Protein 3WPU (pdb70)

Foldseek 3Di:
DFDDFFAFFDFDLFDDPLQDFDAAELAQSLQCSQVRQFALPAFFQFFRHDQFQAAPFFDQDADFLANLQWQWFFKEAAAAQQQFGEDELFKTKMKTWTAGSPDDPVVSPLRTFIWMWIDGADDFQVPEPQQSHIYTQGGDDDPPQLCVPDPDNQFPGWYKAAAYWYADQAQKIKHWTWTKGAAADPVGHGPAAIWIFTKIFMWGWDFAPVGIDIGGRRHIFTEDGADLQAFAHCQLPSPWDWTYWDKHDDPVHPPWIKIKFKGFGRHRQVPQFDDPVNNNGDPPGPNGDDSVVLRPFQLQNFKMFMWMWIAPDPVSRYIDTHHTQYINGSFFNDFHNWDWHDDPQKTKIKTFDPQVRGHPPGGHAGTIFIWIHNGPRTNTQTADSSNRRRYGHRWNRSDDQADQLAGDQRIHQRRQQFHSWDAHPQQKIKTWGQKGDHRVDMDGTSFITFIFGKAACPPVRRRYIGTDLVPDPRGGHRNVDDHGQWYWYHDDHRIAIDGSVLVVVLCVVLPPLSSCVSNVHDDDPVSVVVSSVSRVVD/DFDDFFAFFDFDLDDDPLQDFDAAELAQSLQCSQVRQFALPAFFQFFRHDQFQAADFFDQPADFLANLQWQWFQKEAAAAQQQFGEDELFKTKMKTWTAGSPDDPVPSPLRTAIWMWMDGADDALVPAPQQRPIDTQGGPDDPPQLLPPDPDNQFPTWYKAAEYWYADQAQKIKHWTWTKTFAADPVGHGPFAIWIFTKIFMWGWDAAPVGTDIGGRRHIFTEDTADLQQFAHCQLPSPWDWTYWDKHDWPVHPPWMKIKFKGFGRHRQVPQFDDPVNNNGDPPTPNGDDSVVLRPQSLQNFKIFMWMWIADDPVSRYIGTHHTQYINGSFFNIFHNWDWHDDPQKTKIKTWDPQVRGHPPGGHAGTIFIWIHNGPRGNTQTADSSNRRRYGHRWNRSDDQADQVAADQRIHQRSQQFHSWDAHPQQKIKTWGAWGDHGVDIDGTSFITFIFGKAAQPPNRNRYIGTDLVEDPRGGHRGPDDHGQWYWYHDPHRIAIDGSVLVVVLCVVLPPVSSCSSNNHDDDPVSVVVSSVSRVVD

CATH classification: 2.115.10.20

Organism: NCBI:txid1213358

Sequence (1076 aa):
GLQDGPEPTIHTQQAYAPEDDFTAKWTRADARQLQRMSDPTAPSRENSMPASVTMPTVPQDDFPDMSNEQVWVWDTWPLTDEDANQYSVNGWEIIFSLVADRNLGFDDRHVFAKIGYFYRPAGVPAAERPENGGWTYGGLVFKEGVTGQIFEDQSFSHQTQWSSGSARVSKNGEIKLFFTDVAFYRNSDGTNIKPYDPRIALSVGKVKANKKGVTLTGFNNKVTDLLQADGTYYQTGAQNEFFNFRDPFTFEDPAHPGETFMVFEGNSAMQRETATCNEADLGYRQGDPYAETVDDVNASGATYQIGNVGLAKAKNKQLTEWEFLPPILSANCVTDQTERPQIYFKDGKSYLFTTISSHRGTFAAGLDGPEGVYGFVGDGIRSDYQPLNGGSGLALGNPTNLNFLGGQPFAPDFNQHPGHFQAYSSHYVMPGGLVQSFIDTIGTHDDFVRGGTLAPTVKMDIGVGGDPTKTAVDYSSYGSSEGLGGWADIPANKHLFTNGKFGVAVSDEAAQKIRKILGSKFDDYLDGKPVSATVRALIEKLLAQYGLQDGPEPTIHTQQAYAPEDDDFTAKWTRADARQLQRMSDPTAPSRENSMPASVTMPTVPQDFPDMSNEQVWVWDTWPLTDEDANQYSVNGWEIIFSLVADRNLGFDDRHVFAKIGYFYRPAGVPAAERPENGGWTYGGLVFKEGVTGQIFEDQSFSHQTQWSSGSARVSKNGEIKLFFTDVAFYRNSDGTNIKPYDPRIALSVGKVKANKKGVTLTGFNNKVTDLLQADGTYYQTGAQNEFFNFRDPFTFEDPAHPGETFMVFEGNSAMQRETATCNEADLGYRQGDPYAETVDDVNASGATYQIGNVGLAKAKNKQLTEWEFLPPILSANCVTDQTERPQIYFKDGKSYLFTTISSHRGTFAAGLDGPEGVYGFVGDGIRSDYQPLNGGSGLALGNPTNLNFLGGQPFAPDFNQHPGHFQAYSSHYVMPGGLVQSFIDTIGTHDDFVRGGTLAPTVKMDIGVGGDPTKTAVDYSSYGSSEGLGGWADIPANKHLFTNGKFGVAVSDEAAQKIRKILGSKFDDYLDGKPVSATVRRALIEKLLAQY

Secondary structure (DSSP, 8-state):
---S-PPPPP----B--TTS---EE--HHHHHHHHHTS-TT--TTS--S-GGGBPPPPPSS---TTTTSEEEEEEEEEE-TT--BEEETTEEEEEEEEEETTS-GGG-GGG-EEEEEEEESS--GGGS-TT--PEEEEESSPTTGGGGG-S----SEEEEEEEEEEE-TTSEEEEEEEEEEE-B-TTS-BSS--EEEEEEEEEEEEEETTEEEEEEEEEEEEEE---SSSB--TTT-TT---EEEEEE--TTSTT--EEEEEEEBSS-TTT----HHHH-PPTT-TTPPPHHHHHTTTGGG-EEEEEEEEESSTTS--EEEEEEEEEEETTBS--EEEEEEEETTEEEEEEEE-GGGBPTT----SEEEEEEESSSSB--EEHHHHT-EEEEPS--TTS---BTTB--TTS-TTTTS-EEEEE-GGGEEEEE--EEEETTEEEE--SB-B-EEEEESGGG-TT-EEE-TTSTBTTB--BT----SEEEEEETTEEEEE-HHHHHHHHHHHTHHHHHHHTT----HHHHHHHHHHHHH-/---S-PPPPP----B--TTS---EE--HHHHTHHHHHS-TT--TTS--S-GGGBPPPPPSS---TTTTSEEEEEEEEEE-TT--BEEETTEEEEEEEEEETTS-GGG-GGG-EEEEEEEETT--GGGS-TT--PEEEEESS-TTGGGGG-S-TT-SEEEEEEEEEEE-TTSEEEEEEEEEEE-B-TTS-BSS--EEEEEEEEEEEEEETTEEEEEEEEEEEEEE---SSSB--TTT-TT---EEEEEE--TTSTT--EEEEEEEBSS-TTT----HHHH-PPTT-TTPPPHHHHHHTTGGG-EEEEEEEEESSTTS--EEEEEEEEEEETTBS--EEEEEEEETTEEEEEEEE-GGGB-TT----SEEEEEEESSSSB--EEHHHHT-EEEEPS--TTS---BTTB--TTS-TTTTS-EEEEEEGGGEEEEE--EEEETTEEEE--SB-B-EEEEESGGG-TT-EEE-TTSTBTTB--BT----SEEEEEETTEEEEEEHHHHHHHHHHHTHHHHHHHTT----HHHHHHHHHHHHH-

B-factor: mean 17.21, std 8.4, range [8.14, 68.18]

Solvent-accessible surface area: 40486 Å² total; per-residue (Å²): 121,91,81,123,11,4,86,28,26,121,21,76,27,87,57,38,8,2,17,38,51,46,33,1,56,1,2,4,0,0,0,44,3,0,70,38,24,9,64,73,110,10,74,50,77,94,46,4,11,49,62,42,5,6,2,5,79,3,56,60,135,42,23,21,4,3,119,110,106,10,30,0,11,17,1,2,4,0,8,16,66,87,22,27,2,22,1,1,14,16,35,8,2,1,0,0,4,4,4,91,61,157,48,44,7,62,80,14,71,26,89,0,66,0,0,12,0,25,3,66,24,48,55,78,41,104,131,23,86,132,30,3,21,16,65,45,29,19,82,16,14,167,161,58,24,5,5,78,23,6,146,54,110,87,51,56,42,40,0,14,36,1,8,8,0,33,19,31,146,58,1,42,0,33,0,0,0,0,0,0,0,11,5,75,66,133,114,39,78,39,117,76,46,26,24,2,14,0,0,2,1,61,5,94,17,99,10,41,108,180,6,7,75,22,64,42,4,106,136,5,40,54,18,13,93,14,63,20,109,34,0,2,27,14,92,32,10,70,143,10,9,0,26,10,0,12,4,3,42,5,86,52,55,66,70,55,23,0,0,0,0,0,0,0,12,25,48,72,85,127,96,7,79,6,80,140,48,6,5,10,35,89,190,68,20,129,94,46,52,76,39,112,98,3,46,91,55,27,0,12,96,40,6,0,0,0,0,0,0,36,15,126,38,190,101,12,42,92,16,29,24,0,3,16,0,1,8,0,19,0,0,0,38,24,0,21,15,2,5,3,30,64,67,123,74,39,3,3,0,1,0,2,0,52,23,70,24,18,2,46,61,16,36,0,0,8,0,0,0,0,0,0,0,74,12,3,0,0,18,1,25,0,0,18,55,4,0,0,0,0,0,1,0,2,0,0,22,69,60,138,13,28,83,20,116,52,18,33,124,40,6,25,44,2,4,15,0,1,13,10,0,8,4,2,45,60,2,26,1,2,0,3,0,13,2,7,4,27,72,112,87,68,61,46,0,0,1,3,1,1,0,0,52,1,52,13,19,45,82,74,59,48,31,88,0,21,12,26,79,100,51,59,83,138,0,31,19,18,37,1,12,3,42,11,46,64,11,2,2,13,40,73,192,50,12,22,38,5,38,61,130,12,5,95,112,0,80,172,94,6,34,85,73,1,59,44,3,15,29,48,97,134,34,64,86,100,26,86,59,60,0,47,115,15,0,70,119,91,120,91,79,124,15,3,83,19,23,126,21,77,26,88,55,74,45,3,81,62,115,56,22,0,63,1,2,5,0,0,0,43,3,0,75,35,26,9,64,69,112,9,71,51,109,94,46,4,10,48,63,49,5,5,2,6,74,3,58,66,136,36,23,21,3,2,111,108,105,14,30,0,10,15,1,2,4,0,7,16,64,86,21,26,2,20,1,1,20,16,33,7,2,1,0,0,4,4,4,30,59,40,7,32,10,63,86,14,73,29,28,1,45,0,0,13,0,26,3,66,24,53,50,76,40,103,134,23,87,129,25,3,20,14,65,48,28,20,74,16,10,169,105,54,26,4,4,77,22,5,146,52,111,85,50,40,33,44,0,15,39,1,8,9,0,34,18,35,134,47,1,40,0,34,0,0,0,0,0,0,0,13,3,83,63,69,101,52,73,37,113,74,44,24,21,3,13,0,0,1,1,60,5,97,18,128,17,41,124,170,8,8,72,21,48,42,5,105,143,7,43,56,18,11,91,15,64,18,111,72,0,1,28,12,91,31,8,69,143,10,9,0,28,10,1,11,4,3,40,6,84,74,52,100,70,55,23,0,0,0,0,0,0,1,12,25,51,73,82,123,99,7,79,7,75,132,48,11,5,12,36,91,186,77,18,123,94,51,52,79,36,115,97,3,43,90,52,27,0,12,92,38,6,0,1,0,0,0,0,42,18,130,38,196,105,12,41,93,17,86,34,6,5,17,1,1,8,0,18,0,0,0,36,26,0,19,12,1,6,3,28,60,69,119,77,37,2,3,0,3,1,5,0,52,22,70,26,19,3,47,59,16,35,0,0,8,0,1,0,0,0,0,0,76,12,2,0,0,20,1,28,0,0,20,52,5,0,0,0,0,0,0,0,2,0,0,22,69,57,140,14,27,84,21,119,52,13,31,130,34,5,24,43,1,3,16,0,1,12,8,3,10,4,1,44,58,2,27,1,2,0,4,0,13,2,6,4,16,95,124,85,68,64,46,0,0,1,2,0,1,0,0,50,1,55,11,23,59,85,74,45,46,29,101,5,25,12,26,81,101,48,57,84,141,0,31,20,20,39,1,14,4,43,11,44,61,14,3,3,15,29,73,154,54,11,23,36,5,34,60,118,10,4,104,112,0,74,180,100,4,37,90,71,1,56,50,2,14,31,63,97,123,32,64,86,109,31,77,60,66,0,48,116,10,0,72,111,94

Nearest PDB structures (foldseek):
  3wpu-assembly2_B  TM=1.000E+00  e=0.000E+00  Microbacterium saccharophilum
  3wpv-assembly3_C  TM=9.944E-01  e=0.000E+00  Microbacterium saccharophilum
  3wpz-assembly3_C  TM=9.955E-01  e=0.000E+00  Microbacterium saccharophilum
  3wpy-assembly2_B  TM=9.957E-01  e=0.000E+00  Microbacterium saccharophilum
  3vsr-assembly1_A  TM=9.955E-01  e=3.483E-104  Microbacterium saccharophilum

Radius of gyration: 34.18 Å; Cα contacts (8 Å, |Δi|>4): 3031; chains: 2; bounding box: 75×76×91 Å

InterPro domains:
  IPR003469 Glycoside hydrolase, family 68 [PF02435] (58-510)
  IPR003469 Glycoside hydrolase, family 68 [cd08997] (110-506)
  IPR023296 Glycosyl hydrolase, five-bladed beta-propeller domain superfamily [G3DSA:2.115.10.20] (37-523)
  IPR023296 Glycosyl hydrolase, five-bladed beta-propeller domain superfamily [SSF75005] (53-509)

Structure (mmCIF, N/CA/C/O backbone):
data_3WPU
#
_entry.id   3WPU
#
_cell.length_a   55.242
_cell.length_b   62.791
_cell.length_c   83.569
_cell.angle_alpha   88.74
_cell.angle_beta   82.37
_cell.angle_gamma   72.63
#
_symmetry.space_group_name_H-M   'P 1'
#
loop_
_entity.id
_entity.type
_entity.pdbx_description
1 polymer Beta-fructofuranosidase
2 non-polymer GLYCEROL
3 water water
#
loop_
_atom_site.group_PDB
_atom_site.id
_atom_site.type_symbol
_atom_site.label_atom_id
_atom_site.label_alt_id
_atom_site.label_comp_id
_atom_site.label_asym_id
_atom_site.label_entity_id
_atom_site.label_seq_id
_atom_site.pdbx_PDB_ins_code
_atom_site.Cartn_x
_atom_site.Cartn_y
_atom_site.Cartn_z
_atom_site.occupancy
_atom_site.B_iso_or_equiv
_atom_site.auth_seq_id
_atom_site.auth_comp_id
_atom_site.auth_asym_id
_atom_site.auth_atom_id
_atom_site.pdbx_PDB_model_num
ATOM 1 N N . GLY A 1 3 ? -25.293 9.777 16.034 1.00 30.34 39 GLY A N 1
ATOM 2 C CA . GLY A 1 3 ? -24.028 10.559 16.171 1.00 30.08 39 GLY A CA 1
ATOM 3 C C . GLY A 1 3 ? -23.550 11.252 14.901 1.00 28.92 39 GLY A C 1
ATOM 4 O O . GLY A 1 3 ? -22.373 11.635 14.807 1.00 30.68 39 GLY A O 1
ATOM 5 N N . LEU A 1 4 ? -24.441 11.415 13.918 1.00 24.53 40 LEU A N 1
ATOM 6 C CA . LEU A 1 4 ? -24.091 12.096 12.668 1.00 21.64 40 LEU A CA 1
ATOM 7 C C . LEU A 1 4 ? -24.705 13.484 12.615 1.00 20.16 40 LEU A C 1
ATOM 8 O O . LEU A 1 4 ? -25.864 13.673 12.980 1.00 19.43 40 LEU A O 1
ATOM 13 N N . GLN A 1 5 ? -23.924 14.447 12.149 1.00 19.68 41 GLN A N 1
ATOM 14 C CA . GLN A 1 5 ? -24.441 15.767 11.785 1.00 20.34 41 GLN A CA 1
ATOM 15 C C . GLN A 1 5 ? -25.358 15.600 10.586 1.00 19.58 41 GLN A C 1
ATOM 16 O O . GLN A 1 5 ? -25.237 14.630 9.833 1.00 19.59 41 GLN A O 1
ATOM 22 N N . ASP A 1 6 ? -26.292 16.528 10.412 1.00 19.22 42 ASP A N 1
ATOM 23 C CA . ASP A 1 6 ? -27.153 16.476 9.231 1.00 18.90 42 ASP A CA 1
ATOM 24 C C . ASP A 1 6 ? -26.293 16.631 7.970 1.00 16.62 42 ASP A C 1
ATOM 25 O O . ASP A 1 6 ? -25.277 17.327 7.971 1.00 16.78 42 ASP A O 1
ATOM 30 N N . GLY A 1 7 ? -26.689 15.962 6.891 1.00 14.14 43 GLY A N 1
ATOM 31 C CA . GLY A 1 7 ? -25.944 16.019 5.660 1.00 12.48 43 GLY A CA 1
ATOM 32 C C . GLY A 1 7 ? -26.570 15.055 4.670 1.00 12.36 43 GLY A C 1
ATOM 33 O O . GLY A 1 7 ? -27.558 14.423 5.020 1.00 12.06 43 GLY A O 1
ATOM 34 N N . PRO A 1 8 ? -25.978 14.936 3.472 1.00 12.27 44 PRO A N 1
ATOM 35 C CA . PRO A 1 8 ? -26.549 14.018 2.486 1.00 11.80 44 PRO A CA 1
ATOM 36 C C . PRO A 1 8 ? -26.508 12.584 2.985 1.00 11.52 44 PRO A C 1
ATOM 37 O O . PRO A 1 8 ? -25.634 12.215 3.752 1.00 11.58 44 PRO A O 1
ATOM 41 N N . GLU A 1 9 ? -27.422 11.758 2.490 1.00 11.13 45 GLU A N 1
ATOM 42 C CA . GLU A 1 9 ? -27.349 10.348 2.738 1.00 11.84 45 GLU A CA 1
ATOM 43 C C . GLU A 1 9 ? -26.327 9.723 1.776 1.00 11.16 45 GLU A C 1
ATOM 44 O O . GLU A 1 9 ? -26.073 10.244 0.714 1.00 10.86 45 GLU A O 1
ATOM 50 N N . PRO A 1 10 ? -25.682 8.629 2.201 1.00 11.21 46 PRO A N 1
ATOM 51 C CA . PRO A 1 10 ? -24.665 7.992 1.393 1.00 10.86 46 PRO A CA 1
ATOM 52 C C . PRO A 1 10 ? -25.331 7.233 0.260 1.00 10.70 46 PRO A C 1
ATOM 53 O O . PRO A 1 10 ? -26.518 6.928 0.340 1.00 11.10 46 PRO A O 1
ATOM 57 N N . THR A 1 11 ? -24.546 6.954 -0.769 1.00 10.51 47 THR A N 1
ATOM 58 C CA . THR A 1 11 ? -25.019 6.262 -1.953 1.00 10.72 47 THR A CA 1
ATOM 59 C C . THR A 1 11 ? -25.386 4.854 -1.555 1.00 10.98 47 THR A C 1
ATOM 60 O O . THR A 1 11 ? -24.752 4.257 -0.695 1.00 11.54 47 THR A O 1
ATOM 64 N N . ILE A 1 12 ? -26.421 4.307 -2.189 1.00 11.57 48 ILE A N 1
ATOM 65 C CA . ILE A 1 12 ? -26.757 2.908 -1.990 1.00 11.87 48 ILE A CA 1
ATOM 66 C C . ILE A 1 12 ? -25.862 2.081 -2.900 1.00 11.87 48 ILE A C 1
ATOM 67 O O . ILE A 1 12 ? -25.873 2.274 -4.123 1.00 12.80 48 ILE A O 1
ATOM 72 N N . HIS A 1 13 ? -25.062 1.204 -2.286 1.00 11.79 49 HIS A N 1
ATOM 73 C CA . HIS A 1 13 ? -24.168 0.304 -3.009 1.00 11.68 49 HIS A CA 1
ATOM 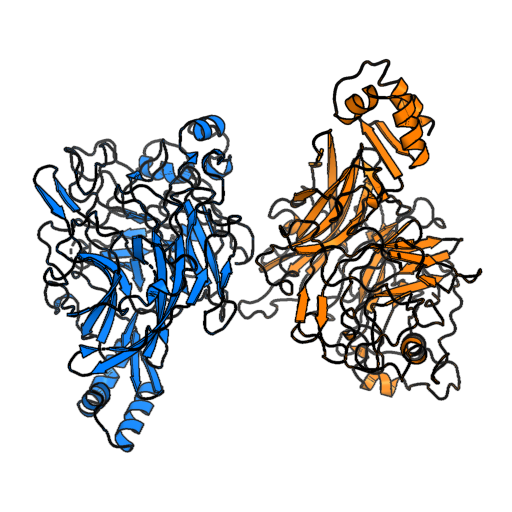74 C C . HIS A 1 13 ? -24.620 -1.125 -2.711 1.00 11.79 49 HIS A C 1
ATOM 75 O O . HIS A 1 13 ? -24.959 -1.458 -1.578 1.00 12.42 49 HIS A O 1
ATOM 82 N N . THR A 1 14 ? -24.619 -1.971 -3.728 1.00 12.45 50 THR A N 1
ATOM 83 C CA . THR A 1 14 ? -25.178 -3.311 -3.587 1.00 12.43 50 THR A CA 1
ATOM 84 C C . THR A 1 14 ? -24.199 -4.404 -3.218 1.00 12.49 50 THR A C 1
ATOM 85 O O . THR A 1 14 ? -24.622 -5.508 -2.876 1.00 12.04 50 THR A O 1
ATOM 89 N N . GLN A 1 15 ? -22.897 -4.120 -3.334 1.00 11.72 51 GLN A N 1
ATOM 90 C CA . GLN A 1 15 ? -21.825 -5.113 -3.178 1.00 11.54 51 GLN A CA 1
ATOM 91 C C . GLN A 1 15 ? -21.822 -6.232 -4.215 1.00 11.73 51 GLN A C 1
ATOM 92 O O . GLN A 1 15 ? -21.043 -7.165 -4.092 1.00 11.79 51 GLN A O 1
ATOM 98 N N . GLN A 1 16 ? -22.690 -6.136 -5.217 1.00 12.79 52 GLN A N 1
ATOM 99 C CA . GLN A 1 16 ? -22.806 -7.219 -6.202 1.00 14.20 52 GLN A CA 1
ATOM 100 C C . GLN A 1 16 ? -21.488 -7.397 -6.963 1.00 13.51 52 GLN A C 1
ATOM 101 O O . GLN A 1 16 ? -20.805 -6.414 -7.321 1.00 11.88 52 GLN A O 1
ATOM 107 N N . ALA A 1 17 ? -21.129 -8.651 -7.177 1.00 13.00 53 ALA A N 1
ATOM 108 C CA . ALA A 1 17 ? -19.907 -9.017 -7.887 1.00 13.42 53 ALA A CA 1
ATOM 109 C C . ALA A 1 17 ? -20.105 -9.042 -9.383 1.00 14.24 53 ALA A C 1
ATOM 110 O O . ALA A 1 17 ? -21.184 -9.392 -9.889 1.00 15.31 53 ALA A O 1
ATOM 112 N N . TYR A 1 18 ? -19.029 -8.724 -10.089 1.00 13.90 54 TYR A N 1
ATOM 113 C CA . TYR A 1 18 ? -18.947 -8.835 -11.529 1.00 14.87 54 TYR A CA 1
ATOM 114 C C . TYR A 1 18 ? -17.720 -9.693 -11.871 1.00 14.11 54 TYR A C 1
ATOM 115 O O . TYR A 1 18 ? -16.906 -10.016 -10.989 1.00 14.76 54 TYR A O 1
ATOM 124 N N . ALA A 1 19 ? -17.613 -10.120 -13.131 1.00 13.62 55 ALA A N 1
ATOM 125 C CA . ALA A 1 19 ? -16.402 -10.799 -13.604 1.00 13.66 55 ALA A CA 1
ATOM 126 C C . ALA A 1 19 ? -15.225 -9.848 -13.536 1.00 13.14 55 ALA A C 1
ATOM 127 O O . ALA A 1 19 ? -15.376 -8.652 -13.793 1.00 12.17 55 ALA A O 1
ATOM 129 N N . PRO A 1 20 ? -14.041 -10.383 -13.225 1.00 12.57 56 PRO A N 1
ATOM 130 C CA . PRO A 1 20 ? -12.858 -9.499 -13.232 1.00 12.55 56 PRO A CA 1
ATOM 131 C C . PRO A 1 20 ? -12.671 -8.755 -14.547 1.00 12.99 56 PRO A C 1
ATOM 132 O O . PRO A 1 20 ? -12.219 -7.611 -14.545 1.00 12.09 56 PRO A O 1
ATOM 136 N N . GLU A 1 21 ? -13.082 -9.382 -15.661 1.00 12.87 57 GLU A N 1
ATOM 137 C CA . GLU A 1 21 ? -12.940 -8.801 -17.004 1.00 13.60 57 GLU A CA 1
ATOM 138 C C . GLU A 1 21 ? -14.072 -7.848 -17.427 1.00 13.00 57 GLU A C 1
ATOM 139 O O . GLU A 1 21 ? -13.984 -7.238 -18.484 1.00 12.82 57 GLU A O 1
ATOM 145 N N . ASP A 1 22 ? -15.129 -7.731 -16.614 1.00 12.89 58 ASP A N 1
ATOM 146 C CA . ASP A 1 22 ? -16.264 -6.848 -16.875 1.00 14.35 58 ASP A CA 1
ATOM 147 C C . ASP A 1 22 ? -15.894 -5.381 -16.731 1.00 14.06 58 ASP A C 1
ATOM 148 O O . ASP A 1 22 ? -14.846 -5.057 -16.189 1.00 14.07 58 ASP A O 1
ATOM 153 N N . ASP A 1 23 ? -16.751 -4.512 -17.246 1.00 14.00 59 ASP A N 1
ATOM 154 C CA . ASP A 1 23 ? -16.455 -3.081 -17.318 1.00 15.15 59 ASP A CA 1
ATOM 155 C C . ASP A 1 23 ? -16.948 -2.259 -16.140 1.00 15.38 59 ASP A C 1
ATOM 156 O O . ASP A 1 23 ? -16.670 -1.054 -16.070 1.00 17.97 59 ASP A O 1
ATOM 161 N N . PHE A 1 24 ? -17.651 -2.885 -15.205 1.00 14.25 60 PHE A N 1
ATOM 162 C CA . PHE A 1 24 ? -18.181 -2.150 -14.080 1.00 14.14 60 PHE A CA 1
ATOM 163 C C . PHE A 1 24 ? -17.073 -1.582 -13.208 1.00 12.08 60 PHE A C 1
ATOM 164 O O . PHE A 1 24 ? -16.202 -2.314 -12.757 1.00 12.35 60 PHE A O 1
ATOM 172 N N . THR A 1 25 ? -17.169 -0.295 -12.928 1.00 11.37 61 THR A N 1
ATOM 173 C CA . THR A 1 25 ? -16.239 0.393 -12.022 1.00 10.91 61 THR A CA 1
ATOM 174 C C . THR A 1 25 ? -17.071 0.998 -10.896 1.00 10.94 61 THR A C 1
ATOM 175 O O . THR A 1 25 ? -17.984 1.816 -11.150 1.00 11.81 61 THR A O 1
ATOM 179 N N . ALA A 1 26 ? -16.744 0.611 -9.663 1.00 11.06 62 ALA A N 1
ATOM 180 C CA . ALA A 1 26 ? -17.404 1.150 -8.467 1.00 10.70 62 ALA A CA 1
ATOM 181 C C . ALA A 1 26 ? -16.956 2.585 -8.282 1.00 10.86 62 ALA A C 1
ATOM 182 O O . ALA A 1 26 ? -15.823 2.915 -8.631 1.00 10.04 62 ALA A O 1
ATOM 184 N N . LYS A 1 27 ? -17.850 3.400 -7.737 1.00 11.30 63 LYS A N 1
ATOM 185 C CA . LYS A 1 27 ? -17.537 4.801 -7.424 1.00 11.38 63 LYS A CA 1
ATOM 186 C C . LYS A 1 27 ? -17.535 5.033 -5.935 1.00 10.70 63 LYS A C 1
ATOM 187 O O . LYS A 1 27 ? -18.473 4.647 -5.217 1.00 9.96 63 LYS A O 1
ATOM 193 N N . TRP A 1 28 ? -16.474 5.692 -5.451 1.00 10.32 64 TRP A N 1
ATOM 194 C CA . TRP A 1 28 ? -16.481 6.300 -4.129 1.00 10.04 64 TRP A CA 1
ATOM 195 C C . TRP A 1 28 ? -17.031 7.692 -4.373 1.00 9.84 64 TRP A C 1
ATOM 196 O O . TRP A 1 28 ? -16.348 8.520 -4.968 1.00 10.27 64 TRP A O 1
ATOM 207 N N . THR A 1 29 ? -18.296 7.905 -4.022 1.00 9.46 65 THR A N 1
ATOM 208 C CA . THR A 1 29 ? -19.010 9.075 -4.542 1.00 9.67 65 THR A CA 1
ATOM 209 C C . THR A 1 29 ? -18.801 10.285 -3.650 1.00 9.65 65 THR A C 1
ATOM 210 O O . THR A 1 29 ? -18.355 10.153 -2.527 1.00 9.98 65 THR A O 1
ATOM 214 N N . ARG A 1 30 ? -19.206 11.466 -4.128 1.00 9.92 66 ARG A N 1
ATOM 215 C CA . ARG A 1 30 ? -19.176 12.668 -3.281 1.00 9.80 66 ARG A CA 1
ATOM 216 C C . ARG A 1 30 ? -20.141 12.530 -2.096 1.00 9.74 66 ARG A C 1
ATOM 217 O O . ARG A 1 30 ? -19.817 12.934 -0.997 1.00 10.28 66 ARG A O 1
ATOM 225 N N . ALA A 1 31 ? -21.303 11.911 -2.313 1.00 9.61 67 ALA A N 1
ATOM 226 C CA . ALA A 1 31 ? -22.261 11.662 -1.252 1.00 9.53 67 ALA A CA 1
ATOM 227 C C . ALA A 1 31 ? -21.630 10.772 -0.177 1.00 9.93 67 ALA A C 1
ATOM 228 O O . ALA A 1 31 ? -21.777 11.038 1.024 1.00 10.77 67 ALA A O 1
ATOM 230 N N . ASP A 1 32 ? -20.903 9.747 -0.612 1.00 9.89 68 ASP A N 1
ATOM 231 C CA . ASP A 1 32 ? -20.184 8.827 0.298 1.00 10.21 68 ASP A CA 1
ATOM 232 C C . ASP A 1 32 ? -19.141 9.637 1.092 1.00 10.01 68 ASP A C 1
ATOM 233 O O . ASP A 1 32 ? -19.104 9.601 2.316 1.00 9.92 68 ASP A O 1
ATOM 238 N N . ALA A 1 33 ? -18.308 10.368 0.373 1.00 10.18 69 ALA A N 1
ATOM 239 C CA . ALA A 1 33 ? -17.213 11.086 0.992 1.00 9.76 69 ALA A CA 1
ATOM 240 C C . ALA A 1 33 ? -17.715 12.154 1.961 1.00 9.96 69 ALA A C 1
ATOM 241 O O . ALA A 1 33 ? -17.025 12.483 2.953 1.00 10.06 69 ALA A O 1
ATOM 243 N N . ARG A 1 34 ? -18.911 12.687 1.738 1.00 9.87 70 ARG A N 1
ATOM 244 C CA . ARG A 1 34 ? -19.445 13.713 2.652 1.00 10.44 70 ARG A CA 1
ATOM 245 C C . ARG A 1 34 ? -19.861 13.141 3.998 1.00 10.09 70 ARG A C 1
ATOM 246 O O . ARG A 1 34 ? -19.997 13.866 4.975 1.00 10.48 70 ARG A O 1
ATOM 254 N N . GLN A 1 35 ? -20.004 11.821 4.086 1.00 9.90 71 GLN A N 1
ATOM 255 C CA . GLN A 1 35 ? -20.228 11.186 5.382 1.00 10.11 71 GLN A CA 1
ATOM 256 C C . GLN A 1 35 ? -19.072 11.456 6.361 1.00 10.26 71 GLN A C 1
ATOM 257 O O . GLN A 1 35 ? -19.279 11.508 7.558 1.00 11.29 71 GLN A O 1
ATOM 263 N N . LEU A 1 36 ? -17.871 11.621 5.838 1.00 10.13 72 LEU A N 1
ATOM 264 C CA . LEU A 1 36 ? -16.690 11.948 6.658 1.00 10.48 72 LEU A CA 1
ATOM 265 C C . LEU A 1 36 ? -16.926 13.220 7.460 1.00 11.40 72 LEU A C 1
ATOM 266 O O . LEU A 1 36 ? -16.495 13.320 8.618 1.00 13.37 72 LEU A O 1
ATOM 271 N N . GLN A 1 37 ? -17.590 14.198 6.857 1.00 11.94 73 GLN A N 1
ATOM 272 C CA . GLN A 1 37 ? -17.906 15.443 7.600 1.00 11.79 73 GLN A CA 1
ATOM 273 C C . GLN A 1 37 ? -19.037 15.212 8.610 1.00 12.32 73 GLN A C 1
ATOM 274 O O . GLN A 1 37 ? -19.060 15.782 9.701 1.00 12.66 73 GLN A O 1
ATOM 280 N N . ARG A 1 38 ? -20.009 14.370 8.257 1.00 11.99 74 ARG A N 1
ATOM 281 C CA . ARG A 1 38 ? -21.105 14.079 9.174 1.00 12.73 74 ARG A CA 1
ATOM 282 C C . ARG A 1 38 ? -20.622 13.383 10.439 1.00 13.01 74 ARG A C 1
ATOM 283 O O . ARG A 1 38 ? -21.222 13.533 11.487 1.00 13.73 74 ARG A O 1
ATOM 291 N N . MET A 1 39 ? -19.552 12.593 10.319 1.00 13.34 75 MET A N 1
ATOM 292 C CA . MET A 1 39 ? -19.031 11.813 11.417 1.00 13.70 75 MET A CA 1
ATOM 293 C C . MET A 1 39 ? -18.168 12.666 12.338 1.00 13.47 75 MET A C 1
ATOM 294 O O . MET A 1 39 ? -17.866 12.239 13.434 1.00 14.99 75 MET A O 1
ATOM 299 N N . SER A 1 40 ? -17.797 13.856 11.885 1.00 13.22 76 SER A N 1
ATOM 300 C CA . SER A 1 40 ? -16.881 14.711 12.641 1.00 13.56 76 SER A CA 1
ATOM 301 C C . SER A 1 40 ? -17.645 15.506 13.679 1.00 14.57 76 SER A C 1
ATOM 302 O O . SER A 1 40 ? -18.804 15.868 13.469 1.00 14.19 76 SER A O 1
ATOM 305 N N . ASP A 1 41 ? -16.985 15.789 14.798 1.00 15.26 77 ASP A N 1
ATOM 306 C CA . ASP A 1 41 ? -17.599 16.485 15.921 1.00 16.06 77 ASP A CA 1
ATOM 307 C C . ASP A 1 41 ? -17.311 17.969 15.762 1.00 16.54 77 ASP A C 1
ATOM 308 O O . ASP A 1 41 ? -16.164 18.364 15.881 1.00 15.44 77 ASP A O 1
ATOM 313 N N . PRO A 1 42 ? -18.347 18.791 15.502 1.00 16.38 78 PRO A N 1
ATOM 314 C CA . PRO A 1 42 ? -18.094 20.196 15.230 1.00 17.15 78 PRO A CA 1
ATOM 315 C C . PRO A 1 42 ? -17.627 20.968 16.461 1.00 17.50 78 PRO A C 1
ATOM 316 O O . PRO A 1 42 ? -17.147 22.083 16.303 1.00 19.20 78 PRO A O 1
ATOM 320 N N . THR A 1 43 ? -17.762 20.374 17.646 1.00 17.48 79 THR A N 1
ATOM 321 C CA . THR A 1 43 ? -17.359 21.027 18.891 1.00 18.54 79 THR A CA 1
ATOM 322 C C . THR A 1 43 ? -15.926 20.743 19.324 1.00 18.53 79 THR A C 1
ATOM 323 O O . THR A 1 43 ? -15.473 21.320 20.316 1.00 19.35 79 THR A O 1
ATOM 327 N N . ALA A 1 44 ? -15.211 19.865 18.615 1.00 17.35 80 ALA A N 1
ATOM 328 C CA . ALA A 1 44 ? -13.881 19.455 19.063 1.00 17.40 80 ALA A CA 1
ATOM 329 C C . ALA A 1 44 ? -12.949 20.664 19.067 1.00 16.76 80 ALA A C 1
ATOM 330 O O . ALA A 1 44 ? -12.759 21.322 18.039 1.00 15.75 80 ALA A O 1
ATOM 332 N N . PRO A 1 45 ? -12.374 20.980 20.235 1.00 17.59 81 PRO A N 1
ATOM 333 C CA . PRO A 1 45 ? -11.570 22.204 20.260 1.00 17.75 81 PRO A CA 1
ATOM 334 C C . PRO A 1 45 ? -10.175 22.071 19.627 1.00 17.61 81 PRO A C 1
ATOM 335 O O . PRO A 1 45 ? -9.746 20.966 19.245 1.00 15.89 81 PRO A O 1
ATOM 339 N N . SER A 1 46 ? -9.492 23.212 19.524 1.00 17.21 82 SER A N 1
ATOM 340 C CA . SER A 1 46 ? -8.144 23.312 18.991 1.00 18.34 82 SER A CA 1
ATOM 341 C C . SER A 1 46 ? -7.258 22.128 19.374 1.00 18.66 82 SER A C 1
ATOM 342 O O . SER A 1 46 ? -7.141 21.771 20.546 1.00 17.63 82 SER A O 1
ATOM 345 N N . ARG A 1 47 ? -6.654 21.517 18.352 1.00 19.18 83 ARG A N 1
ATOM 346 C CA . ARG A 1 47 ? -5.695 20.405 18.483 1.00 19.69 83 ARG A CA 1
ATOM 347 C C . ARG A 1 47 ? -6.233 19.060 18.997 1.00 18.25 83 ARG A C 1
ATOM 348 O O . ARG A 1 47 ? -5.454 18.129 19.184 1.00 18.12 83 ARG A O 1
ATOM 356 N N . GLU A 1 48 ? -7.541 18.941 19.223 1.00 16.76 84 GLU A N 1
ATOM 357 C CA . GLU A 1 48 ? -8.135 17.680 19.628 1.00 17.03 84 GLU A CA 1
ATOM 358 C C . GLU A 1 48 ? -8.703 16.987 18.403 1.00 14.97 84 GLU A C 1
ATOM 359 O O . GLU A 1 48 ? -9.038 17.647 17.433 1.00 15.29 84 GLU A O 1
ATOM 365 N N . ASN A 1 49 ? -8.745 15.665 18.446 1.00 13.56 85 ASN A N 1
ATOM 366 C CA . ASN A 1 49 ? -9.370 14.856 17.390 1.00 13.06 85 ASN A CA 1
ATOM 367 C C . ASN A 1 49 ? -10.875 15.105 17.317 1.00 12.84 85 ASN A C 1
ATOM 368 O O . ASN A 1 49 ? -11.550 15.124 18.348 1.00 13.64 85 ASN A O 1
ATOM 373 N N . SER A 1 50 ? -11.393 15.292 16.098 1.00 12.36 86 SER A N 1
ATOM 374 C CA . SER A 1 50 ? -12.832 15.438 15.872 1.00 12.28 86 SER A CA 1
ATOM 375 C C . SER A 1 50 ? -13.486 14.180 15.305 1.00 12.20 86 SER A C 1
ATOM 376 O O . SER A 1 50 ? -14.709 14.158 15.164 1.00 12.44 86 SER A O 1
ATOM 379 N N . MET A 1 51 ? -12.684 13.181 14.955 1.00 12.14 87 MET A N 1
ATOM 380 C CA . MET A 1 51 ? -13.199 11.959 14.296 1.00 11.85 87 MET A CA 1
ATOM 381 C C . MET A 1 51 ? -13.503 10.900 15.342 1.00 12.13 87 MET A C 1
ATOM 382 O O . MET A 1 51 ? -12.964 10.937 16.456 1.00 13.09 87 MET A O 1
ATOM 387 N N . PRO A 1 52 ? -14.360 9.931 15.000 1.00 11.98 88 PRO A N 1
ATOM 388 C CA . PRO A 1 52 ? -14.696 8.922 15.998 1.00 12.16 88 PRO A CA 1
ATOM 389 C C . PRO A 1 52 ? -13.490 8.056 16.348 1.00 12.14 88 PRO A C 1
ATOM 390 O O . PRO A 1 52 ? -12.666 7.730 15.483 1.00 12.13 88 PRO A O 1
ATOM 394 N N . ALA A 1 53 ? -13.379 7.691 17.621 1.00 12.83 89 ALA A N 1
ATOM 395 C CA . ALA A 1 53 ? -12.216 6.945 18.102 1.00 12.33 89 ALA A CA 1
ATOM 396 C C . ALA A 1 53 ? -12.092 5.598 17.399 1.00 11.91 89 ALA A C 1
ATOM 397 O O . ALA A 1 53 ? -10.981 5.134 17.120 1.00 11.59 89 ALA A O 1
ATOM 399 N N . SER A 1 54 ? -13.224 5.017 17.048 1.00 11.80 90 SER A N 1
ATOM 400 C CA . SER A 1 54 ? -13.214 3.680 16.437 1.00 12.04 90 SER A CA 1
ATOM 401 C C . SER A 1 54 ? -12.598 3.633 15.034 1.00 11.26 90 SER A C 1
ATOM 402 O O . SER A 1 54 ? -12.280 2.552 14.542 1.00 11.48 90 SER A O 1
ATOM 405 N N . VAL A 1 55 ? -12.486 4.776 14.369 1.00 10.78 91 VAL A N 1
ATOM 406 C CA . VAL A 1 55 ? -11.880 4.833 13.055 1.00 10.97 91 VAL A CA 1
ATOM 407 C C . VAL A 1 55 ? -10.676 5.781 13.022 1.00 10.86 91 VAL A C 1
ATOM 408 O O . VAL A 1 55 ? -10.253 6.243 11.953 1.00 10.18 91 VAL A O 1
ATOM 412 N N . THR A 1 56 ? -10.140 6.052 14.207 1.00 10.72 92 THR A N 1
ATOM 413 C CA . THR A 1 56 ? -8.932 6.850 14.370 1.00 10.75 92 THR A CA 1
ATOM 414 C C . THR A 1 56 ? -7.768 6.003 14.905 1.00 10.26 92 THR A C 1
ATOM 415 O O . THR A 1 56 ? -7.901 5.281 15.902 1.00 9.91 92 THR A O 1
ATOM 419 N N . MET A 1 57 ? -6.618 6.096 14.246 1.00 10.49 93 MET A N 1
ATOM 420 C CA . MET A 1 57 ? -5.405 5.417 14.704 1.00 10.24 93 MET A CA 1
ATOM 421 C C . MET A 1 57 ? -4.987 5.908 16.080 1.00 10.70 93 MET A C 1
ATOM 422 O O . MET A 1 57 ? -4.995 7.106 16.301 1.00 10.35 93 MET A O 1
ATOM 427 N N . PRO A 1 58 ? -4.605 4.996 16.988 1.00 10.74 94 PRO A N 1
ATOM 428 C CA . PRO A 1 58 ? -4.005 5.407 18.261 1.00 11.49 94 PRO A CA 1
ATOM 429 C C . PRO A 1 58 ? -2.890 6.385 18.061 1.00 11.62 94 PRO A C 1
ATOM 430 O O . PRO A 1 58 ? -2.129 6.288 17.094 1.00 11.38 94 PRO A O 1
ATOM 434 N N . THR A 1 59 ? -2.795 7.355 18.979 1.00 11.97 95 THR A N 1
ATOM 435 C CA . THR A 1 59 ? -1.842 8.429 18.861 1.00 12.90 95 THR A CA 1
ATOM 436 C C . THR A 1 59 ? -0.419 7.931 19.092 1.00 12.22 95 THR A C 1
ATOM 437 O O . THR A 1 59 ? -0.131 7.261 20.099 1.00 12.99 95 THR A O 1
ATOM 441 N N . VAL A 1 60 ? 0.467 8.228 18.140 1.00 11.80 96 VAL A N 1
ATOM 442 C CA . VAL A 1 60 ? 1.856 7.785 18.187 1.00 11.74 96 VAL A CA 1
ATOM 443 C C . VAL A 1 60 ? 2.664 8.762 19.029 1.00 12.17 96 VAL A C 1
ATOM 444 O O . VAL A 1 60 ? 2.569 9.957 18.815 1.00 13.37 96 VAL A O 1
ATOM 448 N N . PRO A 1 61 ? 3.484 8.242 19.957 1.00 13.68 97 PRO A N 1
ATOM 449 C CA . PRO A 1 61 ? 4.274 9.239 20.716 1.00 13.91 97 PRO A CA 1
ATOM 450 C C . PRO A 1 61 ? 5.340 9.912 19.873 1.00 14.89 97 PRO A C 1
ATOM 451 O O . PRO A 1 61 ? 5.881 9.307 18.944 1.00 14.22 97 PRO A O 1
ATOM 455 N N . GLN A 1 62 ? 5.650 11.157 20.240 1.00 14.99 98 GLN A N 1
ATOM 456 C CA . GLN A 1 62 ? 6.598 11.985 19.505 1.00 16.84 98 GLN A CA 1
ATOM 457 C C . GLN A 1 62 ? 8.032 11.533 19.714 1.00 16.51 98 GLN A C 1
ATOM 458 O O . GLN A 1 62 ? 8.884 11.815 18.879 1.00 15.77 98 GLN A O 1
ATOM 464 N N . ASP A 1 63 ? 8.280 10.853 20.830 1.00 17.61 99 ASP A N 1
ATOM 465 C CA A ASP A 1 63 ? 9.576 10.224 21.092 0.50 17.88 99 ASP A CA 1
ATOM 466 C CA B ASP A 1 63 ? 9.579 10.231 21.081 0.50 18.71 99 ASP A CA 1
ATOM 467 C C . ASP A 1 63 ? 9.507 8.797 20.598 1.00 18.25 99 ASP A C 1
ATOM 468 O O . ASP A 1 63 ? 9.016 7.895 21.303 1.00 21.84 99 ASP A O 1
ATOM 477 N N . PHE A 1 64 ? 9.953 8.598 19.372 1.00 15.23 100 PHE A N 1
ATOM 478 C CA . PHE A 1 64 ? 9.906 7.281 18.774 1.00 14.70 100 PHE A CA 1
ATOM 479 C C . PHE A 1 64 ? 11.334 6.827 18.503 1.00 13.93 100 PHE A C 1
ATOM 480 O O . PHE A 1 64 ? 12.215 7.655 18.261 1.00 15.28 100 PHE A O 1
ATOM 488 N N . PRO A 1 65 ? 11.565 5.507 18.543 1.00 13.83 101 PRO A N 1
ATOM 489 C CA . PRO A 1 65 ? 12.837 4.975 18.092 1.00 13.56 101 PRO A CA 1
ATOM 490 C C . PRO A 1 65 ? 12.930 5.015 16.565 1.00 13.17 101 PRO A C 1
ATOM 491 O O . PRO A 1 65 ? 11.907 5.188 15.853 1.00 12.71 101 PRO A O 1
ATOM 495 N N . ASP A 1 66 ? 14.152 4.861 16.079 1.00 13.30 102 ASP A N 1
ATOM 496 C CA . ASP A 1 66 ? 14.424 4.793 14.638 1.00 13.04 102 ASP A CA 1
ATOM 497 C C . ASP A 1 66 ? 14.916 3.399 14.255 1.00 12.73 102 ASP A C 1
ATOM 498 O O . ASP A 1 66 ? 15.891 2.880 14.812 1.00 13.06 102 ASP A O 1
ATOM 503 N N . MET A 1 67 ? 14.219 2.769 13.310 1.00 11.77 103 MET A N 1
ATOM 504 C CA . MET A 1 67 ? 14.453 1.378 12.990 1.00 11.67 103 MET A CA 1
ATOM 505 C C . MET A 1 67 ? 15.797 1.088 12.313 1.00 11.89 103 MET A C 1
ATOM 506 O O . MET A 1 67 ? 16.274 -0.052 12.341 1.00 11.89 103 MET A O 1
ATOM 511 N N . SER A 1 68 ? 16.388 2.111 11.688 1.00 12.31 104 SER A N 1
ATOM 512 C CA . SER A 1 68 ? 17.657 1.954 10.966 1.00 12.80 104 SER A CA 1
ATOM 513 C C . SER A 1 68 ? 18.818 2.618 11.704 1.00 14.11 104 SER A C 1
ATOM 514 O O . SER A 1 68 ? 19.902 2.748 11.134 1.00 14.86 104 SER A O 1
ATOM 517 N N . ASN A 1 69 ? 18.598 3.009 12.955 1.00 15.58 105 ASN A N 1
ATOM 518 C CA . ASN A 1 69 ? 19.593 3.793 13.703 1.00 17.50 105 ASN A CA 1
ATOM 519 C C . ASN A 1 69 ? 20.013 5.035 12.909 1.00 18.19 105 ASN A C 1
ATOM 520 O O . ASN A 1 69 ? 21.184 5.451 12.922 1.00 17.24 105 ASN A O 1
ATOM 525 N N . GLU A 1 70 ? 19.033 5.620 12.224 1.00 16.08 106 GLU A N 1
ATOM 526 C CA . GLU A 1 70 ? 19.180 6.834 11.430 1.00 16.80 106 GLU A CA 1
ATOM 527 C C . GLU A 1 70 ? 20.201 6.687 10.281 1.00 15.83 106 GLU A C 1
ATOM 528 O O . GLU A 1 70 ? 20.760 7.675 9.818 1.00 17.22 106 GLU A O 1
ATOM 534 N N . GLN A 1 71 ? 20.405 5.469 9.784 1.00 15.74 107 GLN A N 1
ATOM 535 C CA . GLN A 1 71 ? 21.269 5.267 8.617 1.00 16.26 107 GLN A CA 1
ATOM 536 C C . GLN A 1 71 ? 20.617 5.794 7.340 1.00 15.02 107 GLN A C 1
ATOM 537 O O . GLN A 1 71 ? 21.302 6.335 6.475 1.00 14.92 107 GLN A O 1
ATOM 543 N N . VAL A 1 72 ? 19.306 5.569 7.214 1.00 13.22 108 VAL A N 1
ATOM 544 C CA . VAL A 1 72 ? 18.515 5.997 6.066 1.00 11.86 108 VAL A CA 1
ATOM 545 C C . VAL A 1 72 ? 17.156 6.559 6.520 1.00 11.42 108 VAL A C 1
ATOM 546 O O . VAL A 1 72 ? 16.754 6.373 7.679 1.00 10.83 108 VAL A O 1
ATOM 550 N N . TRP A 1 73 ? 16.475 7.254 5.609 1.00 10.87 109 TRP A N 1
ATOM 551 C CA . TRP A 1 73 ? 15.057 7.562 5.771 1.00 10.48 109 TRP A CA 1
ATOM 552 C C . TRP A 1 73 ? 14.317 6.372 5.206 1.00 10.85 109 TRP A C 1
ATOM 553 O O . TRP A 1 73 ? 14.671 5.900 4.144 1.00 11.24 109 TRP A O 1
ATOM 564 N N . VAL A 1 74 ? 13.299 5.923 5.919 1.00 10.02 110 VAL A N 1
ATOM 565 C CA . VAL A 1 74 ? 12.507 4.763 5.493 1.00 9.67 110 VAL A CA 1
ATOM 566 C C . VAL A 1 74 ? 11.064 5.187 5.385 1.00 9.82 110 VAL A C 1
ATOM 567 O O . VAL A 1 74 ? 10.560 5.850 6.282 1.00 10.84 110 VAL A O 1
ATOM 571 N N . TRP A 1 75 ? 10.342 4.748 4.347 1.00 9.49 111 TRP A N 1
ATOM 572 C CA . TRP A 1 75 ? 8.893 4.975 4.341 1.00 9.44 111 TRP A CA 1
ATOM 573 C C . TRP A 1 75 ? 8.163 3.741 3.854 1.00 9.73 111 TRP A C 1
ATOM 574 O O . TRP A 1 75 ? 8.217 2.720 4.576 1.00 10.14 111 TRP A O 1
ATOM 585 N N . ASP A 1 76 ? 7.491 3.786 2.715 1.00 9.89 112 ASP A N 1
ATOM 586 C CA . ASP A 1 76 ? 6.631 2.648 2.333 1.00 9.86 112 ASP A CA 1
ATOM 587 C C . ASP A 1 76 ? 7.379 1.319 2.482 1.00 9.78 112 ASP A C 1
ATOM 588 O O . ASP A 1 76 ? 8.471 1.161 1.950 1.00 9.45 112 ASP A O 1
ATOM 593 N N . THR A 1 77 ? 6.768 0.373 3.189 1.00 9.44 113 THR A N 1
ATOM 594 C CA . THR A 1 77 ? 7.386 -0.890 3.510 1.00 9.59 113 THR A CA 1
ATOM 595 C C . THR A 1 77 ? 6.399 -2.004 3.172 1.00 9.51 113 THR A C 1
ATOM 596 O O . THR A 1 77 ? 5.176 -1.845 3.334 1.00 9.90 113 THR A O 1
ATOM 600 N N . TRP A 1 78 ? 6.947 -3.125 2.737 1.00 10.11 114 TRP A N 1
ATOM 601 C CA . TRP A 1 78 ? 6.146 -4.335 2.511 1.00 9.98 114 TRP A CA 1
ATOM 602 C C . TRP A 1 78 ? 6.848 -5.628 2.908 1.00 10.49 114 TRP A C 1
ATOM 603 O O . TRP A 1 78 ? 8.074 -5.759 2.803 1.00 10.02 114 TRP A O 1
ATOM 614 N N . PRO A 1 79 ? 6.044 -6.622 3.339 1.00 10.64 115 PRO A N 1
ATOM 615 C CA . PRO A 1 79 ? 6.577 -7.935 3.704 1.00 11.09 115 PRO A CA 1
ATOM 616 C C . PRO A 1 79 ? 6.754 -8.835 2.474 1.00 11.66 115 PRO A C 1
ATOM 617 O O . PRO A 1 79 ? 6.394 -8.459 1.377 1.00 11.23 115 PRO A O 1
ATOM 621 N N . LEU A 1 80 ? 7.320 -10.006 2.692 1.00 12.17 116 LEU A N 1
ATOM 622 C CA . LEU A 1 80 ? 7.360 -11.047 1.690 1.00 13.00 116 LEU A CA 1
ATOM 623 C C . LEU A 1 80 ? 6.054 -11.834 1.806 1.00 12.09 116 LEU A C 1
ATOM 624 O O . LEU A 1 80 ? 5.691 -12.275 2.910 1.00 11.81 116 LEU A O 1
ATOM 629 N N . THR A 1 81 ? 5.350 -12.016 0.687 1.00 11.72 117 THR A N 1
ATOM 630 C CA . THR A 1 81 ? 4.025 -12.593 0.720 1.00 11.60 117 THR A CA 1
ATOM 631 C C . THR A 1 81 ? 3.858 -13.738 -0.241 1.00 11.28 117 THR A C 1
ATOM 632 O O . THR A 1 81 ? 4.636 -13.898 -1.165 1.00 11.02 117 THR A O 1
ATOM 636 N N . ASP A 1 82 ? 2.810 -14.505 0.003 1.00 11.21 118 ASP A N 1
ATOM 637 C CA . ASP A 1 82 ? 2.324 -15.468 -0.988 1.00 11.51 118 ASP A CA 1
ATOM 638 C C . ASP A 1 82 ? 1.057 -14.950 -1.654 1.00 11.82 118 ASP A C 1
ATOM 639 O O . ASP A 1 82 ? 0.696 -13.785 -1.524 1.00 11.71 118 ASP A O 1
ATOM 644 N N . GLU A 1 83 ? 0.367 -15.814 -2.393 1.00 12.37 119 GLU A N 1
ATOM 645 C CA . GLU A 1 83 ? -0.803 -15.386 -3.144 1.00 13.23 119 GLU A CA 1
ATOM 646 C C . GLU A 1 83 ? -2.020 -15.062 -2.280 1.00 12.87 119 GLU A C 1
ATOM 647 O O . GLU A 1 83 ? -3.002 -14.507 -2.773 1.00 12.37 119 GLU A O 1
ATOM 653 N N . ASP A 1 84 ? -1.946 -15.427 -0.994 1.00 12.50 120 ASP A N 1
ATOM 654 C CA . ASP A 1 84 ? -3.011 -15.192 -0.019 1.00 12.64 120 ASP A CA 1
ATOM 655 C C . ASP A 1 84 ? -2.638 -14.070 0.934 1.00 11.96 120 ASP A C 1
ATOM 656 O O . ASP A 1 84 ? -3.334 -13.839 1.925 1.00 12.64 120 ASP A O 1
ATOM 661 N N . ALA A 1 85 ? -1.519 -13.426 0.631 1.00 10.82 121 ALA A N 1
ATOM 662 C CA . ALA A 1 85 ? -0.959 -12.303 1.438 1.00 10.70 121 ALA A CA 1
ATOM 663 C C . ALA A 1 85 ? -0.467 -12.723 2.833 1.00 11.30 121 ALA A C 1
ATOM 664 O O . ALA A 1 85 ? -0.180 -11.879 3.700 1.00 11.03 121 ALA A O 1
ATOM 666 N N . ASN A 1 86 ? -0.268 -14.025 3.047 1.00 11.11 122 ASN A N 1
ATOM 667 C CA . ASN A 1 86 ? 0.458 -14.465 4.221 1.00 11.88 122 ASN A CA 1
ATOM 668 C C . ASN A 1 86 ? 1.859 -13.890 4.146 1.00 11.63 122 ASN A C 1
ATOM 669 O O . ASN A 1 86 ? 2.379 -13.678 3.038 1.00 11.35 122 ASN A O 1
ATOM 674 N N . GLN A 1 87 ? 2.426 -13.603 5.315 1.00 11.54 123 GLN A N 1
ATOM 675 C CA . GLN A 1 87 ? 3.723 -12.963 5.443 1.00 11.63 123 GLN A CA 1
ATOM 676 C C . GLN A 1 87 ? 4.783 -13.957 5.900 1.00 12.18 123 GLN A C 1
ATOM 677 O O . GLN A 1 87 ? 4.551 -14.756 6.818 1.00 11.71 123 GLN A O 1
ATOM 683 N N . TYR A 1 88 ? 5.951 -13.892 5.255 1.00 13.24 124 TYR A N 1
ATOM 684 C CA . TYR A 1 88 ? 6.967 -14.930 5.374 1.00 13.75 124 TYR A CA 1
ATOM 685 C C . TYR A 1 88 ? 8.309 -14.580 6.014 1.00 14.04 124 TYR A C 1
ATOM 686 O O . TYR A 1 88 ? 8.875 -13.502 5.805 1.00 15.69 124 TYR A O 1
ATOM 695 N N . SER A 1 89 ? 8.821 -15.554 6.772 1.00 13.28 125 SER A N 1
ATOM 696 C CA . SER A 1 89 ? 10.234 -15.639 7.103 1.00 13.48 125 SER A CA 1
ATOM 697 C C . SER A 1 89 ? 10.832 -16.677 6.166 1.00 13.68 125 SER A C 1
ATOM 698 O O . SER A 1 89 ? 10.107 -17.550 5.670 1.00 12.31 125 SER A O 1
ATOM 701 N N . VAL A 1 90 ? 12.140 -16.590 5.929 1.00 13.82 126 VAL A N 1
ATOM 702 C CA . VAL A 1 90 ? 12.877 -17.576 5.119 1.00 14.63 126 VAL A CA 1
ATOM 703 C C . VAL A 1 90 ? 14.071 -18.064 5.935 1.00 15.54 126 VAL A C 1
ATOM 704 O O . VAL A 1 90 ? 14.894 -17.273 6.413 1.00 13.71 126 VAL A O 1
ATOM 708 N N . ASN A 1 91 ? 14.136 -19.371 6.155 1.00 16.00 127 ASN A N 1
ATOM 709 C CA . ASN A 1 91 ? 15.210 -19.963 6.932 1.00 16.13 127 ASN A CA 1
ATOM 710 C C . ASN A 1 91 ? 15.543 -19.208 8.215 1.00 15.64 127 ASN A C 1
ATOM 711 O O . ASN A 1 91 ? 16.702 -18.989 8.534 1.00 16.59 127 ASN A O 1
ATOM 716 N N . GLY A 1 92 ? 14.492 -18.844 8.950 1.00 14.91 128 GLY A N 1
ATOM 717 C CA . GLY A 1 92 ? 14.613 -18.264 10.266 1.00 14.52 128 GLY A CA 1
ATOM 718 C C . GLY A 1 92 ? 14.659 -16.759 10.309 1.00 14.03 128 GLY A C 1
ATOM 719 O O . GLY A 1 92 ? 14.846 -16.195 11.380 1.00 15.12 128 GLY A O 1
ATOM 720 N N . TRP A 1 93 ? 14.472 -16.101 9.168 1.00 13.04 129 TRP A N 1
ATOM 721 C CA . TRP A 1 93 ? 14.586 -14.630 9.103 1.00 12.98 129 TRP A CA 1
ATOM 722 C C . TRP A 1 93 ? 13.344 -13.976 8.499 1.00 12.71 129 TRP A C 1
ATOM 723 O O . TRP A 1 93 ? 12.942 -14.318 7.377 1.00 13.11 129 TRP A O 1
ATOM 734 N N . GLU A 1 94 ? 12.755 -13.030 9.229 1.00 12.35 130 GLU A N 1
ATOM 735 C CA . GLU A 1 94 ? 11.704 -12.164 8.662 1.00 12.01 130 GLU A CA 1
ATOM 736 C C . GLU A 1 94 ? 12.454 -11.172 7.762 1.00 11.92 130 GLU A C 1
ATOM 737 O O . GLU A 1 94 ? 13.530 -10.703 8.140 1.00 11.86 130 GLU A O 1
ATOM 743 N N . ILE A 1 95 ? 11.874 -10.865 6.596 1.00 11.56 131 ILE A N 1
ATOM 744 C CA . ILE A 1 95 ? 12.473 -10.018 5.577 1.00 11.88 131 ILE A CA 1
ATOM 745 C C . ILE A 1 95 ? 11.411 -9.023 5.105 1.00 12.11 131 ILE A C 1
ATOM 746 O O . ILE A 1 95 ? 10.288 -9.405 4.765 1.00 11.82 131 ILE A O 1
ATOM 751 N N . ILE A 1 96 ? 11.774 -7.744 5.108 1.00 10.83 132 ILE A N 1
ATOM 752 C CA . ILE A 1 96 ? 10.909 -6.688 4.565 1.00 11.12 132 ILE A CA 1
ATOM 753 C C . ILE A 1 96 ? 11.661 -5.860 3.539 1.00 10.73 132 ILE A C 1
ATOM 754 O O . ILE A 1 96 ? 12.909 -5.790 3.551 1.00 10.62 132 ILE A O 1
ATOM 759 N N . PHE A 1 97 ? 10.880 -5.254 2.655 1.00 10.54 133 PHE A N 1
ATOM 760 C CA . PHE A 1 97 ? 11.369 -4.303 1.655 1.00 10.86 133 PHE A CA 1
ATOM 761 C C . PHE A 1 97 ? 10.830 -2.940 1.982 1.00 10.30 133 PHE A C 1
ATOM 762 O O . PHE A 1 97 ? 9.668 -2.817 2.395 1.00 9.65 133 PHE A O 1
ATOM 770 N N . SER A 1 98 ? 11.666 -1.911 1.811 1.00 10.11 134 SER A N 1
ATOM 771 C CA . SER A 1 98 ? 11.281 -0.545 2.097 1.00 10.07 134 SER A CA 1
ATOM 772 C C . SER A 1 98 ? 11.813 0.436 1.062 1.00 9.80 134 SER A C 1
ATOM 773 O O . SER A 1 98 ? 12.908 0.244 0.516 1.00 9.18 134 SER A O 1
ATOM 776 N N . LEU A 1 99 ? 11.066 1.524 0.837 1.00 9.77 135 LEU A N 1
ATOM 777 C CA . LEU A 1 99 ? 11.605 2.677 0.143 1.00 9.54 135 LEU A CA 1
ATOM 778 C C . LEU A 1 99 ? 12.546 3.366 1.124 1.00 9.28 135 LEU A C 1
ATOM 779 O O . LEU A 1 99 ? 12.175 3.588 2.281 1.00 9.43 135 LEU A O 1
ATOM 784 N N . VAL A 1 100 ? 13.765 3.598 0.672 1.00 9.39 136 VAL A N 1
ATOM 785 C CA . VAL A 1 100 ? 14.776 4.283 1.498 1.00 9.77 136 VAL A CA 1
ATOM 786 C C . VAL A 1 100 ? 15.418 5.416 0.710 1.00 10.25 136 VAL A C 1
ATOM 787 O O . VAL A 1 100 ? 15.483 5.387 -0.518 1.00 10.61 136 VAL A O 1
ATOM 791 N N . ALA A 1 101 ? 15.925 6.419 1.431 1.00 10.23 137 ALA A N 1
ATOM 792 C CA . ALA A 1 101 ? 16.581 7.554 0.844 1.00 10.89 137 ALA A CA 1
ATOM 793 C C . ALA A 1 101 ? 17.706 7.901 1.798 1.00 10.78 137 ALA A C 1
ATOM 794 O O . ALA A 1 101 ? 17.572 7.660 2.998 1.00 11.50 137 ALA A O 1
ATOM 796 N N . ASP A 1 102 ? 18.791 8.434 1.251 1.00 11.08 138 ASP A N 1
ATOM 797 C CA . ASP A 1 102 ? 19.934 8.783 2.085 1.00 11.70 138 ASP A CA 1
ATOM 798 C C . ASP A 1 102 ? 19.575 9.828 3.127 1.00 11.83 138 ASP A C 1
ATOM 799 O O . ASP A 1 102 ? 18.852 10.787 2.842 1.00 12.00 138 ASP A O 1
ATOM 804 N N . ARG A 1 103 ? 20.095 9.618 4.334 1.00 12.32 139 ARG A N 1
ATOM 805 C CA . ARG A 1 103 ? 19.681 10.387 5.508 1.00 12.56 139 ARG A CA 1
ATOM 806 C C . ARG A 1 103 ? 20.115 11.844 5.404 1.00 12.26 139 ARG A C 1
ATOM 807 O O . ARG A 1 103 ? 19.480 12.726 5.978 1.00 11.84 139 ARG A O 1
ATOM 815 N N . ASN A 1 104 ? 21.151 12.111 4.617 1.00 12.27 140 ASN A N 1
ATOM 816 C CA . ASN A 1 104 ? 21.570 13.503 4.390 1.00 12.00 140 ASN A CA 1
ATOM 817 C C . ASN A 1 104 ? 20.507 14.341 3.675 1.00 12.08 140 ASN A C 1
ATOM 818 O O . ASN A 1 104 ? 20.493 15.566 3.788 1.00 12.11 140 ASN A O 1
ATOM 823 N N . LEU A 1 105 ? 19.621 13.696 2.912 1.00 11.73 141 LEU A N 1
ATOM 824 C CA . LEU A 1 105 ? 18.581 14.430 2.198 1.00 12.02 141 LEU A CA 1
ATOM 825 C C . LEU A 1 105 ? 17.544 15.039 3.147 1.00 11.85 141 LEU A C 1
ATOM 826 O O . LEU A 1 105 ? 17.262 14.486 4.212 1.00 12.05 141 LEU A O 1
ATOM 831 N N . GLY A 1 106 ? 16.988 16.188 2.764 1.00 12.10 142 GLY A N 1
ATOM 832 C CA . GLY A 1 106 ? 15.720 16.632 3.362 1.00 11.91 142 GLY A CA 1
ATOM 833 C C . GLY A 1 106 ? 14.661 15.573 3.124 1.00 12.16 142 GLY A C 1
ATOM 834 O O . GLY A 1 106 ? 14.569 15.032 2.015 1.00 11.83 142 GLY A O 1
ATOM 835 N N . PHE A 1 107 ? 13.903 15.250 4.173 1.00 12.59 143 PHE A N 1
ATOM 836 C CA . PHE A 1 107 ? 12.904 14.178 4.093 1.00 12.79 143 PHE A CA 1
ATOM 837 C C . PHE A 1 107 ? 11.925 14.412 2.956 1.00 12.33 143 PHE A C 1
ATOM 838 O O . PHE A 1 107 ? 11.496 13.465 2.309 1.00 12.44 143 PHE A O 1
ATOM 846 N N . ASP A 1 108 ? 11.591 15.666 2.657 1.00 13.74 144 ASP A N 1
ATOM 847 C CA . ASP A 1 108 ? 10.627 15.958 1.593 1.00 14.00 144 ASP A CA 1
ATOM 848 C C . ASP A 1 108 ? 11.222 15.859 0.176 1.00 14.28 144 ASP A C 1
ATOM 849 O O . ASP A 1 108 ? 10.487 15.905 -0.821 1.00 15.32 144 ASP A O 1
ATOM 854 N N . ASP A 1 109 ? 12.540 15.710 0.087 1.00 14.16 145 ASP A N 1
ATOM 855 C CA . ASP A 1 109 ? 13.207 15.532 -1.201 1.00 14.74 145 ASP A CA 1
ATOM 856 C C . ASP A 1 109 ? 13.443 14.064 -1.506 1.00 14.55 145 ASP A C 1
ATOM 857 O O . ASP A 1 109 ? 14.109 13.736 -2.481 1.00 14.82 145 ASP A O 1
ATOM 862 N N . ARG A 1 110 ? 12.890 13.189 -0.671 1.00 13.27 146 ARG A N 1
ATOM 863 C CA . ARG A 1 110 ? 13.196 11.766 -0.776 1.00 12.83 146 ARG A CA 1
ATOM 864 C C . ARG A 1 110 ? 12.645 11.140 -2.046 1.00 12.38 146 ARG A C 1
ATOM 865 O O . ARG A 1 110 ? 13.187 10.141 -2.526 1.00 11.44 146 ARG A O 1
ATOM 873 N N . HIS A 1 111 ? 11.573 11.718 -2.581 1.00 12.05 147 HIS A N 1
ATOM 874 C CA . HIS A 1 111 ? 10.809 11.018 -3.618 1.00 12.12 147 HIS A CA 1
ATOM 875 C C . HIS A 1 111 ? 11.596 10.840 -4.909 1.00 11.68 147 HIS A C 1
ATOM 876 O O . HIS A 1 111 ? 11.519 9.778 -5.529 1.00 11.91 147 HIS A O 1
ATOM 883 N N . VAL A 1 112 ? 12.335 11.867 -5.323 1.00 11.46 148 VAL A N 1
ATOM 884 C CA . VAL A 1 112 ? 13.120 11.796 -6.567 1.00 10.79 148 VAL A CA 1
ATOM 885 C C . VAL A 1 112 ? 14.471 11.104 -6.429 1.00 10.56 148 VAL A C 1
ATOM 886 O O . VAL A 1 112 ? 15.185 10.960 -7.433 1.00 11.09 148 VAL A O 1
ATOM 890 N N . PHE A 1 113 ? 14.786 10.639 -5.213 1.00 10.47 149 PHE A N 1
ATOM 891 C CA . PHE A 1 113 ? 16.015 9.906 -4.920 1.00 10.53 149 PHE A CA 1
ATOM 892 C C . PHE A 1 113 ? 15.739 8.573 -4.233 1.00 11.05 149 PHE A C 1
ATOM 893 O O . PHE A 1 113 ? 16.618 7.984 -3.623 1.00 11.40 149 PHE A O 1
ATOM 901 N N . ALA A 1 114 ? 14.523 8.048 -4.429 1.00 10.53 150 ALA A N 1
ATOM 902 C CA . ALA A 1 114 ? 14.058 6.865 -3.714 1.00 10.31 150 ALA A CA 1
ATOM 903 C C . ALA A 1 114 ? 14.621 5.602 -4.329 1.00 10.21 150 ALA A C 1
ATOM 904 O O . ALA A 1 114 ? 14.725 5.492 -5.554 1.00 9.45 150 ALA A O 1
ATOM 906 N N . LYS A 1 115 ? 14.956 4.664 -3.451 1.00 9.87 151 LYS A N 1
ATOM 907 C CA . LYS A 1 115 ? 15.422 3.333 -3.844 1.00 10.31 151 LYS A CA 1
ATOM 908 C C . LYS A 1 115 ? 14.805 2.271 -2.936 1.00 9.84 151 LYS A C 1
ATOM 909 O O . LYS A 1 115 ? 14.315 2.574 -1.865 1.00 10.19 151 LYS A O 1
ATOM 915 N N . ILE A 1 116 ? 14.754 1.031 -3.407 1.00 9.24 152 ILE A N 1
ATOM 916 C CA . ILE A 1 116 ? 14.308 -0.062 -2.575 1.00 9.19 152 ILE A CA 1
ATOM 917 C C . ILE A 1 116 ? 15.475 -0.686 -1.831 1.00 9.28 152 ILE A C 1
ATOM 918 O O . ILE A 1 116 ? 16.483 -1.090 -2.428 1.00 9.18 152 ILE A O 1
ATOM 923 N N . GLY A 1 117 ? 15.302 -0.778 -0.511 1.00 9.62 153 GLY A N 1
ATOM 924 C CA . GLY A 1 117 ? 16.232 -1.452 0.376 1.00 10.32 153 GLY A CA 1
ATOM 925 C C . GLY A 1 117 ? 15.529 -2.596 1.082 1.00 10.81 153 GLY A C 1
ATOM 926 O O . GLY A 1 117 ? 14.342 -2.839 0.854 1.00 10.12 153 GLY A O 1
ATOM 927 N N . TYR A 1 118 ? 16.248 -3.330 1.920 1.00 10.97 154 TYR A N 1
ATOM 928 C CA . TYR A 1 118 ? 15.622 -4.391 2.695 1.00 11.79 154 TYR A CA 1
ATOM 929 C C . TYR A 1 118 ? 16.151 -4.468 4.105 1.00 12.00 154 TYR A C 1
ATOM 930 O O . TYR A 1 118 ? 17.249 -3.993 4.393 1.00 11.85 154 TYR A O 1
ATOM 939 N N . PHE A 1 119 ? 15.331 -5.024 4.995 1.00 11.14 155 PHE A N 1
ATOM 940 C CA . PHE A 1 119 ? 15.710 -5.235 6.389 1.00 11.26 155 PHE A CA 1
ATOM 941 C C . PHE A 1 119 ? 15.414 -6.688 6.719 1.00 11.34 155 PHE A C 1
ATOM 942 O O . PHE A 1 119 ? 14.588 -7.328 6.054 1.00 11.28 155 PHE A O 1
ATOM 950 N N . TYR A 1 120 ? 16.074 -7.212 7.748 1.00 11.84 156 TYR A N 1
ATOM 951 C CA . TYR A 1 120 ? 15.793 -8.554 8.244 1.00 12.31 156 TYR A CA 1
ATOM 952 C C . TYR A 1 120 ? 15.975 -8.644 9.753 1.00 12.35 156 TYR A C 1
ATOM 953 O O . TYR A 1 120 ? 16.671 -7.803 10.379 1.00 11.76 156 TYR A O 1
ATOM 962 N N . ARG A 1 121 ? 15.309 -9.621 10.351 1.00 12.50 157 ARG A N 1
ATOM 963 C CA . ARG A 1 121 ? 15.438 -9.874 11.785 1.00 12.61 157 ARG A CA 1
ATOM 964 C C . ARG A 1 121 ? 15.052 -11.315 12.055 1.00 12.48 157 ARG A C 1
ATOM 965 O O . ARG A 1 121 ? 14.359 -11.929 11.245 1.00 12.51 157 ARG A O 1
ATOM 973 N N . PRO A 1 122 ? 15.484 -11.855 13.196 1.00 13.46 158 PRO A N 1
ATOM 974 C CA . PRO A 1 122 ? 15.124 -13.234 13.525 1.00 13.83 158 PRO A CA 1
ATOM 975 C C . PRO A 1 122 ? 13.605 -13.439 13.613 1.00 13.61 158 PRO A C 1
ATOM 976 O O . PRO A 1 122 ? 12.876 -12.623 14.185 1.00 14.47 158 PRO A O 1
ATOM 980 N N . ALA A 1 123 ? 13.144 -14.537 13.038 1.00 14.22 159 ALA A N 1
ATOM 981 C CA . ALA A 1 123 ? 11.757 -14.932 13.116 1.00 15.24 159 ALA A CA 1
ATOM 982 C C . ALA A 1 123 ? 11.393 -15.463 14.519 1.00 15.77 159 ALA A C 1
ATOM 983 O O . ALA A 1 123 ? 12.259 -15.904 15.284 1.00 16.76 159 ALA A O 1
ATOM 985 N N . GLY A 1 124 ? 10.111 -15.393 14.847 1.00 16.83 160 GLY A N 1
ATOM 986 C CA . GLY A 1 124 ? 9.550 -16.102 16.010 1.00 18.28 160 GLY A CA 1
ATOM 987 C C . GLY A 1 124 ? 9.779 -15.513 17.386 1.00 20.31 160 GLY A C 1
ATOM 988 O O . GLY A 1 124 ? 9.661 -16.230 18.390 1.00 21.62 160 GLY A O 1
ATOM 989 N N . VAL A 1 125 ? 10.100 -14.227 17.452 1.00 19.89 161 VAL A N 1
ATOM 990 C CA . VAL A 1 125 ? 10.251 -13.505 18.717 1.00 20.76 161 VAL A CA 1
ATOM 991 C C . VAL A 1 125 ? 9.011 -12.602 18.903 1.00 20.95 161 VAL A C 1
ATOM 992 O O . VAL A 1 125 ? 8.673 -11.790 18.018 1.00 20.83 161 VAL A O 1
ATOM 996 N N . PRO A 1 126 ? 8.298 -12.762 20.033 1.00 21.75 162 PRO A N 1
ATOM 997 C CA . PRO A 1 126 ? 7.149 -11.875 20.274 1.00 22.34 162 PRO A CA 1
ATOM 998 C C . PRO A 1 126 ? 7.578 -10.402 20.348 1.00 21.26 162 PRO A C 1
ATOM 999 O O . PRO A 1 126 ? 8.672 -10.081 20.835 1.00 22.07 162 PRO A O 1
ATOM 1003 N N . ALA A 1 127 ? 6.727 -9.509 19.844 1.00 22.21 163 ALA A N 1
ATOM 1004 C CA . ALA A 1 127 ? 7.077 -8.089 19.735 1.00 22.49 163 ALA A CA 1
ATOM 1005 C C . ALA A 1 127 ? 7.602 -7.465 21.030 1.00 22.56 163 ALA A C 1
ATOM 1006 O O . ALA A 1 127 ? 8.550 -6.686 21.006 1.00 21.73 163 ALA A O 1
ATOM 1008 N N . ALA A 1 128 ? 6.991 -7.825 22.158 1.00 24.36 164 ALA A N 1
ATOM 1009 C CA . ALA A 1 128 ? 7.409 -7.326 23.470 1.00 24.90 164 ALA A CA 1
ATOM 1010 C C . ALA A 1 128 ? 8.831 -7.739 23.878 1.00 25.79 164 ALA A C 1
ATOM 1011 O O . ALA A 1 128 ? 9.449 -7.080 24.724 1.00 25.37 164 ALA A O 1
ATOM 1013 N N . GLU A 1 129 ? 9.340 -8.831 23.303 1.00 25.31 165 GLU A N 1
ATOM 1014 C CA . GLU A 1 129 ? 10.679 -9.319 23.638 1.00 25.89 165 GLU A CA 1
ATOM 1015 C C . GLU A 1 129 ? 11.751 -8.866 22.629 1.00 25.24 165 GLU A C 1
ATOM 1016 O O . GLU A 1 129 ? 12.935 -9.166 22.786 1.00 25.10 165 GLU A O 1
ATOM 1022 N N . ARG A 1 130 ? 11.350 -8.128 21.605 1.00 22.86 166 ARG A N 1
ATOM 1023 C CA . ARG A 1 130 ? 12.328 -7.611 20.666 1.00 20.85 166 ARG A CA 1
ATOM 1024 C C . ARG A 1 130 ? 12.916 -6.312 21.171 1.00 19.35 166 ARG A C 1
ATOM 1025 O O . ARG A 1 130 ? 12.345 -5.688 22.053 1.00 19.28 166 ARG A O 1
ATOM 1033 N N . PRO A 1 131 ? 14.051 -5.889 20.601 1.00 20.14 167 PRO A N 1
ATOM 1034 C CA . PRO A 1 131 ? 14.555 -4.567 20.935 1.00 19.36 167 PRO A CA 1
ATOM 1035 C C . PRO A 1 131 ? 13.483 -3.512 20.667 1.00 19.74 167 PRO A C 1
ATOM 1036 O O . PRO A 1 131 ? 12.590 -3.739 19.831 1.00 18.38 167 PRO A O 1
ATOM 1040 N N . GLU A 1 132 ? 13.579 -2.385 21.361 1.00 18.63 168 GLU A N 1
ATOM 1041 C CA . GLU A 1 132 ? 12.565 -1.342 21.282 1.00 20.15 168 GLU A CA 1
ATOM 1042 C C . GLU A 1 132 ? 12.312 -0.892 19.838 1.00 17.79 168 GLU A C 1
ATOM 1043 O O . GLU A 1 132 ? 11.159 -0.672 19.458 1.00 16.54 168 GLU A O 1
ATOM 1049 N N . ASN A 1 133 ? 13.369 -0.772 19.029 1.00 16.62 169 ASN A N 1
ATOM 1050 C CA . ASN A 1 133 ? 13.219 -0.234 17.683 1.00 15.71 169 ASN A CA 1
ATOM 1051 C C . ASN A 1 133 ? 12.791 -1.304 16.669 1.00 14.79 169 ASN A C 1
ATOM 1052 O O . ASN A 1 133 ? 12.785 -1.034 15.466 1.00 14.41 169 ASN A O 1
ATOM 1057 N N . GLY A 1 134 ? 12.457 -2.488 17.161 1.00 13.01 170 GLY A N 1
ATOM 1058 C CA . GLY A 1 134 ? 11.986 -3.606 16.307 1.00 13.15 170 GLY A CA 1
ATOM 1059 C C . GLY A 1 134 ? 13.058 -4.628 15.993 1.00 12.66 170 GLY A C 1
ATOM 1060 O O . GLY A 1 134 ? 12.767 -5.733 15.519 1.00 12.75 170 GLY A O 1
ATOM 1061 N N . GLY A 1 135 ? 14.311 -4.275 16.231 1.00 12.92 171 GLY A N 1
ATOM 1062 C CA . GLY A 1 135 ? 15.422 -5.207 16.062 1.00 13.22 171 GLY A CA 1
ATOM 1063 C C . GLY A 1 135 ? 15.787 -5.551 14.619 1.00 12.89 171 GLY A C 1
ATOM 1064 O O . GLY A 1 135 ? 16.400 -6.590 14.359 1.00 12.86 171 GLY A O 1
ATOM 1065 N N . TRP A 1 136 ? 15.411 -4.680 13.676 1.00 11.85 172 TRP A N 1
ATOM 1066 C CA . TRP A 1 136 ? 15.719 -4.911 12.255 1.00 11.64 172 TRP A CA 1
ATOM 1067 C C . TRP A 1 136 ? 17.169 -4.596 11.949 1.00 12.27 172 TRP A C 1
ATOM 1068 O O . TRP A 1 136 ? 17.705 -3.590 12.444 1.00 12.38 172 TRP A O 1
ATOM 1079 N N . THR A 1 137 ? 17.776 -5.427 11.114 1.00 11.70 173 THR A N 1
ATOM 1080 C CA . THR A 1 137 ? 19.079 -5.135 10.513 1.00 12.21 173 THR A CA 1
ATOM 1081 C C . THR A 1 137 ? 18.864 -4.635 9.078 1.00 12.19 173 THR A C 1
ATOM 1082 O O . THR A 1 137 ? 18.154 -5.261 8.293 1.00 12.31 173 THR A O 1
ATOM 1086 N N . TYR A 1 138 ? 19.492 -3.518 8.746 1.00 12.66 174 TYR A N 1
ATOM 1087 C CA . TYR A 1 138 ? 19.418 -2.937 7.405 1.00 12.36 174 TYR A CA 1
ATOM 1088 C C . TYR A 1 138 ? 20.356 -3.684 6.476 1.00 12.66 174 TYR A C 1
ATOM 1089 O O . TYR A 1 138 ? 21.583 -3.763 6.714 1.00 13.01 174 TYR A O 1
ATOM 1098 N N . GLY A 1 139 ? 19.785 -4.305 5.444 1.00 12.55 175 GLY A N 1
ATOM 1099 C CA . GLY A 1 139 ? 20.575 -5.100 4.514 1.00 13.26 175 GLY A CA 1
ATOM 1100 C C . GLY A 1 139 ? 21.184 -4.334 3.347 1.00 13.08 175 GLY A C 1
ATOM 1101 O O . GLY A 1 139 ? 21.994 -4.892 2.593 1.00 14.09 175 GLY A O 1
ATOM 1102 N N . GLY A 1 140 ? 20.805 -3.066 3.206 1.00 12.25 176 GLY A N 1
ATOM 1103 C CA . GLY A 1 140 ? 21.240 -2.234 2.091 1.00 12.19 176 GLY A CA 1
ATOM 1104 C C . GLY A 1 140 ? 20.258 -2.255 0.929 1.00 11.72 176 GLY A C 1
ATOM 1105 O O . GLY A 1 140 ? 19.075 -2.628 1.078 1.00 11.14 176 GLY A O 1
ATOM 1106 N N . LEU A 1 141 ? 20.759 -1.824 -0.227 1.00 11.75 177 LEU A N 1
ATOM 1107 C CA . LEU A 1 141 ? 19.921 -1.628 -1.395 1.00 11.02 177 LEU A CA 1
ATOM 1108 C C . LEU A 1 141 ? 19.745 -2.936 -2.130 1.00 11.10 177 LEU A C 1
ATOM 1109 O O . LEU A 1 141 ? 20.655 -3.764 -2.181 1.00 12.69 177 LEU A O 1
ATOM 1114 N N . VAL A 1 142 ? 18.575 -3.098 -2.718 1.00 10.27 178 VAL A N 1
ATOM 1115 C CA . VAL A 1 142 ? 18.288 -4.298 -3.525 1.00 10.67 178 VAL A CA 1
ATOM 1116 C C . VAL A 1 142 ? 19.044 -4.298 -4.854 1.00 11.43 178 VAL A C 1
ATOM 1117 O O . VAL A 1 142 ? 19.587 -5.339 -5.272 1.00 11.94 178 VAL A O 1
ATOM 1121 N N . PHE A 1 143 ? 19.043 -3.152 -5.521 1.00 11.91 179 PHE A N 1
ATOM 1122 C CA . PHE A 1 143 ? 19.535 -3.043 -6.894 1.00 12.92 179 PHE A CA 1
ATOM 1123 C C . PHE A 1 143 ? 20.920 -2.409 -6.985 1.00 14.90 179 PHE A C 1
ATOM 1124 O O . PHE A 1 143 ? 21.188 -1.363 -6.391 1.00 14.50 179 PHE A O 1
ATOM 1132 N N . LYS A 1 144 ? 21.786 -3.014 -7.785 1.00 16.68 180 LYS A N 1
ATOM 1133 C CA . LYS A 1 144 ? 23.049 -2.364 -8.140 1.00 19.02 180 LYS A CA 1
ATOM 1134 C C . LYS A 1 144 ? 22.770 -1.143 -9.005 1.00 19.74 180 LYS A C 1
ATOM 1135 O O . LYS A 1 144 ? 21.780 -1.089 -9.732 1.00 17.47 180 LYS A O 1
ATOM 1141 N N . GLU A 1 145 ? 23.628 -0.138 -8.898 1.00 21.72 181 GLU A N 1
ATOM 1142 C CA . GLU A 1 145 ? 23.486 1.083 -9.698 1.00 24.22 181 GLU A CA 1
ATOM 1143 C C . GLU A 1 145 ? 23.233 0.781 -11.174 1.00 22.33 181 GLU A C 1
ATOM 1144 O O . GLU A 1 145 ? 23.904 -0.064 -11.763 1.00 21.75 181 GLU A O 1
ATOM 1150 N N . GLY A 1 146 ? 22.227 1.457 -11.740 1.00 20.58 182 GLY A N 1
ATOM 1151 C CA . GLY A 1 146 ? 21.921 1.398 -13.155 1.00 18.72 182 GLY A CA 1
ATOM 1152 C C . GLY A 1 146 ? 20.985 0.290 -13.557 1.00 17.40 182 GLY A C 1
ATOM 1153 O O . GLY A 1 146 ? 20.414 0.343 -14.653 1.00 17.90 182 GLY A O 1
ATOM 1154 N N . VAL A 1 147 ? 20.794 -0.714 -12.696 1.00 14.82 183 VAL A N 1
ATOM 1155 C CA . VAL A 1 147 ? 20.013 -1.882 -13.080 1.00 14.10 183 VAL A CA 1
ATOM 1156 C C . VAL A 1 147 ? 18.570 -1.500 -13.445 1.00 13.51 183 VAL A C 1
ATOM 1157 O O . VAL A 1 147 ? 18.032 -1.961 -14.446 1.00 12.97 183 VAL A O 1
ATOM 1161 N N . THR A 1 148 ? 17.936 -0.665 -12.629 1.00 12.57 184 THR A N 1
ATOM 1162 C CA . THR A 1 148 ? 16.519 -0.357 -12.858 1.00 11.52 184 THR A CA 1
ATOM 1163 C C . THR A 1 148 ? 16.295 0.594 -14.043 1.00 11.49 184 THR A C 1
ATOM 1164 O O . THR A 1 148 ? 15.180 0.731 -14.555 1.00 11.90 184 THR A O 1
ATOM 1168 N N . GLY A 1 149 ? 17.376 1.189 -14.525 1.00 11.25 185 GLY A N 1
ATOM 1169 C CA . GLY A 1 149 ? 17.342 2.024 -15.712 1.00 11.62 185 GLY A CA 1
ATOM 1170 C C . GLY A 1 149 ? 17.150 1.243 -16.994 1.00 11.77 185 GLY A C 1
ATOM 1171 O O . GLY A 1 149 ? 16.833 1.821 -18.007 1.00 12.59 185 GLY A O 1
ATOM 1172 N N . GLN A 1 150 ? 17.300 -0.076 -16.945 1.00 12.32 186 GLN A N 1
ATOM 1173 C CA . GLN A 1 150 ? 17.333 -0.878 -18.178 1.00 13.15 186 GLN A CA 1
ATOM 1174 C C . GLN A 1 150 ? 16.119 -0.805 -19.096 1.00 12.21 186 GLN A C 1
ATOM 1175 O O . GLN A 1 150 ? 16.256 -0.976 -20.311 1.00 12.43 186 GLN A O 1
ATOM 1181 N N . ILE A 1 151 ? 14.939 -0.579 -18.534 1.00 11.68 187 ILE A N 1
ATOM 1182 C CA . ILE A 1 151 ? 13.694 -0.665 -19.318 1.00 11.99 187 ILE A CA 1
ATOM 1183 C C . ILE A 1 151 ? 13.351 0.587 -20.114 1.00 12.13 187 ILE A C 1
ATOM 1184 O O . ILE A 1 151 ? 12.454 0.550 -20.967 1.00 13.31 187 ILE A O 1
ATOM 1189 N N . PHE A 1 152 ? 13.999 1.707 -19.801 1.00 11.51 188 PHE A N 1
ATOM 1190 C CA . PHE A 1 152 ? 13.648 2.993 -20.404 1.00 11.82 188 PHE A CA 1
ATOM 1191 C C . PHE A 1 152 ? 14.318 3.222 -21.747 1.00 13.69 188 PHE A C 1
ATOM 1192 O O . PHE A 1 152 ? 15.540 3.238 -21.846 1.00 13.98 188 PHE A O 1
ATOM 1200 N N . GLU A 1 153 ? 13.488 3.366 -22.775 1.00 15.45 189 GLU A N 1
ATOM 1201 C CA . GLU A 1 153 ? 13.971 3.660 -24.115 1.00 17.23 189 GLU A CA 1
ATOM 1202 C C . GLU A 1 153 ? 14.776 4.966 -24.091 1.00 17.92 189 GLU A C 1
ATOM 1203 O O . GLU A 1 153 ? 15.892 5.030 -24.619 1.00 20.61 189 GLU A O 1
ATOM 1209 N N . ASP A 1 154 ? 14.224 5.989 -23.444 1.00 17.65 190 ASP A N 1
ATOM 1210 C CA . ASP A 1 154 ? 14.854 7.298 -23.284 1.00 17.78 190 ASP A CA 1
ATOM 1211 C C . ASP A 1 154 ? 15.748 7.322 -22.047 1.00 17.23 190 ASP A C 1
ATOM 1212 O O . ASP A 1 154 ? 15.285 7.433 -20.904 1.00 17.08 190 ASP A O 1
ATOM 1217 N N . GLN A 1 155 ? 17.046 7.211 -22.291 1.00 17.14 191 GLN A N 1
ATOM 1218 C CA . GLN A 1 155 ? 18.040 7.142 -21.224 1.00 17.28 191 GLN A CA 1
ATOM 1219 C C . GLN A 1 155 ? 18.542 8.483 -20.727 1.00 17.08 191 GLN A C 1
ATOM 1220 O O . GLN A 1 155 ? 19.471 8.508 -19.933 1.00 19.18 191 GLN A O 1
ATOM 1226 N N . SER A 1 156 ? 17.944 9.587 -21.171 1.00 17.03 192 SER A N 1
ATOM 1227 C CA . SER A 1 156 ? 18.362 10.933 -20.747 1.00 16.61 192 SER A CA 1
ATOM 1228 C C . SER A 1 156 ? 17.795 11.412 -19.411 1.00 15.98 192 SER A C 1
ATOM 1229 O O . SER A 1 156 ? 17.893 12.579 -19.081 1.00 16.17 192 SER A O 1
ATOM 1232 N N . PHE A 1 157 ? 17.199 10.510 -18.640 1.00 15.31 193 PHE A N 1
ATOM 1233 C CA . PHE A 1 157 ? 16.553 10.897 -17.409 1.00 14.69 193 PHE A CA 1
ATOM 1234 C C . PHE A 1 157 ? 17.498 11.617 -16.445 1.00 14.49 193 PHE A C 1
ATOM 1235 O O . PHE A 1 157 ? 18.706 11.316 -16.367 1.00 16.10 193 PHE A O 1
ATOM 1243 N N . SER A 1 158 ? 16.936 12.559 -15.724 1.00 14.57 194 SER A N 1
ATOM 1244 C CA . SER A 1 158 ? 17.679 13.308 -14.697 1.00 14.49 194 SER A CA 1
ATOM 1245 C C . SER A 1 158 ? 17.643 12.599 -13.340 1.00 14.29 194 SER A C 1
ATOM 1246 O O . SER A 1 158 ? 18.538 12.772 -12.512 1.00 14.01 194 SER A O 1
ATOM 1249 N N . HIS A 1 159 ? 16.587 11.823 -13.116 1.00 13.47 195 HIS A N 1
ATOM 1250 C CA . HIS A 1 159 ? 16.375 11.092 -11.858 1.00 12.55 195 HIS A CA 1
ATOM 1251 C C . HIS A 1 159 ? 15.804 9.749 -12.236 1.00 11.97 195 HIS A C 1
ATOM 1252 O O . HIS A 1 159 ? 15.153 9.628 -13.269 1.00 12.58 195 HIS A O 1
ATOM 1259 N N . GLN A 1 160 ? 16.054 8.746 -11.410 1.00 11.39 196 GLN A N 1
ATOM 1260 C CA . GLN A 1 160 ? 15.559 7.413 -11.718 1.00 10.70 196 GLN A CA 1
ATOM 1261 C C . GLN A 1 160 ? 15.393 6.723 -10.365 1.00 10.60 196 GLN A C 1
ATOM 1262 O O . GLN A 1 160 ? 16.360 6.521 -9.636 1.00 10.96 196 GLN A O 1
ATOM 1268 N N . THR A 1 161 ? 14.151 6.397 -10.032 1.00 10.64 197 THR A N 1
ATOM 1269 C CA . THR A 1 161 ? 13.820 5.889 -8.702 1.00 10.42 197 THR A CA 1
ATOM 1270 C C . THR A 1 161 ? 13.109 4.573 -8.769 1.00 10.43 197 THR A C 1
ATOM 1271 O O . THR A 1 161 ? 12.604 4.178 -9.809 1.00 10.33 197 THR A O 1
ATOM 1275 N N . GLN A 1 162 ? 13.090 3.921 -7.617 1.00 10.48 198 GLN A N 1
ATOM 1276 C CA . GLN A 1 162 ? 12.247 2.776 -7.352 1.00 10.63 198 GLN A CA 1
ATOM 1277 C C . GLN A 1 162 ? 11.223 3.210 -6.321 1.00 10.51 198 GLN A C 1
ATOM 1278 O O . GLN A 1 162 ? 11.563 3.747 -5.262 1.00 11.02 198 GLN A O 1
ATOM 1284 N N . TRP A 1 163 ? 9.963 3.058 -6.695 1.00 10.06 199 TRP A N 1
ATOM 1285 C CA . TRP A 1 163 ? 8.826 3.354 -5.829 1.00 10.31 199 TRP A CA 1
ATOM 1286 C C . TRP A 1 163 ? 8.114 2.034 -5.428 1.00 10.34 199 TRP A C 1
ATOM 1287 O O . TRP A 1 163 ? 8.579 0.957 -5.817 1.00 10.53 199 TRP A O 1
ATOM 1298 N N . SER A 1 164 ? 6.988 2.119 -4.699 1.00 10.22 200 SER A N 1
ATOM 1299 C CA B SER A 1 164 ? 6.410 1.014 -3.928 0.50 10.31 200 SER A CA 1
ATOM 1300 C CA C SER A 1 164 ? 6.506 0.975 -3.948 0.50 10.37 200 SER A CA 1
ATOM 1301 C C . SER A 1 164 ? 5.875 -0.104 -4.799 1.00 9.86 200 SER A C 1
ATOM 1302 O O . SER A 1 164 ? 5.548 0.095 -5.947 1.00 10.09 200 SER A O 1
ATOM 1307 N N . GLY A 1 165 ? 5.786 -1.267 -4.194 1.00 9.42 201 GLY A N 1
ATOM 1308 C CA . GLY A 1 165 ? 5.133 -2.411 -4.811 1.00 9.87 201 GLY A CA 1
ATOM 1309 C C . GLY A 1 165 ? 4.867 -3.462 -3.759 1.00 10.37 201 GLY A C 1
ATOM 1310 O O . GLY A 1 165 ? 4.229 -3.188 -2.729 1.00 10.47 201 GLY A O 1
ATOM 1311 N N . SER A 1 166 ? 5.312 -4.687 -4.042 1.00 10.19 202 SER A N 1
ATOM 1312 C CA . SER A 1 166 ? 5.053 -5.868 -3.226 1.00 10.43 202 SER A CA 1
ATOM 1313 C C . SER A 1 166 ? 6.091 -6.933 -3.607 1.00 10.50 202 SER A C 1
ATOM 1314 O O . SER A 1 166 ? 6.849 -6.751 -4.577 1.00 10.43 202 SER A O 1
ATOM 1317 N N . ALA A 1 167 ? 6.128 -8.055 -2.884 1.00 10.64 203 ALA A N 1
ATOM 1318 C CA . ALA A 1 167 ? 7.156 -9.072 -3.122 1.00 10.75 203 ALA A CA 1
ATOM 1319 C C . ALA A 1 167 ? 6.608 -10.454 -2.826 1.00 11.50 203 ALA A C 1
ATOM 1320 O O . ALA A 1 167 ? 6.128 -10.705 -1.726 1.00 11.28 203 ALA A O 1
ATOM 1322 N N . ARG A 1 168 ? 6.603 -11.304 -3.847 1.00 11.88 204 ARG A N 1
ATOM 1323 C CA . ARG A 1 168 ? 6.068 -12.649 -3.748 1.00 12.72 204 ARG A CA 1
ATOM 1324 C C . ARG A 1 168 ? 7.194 -13.660 -3.588 1.00 13.37 204 ARG A C 1
ATOM 1325 O O . ARG A 1 168 ? 8.183 -13.616 -4.337 1.00 13.92 204 ARG A O 1
ATOM 1333 N N . VAL A 1 169 ? 7.066 -14.563 -2.621 1.00 13.78 205 VAL A N 1
ATOM 1334 C CA . VAL A 1 169 ? 8.128 -15.538 -2.358 1.00 15.23 205 VAL A CA 1
ATOM 1335 C C . VAL A 1 169 ? 7.722 -16.878 -2.936 1.00 16.59 205 VAL A C 1
ATOM 1336 O O . VAL A 1 169 ? 6.556 -17.181 -2.980 1.00 17.93 205 VAL A O 1
ATOM 1340 N N . SER A 1 170 ? 8.696 -17.647 -3.403 1.00 17.51 206 SER A N 1
ATOM 1341 C CA . SER A 1 170 ? 8.477 -18.980 -3.942 1.00 19.70 206 SER A CA 1
ATOM 1342 C C . SER A 1 170 ? 9.080 -19.966 -2.962 1.00 20.06 206 SER A C 1
ATOM 1343 O O . SER A 1 170 ? 9.891 -19.586 -2.121 1.00 19.65 206 SER A O 1
ATOM 1346 N N . LYS A 1 171 ? 8.725 -21.239 -3.113 1.00 21.53 207 LYS A N 1
ATOM 1347 C CA . LYS A 1 171 ? 9.193 -22.293 -2.207 1.00 24.06 207 LYS A CA 1
ATOM 1348 C C . LYS A 1 171 ? 10.701 -22.507 -2.236 1.00 24.48 207 LYS A C 1
ATOM 1349 O O . LYS A 1 171 ? 11.249 -23.021 -1.277 1.00 25.26 207 LYS A O 1
ATOM 1355 N N . ASN A 1 172 ? 11.353 -22.129 -3.335 1.00 25.71 208 ASN A N 1
ATOM 1356 C CA . ASN A 1 172 ? 12.818 -22.224 -3.460 1.00 26.96 208 ASN A CA 1
ATOM 1357 C C . ASN A 1 172 ? 13.577 -21.003 -2.915 1.00 25.69 208 ASN A C 1
ATOM 1358 O O . ASN A 1 172 ? 14.791 -20.909 -3.074 1.00 27.10 208 ASN A O 1
ATOM 1363 N N . GLY A 1 173 ? 12.873 -20.069 -2.282 1.00 23.27 209 GLY A N 1
ATOM 1364 C CA . GLY A 1 173 ? 13.507 -18.859 -1.749 1.00 21.39 209 GLY A CA 1
ATOM 1365 C C . GLY A 1 173 ? 13.617 -17.732 -2.770 1.00 19.97 209 GLY A C 1
ATOM 1366 O O . GLY A 1 173 ? 14.186 -16.680 -2.478 1.00 17.94 209 GLY A O 1
ATOM 1367 N N . GLU A 1 174 ? 13.072 -17.945 -3.961 1.00 19.12 210 GLU A N 1
ATOM 1368 C CA . GLU A 1 174 ? 13.065 -16.896 -4.978 1.00 18.95 210 GLU A CA 1
ATOM 1369 C C . GLU A 1 174 ? 12.046 -15.843 -4.578 1.00 17.00 210 GLU A C 1
ATOM 1370 O O . GLU A 1 174 ? 10.993 -16.154 -3.994 1.00 15.42 210 GLU A O 1
ATOM 1376 N N . ILE A 1 175 ? 12.365 -14.604 -4.932 1.00 13.88 211 ILE A N 1
ATOM 1377 C CA . ILE A 1 175 ? 11.499 -13.475 -4.700 1.00 12.78 211 ILE A CA 1
ATOM 1378 C C . ILE A 1 175 ? 11.188 -12.783 -6.023 1.00 12.50 211 ILE A C 1
ATOM 1379 O O . ILE A 1 175 ? 12.111 -12.393 -6.764 1.00 12.66 211 ILE A O 1
ATOM 1384 N N . LYS A 1 176 ? 9.898 -12.612 -6.312 1.00 11.61 212 LYS A N 1
ATOM 1385 C CA . LYS A 1 176 ? 9.465 -11.752 -7.403 1.00 11.46 212 LYS A CA 1
ATOM 1386 C C . LYS A 1 176 ? 9.100 -10.397 -6.808 1.00 10.58 212 LYS A C 1
ATOM 1387 O O . LYS A 1 176 ? 8.072 -10.255 -6.114 1.00 10.23 212 LYS A O 1
ATOM 1393 N N . LEU A 1 177 ? 9.969 -9.424 -7.029 1.00 10.15 213 LEU A N 1
ATOM 1394 C CA . LEU A 1 177 ? 9.769 -8.081 -6.547 1.00 10.07 213 LEU A CA 1
ATOM 1395 C C . LEU A 1 177 ? 9.011 -7.240 -7.598 1.00 9.25 213 LEU A C 1
ATOM 1396 O O . LEU A 1 177 ? 9.516 -6.937 -8.675 1.00 9.60 213 LEU A O 1
ATOM 1401 N N . PHE A 1 178 ? 7.751 -6.958 -7.307 1.00 9.87 214 PHE A N 1
ATOM 1402 C CA . PHE A 1 178 ? 6.935 -6.067 -8.138 1.00 9.60 214 PHE A CA 1
ATOM 1403 C C . PHE A 1 178 ? 7.121 -4.659 -7.609 1.00 9.09 214 PHE A C 1
ATOM 1404 O O . PHE A 1 178 ? 6.928 -4.428 -6.442 1.00 9.31 214 PHE A O 1
ATOM 1412 N N . PHE A 1 179 ? 7.471 -3.727 -8.466 1.00 8.91 215 PHE A N 1
ATOM 1413 C CA . PHE A 1 179 ? 7.707 -2.365 -8.013 1.00 8.82 215 PHE A CA 1
ATOM 1414 C C . PHE A 1 179 ? 7.381 -1.341 -9.084 1.00 9.25 215 PHE A C 1
ATOM 1415 O O . PHE A 1 179 ? 6.981 -1.673 -10.182 1.00 9.45 215 PHE A O 1
ATOM 1423 N N . THR A 1 180 ? 7.504 -0.076 -8.721 1.00 8.78 216 THR A N 1
ATOM 1424 C CA . THR A 1 180 ? 7.262 1.010 -9.635 1.00 9.67 216 THR A CA 1
ATOM 1425 C C . THR A 1 180 ? 8.602 1.594 -10.026 1.00 9.96 216 THR A C 1
ATOM 1426 O O . THR A 1 180 ? 9.332 2.134 -9.184 1.00 10.15 216 THR A O 1
ATOM 1430 N N . ASP A 1 181 ? 8.919 1.504 -11.308 1.00 10.30 217 ASP A N 1
ATOM 1431 C CA . ASP A 1 181 ? 10.220 1.889 -11.825 1.00 10.19 217 ASP A CA 1
ATOM 1432 C C . ASP A 1 181 ? 10.004 3.216 -12.536 1.00 10.03 217 ASP A C 1
ATOM 1433 O O . ASP A 1 181 ? 9.219 3.275 -13.469 1.00 9.91 217 ASP A O 1
ATOM 1438 N N . VAL A 1 182 ? 10.643 4.292 -12.063 1.00 9.49 218 VAL A N 1
ATOM 1439 C CA . VAL A 1 182 ? 10.270 5.632 -12.501 1.00 9.73 218 VAL A CA 1
ATOM 1440 C C . VAL A 1 182 ? 11.451 6.425 -13.057 1.00 9.98 218 VAL A C 1
ATOM 1441 O O . VAL A 1 182 ? 12.553 6.462 -12.469 1.00 9.45 218 VAL A O 1
ATOM 1445 N N . ALA A 1 183 ? 11.226 7.074 -14.189 1.00 10.73 219 ALA A N 1
ATOM 1446 C CA . ALA A 1 183 ? 12.225 7.969 -14.792 1.00 11.33 219 ALA A CA 1
ATOM 1447 C C . ALA A 1 183 ? 11.662 9.384 -14.878 1.00 11.44 219 ALA A C 1
ATOM 1448 O O . ALA A 1 183 ? 10.515 9.591 -15.260 1.00 11.59 219 ALA A O 1
ATOM 1450 N N . PHE A 1 184 ? 12.482 10.361 -14.488 1.00 11.92 220 PHE A N 1
ATOM 1451 C CA . PHE A 1 184 ? 12.119 11.757 -14.537 1.00 12.62 220 PHE A CA 1
ATOM 1452 C C . PHE A 1 184 ? 13.036 12.461 -15.519 1.00 13.24 220 PHE A C 1
ATOM 1453 O O . PHE A 1 184 ? 14.213 12.091 -15.645 1.00 12.81 220 PHE A O 1
ATOM 1461 N N . TYR A 1 185 ? 12.499 13.502 -16.155 1.00 14.17 221 TYR A N 1
ATOM 1462 C CA . TYR A 1 185 ? 13.226 14.248 -17.196 1.00 15.31 221 TYR A CA 1
ATOM 1463 C C . TYR A 1 185 ? 13.100 15.727 -16.905 1.00 17.67 221 TYR A C 1
ATOM 1464 O O . TYR A 1 185 ? 12.207 16.400 -17.412 1.00 18.11 221 TYR A O 1
ATOM 1473 N N . ARG A 1 186 ? 13.991 16.216 -16.040 1.00 19.24 222 ARG A N 1
ATOM 1474 C CA . ARG A 1 186 ? 13.868 17.557 -15.475 1.00 21.77 222 ARG A CA 1
ATOM 1475 C C . ARG A 1 186 ? 15.056 18.436 -15.845 1.00 23.50 222 ARG A C 1
ATOM 1476 O O . ARG A 1 186 ? 16.182 17.953 -15.949 1.00 22.15 222 ARG A O 1
ATOM 1484 N N . ASN A 1 187 ? 14.772 19.717 -16.063 1.00 25.66 223 ASN A N 1
ATOM 1485 C CA . ASN A 1 187 ? 15.811 20.723 -16.234 1.00 28.91 223 ASN A CA 1
ATOM 1486 C C . ASN A 1 187 ? 16.433 21.020 -14.890 1.00 31.47 223 ASN A C 1
ATOM 1487 O O . ASN A 1 187 ? 15.872 20.682 -13.850 1.00 32.39 223 ASN A O 1
ATOM 1492 N N . SER A 1 188 ? 17.580 21.691 -14.917 1.00 36.09 224 SER A N 1
ATOM 1493 C CA . SER A 1 188 ? 18.317 22.003 -13.693 1.00 38.77 224 SER A CA 1
ATOM 1494 C C . SER A 1 188 ? 17.467 22.784 -12.694 1.00 39.60 224 SER A C 1
ATOM 1495 O O . SER A 1 188 ? 17.651 22.651 -11.489 1.00 41.08 224 SER A O 1
ATOM 1498 N N . ASP A 1 189 ? 16.526 23.581 -13.197 1.00 40.16 225 ASP A N 1
ATOM 1499 C CA . ASP A 1 189 ? 15.627 24.361 -12.341 1.00 41.03 225 ASP A CA 1
ATOM 1500 C C . ASP A 1 189 ? 14.410 23.578 -11.834 1.00 39.76 225 ASP A C 1
ATOM 1501 O O . ASP A 1 189 ? 13.506 24.158 -11.234 1.00 39.60 225 ASP A O 1
ATOM 1506 N N . GLY A 1 190 ? 14.373 22.267 -12.082 1.00 37.66 226 GLY A N 1
ATOM 1507 C CA . GLY A 1 190 ? 13.304 21.425 -11.550 1.00 35.04 226 GLY A CA 1
ATOM 1508 C C . GLY A 1 190 ? 12.075 21.255 -12.430 1.00 34.88 226 GLY A C 1
ATOM 1509 O O . GLY A 1 190 ? 11.203 20.439 -12.113 1.00 33.30 226 GLY A O 1
ATOM 1510 N N . THR A 1 191 ? 11.980 22.012 -13.524 1.00 32.52 227 THR A N 1
ATOM 1511 C CA . THR A 1 191 ? 10.820 21.903 -14.415 1.00 31.11 227 THR A CA 1
ATOM 1512 C C . THR A 1 191 ? 11.002 20.726 -15.365 1.00 28.29 227 THR A C 1
ATOM 1513 O O . THR A 1 191 ? 12.131 20.303 -15.633 1.00 27.70 227 THR A O 1
ATOM 1517 N N . ASN A 1 192 ? 9.878 20.225 -15.875 1.00 26.75 228 ASN A N 1
ATOM 1518 C CA . ASN A 1 192 ? 9.857 19.078 -16.768 1.00 25.54 228 ASN A CA 1
ATOM 1519 C C . ASN A 1 192 ? 10.282 19.408 -18.188 1.00 24.31 228 ASN A C 1
ATOM 1520 O O . ASN A 1 192 ? 9.862 20.424 -18.764 1.00 25.55 228 ASN A O 1
ATOM 1525 N N . ILE A 1 193 ? 11.095 18.531 -18.758 1.00 21.74 229 ILE A N 1
ATOM 1526 C CA . ILE A 1 193 ? 11.366 18.502 -20.190 1.00 21.95 229 ILE A CA 1
ATOM 1527 C C . ILE A 1 193 ? 10.204 17.768 -20.853 1.00 21.10 229 ILE A C 1
ATOM 1528 O O . ILE A 1 193 ? 9.698 18.202 -21.892 1.00 20.09 229 ILE A O 1
ATOM 1533 N N . LYS A 1 194 ? 9.764 16.674 -20.222 1.00 18.98 230 LYS A N 1
ATOM 1534 C CA . LYS A 1 194 ? 8.557 15.951 -20.630 1.00 17.64 230 LYS A CA 1
ATOM 1535 C C . LYS A 1 194 ? 7.962 15.315 -19.357 1.00 16.18 230 LYS A C 1
ATOM 1536 O O . LYS A 1 194 ? 8.601 15.338 -18.307 1.00 15.92 230 LYS A O 1
ATOM 1542 N N . PRO A 1 195 ? 6.751 14.757 -19.440 1.00 14.96 231 PRO A N 1
ATOM 1543 C CA . PRO A 1 195 ? 6.197 14.133 -18.231 1.00 14.15 231 PRO A CA 1
ATOM 1544 C C . PRO A 1 195 ? 7.048 12.958 -17.744 1.00 12.67 231 PRO A C 1
ATOM 1545 O O . PRO A 1 195 ? 7.702 12.290 -18.530 1.00 13.46 231 PRO A O 1
ATOM 1549 N N . TYR A 1 196 ? 7.010 12.698 -16.447 1.00 11.99 232 TYR A N 1
ATOM 1550 C CA . TYR A 1 196 ? 7.713 11.554 -15.890 1.00 10.92 232 TYR A CA 1
ATOM 1551 C C . TYR A 1 196 ? 7.095 10.246 -16.388 1.00 11.24 232 TYR A C 1
ATOM 1552 O O . TYR A 1 196 ? 6.018 10.237 -16.990 1.00 11.77 232 TYR A O 1
ATOM 1561 N N . ASP A 1 197 ? 7.808 9.167 -16.110 1.00 10.89 233 ASP A N 1
ATOM 1562 C CA . ASP A 1 197 ? 7.529 7.866 -16.724 1.00 11.13 233 ASP A CA 1
ATOM 1563 C C . ASP A 1 197 ? 7.618 6.791 -15.660 1.00 10.65 233 ASP A C 1
ATOM 1564 O O . ASP A 1 197 ? 8.670 6.193 -15.467 1.00 10.58 233 ASP A O 1
ATOM 1569 N N . PRO A 1 198 ? 6.496 6.558 -14.953 1.00 10.96 234 PRO A N 1
ATOM 1570 C CA . PRO A 1 198 ? 6.395 5.500 -13.964 1.00 10.33 234 PRO A CA 1
ATOM 1571 C C . PRO A 1 198 ? 5.863 4.231 -14.606 1.00 10.52 234 PRO A C 1
ATOM 1572 O O . PRO A 1 198 ? 4.827 4.272 -15.269 1.00 10.74 234 PRO A O 1
ATOM 1576 N N . ARG A 1 199 ? 6.528 3.116 -14.350 1.00 9.79 235 ARG A N 1
ATOM 1577 C CA . ARG A 1 199 ? 6.106 1.825 -14.921 1.00 10.13 235 ARG A CA 1
ATOM 1578 C C . ARG A 1 199 ? 6.032 0.766 -13.858 1.00 10.48 235 ARG A C 1
ATOM 1579 O O . ARG A 1 199 ? 6.828 0.765 -12.912 1.00 11.15 235 ARG A O 1
ATOM 1587 N N . ILE A 1 200 ? 5.117 -0.191 -14.037 1.00 9.99 236 ILE A N 1
ATOM 1588 C CA . ILE A 1 200 ? 5.034 -1.313 -13.127 1.00 10.28 236 ILE A CA 1
ATOM 1589 C C . ILE A 1 200 ? 5.975 -2.372 -13.689 1.00 10.37 236 ILE A C 1
ATOM 1590 O O . ILE A 1 200 ? 5.902 -2.726 -14.870 1.00 10.35 236 ILE A O 1
ATOM 1595 N N . ALA A 1 201 ? 6.877 -2.833 -12.840 1.00 10.46 237 ALA A N 1
ATOM 1596 C CA . ALA A 1 201 ? 8.002 -3.664 -13.234 1.00 10.22 237 ALA A CA 1
ATOM 1597 C C . ALA A 1 201 ? 8.185 -4.820 -12.279 1.00 10.05 237 ALA A C 1
ATOM 1598 O O . ALA A 1 201 ? 7.644 -4.823 -11.168 1.00 9.81 237 ALA A O 1
ATOM 1600 N N . LEU A 1 202 ? 8.975 -5.801 -12.725 1.00 10.41 238 LEU A N 1
ATOM 1601 C CA . LEU A 1 202 ? 9.283 -6.998 -11.949 1.00 9.66 238 LEU A CA 1
ATOM 1602 C C . LEU A 1 202 ? 10.776 -7.252 -12.008 1.00 10.02 238 LEU A C 1
ATOM 1603 O O . LEU A 1 202 ? 11.377 -7.110 -13.067 1.00 10.37 238 LEU A O 1
ATOM 1608 N N . SER A 1 203 ? 11.361 -7.666 -10.892 1.00 10.26 239 SER A N 1
ATOM 1609 C CA . SER A 1 203 ? 12.713 -8.215 -10.897 1.00 10.10 239 SER A CA 1
ATOM 1610 C C . SER A 1 203 ? 12.742 -9.388 -9.931 1.00 10.56 239 SER A C 1
ATOM 1611 O O . SER A 1 203 ? 12.105 -9.352 -8.851 1.00 10.79 239 SER A O 1
ATOM 1614 N N . VAL A 1 204 ? 13.439 -10.440 -10.353 1.00 11.04 240 VAL A N 1
ATOM 1615 C CA . VAL A 1 204 ? 13.532 -11.683 -9.604 1.00 11.17 240 VAL A CA 1
ATOM 1616 C C . VAL A 1 204 ? 14.901 -11.798 -8.949 1.00 11.40 240 VAL A C 1
ATOM 1617 O O . VAL A 1 204 ? 15.949 -11.531 -9.583 1.00 11.64 240 VAL A O 1
ATOM 1621 N N . GLY A 1 205 ? 14.881 -12.250 -7.701 1.00 11.94 241 GLY A N 1
ATOM 1622 C CA . GLY A 1 205 ? 16.097 -12.483 -6.940 1.00 12.46 241 GLY A CA 1
ATOM 1623 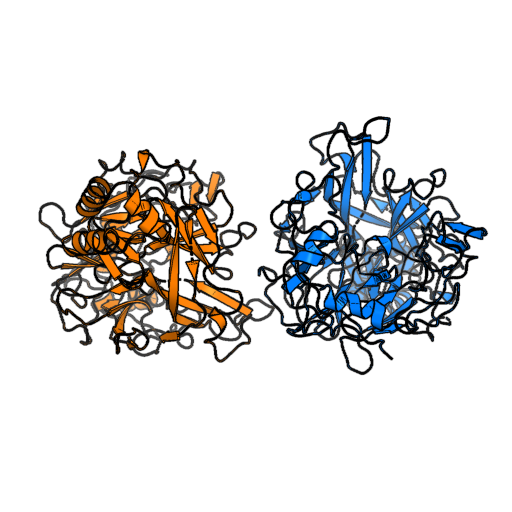C C . GLY A 1 205 ? 15.852 -13.610 -5.979 1.00 13.35 241 GLY A C 1
ATOM 1624 O O . GLY A 1 205 ? 14.883 -14.357 -6.114 1.00 13.38 241 GLY A O 1
ATOM 1625 N N . LYS A 1 206 ? 16.733 -13.738 -5.007 1.00 14.23 242 LYS A N 1
ATOM 1626 C CA . LYS A 1 206 ? 16.719 -14.918 -4.150 1.00 16.64 242 LYS A CA 1
ATOM 1627 C C . LYS A 1 206 ? 17.326 -14.590 -2.808 1.00 16.35 242 LYS A C 1
ATOM 1628 O O . LYS A 1 206 ? 18.200 -13.734 -2.704 1.00 15.94 242 LYS A O 1
ATOM 1634 N N . VAL A 1 207 ? 16.841 -15.301 -1.789 1.00 16.96 243 VAL A N 1
ATOM 1635 C CA . VAL A 1 207 ? 17.328 -15.177 -0.430 1.00 17.12 243 VAL A CA 1
ATOM 1636 C C . VAL A 1 207 ? 18.537 -16.086 -0.245 1.00 17.83 243 VAL A C 1
ATOM 1637 O O . VAL A 1 207 ? 18.521 -17.261 -0.616 1.00 17.07 243 VAL A O 1
ATOM 1641 N N . LYS A 1 208 ? 19.580 -15.536 0.345 1.00 17.90 244 LYS A N 1
ATOM 1642 C CA . LYS A 1 208 ? 20.686 -16.338 0.801 1.00 20.31 244 LYS A CA 1
ATOM 1643 C C . LYS A 1 208 ? 20.831 -16.036 2.290 1.00 20.24 244 LYS A C 1
ATOM 1644 O O . LYS A 1 208 ? 21.185 -14.923 2.670 1.00 20.51 244 LYS A O 1
ATOM 1650 N N . ALA A 1 209 ? 20.481 -17.017 3.120 1.00 19.77 245 ALA A N 1
ATOM 1651 C CA . ALA A 1 209 ? 20.425 -16.829 4.566 1.00 19.72 245 ALA A CA 1
ATOM 1652 C C . ALA A 1 209 ? 21.391 -17.760 5.299 1.00 19.47 245 ALA A C 1
ATOM 1653 O O . ALA A 1 209 ? 21.625 -18.890 4.882 1.00 20.71 245 ALA A O 1
ATOM 1655 N N . ASN A 1 210 ? 21.980 -17.251 6.371 1.00 19.20 246 ASN A N 1
ATOM 1656 C CA . ASN A 1 210 ? 22.701 -18.110 7.326 1.00 20.11 246 ASN A CA 1
ATOM 1657 C C . ASN A 1 210 ? 22.606 -17.504 8.725 1.00 20.72 246 ASN A C 1
ATOM 1658 O O . ASN A 1 210 ? 21.824 -16.573 8.931 1.00 18.02 246 ASN A O 1
ATOM 1663 N N . LYS A 1 211 ? 23.387 -18.021 9.678 1.00 22.32 247 LYS A N 1
ATOM 1664 C CA . LYS A 1 211 ? 23.349 -17.526 11.059 1.00 24.68 247 LYS A CA 1
ATOM 1665 C C . LYS A 1 211 ? 23.654 -16.047 11.162 1.00 23.30 247 LYS A C 1
ATOM 1666 O O . LYS A 1 211 ? 23.174 -15.388 12.076 1.00 23.61 247 LYS A O 1
ATOM 1672 N N . LYS A 1 212 ? 24.491 -15.550 10.262 1.00 25.01 248 LYS A N 1
ATOM 1673 C CA . LYS A 1 212 ? 24.921 -14.150 10.271 1.00 26.83 248 LYS A CA 1
ATOM 1674 C C . LYS A 1 212 ? 23.896 -13.171 9.699 1.00 24.70 248 LYS A C 1
ATOM 1675 O O . LYS A 1 212 ? 23.971 -11.985 9.986 1.00 25.31 248 LYS A O 1
ATOM 1681 N N . GLY A 1 213 ? 22.936 -13.658 8.913 1.00 21.23 249 GLY A N 1
ATOM 1682 C CA . GLY A 1 213 ? 21.899 -12.791 8.368 1.00 20.18 249 GLY A CA 1
ATOM 1683 C C . GLY A 1 213 ? 21.464 -13.145 6.965 1.00 18.27 249 GLY A C 1
ATOM 1684 O O . GLY A 1 213 ? 21.568 -14.303 6.527 1.00 17.61 249 GLY A O 1
ATOM 1685 N N . VAL A 1 214 ? 20.955 -12.134 6.264 1.00 17.33 250 VAL A N 1
ATOM 1686 C CA . VAL A 1 214 ? 20.349 -12.316 4.961 1.00 16.10 250 VAL A CA 1
ATOM 1687 C C . VAL A 1 214 ? 21.074 -11.484 3.914 1.00 15.87 250 VAL A C 1
ATOM 1688 O O . VAL A 1 214 ? 21.339 -10.300 4.118 1.00 15.26 250 VAL A O 1
ATOM 1692 N N . THR A 1 215 ? 21.399 -12.124 2.801 1.00 15.23 251 THR A N 1
ATOM 1693 C CA B THR A 1 215 ? 21.864 -11.446 1.608 0.50 14.92 251 THR A CA 1
ATOM 1694 C C . THR A 1 215 ? 20.856 -11.764 0.526 1.00 16.26 251 THR A C 1
ATOM 1695 O O . THR A 1 215 ? 20.285 -12.861 0.494 1.00 17.09 251 THR A O 1
ATOM 1699 N N . LEU A 1 216 ? 20.593 -10.783 -0.331 1.00 16.86 252 LEU A N 1
ATOM 1700 C CA . LEU A 1 216 ? 19.755 -11.010 -1.493 1.00 18.15 252 LEU A CA 1
ATOM 1701 C C . LEU A 1 216 ? 20.682 -11.154 -2.686 1.00 18.74 252 LEU A C 1
ATOM 1702 O O . LEU A 1 216 ? 21.670 -10.441 -2.799 1.00 22.27 252 LEU A O 1
ATOM 1707 N N . THR A 1 217 ? 20.406 -12.144 -3.524 1.00 16.79 253 THR A N 1
ATOM 1708 C CA . THR A 1 217 ? 21.160 -12.365 -4.731 1.00 16.56 253 THR A CA 1
ATOM 1709 C C . THR A 1 217 ? 20.198 -12.145 -5.910 1.00 14.93 253 THR A C 1
ATOM 1710 O O . THR A 1 217 ? 18.977 -12.088 -5.723 1.00 14.43 253 THR A O 1
ATOM 1714 N N . GLY A 1 218 ? 20.759 -11.976 -7.103 1.00 14.40 254 GLY A N 1
ATOM 1715 C CA . GLY A 1 218 ? 19.971 -11.769 -8.303 1.00 13.84 254 GLY A CA 1
ATOM 1716 C C . GLY A 1 218 ? 19.552 -10.319 -8.434 1.00 13.50 254 GLY A C 1
ATOM 1717 O O . GLY A 1 218 ? 20.348 -9.431 -8.179 1.00 13.75 254 GLY A O 1
ATOM 1718 N N . PHE A 1 219 ? 18.302 -10.068 -8.822 1.00 13.10 255 PHE A N 1
ATOM 1719 C CA . PHE A 1 219 ? 17.833 -8.693 -9.066 1.00 12.77 255 PHE A CA 1
ATOM 1720 C C . PHE A 1 219 ? 18.722 -7.980 -10.090 1.00 12.79 255 PHE A C 1
ATOM 1721 O O . PHE A 1 219 ? 19.063 -6.821 -9.962 1.00 12.82 255 PHE A O 1
ATOM 1729 N N . ASN A 1 220 ? 19.081 -8.729 -11.119 1.00 12.63 256 ASN A N 1
ATOM 1730 C CA A ASN A 1 220 ? 19.982 -8.278 -12.181 0.50 12.84 256 ASN A CA 1
ATOM 1731 C CA B ASN A 1 220 ? 19.956 -8.178 -12.134 0.50 13.78 256 ASN A CA 1
ATOM 1732 C C . ASN A 1 220 ? 19.240 -7.825 -13.432 1.00 13.20 256 ASN A C 1
ATOM 1733 O O . ASN A 1 220 ? 19.791 -7.116 -14.264 1.00 13.10 256 ASN A O 1
ATOM 1742 N N . LYS A 1 221 ? 17.987 -8.270 -13.558 1.00 13.69 257 LYS A N 1
ATOM 1743 C CA . LYS A 1 221 ? 17.172 -8.077 -14.734 1.00 14.23 257 LYS A CA 1
ATOM 1744 C C . LYS A 1 221 ? 15.836 -7.492 -14.291 1.00 12.87 257 LYS A C 1
ATOM 1745 O O . LYS A 1 221 ? 15.255 -7.987 -13.339 1.00 11.89 257 LYS A O 1
ATOM 1751 N N . VAL A 1 222 ? 15.381 -6.454 -14.976 1.00 12.26 258 VAL A N 1
ATOM 1752 C CA . VAL A 1 222 ? 14.063 -5.843 -14.719 1.00 11.87 258 VAL A CA 1
ATOM 1753 C C . VAL A 1 222 ? 13.167 -6.018 -15.944 1.00 12.22 258 VAL A C 1
ATOM 1754 O O . VAL A 1 222 ? 13.580 -5.696 -17.065 1.00 12.03 258 VAL A O 1
ATOM 1758 N N . THR A 1 223 ? 11.952 -6.523 -15.721 1.00 12.10 259 THR A N 1
ATOM 1759 C CA . THR A 1 223 ? 10.966 -6.706 -16.769 1.00 12.33 259 THR A CA 1
ATOM 1760 C C . THR A 1 223 ? 9.895 -5.631 -16.680 1.00 11.61 259 THR A C 1
ATOM 1761 O O . THR A 1 223 ? 9.310 -5.422 -15.618 1.00 11.70 259 THR A O 1
ATOM 1765 N N . ASP A 1 224 ? 9.627 -4.977 -17.799 1.00 11.37 260 ASP A N 1
ATOM 1766 C CA . ASP A 1 224 ? 8.641 -3.898 -17.884 1.00 11.53 260 ASP A CA 1
ATOM 1767 C C . ASP A 1 224 ? 7.275 -4.551 -18.055 1.00 11.76 260 ASP A C 1
ATOM 1768 O O . ASP A 1 224 ? 7.052 -5.262 -19.042 1.00 13.26 260 ASP A O 1
ATOM 1773 N N . LEU A 1 225 ? 6.368 -4.356 -17.102 1.00 10.71 261 LEU A N 1
ATOM 1774 C CA . LEU A 1 225 ? 5.063 -5.051 -17.156 1.00 10.70 261 LEU A CA 1
ATOM 1775 C C . LEU A 1 225 ? 3.933 -4.207 -17.713 1.00 10.92 261 LEU A C 1
ATOM 1776 O O . LEU A 1 225 ? 3.175 -4.676 -18.588 1.00 10.78 261 LEU A O 1
ATOM 1781 N N . LEU A 1 226 ? 3.792 -2.986 -17.195 1.00 10.27 262 LEU A N 1
ATOM 1782 C CA . LEU A 1 226 ? 2.674 -2.118 -17.517 1.00 10.88 262 LEU A CA 1
ATOM 1783 C C . LEU A 1 226 ? 3.005 -0.659 -17.446 1.00 11.64 262 LEU A C 1
ATOM 1784 O O . LEU A 1 226 ? 3.806 -0.237 -16.608 1.00 10.99 262 LEU A O 1
ATOM 1789 N N . GLN A 1 227 ? 2.428 0.095 -18.368 1.00 12.36 263 GLN A N 1
ATOM 1790 C CA . GLN A 1 227 ? 2.471 1.556 -18.326 1.00 13.66 263 GLN A CA 1
ATOM 1791 C C . GLN A 1 227 ? 1.079 2.072 -18.673 1.00 12.20 263 GLN A C 1
ATOM 1792 O O . GLN A 1 227 ? 0.314 1.411 -19.383 1.00 11.07 263 GLN A O 1
ATOM 1798 N N . ALA A 1 228 ? 0.748 3.247 -18.175 1.00 12.12 264 ALA A N 1
ATOM 1799 C CA . ALA A 1 228 ? -0.580 3.826 -18.390 1.00 11.66 264 ALA A CA 1
ATOM 1800 C C . ALA A 1 228 ? -0.972 3.830 -19.872 1.00 12.24 264 ALA A C 1
ATOM 1801 O O . ALA A 1 228 ? -0.166 4.191 -20.746 1.00 13.06 264 ALA A O 1
ATOM 1803 N N . ASP A 1 229 ? -2.203 3.410 -20.142 1.00 12.75 265 ASP A N 1
ATOM 1804 C CA . ASP A 1 229 ? -2.670 3.164 -21.507 1.00 12.71 265 ASP A CA 1
ATOM 1805 C C . ASP A 1 229 ? -3.486 4.301 -22.138 1.00 12.74 265 ASP A C 1
ATOM 1806 O O . ASP A 1 229 ? -3.472 4.477 -23.372 1.00 14.51 265 ASP A O 1
ATOM 1811 N N . GLY A 1 230 ? -4.261 5.011 -21.326 1.00 12.28 266 GLY A N 1
ATOM 1812 C CA . GLY A 1 230 ? -5.001 6.179 -21.789 1.00 12.65 266 GLY A CA 1
ATOM 1813 C C . GLY A 1 230 ? -6.456 5.933 -22.080 1.00 12.72 266 GLY A C 1
ATOM 1814 O O . GLY A 1 230 ? -7.178 6.875 -22.399 1.00 13.32 266 GLY A O 1
ATOM 1815 N N . THR A 1 231 ? -6.881 4.667 -22.014 1.00 13.27 267 THR A N 1
ATOM 1816 C CA . THR A 1 231 ? -8.300 4.323 -22.072 1.00 13.08 267 THR A CA 1
ATOM 1817 C C . THR A 1 231 ? -8.864 4.018 -20.688 1.00 12.35 267 THR A C 1
ATOM 1818 O O . THR A 1 231 ? -9.947 4.491 -20.349 1.00 12.95 267 THR A O 1
ATOM 1822 N N . TYR A 1 232 ? -8.124 3.249 -19.887 1.00 11.59 268 TYR A N 1
ATOM 1823 C CA . TYR A 1 232 ? -8.498 2.967 -18.504 1.00 11.17 268 TYR A CA 1
ATOM 1824 C C . TYR A 1 232 ? -7.707 3.822 -17.504 1.00 10.71 268 TYR A C 1
ATOM 1825 O O . TYR A 1 232 ? -8.265 4.281 -16.522 1.00 10.98 268 TYR A O 1
ATOM 1834 N N . TYR A 1 233 ? -6.413 3.969 -17.753 1.00 9.98 269 TYR A N 1
ATOM 1835 C CA . TYR A 1 233 ? -5.513 4.658 -16.804 1.00 9.98 269 TYR A CA 1
ATOM 1836 C C . TYR A 1 233 ? -4.890 5.840 -17.498 1.00 10.40 269 TYR A C 1
ATOM 1837 O O . TYR A 1 233 ? -4.363 5.730 -18.619 1.00 10.62 269 TYR A O 1
ATOM 1846 N N . GLN A 1 234 ? -4.994 6.994 -16.831 1.00 10.45 270 GLN A N 1
ATOM 1847 C CA . GLN A 1 234 ? -4.538 8.266 -17.363 1.00 11.08 270 GLN A CA 1
ATOM 1848 C C . GLN A 1 234 ? -3.032 8.271 -17.678 1.00 11.24 270 GLN A C 1
ATOM 1849 O O . GLN A 1 234 ? -2.236 7.698 -16.943 1.00 10.77 270 GLN A O 1
ATOM 1855 N N . THR A 1 235 ? -2.664 8.924 -18.780 1.00 11.63 271 THR A N 1
ATOM 1856 C CA . THR A 1 235 ? -1.273 8.996 -19.211 1.00 11.95 271 THR A CA 1
ATOM 1857 C C . THR A 1 235 ? -0.681 10.388 -18.970 1.00 11.79 271 THR A C 1
ATOM 1858 O O . THR A 1 235 ? -1.394 11.334 -18.656 1.00 12.18 271 THR A O 1
ATOM 1862 N N . GLY A 1 236 ? 0.625 10.506 -19.182 1.00 12.43 272 GLY A N 1
ATOM 1863 C CA . GLY A 1 236 ? 1.324 11.794 -19.053 1.00 12.60 272 GLY A CA 1
ATOM 1864 C C . GLY A 1 236 ? 0.857 12.826 -20.089 1.00 13.30 272 GLY A C 1
ATOM 1865 O O . GLY A 1 236 ? 0.863 14.026 -19.835 1.00 13.24 272 GLY A O 1
ATOM 1866 N N . ALA A 1 237 ? 0.395 12.370 -21.250 1.00 13.85 273 ALA A N 1
ATOM 1867 C CA . ALA A 1 237 ? -0.167 13.269 -22.277 1.00 14.89 273 ALA A CA 1
ATOM 1868 C C . ALA A 1 237 ? -1.503 13.850 -21.819 1.00 14.79 273 ALA A C 1
ATOM 1869 O O . ALA A 1 237 ? -1.833 14.997 -22.118 1.00 15.78 273 ALA A O 1
ATOM 1871 N N . GLN A 1 238 ? -2.248 13.063 -21.053 1.00 13.87 274 GLN A N 1
ATOM 1872 C CA . GLN A 1 238 ? -3.526 13.481 -20.485 1.00 13.53 274 GLN A CA 1
ATOM 1873 C C . GLN A 1 238 ? -3.322 14.364 -19.259 1.00 12.98 274 GLN A C 1
ATOM 1874 O O . GLN A 1 238 ? -4.097 15.267 -19.011 1.00 13.80 274 GLN A O 1
ATOM 1880 N N . ASN A 1 239 ? -2.244 14.120 -18.520 1.00 12.97 275 ASN A N 1
ATOM 1881 C CA . ASN A 1 239 ? -1.944 14.878 -17.308 1.00 13.08 275 ASN A CA 1
ATOM 1882 C C . ASN A 1 239 ? -0.484 14.676 -16.962 1.00 13.37 275 ASN A C 1
ATOM 1883 O O . ASN A 1 239 ? -0.069 13.586 -16.619 1.00 12.14 275 ASN A O 1
ATOM 1888 N N . GLU A 1 240 ? 0.288 15.754 -16.991 1.00 14.80 276 GLU A N 1
ATOM 1889 C CA . GLU A 1 240 ? 1.708 15.715 -16.734 1.00 16.68 276 GLU A CA 1
ATOM 1890 C C . GLU A 1 240 ? 2.067 15.049 -15.409 1.00 15.33 276 GLU A C 1
ATOM 1891 O O . GLU A 1 240 ? 3.149 14.486 -15.255 1.00 14.60 276 GLU A O 1
ATOM 1897 N N . PHE A 1 241 ? 1.165 15.174 -14.448 1.00 15.21 277 PHE A N 1
ATOM 1898 C CA . PHE A 1 241 ? 1.375 14.685 -13.090 1.00 15.68 277 PHE A CA 1
ATOM 1899 C C . PHE A 1 241 ? 0.425 13.559 -12.744 1.00 13.77 277 PHE A C 1
ATOM 1900 O O . PHE A 1 241 ? 0.071 13.359 -11.571 1.00 13.18 277 PHE A O 1
ATOM 1908 N N . PHE A 1 242 ? 0.080 12.773 -13.759 1.00 12.89 278 PHE A N 1
ATOM 1909 C CA . PHE A 1 242 ? -0.694 11.558 -13.572 1.00 12.08 278 PHE A CA 1
ATOM 1910 C C . PHE A 1 242 ? -0.059 10.615 -12.563 1.00 11.71 278 PHE A C 1
ATOM 1911 O O . PHE A 1 242 ? 1.154 10.599 -12.412 1.00 11.94 278 PHE A O 1
ATOM 1919 N N . ASN A 1 243 ? -0.904 9.836 -11.889 1.00 10.95 279 ASN A N 1
ATOM 1920 C CA . ASN A 1 243 ? -0.502 8.810 -10.942 1.00 10.34 279 ASN A CA 1
ATOM 1921 C C . ASN A 1 243 ? -0.597 7.435 -11.565 1.00 10.53 279 ASN A C 1
ATOM 1922 O O . ASN A 1 243 ? -1.571 7.135 -12.239 1.00 10.19 279 ASN A O 1
ATOM 1927 N N . PHE A 1 244 ? 0.404 6.605 -11.310 1.00 10.46 280 PHE A N 1
ATOM 1928 C CA . PHE A 1 244 ? 0.439 5.224 -11.860 1.00 9.60 280 PHE A CA 1
ATOM 1929 C C . PHE A 1 244 ? 1.528 4.494 -11.111 1.00 9.59 280 PHE A C 1
ATOM 1930 O O . PHE A 1 244 ? 2.708 4.732 -11.342 1.00 9.64 280 PHE A O 1
ATOM 1938 N N . ARG A 1 245 ? 1.144 3.709 -10.122 1.00 9.29 281 ARG A N 1
ATOM 1939 C CA . ARG A 1 245 ? 2.122 3.083 -9.230 1.00 9.23 281 ARG A CA 1
ATOM 1940 C C . ARG A 1 245 ? 1.513 2.080 -8.277 1.00 9.41 281 ARG A C 1
ATOM 1941 O O . ARG A 1 245 ? 0.286 1.923 -8.230 1.00 9.36 281 ARG A O 1
ATOM 1949 N N . ASP A 1 246 ? 2.398 1.403 -7.545 1.00 9.69 282 ASP A N 1
ATOM 1950 C CA . ASP A 1 246 ? 2.103 0.609 -6.345 1.00 9.71 282 ASP A CA 1
ATOM 1951 C C . ASP A 1 246 ? 1.398 -0.742 -6.654 1.00 9.33 282 ASP A C 1
ATOM 1952 O O . ASP A 1 246 ? 0.282 -0.951 -6.178 1.00 9.26 282 ASP A O 1
ATOM 1957 N N . PRO A 1 247 ? 2.080 -1.652 -7.362 1.00 9.03 283 PRO A N 1
ATOM 1958 C CA . PRO A 1 247 ? 1.473 -2.965 -7.689 1.00 9.07 283 PRO A CA 1
ATOM 1959 C C . PRO A 1 247 ? 1.393 -3.904 -6.469 1.00 9.21 283 PRO A C 1
ATOM 1960 O O . PRO A 1 247 ? 2.392 -4.118 -5.762 1.00 9.25 283 PRO A O 1
ATOM 1964 N N . PHE A 1 248 ? 0.211 -4.490 -6.262 1.00 8.96 284 PHE A N 1
ATOM 1965 C CA . PHE A 1 248 ? -0.036 -5.518 -5.254 1.00 8.72 284 PHE A CA 1
ATOM 1966 C C . PHE A 1 248 ? -0.687 -6.716 -5.965 1.00 9.22 284 PHE A C 1
ATOM 1967 O O . PHE A 1 248 ? -1.760 -6.547 -6.523 1.00 9.87 284 PHE A O 1
ATOM 1975 N N . THR A 1 249 ? -0.041 -7.881 -5.919 1.00 9.15 285 THR A N 1
ATOM 1976 C CA . THR A 1 249 ? -0.543 -9.102 -6.619 1.00 9.64 285 THR A CA 1
ATOM 1977 C C . THR A 1 249 ? -1.152 -10.097 -5.655 1.00 9.89 285 THR A C 1
ATOM 1978 O O . THR A 1 249 ? -0.811 -10.132 -4.465 1.00 10.37 285 THR A O 1
ATOM 1982 N N . PHE A 1 250 ? -2.041 -10.966 -6.167 1.00 9.88 286 PHE A N 1
ATOM 1983 C CA . PHE A 1 250 ? -2.778 -11.839 -5.300 1.00 9.97 286 PHE A CA 1
ATOM 1984 C C . PHE A 1 250 ? -3.541 -12.842 -6.151 1.00 10.76 286 PHE A C 1
ATOM 1985 O O . PHE A 1 250 ? -3.723 -12.621 -7.342 1.00 11.21 286 PHE A O 1
ATOM 1993 N N . GLU A 1 251 ? -3.936 -13.923 -5.501 1.00 11.82 287 GLU A N 1
ATOM 1994 C CA . GLU A 1 251 ? -4.951 -14.809 -6.029 1.00 13.19 287 GLU A CA 1
ATOM 1995 C C . GLU A 1 251 ? -6.275 -14.484 -5.361 1.00 13.19 287 GLU A C 1
ATOM 1996 O O . GLU A 1 251 ? -6.361 -14.323 -4.139 1.00 14.35 287 GLU A O 1
ATOM 2002 N N . ASP A 1 252 ? -7.318 -14.427 -6.178 1.00 13.24 288 ASP A N 1
ATOM 2003 C CA . ASP A 1 252 ? -8.686 -14.282 -5.731 1.00 12.66 288 ASP A CA 1
ATOM 2004 C C . ASP A 1 252 ? -9.233 -15.685 -5.453 1.00 12.97 288 ASP A C 1
ATOM 2005 O O . ASP A 1 252 ? -9.194 -16.517 -6.355 1.00 13.46 288 ASP A O 1
ATOM 2010 N N . PRO A 1 253 ? -9.744 -15.942 -4.236 1.00 13.54 289 PRO A N 1
ATOM 2011 C CA . PRO A 1 253 ? -10.315 -17.270 -3.940 1.00 14.61 289 PRO A CA 1
ATOM 2012 C C . PRO A 1 253 ? -11.405 -17.670 -4.946 1.00 14.75 289 PRO A C 1
ATOM 2013 O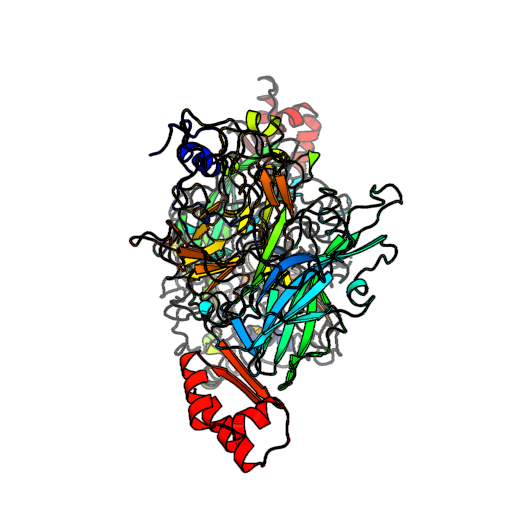 O . PRO A 1 253 ? -11.590 -18.875 -5.245 1.00 16.23 289 PRO A O 1
ATOM 2017 N N . ALA A 1 254 ? -12.100 -16.682 -5.498 1.00 14.84 290 ALA A N 1
ATOM 2018 C CA . ALA A 1 254 ? -13.158 -16.927 -6.493 1.00 15.72 290 ALA A CA 1
ATOM 2019 C C . ALA A 1 254 ? -12.617 -17.269 -7.875 1.00 16.35 290 ALA A C 1
ATOM 2020 O O . ALA A 1 254 ? -13.387 -17.689 -8.756 1.00 17.20 290 ALA A O 1
ATOM 2022 N N . HIS A 1 255 ? -11.307 -17.101 -8.079 1.00 16.48 291 HIS A N 1
ATOM 2023 C CA . HIS A 1 255 ? -10.650 -17.400 -9.360 1.00 16.78 291 HIS A CA 1
ATOM 2024 C C . HIS A 1 255 ? -9.314 -18.098 -9.137 1.00 18.57 291 HIS A C 1
ATOM 2025 O O . HIS A 1 255 ? -8.239 -17.544 -9.423 1.00 18.51 291 HIS A O 1
ATOM 2032 N N . PRO A 1 256 ? -9.368 -19.338 -8.617 1.00 19.65 292 PRO A N 1
ATOM 2033 C CA . PRO A 1 256 ? -8.142 -20.048 -8.293 1.00 19.99 292 PRO A CA 1
ATOM 2034 C C . PRO A 1 256 ? -7.296 -20.255 -9.544 1.00 19.88 292 PRO A C 1
ATOM 2035 O O . PRO A 1 256 ? -7.835 -20.485 -10.632 1.00 21.37 292 PRO A O 1
ATOM 2039 N N . GLY A 1 257 ? -5.983 -20.147 -9.384 1.00 20.46 293 GLY A N 1
ATOM 2040 C CA . GLY A 1 257 ? -5.048 -20.394 -10.462 1.00 21.66 293 GLY A CA 1
ATOM 2041 C C . GLY A 1 257 ? -4.727 -19.194 -11.335 1.00 21.79 293 GLY A C 1
ATOM 2042 O O . GLY A 1 257 ? -3.850 -19.284 -12.193 1.00 25.78 293 GLY A O 1
ATOM 2043 N N . GLU A 1 258 ? -5.427 -18.078 -11.128 1.00 19.53 294 GLU A N 1
ATOM 2044 C CA . GLU A 1 258 ? -5.160 -16.848 -11.849 1.00 17.83 294 GLU A CA 1
ATOM 2045 C C . GLU A 1 258 ? -4.460 -15.901 -10.894 1.00 14.86 294 GLU A C 1
ATOM 2046 O O . GLU A 1 258 ? -4.602 -16.047 -9.698 1.00 14.47 294 GLU A O 1
ATOM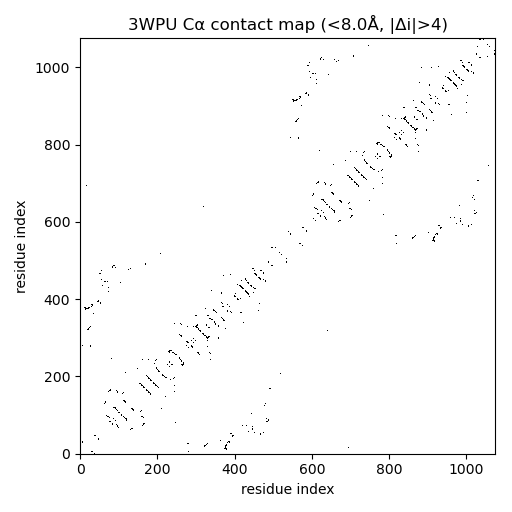 2052 N N . THR A 1 259 ? -3.661 -14.997 -11.441 1.00 12.71 295 THR A N 1
ATOM 2053 C CA . THR A 1 259 ? -3.026 -13.945 -10.622 1.00 11.78 295 THR A CA 1
ATOM 2054 C C . THR A 1 259 ? -3.489 -12.579 -11.084 1.00 10.66 295 THR A C 1
ATOM 2055 O O . THR A 1 259 ? -3.412 -12.246 -12.277 1.00 10.87 295 THR A O 1
ATOM 2059 N N . PHE A 1 260 ? -3.899 -11.756 -10.114 1.00 10.63 296 PHE A N 1
ATOM 2060 C CA . PHE A 1 260 ? -4.336 -10.394 -10.380 1.00 10.14 296 PHE A CA 1
ATOM 2061 C C . PHE A 1 260 ? -3.421 -9.424 -9.681 1.00 9.73 296 PHE A C 1
ATOM 2062 O O . PHE A 1 260 ? -2.602 -9.820 -8.868 1.00 9.95 296 PHE A O 1
ATOM 2070 N N . MET A 1 261 ? -3.575 -8.168 -10.062 1.00 9.43 297 MET A N 1
ATOM 2071 C CA . MET A 1 261 ? -2.825 -7.057 -9.469 1.00 9.42 297 MET A CA 1
ATOM 2072 C C . MET A 1 261 ? -3.744 -5.860 -9.370 1.00 9.60 297 MET A C 1
ATOM 2073 O O . MET A 1 261 ? -4.475 -5.558 -10.305 1.00 9.46 297 MET A O 1
ATOM 2078 N N . VAL A 1 262 ? -3.653 -5.133 -8.257 1.00 9.71 298 VAL A N 1
ATOM 2079 C CA . VAL A 1 262 ? -4.212 -3.804 -8.174 1.00 9.56 298 VAL A CA 1
ATOM 2080 C C . VAL A 1 262 ? -3.088 -2.796 -8.047 1.00 9.37 298 VAL A C 1
ATOM 2081 O O . VAL A 1 262 ? -1.956 -3.129 -7.674 1.00 9.18 298 VAL A O 1
ATOM 2085 N N . PHE A 1 263 ? -3.411 -1.582 -8.455 1.00 9.16 299 PHE A N 1
ATOM 2086 C CA . PHE A 1 263 ? -2.449 -0.497 -8.456 1.00 8.89 299 PHE A CA 1
ATOM 2087 C C . PHE A 1 263 ? -3.213 0.819 -8.493 1.00 8.77 299 PHE A C 1
ATOM 2088 O O . PHE A 1 263 ? -4.402 0.852 -8.771 1.00 8.65 299 PHE A O 1
ATOM 2096 N N . GLU A 1 264 ? -2.535 1.902 -8.118 1.00 8.62 300 GLU A N 1
ATOM 2097 C CA . GLU A 1 264 ? -3.078 3.234 -8.261 1.00 8.42 300 GLU A CA 1
ATOM 2098 C C . GLU A 1 264 ? -2.963 3.767 -9.679 1.00 8.39 300 GLU A C 1
ATOM 2099 O O . GLU A 1 264 ? -1.898 3.704 -10.288 1.00 8.65 300 GLU A O 1
ATOM 2105 N N . GLY A 1 265 ? -4.054 4.328 -10.181 1.00 8.38 301 GLY A N 1
ATOM 2106 C CA . GLY A 1 265 ? -4.059 5.108 -11.413 1.00 9.03 301 GLY A CA 1
ATOM 2107 C C . GLY A 1 265 ? -4.844 6.396 -11.261 1.00 9.58 301 GLY A C 1
ATOM 2108 O O . GLY A 1 265 ? -5.230 6.783 -10.135 1.00 9.81 301 GLY A O 1
ATOM 2109 N N . ASN A 1 266 ? -5.062 7.085 -12.385 1.00 9.82 302 ASN A N 1
ATOM 2110 C CA . ASN A 1 266 ? -6.111 8.085 -12.476 1.00 10.70 302 ASN A CA 1
ATOM 2111 C C . ASN A 1 266 ? -7.060 7.680 -13.587 1.00 10.14 302 ASN A C 1
ATOM 2112 O O . ASN A 1 266 ? -6.679 6.977 -14.519 1.00 10.13 302 ASN A O 1
ATOM 2117 N N . SER A 1 267 ? -8.299 8.141 -13.486 1.00 9.86 303 SER A N 1
ATOM 2118 C CA . SER A 1 267 ? -9.255 7.961 -14.564 1.00 10.32 303 SER A CA 1
ATOM 2119 C C . SER A 1 267 ? -8.698 8.602 -15.837 1.00 10.78 303 SER A C 1
ATOM 2120 O O . SER A 1 267 ? -8.093 9.664 -15.817 1.00 9.87 303 SER A O 1
ATOM 2123 N N . ALA A 1 268 ? -8.928 7.935 -16.955 1.00 10.58 304 ALA A N 1
ATOM 2124 C CA . ALA A 1 268 ? -8.303 8.285 -18.235 1.00 11.30 304 ALA A CA 1
ATOM 2125 C C . ALA A 1 268 ? -9.085 9.372 -18.981 1.00 12.08 304 ALA A C 1
ATOM 2126 O O . ALA A 1 268 ? -9.763 9.134 -19.999 1.00 12.03 304 ALA A O 1
ATOM 2128 N N . MET A 1 269 ? -8.996 10.578 -18.458 1.00 12.49 305 MET A N 1
ATOM 2129 C CA . MET A 1 269 ? -9.592 11.753 -19.084 1.00 13.23 305 MET A CA 1
ATOM 2130 C C . MET A 1 269 ? -8.496 12.774 -19.254 1.00 13.26 305 MET A C 1
ATOM 2131 O O . MET A 1 269 ? -7.594 12.862 -18.426 1.00 13.32 305 MET A O 1
ATOM 2136 N N . GLN A 1 270 ? -8.562 13.545 -20.329 1.00 13.26 306 GLN A N 1
ATOM 2137 C CA . GLN A 1 270 ? -7.671 14.666 -20.492 1.00 14.15 306 GLN A CA 1
ATOM 2138 C C . GLN A 1 270 ? -7.920 15.615 -19.338 1.00 13.39 306 GLN A C 1
ATOM 2139 O O . GLN A 1 270 ? -9.075 15.900 -19.013 1.00 13.55 306 GLN A O 1
ATOM 2145 N N . ARG A 1 271 ? -6.855 16.116 -18.709 1.00 14.25 307 ARG A N 1
ATOM 2146 C CA . ARG A 1 271 ? -6.987 16.874 -17.475 1.00 15.24 307 ARG A CA 1
ATOM 2147 C C . ARG A 1 271 ? -7.965 18.038 -17.605 1.00 14.98 307 ARG A C 1
ATOM 2148 O O . ARG A 1 271 ? -8.825 18.254 -16.752 1.00 13.91 307 ARG A O 1
ATOM 2156 N N . GLU A 1 272 ? -7.816 18.771 -18.707 1.00 15.53 308 GLU A N 1
ATOM 2157 C CA . GLU A 1 272 ? -8.565 19.982 -18.941 1.00 17.09 308 GLU A CA 1
ATOM 2158 C C . GLU A 1 272 ? -10.027 19.777 -19.310 1.00 16.60 308 GLU A C 1
ATOM 2159 O O . GLU A 1 272 ? -10.822 20.718 -19.195 1.00 17.13 308 GLU A O 1
ATOM 2165 N N . THR A 1 273 ? -10.396 18.599 -19.813 1.00 16.50 309 THR A N 1
ATOM 2166 C CA . THR A 1 273 ? -11.776 18.360 -20.211 1.00 17.15 309 THR A CA 1
ATOM 2167 C C . THR A 1 273 ? -12.496 17.363 -19.295 1.00 15.75 309 THR A C 1
ATOM 2168 O O . THR A 1 273 ? -13.674 17.080 -19.489 1.00 16.54 309 THR A O 1
ATOM 2172 N N . ALA A 1 274 ? -11.788 16.827 -18.308 1.00 15.52 310 ALA A N 1
ATOM 2173 C CA . ALA A 1 274 ? -12.403 15.864 -17.382 1.00 15.11 310 ALA A CA 1
ATOM 2174 C C . ALA A 1 274 ? -13.674 16.428 -16.751 1.00 15.42 310 ALA A C 1
ATOM 2175 O O . ALA A 1 274 ? -13.718 17.606 -16.336 1.00 14.34 310 ALA A O 1
ATOM 2177 N N . THR A 1 275 ? -14.705 15.595 -16.707 1.00 15.78 311 THR A N 1
ATOM 2178 C CA . THR A 1 275 ? -15.959 15.955 -16.089 1.00 16.81 311 THR A CA 1
ATOM 2179 C C . THR A 1 275 ? -16.448 14.845 -15.174 1.00 16.78 311 THR A C 1
ATOM 2180 O O . THR A 1 275 ? -16.035 13.686 -15.286 1.00 17.51 311 THR A O 1
ATOM 2184 N N . CYS A 1 276 ? -17.338 15.225 -14.271 1.00 17.00 312 CYS A N 1
ATOM 2185 C CA . CYS A 1 276 ? -18.006 14.269 -13.420 1.00 17.14 312 CYS A CA 1
ATOM 2186 C C . CYS A 1 276 ? -19.456 14.153 -13.865 1.00 17.10 312 CYS A C 1
ATOM 2187 O O . CYS A 1 276 ? -19.966 15.013 -14.578 1.00 17.24 312 CYS A O 1
ATOM 2190 N N . ASN A 1 277 ? -20.094 13.049 -13.520 1.00 16.22 313 ASN A N 1
ATOM 2191 C CA . ASN A 1 277 ? -21.495 12.851 -13.849 1.00 16.77 313 ASN A CA 1
ATOM 2192 C C . ASN A 1 277 ? -22.314 12.586 -12.591 1.00 17.33 313 ASN A C 1
ATOM 2193 O O . ASN A 1 277 ? -21.777 12.630 -11.479 1.00 16.03 313 ASN A O 1
ATOM 2198 N N . GLU A 1 278 ? -23.609 12.325 -12.755 1.00 18.15 314 GLU A N 1
ATOM 2199 C CA . GLU A 1 278 ? -24.494 12.119 -11.603 1.00 19.45 314 GLU A CA 1
ATOM 2200 C C . GLU A 1 278 ? -24.041 10.963 -10.720 1.00 17.73 314 GLU A C 1
ATOM 2201 O O . GLU A 1 278 ? -24.178 11.028 -9.502 1.00 17.74 314 GLU A O 1
ATOM 2207 N N . ALA A 1 279 ? -23.517 9.910 -11.336 1.00 16.51 315 ALA A N 1
ATOM 2208 C CA . ALA A 1 279 ? -23.091 8.728 -10.591 1.00 15.47 315 ALA A CA 1
ATOM 2209 C C . ALA A 1 279 ? -21.853 9.002 -9.725 1.00 14.45 315 ALA A C 1
ATOM 2210 O O . ALA A 1 279 ? -21.743 8.448 -8.644 1.00 15.17 315 ALA A O 1
ATOM 2212 N N . ASP A 1 280 ? -20.954 9.848 -10.204 1.00 13.32 316 ASP A N 1
ATOM 2213 C CA . ASP A 1 280 ? -19.805 10.290 -9.398 1.00 12.50 316 ASP A CA 1
ATOM 2214 C C . ASP A 1 280 ? -20.281 11.093 -8.184 1.00 12.74 316 ASP A C 1
ATOM 2215 O O . ASP A 1 280 ? -19.737 10.946 -7.078 1.00 11.29 316 ASP A O 1
ATOM 2220 N N . LEU A 1 281 ? -21.298 11.927 -8.382 1.00 12.00 317 LEU A N 1
ATOM 2221 C CA . LEU A 1 281 ? -21.866 12.700 -7.263 1.00 12.05 317 LEU A CA 1
ATOM 2222 C C . LEU A 1 281 ? -22.586 11.778 -6.273 1.00 11.98 317 LEU A C 1
ATOM 2223 O O . LEU A 1 281 ? -22.377 11.859 -5.061 1.00 12.52 317 LEU A O 1
ATOM 2228 N N . GLY A 1 282 ? -23.377 10.845 -6.808 1.00 11.96 318 GLY A N 1
ATOM 2229 C CA . GLY A 1 282 ? -23.923 9.736 -6.034 1.00 12.82 318 GLY A CA 1
ATOM 2230 C C . GLY A 1 282 ? -25.087 10.032 -5.092 1.00 12.18 318 GLY A C 1
ATOM 2231 O O . GLY A 1 282 ? -25.405 9.209 -4.242 1.00 12.77 318 GLY A O 1
ATOM 2232 N N . TYR A 1 283 ? -25.737 11.181 -5.249 1.00 12.01 319 TYR A N 1
ATOM 2233 C CA . TYR A 1 283 ? -26.815 11.560 -4.330 1.00 11.89 319 TYR A CA 1
ATOM 2234 C C . TYR A 1 283 ? -28.047 10.746 -4.609 1.00 12.42 319 TYR A C 1
ATOM 2235 O O . TYR A 1 283 ? -28.337 10.401 -5.752 1.00 13.63 319 TYR A O 1
ATOM 2244 N N . ARG A 1 284 ? -28.766 10.439 -3.544 1.00 12.46 320 ARG A N 1
ATOM 2245 C CA . ARG A 1 284 ? -30.111 9.862 -3.696 1.00 12.59 320 ARG A CA 1
ATOM 2246 C C . ARG A 1 284 ? -31.005 10.937 -4.265 1.00 13.15 320 ARG A C 1
ATOM 2247 O O . ARG A 1 284 ? -30.890 12.117 -3.903 1.00 13.10 320 ARG A O 1
ATOM 2255 N N . GLN A 1 285 ? -31.849 10.574 -5.224 1.00 13.40 321 GLN A N 1
ATOM 2256 C CA . GLN A 1 285 ? -32.636 11.591 -5.911 1.00 14.38 321 GLN A CA 1
ATOM 2257 C C . GLN A 1 285 ? -33.504 12.356 -4.909 1.00 13.77 321 GLN A C 1
ATOM 2258 O O . GLN A 1 285 ? -34.137 11.762 -4.038 1.00 13.87 321 GLN A O 1
ATOM 2264 N N . GLY A 1 286 ? -33.485 13.678 -5.015 1.00 13.93 322 GLY A N 1
ATOM 2265 C CA . GLY A 1 286 ? -34.305 14.522 -4.157 1.00 13.69 322 GLY A CA 1
ATOM 2266 C C . GLY A 1 286 ? -33.588 15.002 -2.906 1.00 13.61 322 GLY A C 1
ATOM 2267 O O . GLY A 1 286 ? -34.088 15.872 -2.204 1.00 12.90 322 GLY A O 1
ATOM 2268 N N . ASP A 1 287 ? -32.454 14.398 -2.584 1.00 13.43 323 ASP A N 1
ATOM 2269 C CA . ASP A 1 287 ? -31.785 14.729 -1.324 1.00 13.17 323 ASP A CA 1
ATOM 2270 C C . ASP A 1 287 ? -31.574 16.241 -1.307 1.00 12.98 323 ASP A C 1
ATOM 2271 O O . ASP A 1 287 ? -30.958 16.764 -2.212 1.00 13.12 323 ASP A O 1
ATOM 2276 N N . PRO A 1 288 ? -32.079 16.935 -0.274 1.00 13.94 324 PRO A N 1
ATOM 2277 C CA . PRO A 1 288 ? -31.896 18.394 -0.198 1.00 13.87 324 PRO A CA 1
ATOM 2278 C C . PRO A 1 288 ? -30.438 18.808 -0.141 1.00 14.83 324 PRO A C 1
ATOM 2279 O O . PRO A 1 288 ? -30.136 19.967 -0.443 1.00 14.06 324 PRO A O 1
ATOM 2283 N N . TYR A 1 289 ? -29.551 17.889 0.239 1.00 14.13 325 TYR A N 1
ATOM 2284 C CA . TYR A 1 289 ? -28.105 18.185 0.269 1.00 14.08 325 TYR A CA 1
ATOM 2285 C C . TYR A 1 289 ? -27.387 17.905 -1.056 1.00 14.04 325 TYR A C 1
ATOM 2286 O O . TYR A 1 289 ? -26.173 18.096 -1.165 1.00 13.44 325 TYR A O 1
ATOM 2295 N N . ALA A 1 290 ? -28.106 17.403 -2.057 1.00 13.99 326 ALA A N 1
ATOM 2296 C CA . ALA A 1 290 ? -27.495 17.113 -3.348 1.00 14.06 326 ALA A CA 1
ATOM 2297 C C . ALA A 1 290 ? -26.851 18.333 -3.997 1.00 14.46 326 ALA A C 1
ATOM 2298 O O . ALA A 1 290 ? -27.320 19.483 -3.832 1.00 15.22 326 ALA A O 1
ATOM 2300 N N . GLU A 1 291 ? -25.754 18.088 -4.709 1.00 14.18 327 GLU A N 1
ATOM 2301 C CA . GLU A 1 291 ? -25.096 19.106 -5.534 1.00 14.94 327 GLU A CA 1
ATOM 2302 C C . GLU A 1 291 ? -25.489 18.882 -6.969 1.00 15.79 327 GLU A C 1
ATOM 2303 O O . GLU A 1 291 ? -25.916 17.788 -7.335 1.00 16.50 327 GLU A O 1
ATOM 2309 N N . THR A 1 292 ? -25.331 19.898 -7.805 1.00 16.73 328 THR A N 1
ATOM 2310 C CA . THR A 1 292 ? -25.558 19.688 -9.224 1.00 17.42 328 THR A CA 1
ATOM 2311 C C . THR A 1 292 ? -24.254 19.318 -9.924 1.00 16.71 328 THR A C 1
ATOM 2312 O O . THR A 1 292 ? -23.169 19.736 -9.501 1.00 15.63 328 THR A O 1
ATOM 2316 N N . VAL A 1 293 ? -24.381 18.531 -10.987 1.00 16.90 329 VAL A N 1
ATOM 2317 C CA . VAL A 1 293 ? -23.261 18.188 -11.851 1.00 17.12 329 VAL A CA 1
ATOM 2318 C C . VAL A 1 293 ? -22.548 19.455 -12.337 1.00 18.08 329 VAL A C 1
ATOM 2319 O O . VAL A 1 293 ? -21.307 19.548 -12.273 1.00 17.53 329 VAL A O 1
ATOM 2323 N N . ASP A 1 294 ? -23.315 20.449 -12.787 1.00 18.34 330 ASP A N 1
ATOM 2324 C CA . ASP A 1 294 ? -22.699 21.702 -13.244 1.00 19.50 330 ASP A CA 1
ATOM 2325 C C . ASP A 1 294 ? -21.882 22.400 -12.153 1.00 18.04 330 ASP A C 1
ATOM 2326 O O . ASP A 1 294 ? -20.762 22.853 -12.414 1.00 17.95 330 ASP A O 1
ATOM 2331 N N . ASP A 1 295 ? -22.412 22.495 -10.933 1.00 17.62 331 ASP A N 1
ATOM 2332 C CA . ASP A 1 295 ? -21.660 23.165 -9.859 1.00 17.70 331 ASP A CA 1
ATOM 2333 C C . ASP A 1 295 ? -20.361 22.418 -9.516 1.00 17.56 331 ASP A C 1
ATOM 2334 O O . ASP A 1 295 ? -19.324 23.030 -9.259 1.00 17.13 331 ASP A O 1
ATOM 2339 N N . VAL A 1 296 ? -20.421 21.093 -9.473 1.00 17.46 332 VAL A N 1
ATOM 2340 C CA . VAL A 1 296 ? -19.216 20.327 -9.184 1.00 16.10 332 VAL A CA 1
ATOM 2341 C C . VAL A 1 296 ? -18.183 20.480 -10.319 1.00 16.34 332 VAL A C 1
ATOM 2342 O O . VAL A 1 296 ? -16.995 20.704 -10.067 1.00 16.80 332 VAL A O 1
ATOM 2346 N N . ASN A 1 297 ? -18.634 20.365 -11.561 1.00 17.01 333 ASN A N 1
ATOM 2347 C CA . ASN A 1 297 ? -17.740 20.553 -12.723 1.00 18.21 333 ASN A CA 1
ATOM 2348 C C . ASN A 1 297 ? -17.083 21.932 -12.821 1.00 18.96 333 ASN A C 1
ATOM 2349 O O . ASN A 1 297 ? -15.982 22.059 -13.398 1.00 19.99 333 ASN A O 1
ATOM 2354 N N . ALA A 1 298 ? -17.739 22.938 -12.244 1.00 18.96 334 ALA A N 1
ATOM 2355 C CA . ALA A 1 298 ? -17.201 24.312 -12.176 1.00 20.01 334 ALA A CA 1
ATOM 2356 C C . ALA A 1 298 ? -16.287 24.563 -10.988 1.00 20.69 334 ALA A C 1
ATOM 2357 O O . ALA A 1 298 ? -15.673 25.628 -10.909 1.00 22.01 334 ALA A O 1
ATOM 2359 N N . SER A 1 299 ? -16.160 23.602 -10.066 1.00 20.04 335 SER A N 1
ATOM 2360 C CA . SER A 1 299 ? -15.522 23.847 -8.767 1.00 18.86 335 SER A CA 1
ATOM 2361 C C . SER A 1 299 ? -14.006 23.647 -8.705 1.00 19.06 335 SER A C 1
ATOM 2362 O O . SER A 1 299 ? -13.354 24.134 -7.777 1.00 20.68 335 SER A O 1
ATOM 2365 N N . GLY A 1 300 ? -13.447 22.926 -9.665 1.00 17.46 336 GLY A N 1
ATOM 2366 C CA . GLY A 1 300 ? -12.058 22.474 -9.564 1.00 16.67 336 GLY A CA 1
ATOM 2367 C C . GLY A 1 300 ? -11.964 20.983 -9.225 1.00 15.85 336 GLY A C 1
ATOM 2368 O O . GLY A 1 300 ? -10.910 20.375 -9.366 1.00 14.77 336 GLY A O 1
ATOM 2369 N N . ALA A 1 301 ? -13.077 20.414 -8.755 1.00 14.30 337 ALA A N 1
ATOM 2370 C CA . ALA A 1 301 ? -13.104 18.994 -8.331 1.00 13.56 337 ALA A CA 1
ATOM 2371 C C . ALA A 1 301 ? -12.742 18.030 -9.453 1.00 13.40 337 ALA A C 1
ATOM 2372 O O . ALA A 1 301 ? -12.305 16.897 -9.199 1.00 11.94 337 ALA A O 1
ATOM 2374 N N . THR A 1 302 ? -12.888 18.477 -10.697 1.00 13.34 338 THR A N 1
ATOM 2375 C CA . THR A 1 302 ? -12.588 17.619 -11.845 1.00 13.42 338 THR A CA 1
ATOM 2376 C C . THR A 1 302 ? -11.105 17.331 -11.998 1.00 13.18 338 THR A C 1
ATOM 2377 O O . THR A 1 302 ? -10.744 16.453 -12.750 1.00 12.76 338 THR A O 1
ATOM 2381 N N . TYR A 1 303 ? -10.251 18.082 -11.295 1.00 12.93 339 TYR A N 1
ATOM 2382 C CA . TYR A 1 303 ? -8.829 17.780 -11.232 1.00 14.25 339 TYR A CA 1
ATOM 2383 C C . TYR A 1 303 ? -8.450 16.641 -10.245 1.00 13.41 339 TYR A C 1
ATOM 2384 O O . TYR A 1 303 ? -7.291 16.244 -10.164 1.00 13.16 339 TYR A O 1
ATOM 2393 N N . GLN A 1 304 ? -9.428 16.145 -9.495 1.00 12.30 340 GLN A N 1
ATOM 2394 C CA . GLN A 1 304 ? -9.222 15.018 -8.568 1.00 12.23 340 GLN A CA 1
ATOM 2395 C C . GLN A 1 304 ? -9.983 13.807 -9.096 1.00 11.63 340 GLN A C 1
ATOM 2396 O O . GLN A 1 304 ? -11.192 13.681 -8.854 1.00 11.49 340 GLN A O 1
ATOM 2402 N N . ILE A 1 305 ? -9.272 12.949 -9.826 1.00 10.67 341 ILE A N 1
ATOM 2403 C CA . ILE A 1 305 ? -9.899 11.806 -10.524 1.00 10.82 341 ILE A CA 1
ATOM 2404 C C . ILE A 1 305 ? -9.040 10.542 -10.376 1.00 10.35 341 ILE A C 1
ATOM 2405 O O . ILE A 1 305 ? -8.650 9.870 -11.362 1.00 10.35 341 ILE A O 1
ATOM 2410 N N . GLY A 1 306 ? -8.754 10.205 -9.126 1.00 9.99 342 GLY A N 1
ATOM 2411 C CA . GLY A 1 306 ? -8.015 9.013 -8.810 1.00 9.10 342 GLY A CA 1
ATOM 2412 C C . GLY A 1 306 ? -8.817 7.767 -9.114 1.00 9.08 342 GLY A C 1
ATOM 2413 O O . GLY A 1 306 ? -10.048 7.787 -9.065 1.00 8.85 342 GLY A O 1
ATOM 2414 N N . ASN A 1 307 ? -8.104 6.702 -9.410 1.00 8.84 343 ASN A N 1
ATOM 2415 C CA . ASN A 1 307 ? -8.717 5.383 -9.507 1.00 8.84 343 ASN A CA 1
ATOM 2416 C C . ASN A 1 307 ? -7.830 4.258 -8.991 1.00 8.92 343 ASN A C 1
ATOM 2417 O O . ASN A 1 307 ? -6.633 4.436 -8.705 1.00 8.21 343 ASN A O 1
ATOM 2422 N N . VAL A 1 308 ? -8.428 3.077 -8.897 1.00 8.35 344 VAL A N 1
ATOM 2423 C CA . VAL A 1 308 ? -7.718 1.871 -8.556 1.00 8.26 344 VAL A CA 1
ATOM 2424 C C . VAL A 1 308 ? -7.901 0.934 -9.726 1.00 8.56 344 VAL A C 1
ATOM 2425 O O . VAL A 1 308 ? -9.025 0.597 -10.099 1.00 9.02 344 VAL A O 1
ATOM 2429 N N . GLY A 1 309 ? -6.770 0.531 -10.285 1.00 8.82 345 GLY A N 1
ATOM 2430 C CA . GLY A 1 309 ? -6.732 -0.377 -11.427 1.00 9.09 345 GLY A CA 1
ATOM 2431 C C . GLY A 1 309 ? -6.616 -1.836 -11.076 1.00 9.16 345 GLY A C 1
ATOM 2432 O O . GLY A 1 309 ? -6.279 -2.216 -9.957 1.00 9.25 345 GLY A O 1
ATOM 2433 N N . LEU A 1 310 ? -6.955 -2.673 -12.063 1.00 9.16 346 LEU A N 1
ATOM 2434 C CA . LEU A 1 310 ? -6.845 -4.125 -11.973 1.00 9.24 346 LEU A CA 1
ATOM 2435 C C . LEU A 1 310 ? -6.119 -4.608 -13.240 1.00 9.20 346 LEU A C 1
ATOM 2436 O O . LEU A 1 310 ? -6.308 -4.043 -14.339 1.00 9.55 346 LEU A O 1
ATOM 2441 N N . ALA A 1 311 ? -5.268 -5.611 -13.067 1.00 9.76 347 ALA A N 1
ATOM 2442 C CA . ALA A 1 311 ? -4.604 -6.280 -14.179 1.00 10.29 347 ALA A CA 1
ATOM 2443 C C . ALA A 1 311 ? -4.575 -7.766 -13.877 1.00 10.63 347 ALA A C 1
ATOM 2444 O O . ALA A 1 311 ? -4.669 -8.199 -12.721 1.00 9.73 347 ALA A O 1
ATOM 2446 N N . LYS A 1 312 ? -4.473 -8.549 -14.943 1.00 11.31 348 LYS A N 1
ATOM 2447 C CA . LYS A 1 312 ? -4.422 -9.991 -14.854 1.00 12.58 348 LYS A CA 1
ATOM 2448 C C . LYS A 1 312 ? -3.181 -10.526 -15.574 1.00 11.48 348 LYS A C 1
ATOM 2449 O O . LYS A 1 312 ? -2.860 -10.088 -16.685 1.00 11.66 348 LYS A O 1
ATOM 2455 N N . ALA A 1 313 ? -2.498 -11.473 -14.928 1.00 12.40 349 ALA A N 1
ATOM 2456 C CA . ALA A 1 313 ? -1.280 -12.088 -15.497 1.00 12.86 349 ALA A CA 1
ATOM 2457 C C . ALA A 1 313 ? -1.679 -13.022 -16.644 1.00 14.11 349 ALA A C 1
ATOM 2458 O O . ALA A 1 313 ? -2.721 -13.721 -16.580 1.00 14.29 349 ALA A O 1
ATOM 2460 N N . LYS A 1 314 ? -0.871 -13.000 -17.693 1.00 14.87 350 LYS A N 1
ATOM 2461 C CA . LYS A 1 314 ? -1.137 -13.833 -18.877 1.00 17.08 350 LYS A CA 1
ATOM 2462 C C . LYS A 1 314 ? -0.294 -15.100 -18.877 1.00 18.07 350 LYS A C 1
ATOM 2463 O O . LYS A 1 314 ? -0.529 -16.003 -19.684 1.00 19.09 350 LYS A O 1
ATOM 2469 N N . ASN A 1 315 ? 0.704 -15.178 -18.005 1.00 17.42 351 ASN A N 1
ATOM 2470 C CA . ASN A 1 315 ? 1.541 -16.389 -17.911 1.00 17.76 351 ASN A CA 1
ATOM 2471 C C . ASN A 1 315 ? 1.884 -16.740 -16.471 1.00 18.98 351 ASN A C 1
ATOM 2472 O O . ASN A 1 315 ? 1.668 -15.926 -15.561 1.00 18.49 351 ASN A O 1
ATOM 2477 N N . LYS A 1 316 ? 2.428 -17.939 -16.261 1.00 19.87 352 LYS A N 1
ATOM 2478 C CA . LYS A 1 316 ? 2.716 -18.413 -14.904 1.00 22.43 352 LYS A CA 1
ATOM 2479 C C . LYS A 1 316 ? 3.889 -17.676 -14.275 1.00 19.92 352 LYS A C 1
ATOM 2480 O O . LYS A 1 316 ? 3.945 -17.549 -13.052 1.00 19.31 352 LYS A O 1
ATOM 2486 N N . GLN A 1 317 ? 4.799 -17.176 -15.112 1.00 19.87 353 GLN A N 1
ATOM 2487 C CA . GLN A 1 317 ? 6.006 -16.467 -14.628 1.00 19.53 353 GLN A CA 1
ATOM 2488 C C . GLN A 1 317 ? 5.683 -15.070 -14.180 1.00 17.40 353 GLN A C 1
ATOM 2489 O O . GLN A 1 317 ? 6.560 -14.399 -13.634 1.00 16.64 353 GLN A O 1
ATOM 2495 N N . LEU A 1 318 ? 4.463 -14.615 -14.450 1.00 15.68 354 LEU A N 1
ATOM 2496 C CA . LEU A 1 318 ? 4.032 -13.259 -14.097 1.00 15.06 354 LEU A CA 1
ATOM 2497 C C . LEU A 1 318 ? 4.841 -12.156 -14.785 1.00 14.60 354 LEU A C 1
ATOM 2498 O O . LEU A 1 318 ? 4.994 -11.043 -14.250 1.00 13.34 354 LEU A O 1
ATOM 2503 N N . THR A 1 319 ? 5.357 -12.442 -15.977 1.00 14.67 355 THR A N 1
ATOM 2504 C CA . THR A 1 319 ? 6.103 -11.464 -16.767 1.00 14.27 355 THR A CA 1
ATOM 2505 C C . THR A 1 319 ? 5.283 -10.766 -17.861 1.00 14.48 355 THR A C 1
ATOM 2506 O O . THR A 1 319 ? 5.791 -9.868 -18.525 1.00 15.63 355 THR A O 1
ATOM 2510 N N . GLU A 1 320 ? 4.029 -11.188 -18.066 1.00 15.28 356 GLU A N 1
ATOM 2511 C CA . GLU A 1 320 ? 3.132 -10.576 -19.047 1.00 14.88 356 GLU A CA 1
ATOM 2512 C C . GLU A 1 320 ? 1.779 -10.368 -18.382 1.00 13.28 356 GLU A C 1
ATOM 2513 O O . GLU A 1 320 ? 1.285 -11.272 -17.743 1.00 11.88 356 GLU A O 1
ATOM 2519 N N . TRP A 1 321 ? 1.221 -9.172 -18.556 1.00 11.90 357 TRP A N 1
ATOM 2520 C CA . TRP A 1 321 ? -0.004 -8.733 -17.899 1.00 11.63 357 TRP A CA 1
ATOM 2521 C C . TRP A 1 321 ? -0.901 -8.047 -18.920 1.00 12.24 357 TRP A C 1
ATOM 2522 O O . TRP A 1 321 ? -0.410 -7.484 -19.923 1.00 12.39 357 TRP A O 1
ATOM 2533 N N . GLU A 1 322 ? -2.204 -8.091 -18.662 1.00 12.71 358 GLU A N 1
ATOM 2534 C CA . GLU A 1 322 ? -3.185 -7.326 -19.422 1.00 13.70 358 GLU A CA 1
ATOM 2535 C C . GLU A 1 322 ? -3.943 -6.445 -18.431 1.00 12.54 358 GLU A C 1
ATOM 2536 O O . GLU A 1 322 ? -4.322 -6.883 -17.338 1.00 12.16 358 GLU A O 1
ATOM 2542 N N . PHE A 1 323 ? -4.150 -5.206 -18.821 1.00 11.86 359 PHE A N 1
ATOM 2543 C CA . PHE A 1 323 ? -5.011 -4.317 -18.081 1.00 11.68 359 PHE A CA 1
ATOM 2544 C C . PHE A 1 323 ? -6.440 -4.824 -18.139 1.00 11.19 359 PHE A C 1
ATOM 2545 O O . PHE A 1 323 ? -6.877 -5.410 -19.155 1.00 11.70 359 PHE A O 1
ATOM 2553 N N . LEU A 1 324 ? -7.150 -4.616 -17.047 1.00 10.50 360 LEU A N 1
ATOM 2554 C CA . LEU A 1 324 ? -8.594 -4.761 -16.979 1.00 10.84 360 LEU A CA 1
ATOM 2555 C C . LEU A 1 324 ? -9.185 -3.414 -16.560 1.00 10.41 360 LEU A C 1
ATOM 2556 O O . LEU A 1 324 ? -8.435 -2.503 -16.144 1.00 9.97 360 LEU A O 1
ATOM 2561 N N . PRO A 1 325 ? -10.515 -3.256 -16.660 1.00 9.77 361 PRO A N 1
ATOM 2562 C CA . PRO A 1 325 ? -11.075 -1.920 -16.339 1.00 10.00 361 PRO A CA 1
ATOM 2563 C C . PRO A 1 325 ? -10.864 -1.546 -14.852 1.00 9.33 361 PRO A C 1
ATOM 2564 O O . PRO A 1 325 ? -10.703 -2.408 -13.999 1.00 8.63 361 PRO A O 1
ATOM 2568 N N . PRO A 1 326 ? -10.816 -0.243 -14.532 1.00 10.12 362 PRO A N 1
ATOM 2569 C CA . PRO A 1 326 ? -10.640 0.088 -13.125 1.00 10.02 362 PRO A CA 1
ATOM 2570 C C . PRO A 1 326 ? -11.727 -0.481 -12.211 1.00 10.16 362 PRO A C 1
ATOM 2571 O O . PRO A 1 326 ? -12.908 -0.616 -12.617 1.00 10.18 362 PRO A O 1
ATOM 2575 N N . ILE A 1 327 ? -11.349 -0.863 -11.009 1.00 9.71 363 ILE A N 1
ATOM 2576 C CA . ILE A 1 327 ? -12.345 -1.377 -10.035 1.00 9.64 363 ILE A CA 1
ATOM 2577 C C . ILE A 1 327 ? -12.959 -0.333 -9.125 1.00 10.31 363 ILE A C 1
ATOM 2578 O O . ILE A 1 327 ? -14.054 -0.559 -8.581 1.00 11.30 363 ILE A O 1
ATOM 2583 N N . LEU A 1 328 ? -12.271 0.791 -8.916 1.00 10.16 364 LEU A N 1
ATOM 2584 C CA . LEU A 1 328 ? -12.810 1.888 -8.119 1.00 10.44 364 LEU A CA 1
ATOM 2585 C C . LEU A 1 328 ? -12.353 3.214 -8.724 1.00 9.98 364 LEU A C 1
ATOM 2586 O O . LEU A 1 328 ? -11.204 3.329 -9.195 1.00 9.95 364 LEU A O 1
ATOM 2591 N N . SER A 1 329 ? -13.275 4.154 -8.828 1.00 9.34 365 SER A N 1
ATOM 2592 C CA . SER A 1 329 ? -12.948 5.535 -9.218 1.00 9.79 365 SER A CA 1
ATOM 2593 C C . SER A 1 329 ? -13.416 6.466 -8.143 1.00 9.31 365 SER A C 1
ATOM 2594 O O . SER A 1 329 ? -14.434 6.216 -7.489 1.00 9.07 365 SER A O 1
ATOM 2597 N N . ALA A 1 330 ? -12.655 7.553 -7.976 1.00 9.37 366 ALA A N 1
ATOM 2598 C CA . ALA A 1 330 ? -12.931 8.613 -7.040 1.00 9.84 366 ALA A CA 1
ATOM 2599 C C . ALA A 1 330 ? -13.008 9.982 -7.753 1.00 10.25 366 ALA A C 1
ATOM 2600 O O . ALA A 1 330 ? -12.449 11.000 -7.283 1.00 9.87 366 ALA A O 1
ATOM 2602 N N . ASN A 1 331 ? -13.691 9.994 -8.891 1.00 10.12 367 ASN A N 1
ATOM 2603 C CA . ASN A 1 331 ? -13.818 11.202 -9.712 1.00 10.59 367 ASN A CA 1
ATOM 2604 C C . ASN A 1 331 ? -14.555 12.287 -8.957 1.00 10.74 367 ASN A C 1
ATOM 2605 O O . ASN A 1 331 ? -15.615 12.053 -8.369 1.00 10.19 367 ASN A O 1
ATOM 2610 N N . CYS A 1 332 ? -13.920 13.452 -8.914 1.00 11.09 368 CYS A N 1
ATOM 2611 C CA . CYS A 1 332 ? -14.339 14.583 -8.094 1.00 11.63 368 CYS A CA 1
ATOM 2612 C C . CYS A 1 332 ? -14.377 14.293 -6.581 1.00 11.18 368 CYS A C 1
ATOM 2613 O O . CYS A 1 332 ? -15.129 14.927 -5.838 1.00 10.86 368 CYS A O 1
ATOM 2616 N N . VAL A 1 333 ? -13.583 13.312 -6.133 1.00 10.78 369 VAL A N 1
ATOM 2617 C CA . VAL A 1 333 ? -13.490 13.006 -4.693 1.00 11.14 369 VAL A CA 1
ATOM 2618 C C . VAL A 1 333 ? -12.045 13.121 -4.230 1.00 11.18 369 VAL A C 1
ATOM 2619 O O . VAL A 1 333 ? -11.746 13.919 -3.345 1.00 11.40 369 VAL A O 1
ATOM 2623 N N . THR A 1 334 ? -11.132 12.401 -4.879 1.00 11.18 370 THR A N 1
ATOM 2624 C CA . THR A 1 334 ? -9.703 12.522 -4.556 1.00 11.49 370 THR A CA 1
ATOM 2625 C C . THR A 1 334 ? -8.812 12.263 -5.785 1.00 11.82 370 THR A C 1
ATOM 2626 O O . THR A 1 334 ? -9.131 11.429 -6.657 1.00 11.58 370 THR A O 1
ATOM 2630 N N . ASP A 1 335 ? -7.671 12.934 -5.781 1.00 12.86 371 ASP A N 1
ATOM 2631 C CA . ASP A 1 335 ? -6.594 12.765 -6.747 1.00 14.93 371 ASP A CA 1
ATOM 2632 C C . ASP A 1 335 ? -5.901 11.411 -6.606 1.00 13.41 371 ASP A C 1
ATOM 2633 O O . ASP A 1 335 ? -5.388 10.862 -7.589 1.00 12.35 371 ASP A O 1
ATOM 2638 N N . GLN A 1 336 ? -5.865 10.903 -5.379 1.00 12.66 372 GLN A N 1
ATOM 2639 C CA . GLN A 1 336 ? -4.942 9.837 -5.025 1.00 13.52 372 GLN A CA 1
ATOM 2640 C C . GLN A 1 336 ? -5.544 8.763 -4.123 1.00 12.65 372 GLN A C 1
ATOM 2641 O O . GLN A 1 336 ? -5.727 8.951 -2.944 1.00 14.21 372 GLN A O 1
ATOM 2647 N N . THR A 1 337 ? -5.899 7.616 -4.716 1.00 11.70 373 THR A N 1
ATOM 2648 C CA . THR A 1 337 ? -6.221 6.433 -3.964 1.00 11.72 373 THR A CA 1
ATOM 2649 C C . THR A 1 337 ? -4.948 5.575 -4.033 1.00 12.17 373 THR A C 1
ATOM 2650 O O . THR A 1 337 ? -4.737 4.809 -4.974 1.00 11.70 373 THR A O 1
ATOM 2654 N N . GLU A 1 338 ? -4.063 5.753 -3.057 1.00 11.73 374 GLU A N 1
ATOM 2655 C CA . GLU A 1 338 ? -2.735 5.173 -3.112 1.00 11.63 374 GLU A CA 1
ATOM 2656 C C . GLU A 1 338 ? -2.658 3.767 -2.521 1.00 11.57 374 GLU A C 1
ATOM 2657 O O . GLU A 1 338 ? -3.516 3.377 -1.720 1.00 11.11 374 GLU A O 1
ATOM 2663 N N . ARG A 1 339 ? -1.598 3.045 -2.872 1.00 11.39 375 ARG A N 1
ATOM 2664 C CA . ARG A 1 339 ? -1.293 1.768 -2.278 1.00 11.65 375 ARG A CA 1
ATOM 2665 C C . ARG A 1 339 ? -2.479 0.819 -2.060 1.00 10.48 375 ARG A C 1
ATOM 2666 O O . ARG A 1 339 ? -2.739 0.320 -0.955 1.00 10.47 375 ARG A O 1
ATOM 2674 N N . PRO A 1 340 ? -3.199 0.545 -3.141 1.00 9.70 376 PRO A N 1
ATOM 2675 C CA . PRO A 1 340 ? -4.344 -0.340 -2.993 1.00 9.57 376 PRO A CA 1
ATOM 2676 C C . PRO A 1 340 ? -3.912 -1.781 -2.695 1.00 9.39 376 PRO A C 1
ATOM 2677 O O . PRO A 1 340 ? -2.885 -2.263 -3.184 1.00 9.31 376 PRO A O 1
ATOM 2681 N N . GLN A 1 341 ? -4.708 -2.451 -1.877 1.00 9.42 377 GLN A N 1
ATOM 2682 C CA . GLN A 1 341 ? -4.573 -3.900 -1.679 1.00 10.22 377 GLN A CA 1
ATOM 2683 C C . GLN A 1 341 ? -5.948 -4.495 -1.529 1.00 10.38 377 GLN A C 1
ATOM 2684 O O . GLN A 1 341 ? -6.882 -3.828 -1.133 1.00 9.80 377 GLN A O 1
ATOM 2690 N N . ILE A 1 342 ? -6.044 -5.781 -1.866 1.00 10.47 378 ILE A N 1
ATOM 2691 C CA . ILE A 1 342 ? -7.245 -6.566 -1.683 1.00 10.98 378 ILE A CA 1
ATOM 2692 C C . ILE A 1 342 ? -6.976 -7.581 -0.574 1.00 10.22 378 ILE A C 1
ATOM 2693 O O . ILE A 1 342 ? -5.981 -8.314 -0.608 1.00 10.30 378 ILE A O 1
ATOM 2698 N N . TYR A 1 343 ? -7.865 -7.569 0.403 1.00 9.98 379 TYR A N 1
ATOM 2699 C CA . TYR A 1 343 ? -7.783 -8.345 1.633 1.00 10.57 379 TYR A CA 1
ATOM 2700 C C . TYR A 1 343 ? -9.049 -9.156 1.740 1.00 10.72 379 TYR A C 1
ATOM 2701 O O . TYR A 1 343 ? -10.144 -8.604 1.681 1.00 10.74 379 TYR A O 1
ATOM 2710 N N . PHE A 1 344 ? -8.896 -10.472 1.845 1.00 11.57 380 PHE A N 1
ATOM 2711 C CA . PHE A 1 344 ? -10.038 -11.356 1.787 1.00 11.87 380 PHE A CA 1
ATOM 2712 C C . PHE A 1 344 ? -10.418 -11.807 3.188 1.00 11.85 380 PHE A C 1
ATOM 2713 O O . PHE A 1 344 ? -9.573 -12.246 3.981 1.00 11.72 380 PHE A O 1
ATOM 2721 N N . LYS A 1 345 ? -11.707 -11.691 3.493 1.00 12.41 381 LYS A N 1
ATOM 2722 C CA . LYS A 1 345 ? -12.225 -12.081 4.795 1.00 13.11 381 LYS A CA 1
ATOM 2723 C C . LYS A 1 345 ? -13.707 -12.428 4.709 1.00 14.64 381 LYS A C 1
ATOM 2724 O O . LYS A 1 345 ? -14.502 -11.683 4.129 1.00 14.43 381 LYS A O 1
ATOM 2730 N N . ASP A 1 346 ? -14.063 -13.591 5.272 1.00 16.86 382 ASP A N 1
ATOM 2731 C CA . ASP A 1 346 ? -15.470 -13.998 5.418 1.00 18.27 382 ASP A CA 1
ATOM 2732 C C . ASP A 1 346 ? -16.266 -13.916 4.121 1.00 17.20 382 ASP A C 1
ATOM 2733 O O . ASP A 1 346 ? -17.429 -13.474 4.108 1.00 18.23 382 ASP A O 1
ATOM 2738 N N . GLY A 1 347 ? -15.625 -14.311 3.021 1.00 15.69 383 GLY A N 1
ATOM 2739 C CA . GLY A 1 347 ? -16.278 -14.357 1.709 1.00 15.85 383 GLY A CA 1
ATOM 2740 C C . GLY A 1 347 ? -16.409 -13.014 1.012 1.00 15.25 383 GLY A C 1
ATOM 2741 O O . GLY A 1 347 ? -17.091 -12.892 -0.002 1.00 16.55 383 GLY A O 1
ATOM 2742 N N . LYS A 1 348 ? -15.780 -11.991 1.591 1.00 13.44 384 LYS A N 1
ATOM 2743 C CA . LYS A 1 348 ? -15.783 -10.652 1.023 1.00 13.39 384 LYS A CA 1
ATOM 2744 C C . LYS A 1 348 ? -14.420 -10.271 0.473 1.00 12.57 384 LYS A C 1
ATOM 2745 O O . LYS A 1 348 ? -13.397 -10.770 0.922 1.00 12.50 384 LYS A O 1
ATOM 2751 N N . SER A 1 349 ? -14.444 -9.348 -0.493 1.00 12.44 385 SER A N 1
ATOM 2752 C CA . SER A 1 349 ? -13.267 -8.644 -0.942 1.00 12.15 385 SER A CA 1
ATOM 2753 C C . SER A 1 349 ? -13.251 -7.275 -0.268 1.00 11.12 385 SER A C 1
ATOM 2754 O O . SER A 1 349 ? -14.194 -6.494 -0.444 1.00 11.58 385 SER A O 1
ATOM 2757 N N . TYR A 1 350 ? -12.198 -7.000 0.495 1.00 10.17 386 TYR A N 1
ATOM 2758 C CA . TYR A 1 350 ? -11.953 -5.672 1.064 1.00 10.00 386 TYR A CA 1
ATOM 2759 C C . TYR A 1 350 ? -10.873 -4.999 0.229 1.00 10.06 386 TYR A C 1
ATOM 2760 O O . TYR A 1 350 ? -9.774 -5.541 0.084 1.00 10.23 386 TYR A O 1
ATOM 2769 N N . LEU A 1 351 ? -11.172 -3.816 -0.294 1.00 9.96 387 LEU A N 1
ATOM 2770 C CA . LEU A 1 351 ? -10.185 -3.052 -1.008 1.00 9.71 387 LEU A CA 1
ATOM 2771 C C . LEU A 1 351 ? -9.802 -1.949 -0.028 1.00 9.67 387 LEU A C 1
ATOM 2772 O O . LEU A 1 351 ? -10.678 -1.209 0.408 1.00 10.61 387 LEU A O 1
ATOM 2777 N N . PHE A 1 352 ? -8.536 -1.910 0.352 1.00 9.39 388 PHE A N 1
ATOM 2778 C CA . PHE A 1 352 ? -8.006 -0.833 1.193 1.00 9.55 388 PHE A CA 1
ATOM 2779 C C . PHE A 1 352 ? -7.081 0.057 0.371 1.00 9.90 388 PHE A C 1
ATOM 2780 O O . PHE A 1 352 ? -6.283 -0.406 -0.420 1.00 9.86 388 PHE A O 1
ATOM 2788 N N . THR A 1 353 ? -7.156 1.359 0.633 1.00 10.55 389 THR A N 1
ATOM 2789 C CA A THR A 1 353 ? -6.312 2.312 -0.056 0.50 11.19 389 THR A CA 1
ATOM 2790 C CA B THR A 1 353 ? -6.392 2.383 -0.074 0.50 11.02 389 THR A CA 1
ATOM 2791 C C . THR A 1 353 ? -6.001 3.419 0.949 1.00 11.25 389 THR A C 1
ATOM 2792 O O . THR A 1 353 ? -6.614 3.476 2.014 1.00 12.59 389 THR A O 1
ATOM 2799 N N . ILE A 1 354 ? -5.013 4.214 0.608 1.00 11.18 390 ILE A N 1
ATOM 2800 C CA . ILE A 1 354 ? -4.524 5.302 1.463 1.00 11.63 390 ILE A CA 1
ATOM 2801 C C . ILE A 1 354 ? -4.733 6.630 0.760 1.00 11.17 390 ILE A C 1
ATOM 2802 O O . ILE A 1 354 ? -4.492 6.718 -0.440 1.00 10.44 390 ILE A O 1
ATOM 2807 N N . SER A 1 355 ? -5.085 7.696 1.509 1.00 10.83 391 SER A N 1
ATOM 2808 C CA A SER A 1 355 ? -5.234 9.015 0.923 0.50 10.92 391 SER A CA 1
ATOM 2809 C CA B SER A 1 355 ? -5.234 9.026 0.914 0.50 10.66 391 SER A CA 1
ATOM 2810 C C . SER A 1 355 ? -4.789 10.093 1.891 1.00 10.79 391 SER A C 1
ATOM 2811 O O . SER A 1 355 ? -4.814 9.884 3.103 1.00 11.60 391 SER A O 1
ATOM 2816 N N . HIS A 1 356 ? -4.424 11.232 1.325 1.00 11.27 392 HIS A N 1
ATOM 2817 C CA . HIS A 1 356 ? -4.046 12.421 2.099 1.00 11.09 392 HIS A CA 1
ATOM 2818 C C . HIS A 1 356 ? -5.263 13.322 2.272 1.00 12.16 392 HIS A C 1
ATOM 2819 O O . HIS A 1 356 ? -6.179 13.317 1.462 1.00 13.83 392 HIS A O 1
ATOM 2826 N N . ARG A 1 357 ? -5.254 14.165 3.302 1.00 11.61 393 ARG A N 1
ATOM 2827 C CA . ARG A 1 357 ? -6.334 15.116 3.483 1.00 11.30 393 ARG A CA 1
ATOM 2828 C C . ARG A 1 357 ? -6.359 16.132 2.346 1.00 11.33 393 ARG A C 1
ATOM 2829 O O . ARG A 1 357 ? -7.436 16.457 1.822 1.00 10.39 393 ARG A O 1
ATOM 2837 N N . GLY A 1 358 ? -5.183 16.657 1.992 1.00 11.36 394 GLY A N 1
ATOM 2838 C CA . GLY A 1 358 ? -5.074 17.698 0.943 1.00 11.78 394 GLY A CA 1
ATOM 2839 C C . GLY A 1 358 ? -5.471 17.301 -0.473 1.00 11.62 394 GLY A C 1
ATOM 2840 O O . GLY A 1 358 ? -5.669 18.162 -1.329 1.00 12.77 394 GLY A O 1
ATOM 2841 N N . THR A 1 359 ? -5.566 16.007 -0.741 1.00 12.19 395 THR A N 1
ATOM 2842 C CA . THR A 1 359 ? -5.929 15.527 -2.051 1.00 12.90 395 THR A CA 1
ATOM 2843 C C . THR A 1 359 ? -7.438 15.411 -2.239 1.00 11.89 395 THR A C 1
ATOM 2844 O O . THR A 1 359 ? -7.881 15.114 -3.339 1.00 12.81 395 THR A O 1
ATOM 2848 N N . PHE A 1 360 ? -8.239 15.635 -1.198 1.00 11.56 396 PHE A N 1
ATOM 2849 C CA . PHE A 1 360 ? -9.681 15.694 -1.368 1.00 11.23 396 PHE A CA 1
ATOM 2850 C C . PHE A 1 360 ? -10.112 16.878 -2.230 1.00 11.86 396 PHE A C 1
ATOM 2851 O O . PHE A 1 360 ? -9.579 17.979 -2.112 1.00 12.22 396 PHE A O 1
ATOM 2859 N N . ALA A 1 361 ? -11.108 16.639 -3.076 1.00 11.73 397 ALA A N 1
ATOM 2860 C CA . ALA A 1 361 ? -11.645 17.675 -3.953 1.00 11.78 397 ALA A CA 1
ATOM 2861 C C . ALA A 1 361 ? -12.377 18.780 -3.213 1.00 12.13 397 ALA A C 1
ATOM 2862 O O . ALA A 1 361 ? -12.792 18.631 -2.049 1.00 11.61 397 ALA A O 1
ATOM 2864 N N . ALA A 1 362 ? -12.635 19.858 -3.953 1.00 13.20 398 ALA A N 1
ATOM 2865 C CA . ALA A 1 362 ? -13.399 20.961 -3.418 1.00 13.86 398 ALA A CA 1
ATOM 2866 C C . ALA A 1 362 ? -14.695 20.502 -2.764 1.00 13.01 398 ALA A C 1
ATOM 2867 O O . ALA A 1 362 ? -15.416 19.656 -3.288 1.00 13.22 398 ALA A O 1
ATOM 2869 N N . GLY A 1 363 ? -14.964 21.046 -1.591 1.00 13.25 399 GLY A N 1
ATOM 2870 C CA . GLY A 1 363 ? -16.171 20.736 -0.840 1.00 13.10 399 GLY A CA 1
ATOM 2871 C C . GLY A 1 363 ? -16.061 19.470 0.012 1.00 12.81 399 GLY A C 1
ATOM 2872 O O . GLY A 1 363 ? -16.954 19.188 0.799 1.00 13.63 399 GLY A O 1
ATOM 2873 N N . LEU A 1 364 ? -14.965 18.728 -0.128 1.00 11.98 400 LEU A N 1
ATOM 2874 C CA . LEU A 1 364 ? -14.773 17.477 0.609 1.00 11.84 400 LEU A CA 1
ATOM 2875 C C . LEU A 1 364 ? -13.608 17.587 1.577 1.00 11.95 400 LEU A C 1
ATOM 2876 O O . LEU A 1 364 ? -12.795 18.512 1.495 1.00 11.37 400 LEU A O 1
ATOM 2881 N N . ASP A 1 365 ? -13.532 16.661 2.529 1.00 11.36 401 ASP A N 1
ATOM 2882 C CA . ASP A 1 365 ? -12.523 16.746 3.570 1.00 11.80 401 ASP A CA 1
ATOM 2883 C C . ASP A 1 365 ? -12.488 15.395 4.295 1.00 11.87 401 ASP A C 1
ATOM 2884 O O . ASP A 1 365 ? -13.496 14.708 4.415 1.00 12.39 401 ASP A O 1
ATOM 2889 N N . GLY A 1 366 ? -11.325 15.048 4.805 1.00 11.03 402 GLY A N 1
ATOM 2890 C CA . GLY A 1 366 ? -11.193 13.846 5.610 1.00 10.83 402 GLY A CA 1
ATOM 2891 C C . GLY A 1 366 ? -9.777 13.703 6.123 1.00 10.92 402 GLY A C 1
ATOM 2892 O O . GLY A 1 366 ? -8.879 14.394 5.643 1.00 10.94 402 GLY A O 1
ATOM 2893 N N . PRO A 1 367 ? -9.564 12.758 7.051 1.00 10.46 403 PRO A N 1
ATOM 2894 C CA . PRO A 1 367 ? -8.231 12.566 7.605 1.00 10.69 403 PRO A CA 1
ATOM 2895 C C . PRO A 1 367 ? -7.261 11.916 6.643 1.00 10.36 403 PRO A C 1
ATOM 2896 O O . PRO A 1 367 ? -7.655 11.166 5.733 1.00 9.29 403 PRO A O 1
ATOM 2900 N N . GLU A 1 368 ? -5.982 12.120 6.885 1.00 10.47 404 GLU A N 1
ATOM 2901 C CA . GLU A 1 368 ? -4.958 11.243 6.310 1.00 10.52 404 GLU A CA 1
ATOM 2902 C C . GLU A 1 368 ? -5.193 9.810 6.757 1.00 10.23 404 GLU A C 1
ATOM 2903 O O . GLU A 1 368 ? -5.548 9.599 7.914 1.00 10.81 404 GLU A O 1
ATOM 2909 N N . GLY A 1 369 ? -5.038 8.814 5.881 1.00 10.65 405 GLY A N 1
ATOM 2910 C CA . GLY A 1 369 ? -5.015 7.438 6.355 1.00 9.64 405 GLY A CA 1
ATOM 2911 C C . GLY A 1 369 ? -5.713 6.440 5.467 1.00 9.99 405 GLY A C 1
ATOM 2912 O O . GLY A 1 369 ? -5.783 6.629 4.255 1.00 10.13 405 GLY A O 1
ATOM 2913 N N . VAL A 1 370 ? -6.198 5.390 6.102 1.00 9.06 406 VAL A N 1
ATOM 2914 C CA . VAL A 1 370 ? -6.741 4.239 5.386 1.00 9.01 406 VAL A CA 1
ATOM 2915 C C . VAL A 1 370 ? -8.216 4.388 5.106 1.00 8.83 406 VAL A C 1
ATOM 2916 O O . VAL A 1 370 ? -9.026 4.549 6.025 1.00 8.91 406 VAL A O 1
ATOM 2920 N N . TYR A 1 371 ? -8.559 4.190 3.838 1.00 9.33 407 TYR A N 1
ATOM 2921 C CA . TYR A 1 371 ? -9.933 4.135 3.382 1.00 9.18 407 TYR A CA 1
ATOM 2922 C C . TYR A 1 371 ? -10.152 2.723 2.887 1.00 9.57 407 TYR A C 1
ATOM 2923 O O . TYR A 1 371 ? -9.207 2.069 2.436 1.00 10.38 407 TYR A O 1
ATOM 2932 N N . GLY A 1 372 ? -11.367 2.239 3.042 1.00 9.51 408 GLY A N 1
ATOM 2933 C CA . GLY A 1 372 ? -11.681 0.894 2.572 1.00 9.16 408 GLY A CA 1
ATOM 2934 C C . GLY A 1 372 ? -13.082 0.709 2.107 1.00 9.23 408 GLY A C 1
ATOM 2935 O O . GLY A 1 372 ? -13.980 1.530 2.343 1.00 9.54 408 GLY A O 1
ATOM 2936 N N . PHE A 1 373 ? -13.267 -0.429 1.433 1.00 8.87 409 PHE A N 1
ATOM 2937 C CA . PHE A 1 373 ? -14.440 -0.714 0.618 1.00 9.44 409 PHE A CA 1
ATOM 2938 C C . PHE A 1 373 ? -14.671 -2.222 0.631 1.00 9.76 409 PHE A C 1
ATOM 2939 O O . PHE A 1 373 ? -13.709 -2.967 0.589 1.00 10.47 409 PHE A O 1
ATOM 2947 N N . VAL A 1 374 ? -15.926 -2.675 0.712 1.00 9.74 410 VAL A N 1
ATOM 2948 C CA . VAL A 1 374 ? -16.165 -4.106 0.783 1.00 9.55 410 VAL A CA 1
ATOM 2949 C C . VAL A 1 374 ? -17.204 -4.530 -0.228 1.00 9.83 410 VAL A C 1
ATOM 2950 O O . VAL A 1 374 ? -18.153 -3.807 -0.498 1.00 9.98 410 VAL A O 1
ATOM 2954 N N . GLY A 1 375 ? -17.011 -5.727 -0.774 1.00 9.68 411 GLY A N 1
ATOM 2955 C CA . GLY A 1 375 ? -18.017 -6.242 -1.688 1.00 10.24 411 GLY A CA 1
ATOM 2956 C C . GLY A 1 375 ? -17.858 -7.713 -1.848 1.00 10.53 411 GLY A C 1
ATOM 2957 O O . GLY A 1 375 ? -17.029 -8.345 -1.212 1.00 10.85 411 GLY A O 1
ATOM 2958 N N . ASP A 1 376 ? -18.667 -8.269 -2.743 1.00 11.60 412 ASP A N 1
ATOM 2959 C CA . ASP A 1 376 ? -18.714 -9.705 -2.930 1.00 12.62 412 ASP A CA 1
ATOM 2960 C C . ASP A 1 376 ? -17.738 -10.284 -3.950 1.00 13.13 412 ASP A C 1
ATOM 2961 O O . ASP A 1 376 ? -17.730 -11.492 -4.169 1.00 14.62 412 ASP A O 1
ATOM 2966 N N . GLY A 1 377 ? -16.942 -9.435 -4.585 1.00 11.71 413 GLY A N 1
ATOM 2967 C CA . GLY A 1 377 ? -15.963 -9.837 -5.578 1.00 11.41 413 GLY A CA 1
ATOM 2968 C C . GLY A 1 377 ? -14.898 -8.774 -5.697 1.00 11.18 413 GLY A C 1
ATOM 2969 O O . GLY A 1 377 ? -15.111 -7.627 -5.242 1.00 10.35 413 GLY A O 1
ATOM 2970 N N . ILE A 1 378 ? -13.761 -9.126 -6.301 1.00 10.58 414 ILE A N 1
ATOM 2971 C CA . ILE A 1 378 ? -12.684 -8.124 -6.506 1.00 10.66 414 ILE A CA 1
ATOM 2972 C C . ILE A 1 378 ? -13.160 -6.967 -7.404 1.00 10.44 414 ILE A C 1
ATOM 2973 O O . ILE A 1 378 ? -12.743 -5.811 -7.221 1.00 9.46 414 ILE A O 1
ATOM 2978 N N . ARG A 1 379 ? -14.056 -7.277 -8.338 1.00 10.06 415 ARG A N 1
ATOM 2979 C CA . ARG A 1 379 ? -14.857 -6.281 -9.038 1.00 10.28 415 ARG A CA 1
ATOM 2980 C C . ARG A 1 379 ? -16.285 -6.385 -8.518 1.00 11.01 415 ARG A C 1
ATOM 2981 O O . ARG A 1 379 ? -16.977 -7.385 -8.735 1.00 11.01 415 ARG A O 1
ATOM 2989 N N . SER A 1 380 ? -16.716 -5.368 -7.802 1.00 10.82 416 SER A N 1
ATOM 2990 C CA . SER A 1 380 ? -18.044 -5.358 -7.234 1.00 11.38 416 SER A CA 1
ATOM 2991 C C . SER A 1 380 ? -18.554 -3.941 -7.091 1.00 11.83 416 SER A C 1
ATOM 2992 O O . SER A 1 380 ? -17.783 -2.998 -7.233 1.00 11.05 416 SER A O 1
ATOM 2995 N N . ASP A 1 381 ? -19.835 -3.770 -6.771 1.00 11.02 417 ASP A N 1
ATOM 2996 C CA . ASP A 1 381 ? -20.322 -2.448 -6.410 1.00 10.77 417 ASP A CA 1
ATOM 2997 C C . ASP A 1 381 ? -19.973 -2.194 -4.959 1.00 10.93 417 ASP A C 1
ATOM 2998 O O . ASP A 1 381 ? -20.803 -2.308 -4.048 1.00 10.11 417 ASP A O 1
ATOM 3003 N N . TYR A 1 382 ? -18.701 -1.863 -4.753 1.00 10.84 418 TYR A N 1
ATOM 3004 C CA . TYR A 1 382 ? -18.122 -1.748 -3.427 1.00 10.19 418 TYR A CA 1
ATOM 3005 C C . TYR A 1 382 ? -18.894 -0.779 -2.523 1.00 9.57 418 TYR A C 1
ATOM 3006 O O . TYR A 1 382 ? -19.326 0.293 -2.964 1.00 9.64 418 TYR A O 1
ATOM 3015 N N . GLN A 1 383 ? -19.048 -1.197 -1.273 1.00 9.47 419 GLN A N 1
ATOM 3016 C CA . GLN A 1 383 ? -19.631 -0.387 -0.227 1.00 9.92 419 GLN A CA 1
ATOM 3017 C C . GLN A 1 383 ? -18.480 0.248 0.545 1.00 9.22 419 GLN A C 1
ATOM 3018 O O . GLN A 1 383 ? -17.750 -0.473 1.223 1.00 9.33 419 GLN A O 1
ATOM 3024 N N . PRO A 1 384 ? -18.337 1.574 0.468 1.00 9.67 420 PRO A N 1
ATOM 3025 C CA . PRO A 1 384 ? -17.338 2.189 1.356 1.00 9.51 420 PRO A CA 1
ATOM 3026 C C . PRO A 1 384 ? -17.643 1.942 2.820 1.00 9.81 420 PRO A C 1
ATOM 3027 O O . PRO A 1 384 ? -18.808 1.967 3.234 1.00 9.91 420 PRO A O 1
ATOM 3031 N N . LEU A 1 385 ? -16.612 1.673 3.611 1.00 9.80 421 LEU A N 1
ATOM 3032 C CA . LEU A 1 385 ? -16.802 1.212 4.990 1.00 9.92 421 LEU A CA 1
ATOM 3033 C C . LEU A 1 385 ? -17.293 2.314 5.918 1.00 10.03 421 LEU A C 1
ATOM 3034 O O . LEU A 1 385 ? -17.131 3.520 5.618 1.00 10.37 421 LEU A O 1
ATOM 3039 N N . ASN A 1 386 ? -17.912 1.900 7.023 1.00 10.15 422 ASN A N 1
ATOM 3040 C CA . ASN A 1 386 ? -18.273 2.802 8.133 1.00 10.10 422 ASN A CA 1
ATOM 3041 C C . ASN A 1 386 ? -19.232 3.931 7.726 1.00 10.90 422 ASN A C 1
ATOM 3042 O O . ASN A 1 386 ? -18.851 5.091 7.557 1.00 10.41 422 ASN A O 1
ATOM 3047 N N . GLY A 1 387 ? -20.499 3.555 7.552 1.00 11.85 423 GLY A N 1
ATOM 3048 C CA . GLY A 1 387 ? -21.561 4.489 7.208 1.00 12.70 423 GLY A CA 1
ATOM 3049 C C . GLY A 1 387 ? -21.492 4.985 5.778 1.00 12.05 423 GLY A C 1
ATOM 3050 O O . GLY A 1 387 ? -22.055 6.020 5.450 1.00 13.71 423 GLY A O 1
ATOM 3051 N N . GLY A 1 388 ? -20.802 4.262 4.904 1.00 11.86 424 GLY A N 1
ATOM 3052 C CA . GLY A 1 388 ? -20.565 4.718 3.548 1.00 12.33 424 GLY A CA 1
ATOM 3053 C C . GLY A 1 388 ? -19.519 5.796 3.372 1.00 12.47 424 GLY A C 1
ATOM 3054 O O . GLY A 1 388 ? -19.380 6.358 2.286 1.00 13.58 424 GLY A O 1
ATOM 3055 N N . SER A 1 389 ? -18.745 6.080 4.415 1.00 11.49 425 SER A N 1
ATOM 3056 C CA . SER A 1 389 ? -17.763 7.129 4.354 1.00 11.33 425 SER A CA 1
ATOM 3057 C C . SER A 1 389 ? -16.495 6.685 3.631 1.00 10.94 425 SER A C 1
ATOM 3058 O O . SER A 1 389 ? -15.869 7.471 2.941 1.00 10.81 425 SER A O 1
ATOM 3061 N N . GLY A 1 390 ? -16.136 5.409 3.818 1.00 10.27 426 GLY A N 1
ATOM 3062 C CA . GLY A 1 390 ? -14.881 4.866 3.353 1.00 10.37 426 GLY A CA 1
ATOM 3063 C C . GLY A 1 390 ? -13.788 4.878 4.402 1.00 10.79 426 GLY A C 1
ATOM 3064 O O . GLY A 1 390 ? -12.772 4.193 4.252 1.00 10.36 426 GLY A O 1
ATOM 3065 N N . LEU A 1 391 ? -13.935 5.665 5.463 1.00 10.68 427 LEU A N 1
ATOM 3066 C CA . LEU A 1 391 ? -12.845 5.751 6.419 1.00 10.99 427 LEU A CA 1
ATOM 3067 C C . LEU A 1 391 ? -12.741 4.500 7.279 1.00 10.56 427 LEU A C 1
ATOM 3068 O O . LEU A 1 391 ? -13.712 4.132 7.929 1.00 11.59 427 LEU A O 1
ATOM 3073 N N . ALA A 1 392 ? -11.545 3.916 7.320 1.00 10.04 428 ALA A N 1
ATOM 3074 C CA . ALA A 1 392 ? -11.225 2.801 8.208 1.00 9.96 428 ALA A CA 1
ATOM 3075 C C . ALA A 1 392 ? -10.220 3.197 9.307 1.00 9.89 428 ALA A C 1
ATOM 3076 O O . ALA A 1 392 ? -10.389 2.821 10.470 1.00 9.97 428 ALA A O 1
ATOM 3078 N N . LEU A 1 393 ? -9.183 3.942 8.961 1.00 10.24 429 LEU A N 1
ATOM 3079 C CA . LEU A 1 393 ? -8.163 4.259 9.958 1.00 10.39 429 LEU A CA 1
ATOM 3080 C C . LEU A 1 393 ? -7.511 5.608 9.662 1.00 9.91 429 LEU A C 1
ATOM 3081 O O . LEU A 1 393 ? -6.519 5.683 8.926 1.00 10.04 429 LEU A O 1
ATOM 3086 N N . GLY A 1 394 ? -8.073 6.656 10.242 1.00 10.16 430 GLY A N 1
ATOM 3087 C CA . GLY A 1 394 ? -7.607 8.015 10.054 1.00 9.93 430 GLY A CA 1
ATOM 3088 C C . GLY A 1 394 ? -6.636 8.464 11.123 1.00 10.18 430 GLY A C 1
ATOM 3089 O O . GLY A 1 394 ? -6.739 8.076 12.296 1.00 10.23 430 GLY A O 1
ATOM 3090 N N . ASN A 1 395 ? -5.657 9.249 10.718 1.00 10.68 431 ASN A N 1
ATOM 3091 C CA . ASN A 1 395 ? -4.835 9.898 11.730 1.00 10.94 431 ASN A CA 1
ATOM 3092 C C . ASN A 1 395 ? -5.731 10.788 12.591 1.00 12.08 431 ASN A C 1
ATOM 3093 O O . ASN A 1 395 ? -6.782 11.268 12.141 1.00 11.75 431 ASN A O 1
ATOM 3098 N N . PRO A 1 396 ? -5.302 11.039 13.851 1.00 11.90 432 PRO A N 1
ATOM 3099 C CA . PRO A 1 396 ? -6.114 11.937 14.658 1.00 12.67 432 PRO A CA 1
ATOM 3100 C C . PRO A 1 396 ? -6.104 13.301 13.982 1.00 11.79 432 PRO A C 1
ATOM 3101 O O . PRO A 1 396 ? -5.034 13.775 13.587 1.00 12.86 432 PRO A O 1
ATOM 3105 N N . THR A 1 397 ? -7.293 13.901 13.873 1.00 11.70 433 THR A N 1
ATOM 3106 C CA . THR A 1 397 ? -7.568 14.982 12.946 1.00 11.26 433 THR A CA 1
ATOM 3107 C C . THR A 1 397 ? -8.741 15.802 13.455 1.00 11.91 433 THR A C 1
ATOM 3108 O O . THR A 1 397 ? -9.786 15.252 13.792 1.00 11.83 433 THR A O 1
ATOM 3112 N N . ASN A 1 398 ? -8.551 17.125 13.535 1.00 11.61 434 ASN A N 1
ATOM 3113 C CA . ASN A 1 398 ? -9.664 18.023 13.751 1.00 11.41 434 ASN A CA 1
ATOM 3114 C C . ASN A 1 398 ? -10.103 18.642 12.448 1.00 11.70 434 ASN A C 1
ATOM 3115 O O . ASN A 1 398 ? -9.441 19.547 11.937 1.00 12.04 434 ASN A O 1
ATOM 3120 N N . LEU A 1 399 ? -11.224 18.162 11.896 1.00 12.01 435 LEU A N 1
ATOM 3121 C CA . LEU A 1 399 ? -11.693 18.671 10.596 1.00 12.14 435 LEU A CA 1
ATOM 3122 C C . LEU A 1 399 ? -12.199 20.102 10.667 1.00 13.07 435 LEU A C 1
ATOM 3123 O O . LEU A 1 399 ? -12.371 20.733 9.627 1.00 13.25 435 LEU A O 1
ATOM 3128 N N . ASN A 1 400 ? -12.391 20.620 11.891 1.00 14.04 436 ASN A N 1
ATOM 3129 C CA . ASN A 1 400 ? -12.797 22.003 12.089 1.00 15.20 436 ASN A CA 1
ATOM 3130 C C . ASN A 1 400 ? -11.660 23.002 11.899 1.00 16.24 436 ASN A C 1
ATOM 3131 O O . ASN A 1 400 ? -11.903 24.205 11.899 1.00 16.81 436 ASN A O 1
ATOM 3136 N N . PHE A 1 401 ? -10.439 22.512 11.713 1.00 16.07 437 PHE A N 1
ATOM 3137 C CA . PHE A 1 401 ? -9.277 23.359 11.468 1.00 16.28 437 PHE A CA 1
ATOM 3138 C C . PHE A 1 401 ? -8.524 22.902 10.228 1.00 16.23 437 PHE A C 1
ATOM 3139 O O . PHE A 1 401 ? -8.658 21.742 9.775 1.00 15.55 437 PHE A O 1
ATOM 3147 N N . LEU A 1 402 ? -7.793 23.840 9.633 1.00 16.13 438 LEU A N 1
ATOM 3148 C CA . LEU A 1 402 ? -6.998 23.563 8.448 1.00 16.33 438 LEU A CA 1
ATOM 3149 C C . LEU A 1 402 ? -6.006 22.420 8.738 1.00 14.76 438 LEU A C 1
ATOM 3150 O O . LEU A 1 402 ? -5.529 22.248 9.861 1.00 13.54 438 LEU A O 1
ATOM 3155 N N . GLY A 1 403 ? -5.719 21.628 7.711 1.00 15.11 439 GLY A N 1
ATOM 3156 C CA . GLY A 1 403 ? -4.863 20.468 7.874 1.00 14.13 439 GLY A CA 1
ATOM 3157 C C . GLY A 1 403 ? -3.373 20.791 7.989 1.00 13.49 439 GLY A C 1
ATOM 3158 O O . GLY A 1 403 ? -2.609 20.004 8.531 1.00 12.84 439 GLY A O 1
ATOM 3159 N N . GLY A 1 404 ? -2.944 21.927 7.451 1.00 13.29 440 GLY A N 1
ATOM 3160 C CA . GLY A 1 404 ? -1.518 22.215 7.361 1.00 13.83 440 GLY A CA 1
ATOM 3161 C C . GLY A 1 404 ? -0.773 21.255 6.449 1.00 13.68 440 GLY A C 1
ATOM 3162 O O . GLY A 1 404 ? -1.377 20.582 5.589 1.00 12.88 440 GLY A O 1
ATOM 3163 N N . GLN A 1 405 ? 0.535 21.150 6.659 1.00 13.97 441 GLN A N 1
ATOM 3164 C CA . GLN A 1 405 ? 1.393 20.233 5.896 1.00 14.39 441 GLN A CA 1
ATOM 3165 C C . GLN A 1 405 ? 2.401 19.557 6.808 1.00 14.35 441 GLN A C 1
ATOM 3166 O O . GLN A 1 405 ? 2.727 20.074 7.875 1.00 13.50 441 GLN A O 1
ATOM 3172 N N . PRO A 1 406 ? 2.929 18.396 6.387 1.00 13.47 442 PRO A N 1
ATOM 3173 C CA . PRO A 1 406 ? 3.903 17.699 7.220 1.00 13.42 442 PRO A CA 1
ATOM 3174 C C . PRO A 1 406 ? 5.175 18.503 7.520 1.00 13.55 442 PRO A C 1
ATOM 3175 O O . PRO A 1 406 ? 5.871 18.182 8.467 1.00 14.09 442 PRO A O 1
ATOM 3179 N N . PHE A 1 407 ? 5.451 19.523 6.700 1.00 14.34 443 PHE A N 1
ATOM 3180 C CA . PHE A 1 407 ? 6.596 20.400 6.878 1.00 14.97 443 PHE A CA 1
ATOM 3181 C C . PHE A 1 407 ? 6.181 21.737 7.489 1.00 15.88 443 PHE A C 1
ATOM 3182 O O . PHE A 1 407 ? 7.027 22.588 7.728 1.00 15.58 443 PHE A O 1
ATOM 3190 N N . ALA A 1 408 ? 4.891 21.897 7.782 1.00 15.78 444 ALA A N 1
ATOM 3191 C CA . ALA A 1 408 ? 4.355 23.165 8.318 1.00 16.26 444 ALA A CA 1
ATOM 3192 C C . ALA A 1 408 ? 2.997 22.908 8.986 1.00 15.61 444 ALA A C 1
ATOM 3193 O O . ALA A 1 408 ? 1.945 23.156 8.384 1.00 15.44 444 ALA A O 1
ATOM 3195 N N . PRO A 1 409 ? 3.020 22.350 10.215 1.00 16.12 445 PRO A N 1
ATOM 3196 C CA . PRO A 1 409 ? 1.764 22.032 10.877 1.00 16.44 445 PRO A CA 1
ATOM 3197 C C . PRO A 1 409 ? 0.922 23.262 11.145 1.00 17.49 445 PRO A C 1
ATOM 3198 O O . PRO A 1 409 ? 1.463 24.326 11.449 1.00 18.01 445 PRO A O 1
ATOM 3202 N N . ASP A 1 410 ? -0.387 23.118 11.025 1.00 17.27 446 ASP A N 1
ATOM 3203 C CA . ASP A 1 410 ? -1.303 24.206 11.375 1.00 16.86 446 ASP A CA 1
ATOM 3204 C C . ASP A 1 410 ? -1.361 24.419 12.892 1.00 16.70 446 ASP A C 1
ATOM 3205 O O . ASP A 1 410 ? -1.452 23.493 13.681 1.00 14.99 446 ASP A O 1
ATOM 3210 N N . PHE A 1 411 ? -1.335 25.689 13.288 1.00 18.19 447 PHE A N 1
ATOM 3211 C CA . PHE A 1 411 ? -1.442 26.068 14.686 1.00 20.10 447 PHE A CA 1
ATOM 3212 C C . PHE A 1 411 ? -2.534 25.363 15.522 1.00 19.00 447 PHE A C 1
ATOM 3213 O O . PHE A 1 411 ? -2.325 25.074 16.693 1.00 19.01 447 PHE A O 1
ATOM 3221 N N . ASN A 1 412 ? -3.694 25.072 14.925 1.00 17.19 448 ASN A N 1
ATOM 3222 C CA . ASN A 1 412 ? -4.830 24.524 15.657 1.00 16.29 448 ASN A CA 1
ATOM 3223 C C . ASN A 1 412 ? -5.098 23.028 15.386 1.00 15.27 448 ASN A C 1
ATOM 3224 O O . ASN A 1 412 ? -6.127 22.491 15.787 1.00 16.67 448 ASN A O 1
ATOM 3229 N N . GLN A 1 413 ? -4.168 22.383 14.708 1.00 14.65 449 GLN A N 1
ATOM 3230 C CA . GLN A 1 413 ? -4.409 21.006 14.239 1.00 13.87 449 GLN A CA 1
ATOM 3231 C C . GLN A 1 413 ? -3.866 19.988 15.246 1.00 13.88 449 GLN A C 1
ATOM 3232 O O . GLN A 1 413 ? -2.967 20.300 16.052 1.00 13.56 449 GLN A O 1
ATOM 3238 N N . HIS A 1 414 ? -4.402 18.768 15.233 1.00 12.92 450 HIS A N 1
ATOM 3239 C CA . HIS A 1 414 ? -3.938 17.703 16.115 1.00 12.51 450 HIS A CA 1
ATOM 3240 C C . HIS A 1 414 ? -2.488 17.374 15.729 1.00 12.69 450 HIS A C 1
ATOM 3241 O O . HIS A 1 414 ? -2.175 17.259 14.549 1.00 12.12 450 HIS A O 1
ATOM 3248 N N . PRO A 1 415 ? -1.581 17.245 16.719 1.00 13.49 451 PRO A N 1
ATOM 3249 C CA . PRO A 1 415 ? -0.158 16.999 16.380 1.00 12.83 451 PRO A CA 1
ATOM 3250 C C . PRO A 1 415 ? 0.176 15.615 15.804 1.00 12.86 451 PRO A C 1
ATOM 3251 O O . PRO A 1 415 ? 1.299 15.364 15.392 1.00 12.90 451 PRO A O 1
ATOM 3255 N N . GLY A 1 416 ? -0.828 14.767 15.724 1.00 12.05 452 GLY A N 1
ATOM 3256 C CA . GLY A 1 416 ? -0.733 13.450 15.065 1.00 11.60 452 GLY A CA 1
ATOM 3257 C C . GLY A 1 416 ? -1.358 13.405 13.691 1.00 11.12 452 GLY A C 1
ATOM 3258 O O . GLY A 1 416 ? -1.494 12.320 13.110 1.00 10.44 452 GLY A O 1
ATOM 3259 N N . HIS A 1 417 ? -1.755 14.548 13.146 1.00 11.09 453 HIS A N 1
ATOM 3260 C CA . HIS A 1 417 ? -2.425 14.635 11.839 1.00 10.86 453 HIS A CA 1
ATOM 3261 C C . HIS A 1 417 ? -1.638 13.941 10.731 1.00 10.74 453 HIS A C 1
ATOM 3262 O O . HIS A 1 417 ? -2.246 13.370 9.825 1.00 10.84 453 HIS A O 1
ATOM 3269 N N . PHE A 1 418 ? -0.316 13.957 10.812 1.00 10.68 454 PHE A N 1
ATOM 3270 C CA . PHE A 1 418 ? 0.550 13.317 9.824 1.00 10.83 454 PHE A CA 1
ATOM 3271 C C . PHE A 1 418 ? 1.403 12.198 10.423 1.00 10.23 454 PHE A C 1
ATOM 3272 O O . PHE A 1 418 ? 2.475 11.876 9.902 1.00 10.31 454 PHE A O 1
ATOM 3280 N N . GLN A 1 419 ? 0.942 11.595 11.517 1.00 10.14 455 GLN A N 1
ATOM 3281 C CA . GLN A 1 419 ? 1.763 10.649 12.273 1.00 10.10 455 GLN A CA 1
ATOM 3282 C C . GLN A 1 419 ? 2.064 9.377 11.524 1.00 10.19 455 GLN A C 1
ATOM 3283 O O . GLN A 1 419 ? 2.991 8.662 11.886 1.00 11.31 455 GLN A O 1
ATOM 3289 N N . ALA A 1 420 ? 1.229 9.070 10.530 1.00 10.25 456 ALA A N 1
ATOM 3290 C CA . ALA A 1 420 ? 1.291 7.792 9.838 1.00 10.12 456 ALA A CA 1
ATOM 3291 C C . ALA A 1 420 ? 0.875 7.961 8.380 1.00 9.82 456 ALA A C 1
ATOM 3292 O O . ALA A 1 420 ? -0.041 8.733 8.060 1.00 9.08 456 ALA A O 1
ATOM 3294 N N . TYR A 1 421 ? 1.572 7.250 7.501 1.00 10.19 457 TYR A N 1
ATOM 3295 C CA . TYR A 1 421 ? 1.189 7.152 6.098 1.00 10.55 457 TYR A CA 1
ATOM 3296 C C . TYR A 1 421 ? 1.662 5.817 5.489 1.00 10.72 457 TYR A C 1
ATOM 3297 O O . TYR A 1 421 ? 2.355 5.021 6.156 1.00 9.51 457 TYR A O 1
ATOM 3306 N N . SER A 1 422 ? 1.196 5.573 4.256 1.00 11.44 458 SER A N 1
ATOM 3307 C CA A SER A 1 422 ? 1.475 4.358 3.493 0.50 11.22 458 SER A CA 1
ATOM 3308 C CA B SER A 1 422 ? 1.491 4.347 3.496 0.50 11.92 458 SER A CA 1
ATOM 3309 C C . SER A 1 422 ? 1.180 3.090 4.288 1.00 11.59 458 SER A C 1
ATOM 3310 O O . SER A 1 422 ? 1.925 2.091 4.238 1.00 11.58 458 SER A O 1
ATOM 3315 N N . HIS A 1 423 ? 0.048 3.113 4.973 1.00 10.94 459 HIS A N 1
ATOM 3316 C CA . HIS A 1 423 ? -0.359 2.013 5.798 1.00 10.81 459 HIS A CA 1
ATOM 3317 C C . HIS A 1 423 ? -0.522 0.750 4.938 1.00 10.76 459 HIS A C 1
ATOM 3318 O O . HIS A 1 423 ? -0.796 0.814 3.727 1.00 12.17 459 HIS A O 1
ATOM 3325 N N . TYR A 1 424 ? -0.359 -0.381 5.594 1.00 9.81 460 TYR A N 1
ATOM 3326 C CA . TYR A 1 424 ? -0.499 -1.672 4.935 1.00 9.67 460 TYR A CA 1
ATOM 3327 C C . TYR A 1 424 ? -1.158 -2.614 5.915 1.00 9.76 460 TYR A C 1
ATOM 3328 O O . TYR A 1 424 ? -0.686 -2.780 7.039 1.00 9.74 460 TYR A O 1
ATOM 3337 N N . VAL A 1 425 ? -2.264 -3.241 5.476 1.00 9.96 461 VAL A N 1
ATOM 3338 C CA . VAL A 1 425 ? -3.052 -4.132 6.322 1.00 10.20 461 VAL A CA 1
ATOM 3339 C C . VAL A 1 425 ? -2.539 -5.571 6.173 1.00 10.36 461 VAL A C 1
ATOM 3340 O O . VAL A 1 425 ? -2.487 -6.111 5.068 1.00 10.61 461 VAL A O 1
ATOM 3344 N N . MET A 1 426 ? -2.170 -6.148 7.311 1.00 10.89 462 MET A N 1
ATOM 3345 C CA . MET A 1 426 ? -1.537 -7.443 7.425 1.00 11.13 462 MET A CA 1
ATOM 3346 C C . MET A 1 426 ? -2.548 -8.439 7.959 1.00 11.39 462 MET A C 1
ATOM 3347 O O . MET A 1 426 ? -3.615 -8.062 8.451 1.00 11.03 462 MET A O 1
ATOM 3352 N N . PRO A 1 427 ? -2.199 -9.728 7.909 1.00 11.70 463 PRO A N 1
ATOM 3353 C CA . PRO A 1 427 ? -3.127 -10.730 8.419 1.00 12.31 463 PRO A CA 1
ATOM 3354 C C . PRO A 1 427 ? -3.562 -10.464 9.866 1.00 12.20 463 PRO A C 1
ATOM 3355 O O . PRO A 1 427 ? -2.771 -9.959 10.698 1.00 12.82 463 PRO A O 1
ATOM 3359 N N . GLY A 1 428 ? -4.846 -10.723 10.123 1.00 13.04 464 GLY A N 1
ATOM 3360 C CA . GLY A 1 428 ? -5.449 -10.472 11.423 1.00 12.86 464 GLY A CA 1
ATOM 3361 C C . GLY A 1 428 ? -5.745 -9.011 11.715 1.00 13.16 464 GLY A C 1
ATOM 3362 O O . GLY A 1 428 ? -6.007 -8.647 12.857 1.00 13.36 464 GLY A O 1
ATOM 3363 N N . GLY A 1 429 ? -5.720 -8.176 10.684 1.00 12.15 465 GLY A N 1
ATOM 3364 C CA . GLY A 1 429 ? -6.068 -6.778 10.825 1.00 10.83 465 GLY A CA 1
ATOM 3365 C C . GLY A 1 429 ? -5.002 -5.944 11.466 1.00 10.72 465 GLY A C 1
ATOM 3366 O O . GLY A 1 429 ? -5.292 -4.818 11.854 1.00 10.98 465 GLY A O 1
ATOM 3367 N N . LEU A 1 430 ? -3.764 -6.453 11.517 1.00 10.30 466 LEU A N 1
ATOM 3368 C CA . LEU A 1 430 ? -2.653 -5.607 11.986 1.00 10.53 466 LEU A CA 1
ATOM 3369 C C . LEU A 1 430 ? -2.272 -4.599 10.888 1.00 10.46 466 LEU A C 1
ATOM 3370 O O . LEU A 1 430 ? -2.330 -4.881 9.704 1.00 11.37 466 LEU A O 1
ATOM 3375 N N . VAL A 1 431 ? -1.910 -3.392 11.283 1.00 9.66 467 VAL A N 1
ATOM 3376 C CA . VAL A 1 431 ? -1.662 -2.349 10.314 1.00 9.55 467 VAL A CA 1
ATOM 3377 C C . VAL A 1 431 ? -0.318 -1.715 10.622 1.00 9.62 467 VAL A C 1
ATOM 3378 O O . VAL A 1 431 ? -0.095 -1.193 11.732 1.00 10.20 467 VAL A O 1
ATOM 3382 N N . GLN A 1 432 ? 0.593 -1.789 9.652 1.00 9.37 468 GLN A N 1
ATOM 3383 C CA . GLN A 1 432 ? 1.908 -1.138 9.773 1.00 9.57 468 GLN A CA 1
ATOM 3384 C C . GLN A 1 432 ? 1.901 0.118 8.913 1.00 9.42 468 GLN A C 1
ATOM 3385 O O . GLN A 1 432 ? 1.182 0.203 7.944 1.00 9.55 468 GLN A O 1
ATOM 3391 N N . SER A 1 433 ? 2.684 1.127 9.314 1.00 9.12 469 SER A N 1
ATOM 3392 C CA . SER A 1 433 ? 2.702 2.413 8.619 1.00 9.36 469 SER A CA 1
ATOM 3393 C C . SER A 1 433 ? 4.020 3.106 8.966 1.00 9.12 469 SER A C 1
ATOM 3394 O O . SER A 1 433 ? 4.669 2.671 9.905 1.00 10.16 469 SER A O 1
ATOM 3397 N N . PHE A 1 434 ? 4.389 4.143 8.215 1.00 8.88 470 PHE A N 1
ATOM 3398 C CA . PHE A 1 434 ? 5.583 4.928 8.555 1.00 8.40 470 PHE A CA 1
ATOM 3399 C C . PHE A 1 434 ? 5.165 6.260 9.096 1.00 8.61 470 PHE A C 1
ATOM 3400 O O . PHE A 1 434 ? 4.134 6.820 8.746 1.00 8.76 470 PHE A O 1
ATOM 3408 N N . ILE A 1 435 ? 6.060 6.838 9.889 1.00 8.78 471 ILE A N 1
ATOM 3409 C CA . ILE A 1 435 ? 5.834 8.157 10.480 1.00 9.79 471 ILE A CA 1
ATOM 3410 C C . ILE A 1 435 ? 6.311 9.283 9.567 1.00 10.31 471 ILE A C 1
ATOM 3411 O O . ILE A 1 435 ? 7.465 9.273 9.092 1.00 10.82 471 ILE A O 1
ATOM 3416 N N . ASP A 1 436 ? 5.441 10.255 9.316 1.00 10.51 472 ASP A N 1
ATOM 3417 C CA . ASP A 1 436 ? 5.820 11.353 8.450 1.00 11.39 472 ASP A CA 1
ATOM 3418 C C . ASP A 1 436 ? 6.199 12.503 9.363 1.00 11.48 472 ASP A C 1
ATOM 3419 O O . ASP A 1 436 ? 7.384 12.851 9.449 1.00 11.49 472 ASP A O 1
ATOM 3424 N N . THR A 1 437 ? 5.215 13.059 10.069 1.00 12.03 473 THR A N 1
ATOM 3425 C CA . THR A 1 437 ? 5.490 14.133 11.046 1.00 11.69 473 THR A CA 1
ATOM 3426 C C . THR A 1 437 ? 4.706 13.914 12.339 1.00 12.18 473 THR A C 1
ATOM 3427 O O . THR A 1 437 ? 3.569 13.494 12.289 1.00 11.94 473 THR A O 1
ATOM 3431 N N . ILE A 1 438 ? 5.298 14.253 13.486 1.00 12.45 474 ILE A N 1
ATOM 3432 C CA . ILE A 1 438 ? 4.560 14.312 14.741 1.00 12.59 474 ILE A CA 1
ATOM 3433 C C . ILE A 1 438 ? 4.969 15.605 15.414 1.00 13.00 474 ILE A C 1
ATOM 3434 O O . ILE A 1 438 ? 6.155 15.881 15.506 1.00 13.35 474 ILE A O 1
ATOM 3439 N N . GLY A 1 439 ? 3.979 16.383 15.817 1.00 14.00 475 GLY A N 1
ATOM 3440 C CA . GLY A 1 439 ? 4.258 17.613 16.573 1.00 13.91 475 GLY A CA 1
ATOM 3441 C C . GLY A 1 439 ? 3.439 18.801 16.145 1.00 15.46 475 GLY A C 1
ATOM 3442 O O . GLY A 1 439 ? 2.646 18.745 15.211 1.00 16.28 475 GLY A O 1
ATOM 3443 N N . THR A 1 440 ? 3.647 19.906 16.863 1.00 15.87 476 THR A N 1
ATOM 3444 C CA . THR A 1 440 ? 2.909 21.126 16.630 1.00 17.31 476 THR A CA 1
ATOM 3445 C C . THR A 1 440 ? 3.752 22.048 15.759 1.00 17.88 476 THR A C 1
ATOM 3446 O O . THR A 1 440 ? 4.903 21.726 15.436 1.00 17.94 476 THR A O 1
ATOM 3450 N N . HIS A 1 441 ? 3.180 23.194 15.386 1.00 19.41 477 HIS A N 1
ATOM 3451 C CA . HIS A 1 441 ? 3.791 24.123 14.433 0.50 19.70 477 HIS A CA 1
ATOM 3452 C C . HIS A 1 441 ? 5.216 24.558 14.829 1.00 22.03 477 HIS A C 1
ATOM 3453 O O . HIS A 1 441 ? 6.072 24.730 13.964 1.00 23.76 477 HIS A O 1
ATOM 3460 N N . ASP A 1 442 ? 5.459 24.714 16.123 1.00 23.53 478 ASP A N 1
ATOM 3461 C CA . ASP A 1 442 ? 6.767 25.154 16.639 1.00 25.65 478 ASP A CA 1
ATOM 3462 C C . ASP A 1 442 ? 7.599 24.023 17.266 1.00 24.73 478 ASP A C 1
ATOM 3463 O O . ASP A 1 442 ? 8.647 24.265 17.865 1.00 23.22 478 ASP A O 1
ATOM 3468 N N . ASP A 1 443 ? 7.153 22.780 17.117 1.00 21.92 479 ASP A N 1
ATOM 3469 C CA . ASP A 1 443 ? 7.762 21.675 17.839 1.00 20.07 479 ASP A CA 1
ATOM 3470 C C . ASP A 1 443 ? 7.356 20.361 17.184 1.00 19.65 479 ASP A C 1
ATOM 3471 O O . ASP A 1 443 ? 6.572 19.586 17.749 1.00 19.96 479 ASP A O 1
ATOM 3476 N N . PHE A 1 444 ? 7.904 20.132 15.998 1.00 17.84 480 PHE A N 1
ATOM 3477 C CA . PHE A 1 444 ? 7.607 18.902 15.271 1.00 16.50 480 PHE A CA 1
ATOM 3478 C C . PHE A 1 444 ? 8.861 18.216 14.799 1.00 16.38 480 PHE A C 1
ATOM 3479 O O . PHE A 1 444 ? 9.928 18.828 14.710 1.00 17.61 480 PHE A O 1
ATOM 3487 N N . VAL A 1 445 ? 8.727 16.930 14.464 1.00 15.71 481 VAL A N 1
ATOM 3488 C CA . VAL A 1 445 ? 9.835 16.146 13.995 1.00 14.73 481 VAL A CA 1
ATOM 3489 C C . VAL A 1 445 ? 9.342 15.278 12.855 1.00 14.44 481 VAL A C 1
ATOM 3490 O O . VAL A 1 445 ? 8.151 14.931 12.819 1.00 14.38 481 VAL A O 1
ATOM 3494 N N . ARG A 1 446 ? 10.259 14.984 11.939 1.00 12.99 482 ARG A N 1
ATOM 3495 C CA . ARG A 1 446 ? 9.989 14.048 10.839 1.00 12.79 482 ARG A CA 1
ATOM 3496 C C . ARG A 1 446 ? 10.412 12.659 11.239 1.00 12.54 482 ARG A C 1
ATOM 3497 O O . ARG A 1 446 ? 11.380 12.471 11.985 1.00 12.78 482 ARG A O 1
ATOM 3505 N N . GLY A 1 447 ? 9.709 11.665 10.702 1.00 11.58 483 GLY A N 1
ATOM 3506 C CA . GLY A 1 447 ? 9.930 10.282 11.075 1.00 11.65 483 GLY A CA 1
ATOM 3507 C C . GLY A 1 447 ? 10.872 9.549 10.152 1.00 11.78 483 GLY A C 1
ATOM 3508 O O . GLY A 1 447 ? 12.059 9.400 10.434 1.00 12.41 483 GLY A O 1
ATOM 3509 N N . GLY A 1 448 ? 10.358 9.009 9.049 1.00 10.60 484 GLY A N 1
ATOM 3510 C CA . GLY A 1 448 ? 11.222 8.247 8.171 1.00 10.95 484 GLY A CA 1
ATOM 3511 C C . GLY A 1 448 ? 11.642 6.942 8.847 1.00 10.65 484 GLY A C 1
ATOM 3512 O O . GLY A 1 448 ? 12.763 6.453 8.667 1.00 10.85 484 GLY A O 1
ATOM 3513 N N . THR A 1 449 ? 10.716 6.391 9.629 1.00 11.00 485 THR A N 1
ATOM 3514 C CA . THR A 1 449 ? 10.853 5.105 10.328 1.00 11.21 485 THR A CA 1
ATOM 3515 C C . THR A 1 449 ? 9.413 4.615 10.620 1.00 10.91 485 THR A C 1
ATOM 3516 O O . THR A 1 449 ? 8.475 5.411 10.570 1.00 10.49 485 THR A O 1
ATOM 3520 N N . LEU A 1 450 ? 9.235 3.324 10.892 1.00 11.42 486 LEU A N 1
ATOM 3521 C CA . LEU A 1 450 ? 7.883 2.801 11.064 1.00 11.12 486 LEU A CA 1
ATOM 3522 C C . LEU A 1 450 ? 7.247 3.166 12.407 1.00 10.89 486 LEU A C 1
ATOM 3523 O O . LEU A 1 450 ? 7.923 3.290 13.446 1.00 11.12 486 LEU A O 1
ATOM 3528 N N . ALA A 1 451 ? 5.932 3.340 12.367 1.00 10.57 487 ALA A N 1
ATOM 3529 C CA . ALA A 1 451 ? 5.128 3.588 13.557 1.00 10.43 487 ALA A CA 1
ATOM 3530 C C . ALA A 1 451 ? 4.963 2.278 14.354 1.00 10.28 487 ALA A C 1
ATOM 3531 O O . ALA A 1 451 ? 5.405 1.225 13.885 1.00 11.37 487 ALA A O 1
ATOM 3533 N N . PRO A 1 452 ? 4.310 2.335 15.548 1.00 10.11 488 PRO A N 1
ATOM 3534 C CA . PRO A 1 452 ? 3.894 1.094 16.171 1.00 9.78 488 PRO A CA 1
ATOM 3535 C C . PRO A 1 452 ? 2.805 0.460 15.309 1.00 9.45 488 PRO A C 1
ATOM 3536 O O . PRO A 1 452 ? 1.965 1.156 14.739 1.00 9.80 488 PRO A O 1
ATOM 3540 N N . THR A 1 453 ? 2.826 -0.847 15.210 1.00 9.55 489 THR A N 1
ATOM 3541 C CA . THR A 1 453 ? 1.787 -1.553 14.505 1.00 9.45 489 THR A CA 1
ATOM 3542 C C . THR A 1 453 ? 0.521 -1.510 15.353 1.00 9.78 489 THR A C 1
ATOM 3543 O O . THR A 1 453 ? 0.591 -1.627 16.583 1.00 9.79 489 THR A O 1
ATOM 3547 N N . VAL A 1 454 ? -0.620 -1.354 14.694 1.00 9.28 490 VAL A N 1
ATOM 3548 C CA . VAL A 1 454 ? -1.884 -1.225 15.399 1.00 9.69 490 VAL A CA 1
ATOM 3549 C C . VAL A 1 454 ? -2.804 -2.309 14.898 1.00 10.29 490 VAL A C 1
ATOM 3550 O O . VAL A 1 454 ? -2.425 -3.060 14.030 1.00 11.02 490 VAL A O 1
ATOM 3554 N N . LYS A 1 455 ? -3.978 -2.414 15.509 1.00 10.91 491 LYS A N 1
ATOM 3555 C CA . LYS A 1 455 ? -4.886 -3.516 15.192 1.00 11.49 491 LYS A CA 1
ATOM 3556 C C . LYS A 1 455 ? -6.277 -2.972 14.878 1.00 11.83 491 LYS A C 1
ATOM 3557 O O . LYS A 1 455 ? -6.911 -2.319 15.708 1.00 12.14 491 LYS A O 1
ATOM 3563 N N . MET A 1 456 ? -6.778 -3.317 13.694 1.00 12.35 492 MET A N 1
ATOM 3564 C CA . MET A 1 456 ? -8.064 -2.872 13.238 1.00 13.38 492 MET A CA 1
ATOM 3565 C C . MET A 1 456 ? -8.920 -4.113 13.074 1.00 14.10 492 MET A C 1
ATOM 3566 O O . MET A 1 456 ? -8.571 -5.005 12.306 1.00 15.24 492 MET A O 1
ATOM 3571 N N . ASP A 1 457 ? -10.026 -4.171 13.812 1.00 13.61 493 ASP A N 1
ATOM 3572 C CA . ASP A 1 457 ? -10.966 -5.290 13.677 1.00 14.25 493 ASP A CA 1
ATOM 3573 C C . ASP A 1 457 ? -11.894 -5.044 12.507 1.00 13.81 493 ASP A C 1
ATOM 3574 O O . ASP A 1 457 ? -12.555 -4.007 12.417 1.00 14.07 493 ASP A O 1
ATOM 3579 N N . ILE A 1 458 ? -11.951 -6.020 11.610 1.00 13.99 494 ILE A N 1
ATOM 3580 C CA . ILE A 1 458 ? -12.674 -5.864 10.352 1.00 14.54 494 ILE A CA 1
ATOM 3581 C C . ILE A 1 458 ? -13.952 -6.692 10.416 1.00 15.37 494 ILE A C 1
ATOM 3582 O O . ILE A 1 458 ? -13.906 -7.886 10.661 1.00 15.09 494 ILE A O 1
ATOM 3587 N N . GLY A 1 459 ? -15.085 -6.023 10.252 1.00 16.23 495 GLY A N 1
ATOM 3588 C CA . GLY A 1 459 ? -16.402 -6.663 10.303 1.00 18.22 495 GLY A CA 1
ATOM 3589 C C . GLY A 1 459 ? -17.031 -6.838 11.671 1.00 20.87 495 GLY A C 1
ATOM 3590 O O . GLY A 1 459 ? -17.465 -7.930 12.029 1.00 25.63 495 GLY A O 1
ATOM 3591 N N . VAL A 1 460 ? -17.163 -5.743 12.394 1.00 22.44 496 VAL A N 1
ATOM 3592 C CA . VAL A 1 460 ? -17.586 -5.735 13.794 1.00 24.23 496 VAL A CA 1
ATOM 3593 C C . VAL A 1 460 ? -19.069 -6.012 13.966 1.00 24.26 496 VAL A C 1
ATOM 3594 O O . VAL A 1 460 ? -19.901 -5.525 13.205 1.00 22.97 496 VAL A O 1
ATOM 3598 N N . GLY A 1 461 ? -19.389 -6.815 14.979 1.00 25.11 497 GLY A N 1
ATOM 3599 C CA . GLY A 1 461 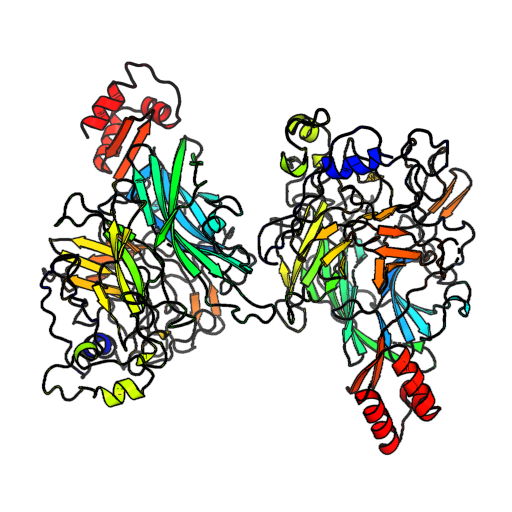? -20.775 -7.111 15.332 1.00 26.74 497 GLY A CA 1
ATOM 3600 C C . GLY A 1 461 ? -21.545 -7.830 14.242 1.00 26.25 497 GLY A C 1
ATOM 3601 O O . GLY A 1 461 ? -22.758 -7.652 14.106 1.00 29.69 497 GLY A O 1
ATOM 3602 N N . GLY A 1 462 ? -20.842 -8.618 13.444 1.00 25.07 498 GLY A N 1
ATOM 3603 C CA . GLY A 1 462 ? -21.461 -9.327 12.327 1.00 24.65 498 GLY A CA 1
ATOM 3604 C C . GLY A 1 462 ? -21.762 -8.483 11.087 1.00 22.21 498 GLY A C 1
ATOM 3605 O O . GLY A 1 462 ? -22.346 -8.988 10.134 1.00 22.16 498 GLY A O 1
ATOM 3606 N N . ASP A 1 463 ? -21.363 -7.209 11.097 1.00 18.81 499 ASP A N 1
ATOM 3607 C CA . ASP A 1 463 ? -21.572 -6.300 9.973 1.00 16.31 499 ASP A CA 1
ATOM 3608 C C . ASP A 1 463 ? -20.250 -6.133 9.207 1.00 15.40 499 ASP A C 1
ATOM 3609 O O . ASP A 1 463 ? -19.335 -5.478 9.703 1.00 13.45 499 ASP A O 1
ATOM 3614 N N . PRO A 1 464 ? -20.158 -6.698 8.005 1.00 14.16 500 PRO A N 1
ATOM 3615 C CA . PRO A 1 464 ? -18.932 -6.630 7.202 1.00 14.11 500 PRO A CA 1
ATOM 3616 C C . PRO A 1 464 ? -18.504 -5.229 6.788 1.00 13.56 500 PRO A C 1
ATOM 3617 O O . PRO A 1 464 ? -17.334 -5.046 6.405 1.00 12.74 500 PRO A O 1
ATOM 3621 N N . THR A 1 465 ? -19.421 -4.265 6.857 1.00 11.96 501 THR A N 1
ATOM 3622 C CA . THR A 1 465 ? -19.153 -2.892 6.440 1.00 12.57 501 THR A CA 1
ATOM 3623 C C . THR A 1 465 ? -18.540 -2.053 7.548 1.00 12.46 501 THR A C 1
ATOM 3624 O O . THR A 1 465 ? -18.257 -0.893 7.308 1.00 12.85 501 THR A O 1
ATOM 3628 N N . LYS A 1 466 ? -18.400 -2.617 8.752 1.00 12.83 502 LYS A N 1
ATOM 3629 C CA . LYS A 1 466 ? -17.926 -1.873 9.924 1.00 13.56 502 LYS A CA 1
ATOM 3630 C C . LYS A 1 466 ? -16.521 -2.336 10.329 1.00 12.99 502 LYS A C 1
ATOM 3631 O O . LYS A 1 466 ? -16.217 -3.531 10.308 1.00 13.55 502 LYS A O 1
ATOM 3637 N N . THR A 1 467 ? -15.688 -1.392 10.769 1.00 11.75 503 THR A N 1
ATOM 3638 C CA . THR A 1 467 ? -14.409 -1.707 11.361 1.00 11.83 503 THR A CA 1
ATOM 3639 C C . THR A 1 467 ? -14.270 -0.911 12.654 1.00 11.50 503 THR A C 1
ATOM 3640 O O . THR A 1 467 ? -14.978 0.080 12.850 1.00 12.30 503 THR A O 1
ATOM 3644 N N . ALA A 1 468 ? -13.361 -1.351 13.521 1.00 10.69 504 ALA A N 1
ATOM 3645 C CA . ALA A 1 468 ? -13.114 -0.674 14.791 1.00 10.66 504 ALA A CA 1
ATOM 3646 C C . ALA A 1 468 ? -11.700 -0.913 15.234 1.00 10.76 504 ALA A C 1
ATOM 3647 O O . ALA A 1 468 ? -11.223 -2.050 15.287 1.00 11.22 504 ALA A O 1
ATOM 3649 N N . VAL A 1 469 ? -11.049 0.152 15.667 1.00 10.71 505 VAL A N 1
ATOM 3650 C CA . VAL A 1 469 ? -9.727 0.033 16.227 1.00 11.34 505 VAL A CA 1
ATOM 3651 C C . VAL A 1 469 ? -9.782 -0.724 17.545 1.00 11.41 505 VAL A C 1
ATOM 3652 O O . VAL A 1 469 ? -10.687 -0.502 18.362 1.00 11.82 505 VAL A O 1
ATOM 3656 N N . ASP A 1 470 ? -8.828 -1.629 17.732 1.00 11.75 506 ASP A N 1
ATOM 3657 C CA . ASP A 1 470 ? -8.717 -2.393 18.975 1.00 12.08 506 ASP A CA 1
ATOM 3658 C C . ASP A 1 470 ? -7.776 -1.652 19.925 1.00 12.04 506 ASP A C 1
ATOM 3659 O O . ASP A 1 470 ? -6.567 -1.790 19.844 1.00 11.35 506 ASP A O 1
ATOM 3664 N N . TYR A 1 471 ? -8.364 -0.888 20.837 1.00 12.02 507 TYR A N 1
ATOM 3665 C CA . TYR A 1 471 ? -7.585 -0.139 21.829 1.00 12.39 507 TYR A CA 1
ATOM 3666 C C . TYR A 1 471 ? -7.056 -1.022 22.988 1.00 12.24 507 TYR A C 1
ATOM 3667 O O . TYR A 1 471 ? -6.326 -0.526 23.854 1.00 12.68 507 TYR A O 1
ATOM 3676 N N . SER A 1 472 ? -7.379 -2.317 22.986 1.00 12.92 508 SER A N 1
ATOM 3677 C CA A SER A 1 472 ? -6.856 -3.240 23.994 0.50 13.06 508 SER A CA 1
ATOM 3678 C CA B SER A 1 472 ? -6.850 -3.225 24.005 0.50 12.82 508 SER A CA 1
ATOM 3679 C C . SER A 1 472 ? -5.542 -3.860 23.528 1.00 12.78 508 SER A C 1
ATOM 3680 O O . SER A 1 472 ? -4.857 -4.529 24.299 1.00 12.38 508 SER A O 1
ATOM 3685 N N . TYR A 1 473 ? -5.207 -3.657 22.258 1.00 11.89 509 TYR A N 1
ATOM 3686 C CA . TYR A 1 473 ? -3.984 -4.193 21.669 1.00 12.04 509 TYR A CA 1
ATOM 3687 C C . TYR A 1 473 ? -2.797 -3.401 22.162 1.00 12.54 509 TYR A C 1
ATOM 3688 O O . TYR A 1 473 ? -2.784 -2.177 22.085 1.00 13.59 509 TYR A O 1
ATOM 3697 N N . GLY A 1 474 ? -1.784 -4.093 22.667 1.00 13.38 510 GLY A N 1
ATOM 3698 C CA . GLY A 1 474 ? -0.570 -3.429 23.105 1.00 13.60 510 GLY A CA 1
ATOM 3699 C C . GLY A 1 474 ? -0.836 -2.403 24.189 1.00 14.51 510 GLY A C 1
ATOM 3700 O O . GLY A 1 474 ? -1.586 -2.669 25.149 1.00 15.91 510 GLY A O 1
ATOM 3701 N N . SER A 1 475 ? -0.206 -1.243 24.044 1.00 15.19 511 SER A N 1
ATOM 3702 C CA B SER A 1 475 ? -0.423 -0.138 24.961 0.50 14.84 511 SER A CA 1
ATOM 3703 C CA C SER A 1 475 ? -0.395 -0.120 24.952 0.50 15.42 511 SER A CA 1
ATOM 3704 C C . SER A 1 475 ? -1.442 0.830 24.362 1.00 15.01 511 SER A C 1
ATOM 3705 O O . SER A 1 475 ? -1.109 1.650 23.496 1.00 14.71 511 SER A O 1
ATOM 3710 N N . GLU A 1 476 ? -2.687 0.698 24.818 1.00 15.10 512 GLU A N 1
ATOM 3711 C CA . GLU A 1 476 ? -3.806 1.541 24.354 1.00 15.38 512 GLU A CA 1
ATOM 3712 C C . GLU A 1 476 ? -3.871 1.582 22.827 1.00 13.64 512 GLU A C 1
ATOM 3713 O O . GLU A 1 476 ? -4.089 2.630 22.205 1.00 14.38 512 GLU A O 1
ATOM 3719 N N . GLY A 1 477 ? -3.684 0.416 22.219 1.00 13.11 513 GLY A N 1
ATOM 3720 C CA . GLY A 1 477 ? -3.746 0.284 20.779 1.00 12.61 513 GLY A CA 1
ATOM 3721 C C . GLY A 1 477 ? -2.411 0.208 20.053 1.00 12.22 513 GLY A C 1
ATOM 3722 O O . GLY A 1 477 ? -2.346 -0.255 18.909 1.00 11.65 513 GLY A O 1
ATOM 3723 N N . LEU A 1 478 ? -1.344 0.664 20.695 1.00 12.04 514 LEU A N 1
ATOM 3724 C CA . LEU A 1 478 ? -0.015 0.658 20.062 1.00 12.44 514 LEU A CA 1
ATOM 3725 C C . LEU A 1 478 ? 0.744 -0.631 20.336 1.00 12.24 514 LEU A C 1
ATOM 3726 O O . LEU A 1 478 ? 1.046 -0.955 21.489 1.00 12.22 514 LEU A O 1
ATOM 3731 N N . GLY A 1 479 ? 1.038 -1.383 19.280 1.00 11.96 515 GLY A N 1
ATOM 3732 C CA . GLY A 1 479 ? 1.892 -2.550 19.372 1.00 12.08 515 GLY A CA 1
ATOM 3733 C C . GLY A 1 479 ? 3.378 -2.231 19.239 1.00 12.22 515 GLY A C 1
ATOM 3734 O O . GLY A 1 479 ? 3.865 -1.166 19.664 1.00 12.70 515 GLY A O 1
ATOM 3735 N N . GLY A 1 480 ? 4.106 -3.182 18.667 1.00 12.62 516 GLY A N 1
ATOM 3736 C CA . GLY A 1 480 ? 5.548 -3.063 18.555 1.00 12.46 516 GLY A CA 1
ATOM 3737 C C . GLY A 1 480 ? 5.953 -2.054 17.492 1.00 12.06 516 GLY A C 1
ATOM 3738 O O . GLY A 1 480 ? 5.332 -1.960 16.447 1.00 12.40 516 GLY A O 1
ATOM 3739 N N . TRP A 1 481 ? 6.988 -1.266 17.770 1.00 12.46 517 TRP A N 1
ATOM 3740 C CA . TRP A 1 481 ? 7.577 -0.441 16.734 1.00 12.32 517 TRP A CA 1
ATOM 3741 C C . TRP A 1 481 ? 8.046 -1.303 15.561 1.00 12.18 517 TRP A C 1
ATOM 3742 O O . TRP A 1 481 ? 8.794 -2.260 15.736 1.00 11.33 517 TRP A O 1
ATOM 3753 N N . ALA A 1 482 ? 7.597 -0.958 14.351 1.00 12.08 518 ALA A N 1
ATOM 3754 C CA . ALA A 1 482 ? 8.055 -1.596 13.120 1.00 11.92 518 ALA A CA 1
ATOM 3755 C C . ALA A 1 482 ? 7.793 -3.111 13.135 1.00 12.06 518 ALA A C 1
ATOM 3756 O O . ALA A 1 482 ? 8.532 -3.904 12.556 1.00 12.28 518 ALA A O 1
ATOM 3758 N N . ASP A 1 483 ? 6.699 -3.507 13.786 1.00 11.69 519 ASP A N 1
ATOM 3759 C CA . ASP A 1 483 ? 6.384 -4.917 13.862 1.00 11.21 519 ASP A CA 1
ATOM 3760 C C . ASP A 1 483 ? 5.658 -5.372 12.589 1.00 11.21 519 ASP A C 1
ATOM 3761 O O . ASP A 1 483 ? 4.494 -5.033 12.370 1.00 10.61 519 ASP A O 1
ATOM 3766 N N . ILE A 1 484 ? 6.350 -6.164 11.775 1.00 11.22 520 ILE A N 1
ATOM 3767 C CA . ILE A 1 484 ? 5.794 -6.732 10.560 1.00 10.80 520 ILE A CA 1
ATOM 3768 C C . ILE A 1 484 ? 5.978 -8.264 10.636 1.00 11.48 520 ILE A C 1
ATOM 3769 O O . ILE A 1 484 ? 6.952 -8.824 10.123 1.00 11.73 520 ILE A O 1
ATOM 3774 N N . PRO A 1 485 ? 5.079 -8.925 11.350 1.00 11.97 521 PRO A N 1
ATOM 3775 C CA . PRO A 1 485 ? 5.333 -10.311 11.710 1.00 11.97 521 PRO A CA 1
ATOM 3776 C C . PRO A 1 485 ? 5.004 -11.310 10.609 1.00 12.76 521 PRO A C 1
ATOM 3777 O O . PRO A 1 485 ? 4.012 -11.155 9.881 1.00 13.26 521 PRO A O 1
ATOM 3781 N N . ALA A 1 486 ? 5.793 -12.375 10.533 1.00 13.40 522 ALA A N 1
ATOM 3782 C CA . ALA A 1 486 ? 5.539 -13.466 9.587 1.00 13.99 522 ALA A CA 1
ATOM 3783 C C . ALA A 1 486 ? 4.589 -14.464 10.236 1.00 14.87 522 ALA A C 1
ATOM 3784 O O . ALA A 1 486 ? 4.784 -14.827 11.395 1.00 16.06 522 ALA A O 1
ATOM 3786 N N . ASN A 1 487 ? 3.567 -14.899 9.498 1.00 14.89 523 ASN A N 1
ATOM 3787 C CA . ASN A 1 487 ? 2.696 -15.984 9.958 1.00 15.15 523 ASN A CA 1
ATOM 3788 C C . ASN A 1 487 ? 2.937 -17.284 9.198 1.00 15.81 523 ASN A C 1
ATOM 3789 O O . ASN A 1 487 ? 2.347 -18.312 9.526 1.00 16.61 523 ASN A O 1
ATOM 3794 N N . LYS A 1 488 ? 3.829 -17.252 8.216 1.00 16.07 524 LYS A N 1
ATOM 3795 C CA . LYS A 1 488 ? 4.278 -18.471 7.544 1.00 16.02 524 LYS A CA 1
ATOM 3796 C C . LYS A 1 488 ? 5.796 -18.460 7.526 1.00 15.96 524 LYS A C 1
ATOM 3797 O O . LYS A 1 488 ? 6.421 -17.409 7.488 1.00 14.58 524 LYS A O 1
ATOM 3803 N N . HIS A 1 489 ? 6.379 -19.644 7.568 1.00 15.40 525 HIS A N 1
ATOM 3804 C CA . HIS A 1 489 ? 7.822 -19.795 7.689 1.00 16.69 525 HIS A CA 1
ATOM 3805 C C . HIS A 1 489 ? 8.316 -20.766 6.655 1.00 17.76 525 HIS A C 1
ATOM 3806 O O . HIS A 1 489 ? 7.981 -21.952 6.698 1.00 17.50 525 HIS A O 1
ATOM 3813 N N . LEU A 1 490 ? 9.092 -20.240 5.713 1.00 17.57 526 LEU A N 1
ATOM 3814 C CA . LEU A 1 490 ? 9.661 -21.037 4.650 1.00 17.70 526 LEU A CA 1
ATOM 3815 C C . LEU A 1 490 ? 10.978 -21.622 5.129 1.00 18.78 526 LEU A C 1
ATOM 3816 O O . LEU A 1 490 ? 11.830 -20.917 5.697 1.00 17.35 526 LEU A O 1
ATOM 3821 N N . PHE A 1 491 ? 11.130 -22.932 4.920 1.00 18.43 527 PHE A N 1
ATOM 3822 C CA . PHE A 1 491 ? 12.399 -23.604 5.135 1.00 20.16 527 PHE A CA 1
ATOM 3823 C C . PHE A 1 491 ? 12.797 -24.222 3.813 1.00 21.99 527 PHE A C 1
ATOM 3824 O O . PHE A 1 491 ? 12.046 -25.022 3.263 1.00 22.26 527 PHE A O 1
ATOM 3832 N N . THR A 1 492 ? 13.939 -23.798 3.280 1.00 24.93 528 THR A N 1
ATOM 3833 C CA . THR A 1 492 ? 14.327 -24.134 1.913 1.00 27.17 528 THR A CA 1
ATOM 3834 C C . THR A 1 492 ? 15.847 -24.351 1.810 1.00 29.83 528 THR A C 1
ATOM 3835 O O . THR A 1 492 ? 16.642 -23.662 2.452 1.00 27.17 528 THR A O 1
ATOM 3839 N N . ASN A 1 493 ? 16.241 -25.348 1.028 1.00 32.16 529 ASN A N 1
ATOM 3840 C CA . ASN A 1 493 ? 17.660 -25.572 0.753 1.00 37.27 529 ASN A CA 1
ATOM 3841 C C . ASN A 1 493 ? 17.803 -26.459 -0.448 1.00 38.97 529 ASN A C 1
ATOM 3842 O O . ASN A 1 493 ? 17.264 -27.566 -0.456 1.00 36.67 529 ASN A O 1
ATOM 3847 N N . GLY A 1 494 ? 18.496 -25.945 -1.467 1.00 43.35 530 GLY A N 1
ATOM 3848 C CA . GLY A 1 494 ? 18.782 -26.695 -2.682 1.00 47.94 530 GLY A CA 1
ATOM 3849 C C . GLY A 1 494 ? 17.529 -27.260 -3.319 1.00 52.12 530 GLY A C 1
ATOM 3850 O O . GLY A 1 494 ? 17.386 -28.478 -3.437 1.00 56.23 530 GLY A O 1
ATOM 3851 N N . LYS A 1 495 ? 16.610 -26.368 -3.690 1.00 55.16 531 LYS A N 1
ATOM 3852 C CA . LYS A 1 495 ? 15.396 -26.710 -4.456 1.00 55.48 531 LYS A CA 1
ATOM 3853 C C . LYS A 1 495 ? 14.242 -27.306 -3.624 1.00 51.04 531 LYS A C 1
ATOM 3854 O O . LYS A 1 495 ? 13.076 -27.122 -3.983 1.00 53.57 531 LYS A O 1
ATOM 3860 N N . PHE A 1 496 ? 14.552 -28.013 -2.534 1.00 44.40 532 PHE A N 1
ATOM 3861 C CA . PHE A 1 496 ? 13.525 -28.392 -1.554 1.00 39.86 532 PHE A CA 1
ATOM 3862 C C . PHE A 1 496 ? 13.038 -27.144 -0.810 1.00 36.08 532 PHE A C 1
ATOM 3863 O O . PHE A 1 496 ? 13.850 -26.351 -0.341 1.00 36.35 532 PHE A O 1
ATOM 3871 N N . GLY A 1 497 ? 11.721 -26.981 -0.697 1.00 33.37 533 GLY A N 1
ATOM 3872 C CA . GLY A 1 497 ? 11.152 -25.932 0.151 1.00 29.66 533 GLY A CA 1
ATOM 3873 C C . GLY A 1 497 ? 9.737 -26.212 0.613 1.00 28.18 533 GLY A C 1
ATOM 3874 O O . GLY A 1 497 ? 8.891 -26.671 -0.172 1.00 26.34 533 GLY A O 1
ATOM 3875 N N . VAL A 1 498 ? 9.479 -25.964 1.898 1.00 26.60 534 VAL A N 1
ATOM 3876 C CA . VAL A 1 498 ? 8.121 -26.006 2.436 1.00 26.64 534 VAL A CA 1
ATOM 3877 C C . VAL A 1 498 ? 7.915 -24.851 3.389 1.00 26.52 534 VAL A C 1
ATOM 3878 O O . VAL A 1 498 ? 8.843 -24.423 4.085 1.00 26.60 534 VAL A O 1
ATOM 3882 N N . ALA A 1 499 ? 6.681 -24.371 3.433 1.00 24.90 535 ALA A N 1
ATOM 3883 C CA . ALA A 1 499 ? 6.305 -23.309 4.343 1.00 24.46 535 ALA A CA 1
ATOM 3884 C C . ALA A 1 499 ? 5.387 -23.874 5.418 1.00 22.88 535 ALA A C 1
ATOM 3885 O O . ALA A 1 499 ? 4.493 -24.655 5.122 1.00 23.67 535 ALA A O 1
ATOM 3887 N N . VAL A 1 500 ? 5.591 -23.458 6.659 1.00 21.20 536 VAL A N 1
ATOM 3888 C CA . VAL A 1 500 ? 4.789 -23.968 7.772 1.00 20.56 536 VAL A CA 1
ATOM 3889 C C . VAL A 1 500 ? 4.261 -22.856 8.682 1.00 20.87 536 VAL A C 1
ATOM 3890 O O . VAL A 1 500 ? 4.705 -21.716 8.620 1.00 19.69 536 VAL A O 1
ATOM 3894 N N . SER A 1 501 ? 3.312 -23.216 9.541 1.00 21.11 537 SER A N 1
ATOM 3895 C CA . SER A 1 501 ? 2.706 -22.279 10.481 1.00 20.94 537 SER A CA 1
ATOM 3896 C C . SER A 1 501 ? 3.658 -21.940 11.608 1.00 20.83 537 SER A C 1
ATOM 3897 O O . SER A 1 501 ? 4.709 -22.566 11.760 1.00 20.27 537 SER A O 1
ATOM 3900 N N . ASP A 1 502 ? 3.288 -20.938 12.403 1.00 21.30 538 ASP A N 1
ATOM 3901 C CA . ASP A 1 502 ? 4.041 -20.573 13.590 1.00 22.42 538 ASP A CA 1
ATOM 3902 C C . ASP A 1 502 ? 4.220 -21.839 14.460 1.00 23.35 538 ASP A C 1
ATOM 3903 O O . ASP A 1 502 ? 5.323 -22.170 14.857 1.00 23.13 538 ASP A O 1
ATOM 3908 N N . GLU A 1 503 ? 3.103 -22.513 14.727 1.00 25.70 539 GLU A N 1
ATOM 3909 C CA . GLU A 1 503 ? 3.038 -23.679 15.621 1.00 28.71 539 GLU A CA 1
ATOM 3910 C C . GLU A 1 503 ? 3.916 -24.819 15.108 1.00 28.08 539 GLU A C 1
ATOM 3911 O O . GLU A 1 503 ? 4.694 -25.420 15.865 1.00 26.92 539 GLU A O 1
ATOM 3917 N N . ALA A 1 504 ? 3.782 -25.111 13.818 1.00 27.43 540 ALA A N 1
ATOM 3918 C CA . ALA A 1 504 ? 4.590 -26.138 13.184 1.00 27.09 540 ALA A CA 1
ATOM 3919 C C . ALA A 1 504 ? 6.080 -25.806 13.269 1.00 26.50 540 ALA A C 1
ATOM 3920 O O . ALA A 1 504 ? 6.889 -26.660 13.646 1.00 25.06 540 ALA A O 1
ATOM 3922 N N . ALA A 1 505 ? 6.444 -24.566 12.948 1.00 26.34 541 ALA A N 1
ATOM 3923 C CA . ALA A 1 505 ? 7.847 -24.144 13.001 1.00 26.23 541 ALA A CA 1
ATOM 3924 C C . ALA A 1 505 ? 8.444 -24.379 14.386 1.00 28.71 541 ALA A C 1
ATOM 3925 O O . ALA A 1 505 ? 9.572 -24.862 14.504 1.00 27.01 541 ALA A O 1
ATOM 3927 N N . GLN A 1 506 ? 7.692 -24.038 15.433 1.00 30.59 542 GLN A N 1
ATOM 3928 C CA . GLN A 1 506 ? 8.168 -24.246 16.807 1.00 32.21 542 GLN A CA 1
ATOM 3929 C C . GLN A 1 506 ? 8.384 -25.731 17.102 1.00 31.67 542 GLN A C 1
ATOM 3930 O O . GLN A 1 506 ? 9.358 -26.102 17.743 1.00 33.46 542 GLN A O 1
ATOM 3936 N N . LYS A 1 507 ? 7.460 -26.558 16.625 1.00 31.00 543 LYS A N 1
ATOM 3937 C CA . LYS A 1 507 ? 7.483 -28.004 16.834 1.00 32.33 543 LYS A CA 1
ATOM 3938 C C . LYS A 1 507 ? 8.673 -28.643 16.131 1.00 31.76 543 LYS A C 1
ATOM 3939 O O . LYS A 1 507 ? 9.392 -29.465 16.705 1.00 30.76 543 LYS A O 1
ATOM 3945 N N . ILE A 1 508 ? 8.855 -28.259 14.870 1.00 29.31 544 ILE A N 1
ATOM 3946 C CA . ILE A 1 508 ? 9.950 -28.742 14.044 1.00 29.00 544 ILE A CA 1
ATOM 3947 C C . ILE A 1 508 ? 11.297 -28.423 14.687 1.00 28.56 544 ILE A C 1
ATOM 3948 O O . ILE A 1 508 ? 12.198 -29.266 14.714 1.00 27.67 544 ILE A O 1
ATOM 3953 N N . ARG A 1 509 ? 11.435 -27.206 15.195 1.00 27.77 545 ARG A N 1
ATOM 3954 C CA . ARG A 1 509 ? 12.680 -26.796 15.805 1.00 28.09 545 ARG A CA 1
ATOM 3955 C C . ARG A 1 509 ? 12.966 -27.596 17.066 1.00 29.07 545 ARG A C 1
ATOM 3956 O O . ARG A 1 509 ? 14.107 -27.968 17.311 1.00 30.15 545 ARG A O 1
ATOM 3964 N N . LYS A 1 510 ? 11.928 -27.848 17.854 1.00 31.23 546 LYS A N 1
ATOM 3965 C CA . LYS A 1 510 ? 12.069 -28.620 19.087 1.00 33.62 546 LYS A CA 1
ATOM 3966 C C . LYS A 1 510 ? 12.506 -30.057 18.786 1.00 31.65 546 LYS A C 1
ATOM 3967 O O . LYS A 1 510 ? 13.446 -30.562 19.395 1.00 32.66 546 LYS A O 1
ATOM 3973 N N . ILE A 1 511 ? 11.829 -30.695 17.834 1.00 30.24 547 ILE A N 1
ATOM 3974 C CA . ILE A 1 511 ? 12.141 -32.071 17.422 1.00 29.67 547 ILE A CA 1
ATOM 3975 C C . ILE A 1 511 ? 13.557 -32.233 16.854 1.00 30.80 547 ILE A C 1
ATOM 3976 O O . ILE A 1 511 ? 14.262 -33.200 17.191 1.00 29.25 547 ILE A O 1
ATOM 3981 N N . LEU A 1 512 ? 13.977 -31.304 15.991 1.00 30.10 548 LEU A N 1
ATOM 3982 C CA . LEU A 1 512 ? 15.274 -31.423 15.318 1.00 30.70 548 LEU A CA 1
ATOM 3983 C C . LEU A 1 512 ? 16.441 -30.889 16.144 1.00 31.08 548 LEU A C 1
ATOM 3984 O O . LEU A 1 512 ? 17.568 -31.363 16.007 1.00 31.15 548 LEU A O 1
ATOM 3989 N N . GLY A 1 513 ? 16.180 -29.904 16.991 1.00 31.60 549 GLY A N 1
ATOM 3990 C CA . GLY A 1 513 ? 17.232 -29.269 17.759 1.00 32.69 549 GLY A CA 1
ATOM 3991 C C . GLY A 1 513 ? 18.389 -28.803 16.900 1.00 33.77 549 GLY A C 1
ATOM 3992 O O . GLY A 1 513 ? 18.191 -28.185 15.849 1.00 32.56 549 GLY A O 1
ATOM 3993 N N . SER A 1 514 ? 19.602 -29.135 17.336 1.00 34.26 550 SER A N 1
ATOM 3994 C CA . SER A 1 514 ? 20.832 -28.574 16.776 1.00 34.12 550 SER A CA 1
ATOM 3995 C C . SER A 1 514 ? 21.088 -28.914 15.307 1.00 33.44 550 SER A C 1
ATOM 3996 O O . SER A 1 514 ? 21.690 -28.116 14.590 1.00 33.82 550 SER A O 1
ATOM 3999 N N . LYS A 1 515 ? 20.654 -30.090 14.850 1.00 33.21 551 LYS A N 1
ATOM 4000 C CA . LYS A 1 515 ? 20.884 -30.468 13.445 1.00 33.25 551 LYS A CA 1
ATOM 4001 C C . LYS A 1 515 ? 20.161 -29.522 12.454 1.00 31.37 551 LYS A C 1
ATOM 4002 O O . LYS A 1 515 ? 20.619 -29.336 11.317 1.00 30.33 551 LYS A O 1
ATOM 4008 N N . PHE A 1 516 ? 19.066 -28.903 12.896 1.00 30.14 552 PHE A N 1
ATOM 4009 C CA . PHE A 1 516 ? 18.347 -27.902 12.082 1.00 28.83 552 PHE A CA 1
ATOM 4010 C C . PHE A 1 516 ? 19.126 -26.598 11.930 1.00 30.81 552 PHE A C 1
ATOM 4011 O O . PHE A 1 516 ? 19.130 -25.989 10.864 1.00 29.42 552 PHE A O 1
ATOM 4019 N N . ASP A 1 517 ? 19.780 -26.163 13.003 1.00 34.59 553 ASP A N 1
ATOM 4020 C CA . ASP A 1 517 ? 20.511 -24.892 12.973 1.00 36.71 553 ASP A CA 1
ATOM 4021 C C . ASP A 1 517 ? 21.621 -24.939 11.922 1.00 36.70 553 ASP A C 1
ATOM 4022 O O . ASP A 1 517 ? 21.816 -23.984 11.168 1.00 35.00 553 ASP A O 1
ATOM 4027 N N . ASP A 1 518 ? 22.317 -26.071 11.845 1.00 34.07 554 ASP A N 1
ATOM 4028 C CA . ASP A 1 518 ? 23.396 -26.250 10.872 1.00 33.14 554 ASP A CA 1
ATOM 4029 C C . ASP A 1 518 ? 22.887 -26.231 9.427 1.00 30.26 554 ASP A C 1
ATOM 4030 O O . ASP A 1 518 ? 23.537 -25.679 8.537 1.00 31.19 554 ASP A O 1
ATOM 4035 N N . TYR A 1 519 ? 21.736 -26.863 9.207 1.00 27.12 555 TYR A N 1
ATOM 4036 C CA . TYR A 1 519 ? 21.062 -26.890 7.918 1.00 27.63 555 TYR A CA 1
ATOM 4037 C C . TYR A 1 519 ? 20.692 -25.468 7.503 1.00 27.21 555 TYR A C 1
ATOM 4038 O O . TYR A 1 519 ? 20.884 -25.086 6.351 1.00 26.98 555 TYR A O 1
ATOM 4047 N N . LEU A 1 520 ? 20.176 -24.700 8.457 1.00 26.80 556 LEU A N 1
ATOM 4048 C CA . LEU A 1 520 ? 19.773 -23.310 8.191 1.00 27.95 556 LEU A CA 1
ATOM 4049 C C . LEU A 1 520 ? 20.952 -22.344 8.133 1.00 27.90 556 LEU A C 1
ATOM 4050 O O . LEU A 1 520 ? 20.799 -21.223 7.648 1.00 27.97 556 LEU A O 1
ATOM 4055 N N . ASP A 1 521 ? 22.122 -22.764 8.614 1.00 28.74 557 ASP A N 1
ATOM 4056 C CA . ASP A 1 521 ? 23.353 -21.964 8.475 1.00 28.91 557 ASP A CA 1
ATOM 4057 C C . ASP A 1 521 ? 24.049 -22.271 7.145 1.00 29.03 557 ASP A C 1
ATOM 4058 O O . ASP A 1 521 ? 25.059 -21.665 6.813 1.00 29.73 557 ASP A O 1
ATOM 4063 N N . GLY A 1 522 ? 23.496 -23.211 6.383 1.00 30.33 558 GLY A N 1
ATOM 4064 C CA . GLY A 1 522 ? 24.061 -23.611 5.105 1.00 30.60 558 GLY A CA 1
ATOM 4065 C C . GLY A 1 522 ? 25.268 -24.521 5.250 1.00 30.63 558 GLY A C 1
ATOM 4066 O O . GLY A 1 522 ? 26.066 -24.637 4.325 1.00 34.41 558 GLY A O 1
ATOM 4067 N N . LYS A 1 523 ? 25.401 -25.165 6.406 1.00 31.15 559 LYS A N 1
ATOM 4068 C CA . LYS A 1 523 ? 26.518 -26.078 6.658 1.00 30.56 559 LYS A CA 1
ATOM 4069 C C . LYS A 1 523 ? 26.267 -27.418 5.972 1.00 29.53 559 LYS A C 1
ATOM 4070 O O . LYS A 1 523 ? 25.116 -27.801 5.734 1.00 27.06 559 LYS A O 1
ATOM 4076 N N . PRO A 1 524 ? 27.351 -28.136 5.642 1.00 27.53 560 PRO A N 1
ATOM 4077 C CA . PRO A 1 524 ? 27.149 -29.499 5.162 1.00 26.56 560 PRO A CA 1
ATOM 4078 C C . PRO A 1 524 ? 26.540 -30.369 6.254 1.00 24.44 560 PRO A C 1
ATOM 4079 O O . PRO A 1 524 ? 26.913 -30.263 7.422 1.00 23.99 560 PRO A O 1
ATOM 4083 N N . VAL A 1 525 ? 25.577 -31.198 5.868 1.00 22.52 561 VAL A N 1
ATOM 4084 C CA . VAL A 1 525 ? 24.987 -32.160 6.771 1.00 20.95 561 VAL A CA 1
ATOM 4085 C C . VAL A 1 525 ? 24.993 -33.496 6.039 1.00 20.14 561 VAL A C 1
ATOM 4086 O O . VAL A 1 525 ? 25.040 -33.539 4.806 1.00 19.77 561 VAL A O 1
ATOM 4090 N N . SER A 1 526 ? 24.922 -34.571 6.810 1.00 19.22 562 SER A N 1
ATOM 4091 C CA . SER A 1 526 ? 24.879 -35.914 6.241 1.00 17.93 562 SER A CA 1
ATOM 4092 C C . SER A 1 526 ? 23.601 -36.116 5.459 1.00 18.27 562 SER A C 1
ATOM 4093 O O . SER A 1 526 ? 22.578 -35.491 5.736 1.00 18.01 562 SER A O 1
ATOM 4096 N N . ALA A 1 527 ? 23.653 -37.007 4.477 1.00 17.22 563 ALA A N 1
ATOM 4097 C CA . ALA A 1 527 ? 22.456 -37.356 3.737 1.00 17.48 563 ALA A CA 1
ATOM 4098 C C . ALA A 1 527 ? 21.338 -37.792 4.678 1.00 15.77 563 ALA A C 1
ATOM 4099 O O . ALA A 1 527 ? 20.175 -37.482 4.461 1.00 16.10 563 ALA A O 1
ATOM 4101 N N . THR A 1 528 ? 21.680 -38.493 5.758 1.00 15.83 564 THR A N 1
ATOM 4102 C CA . THR A 1 528 ? 20.669 -38.938 6.712 1.00 15.06 564 THR A CA 1
ATOM 4103 C C . THR A 1 528 ? 19.952 -37.752 7.378 1.00 15.61 564 THR A C 1
ATOM 4104 O O . THR A 1 528 ? 18.728 -37.743 7.527 1.00 15.94 564 THR A O 1
ATOM 4108 N N . VAL A 1 529 ? 20.723 -36.771 7.833 1.00 16.11 565 VAL A N 1
ATOM 4109 C CA . VAL A 1 529 ? 20.113 -35.596 8.437 1.00 16.98 565 VAL A CA 1
ATOM 4110 C C . VAL A 1 529 ? 19.265 -34.786 7.453 1.00 16.90 565 VAL A C 1
ATOM 4111 O O . VAL A 1 529 ? 18.150 -34.395 7.774 1.00 16.49 565 VAL A O 1
ATOM 4115 N N . ARG A 1 530 ? 19.786 -34.567 6.254 1.00 18.74 566 ARG A N 1
ATOM 4116 C CA . ARG A 1 530 ? 19.026 -33.896 5.206 1.00 19.83 566 ARG A CA 1
ATOM 4117 C C . ARG A 1 530 ? 17.692 -34.601 4.994 1.00 20.12 566 ARG A C 1
ATOM 4118 O O . ARG A 1 530 ? 16.639 -33.974 4.934 1.00 18.22 566 ARG A O 1
ATOM 4126 N N . ALA A 1 531 ? 17.738 -35.928 4.903 1.00 19.64 567 ALA A N 1
ATOM 4127 C CA . ALA A 1 531 ? 16.525 -36.700 4.695 1.00 20.05 567 ALA A CA 1
ATOM 4128 C C . ALA A 1 531 ? 15.518 -36.544 5.816 1.00 20.40 567 ALA A C 1
ATOM 4129 O O . ALA A 1 531 ? 14.308 -36.453 5.580 1.00 20.06 567 ALA A O 1
ATOM 4131 N N . LEU A 1 532 ? 15.984 -36.515 7.059 1.00 21.52 568 LEU A N 1
ATOM 4132 C CA . LEU A 1 532 ? 15.047 -36.491 8.153 1.00 23.42 568 LEU A CA 1
ATOM 4133 C C . LEU A 1 532 ? 14.449 -35.095 8.336 1.00 23.50 568 LEU A C 1
ATOM 4134 O O . LEU A 1 532 ? 13.290 -34.966 8.720 1.00 22.83 568 LEU A O 1
ATOM 4139 N N . ILE A 1 533 ? 15.227 -34.062 8.016 1.00 22.66 569 ILE A N 1
ATOM 4140 C CA . ILE A 1 533 ? 14.709 -32.694 8.040 1.00 23.29 569 ILE A CA 1
ATOM 4141 C C . ILE A 1 533 ? 13.627 -32.532 6.972 1.00 24.43 569 ILE A C 1
ATOM 4142 O O . ILE A 1 533 ? 12.539 -32.036 7.265 1.00 23.69 569 ILE A O 1
ATOM 4147 N N . GLU A 1 534 ? 13.912 -32.979 5.748 1.00 25.41 570 GLU A N 1
ATOM 4148 C CA . GLU A 1 534 ? 12.950 -32.857 4.639 1.00 27.29 570 GLU A CA 1
ATOM 4149 C C . GLU A 1 534 ? 11.673 -33.654 4.879 1.00 28.01 570 GLU A C 1
ATOM 4150 O O . GLU A 1 534 ? 10.592 -33.225 4.487 1.00 27.62 570 GLU A O 1
ATOM 4156 N N . LYS A 1 535 ? 11.787 -34.814 5.522 1.00 27.99 571 LYS A N 1
ATOM 4157 C CA . LYS A 1 535 ? 10.605 -35.605 5.865 1.00 28.73 571 LYS A CA 1
ATOM 4158 C C . LYS A 1 535 ? 9.724 -34.885 6.893 1.00 28.30 571 LYS A C 1
ATOM 4159 O O . LYS A 1 535 ? 8.498 -34.851 6.767 1.00 26.31 571 LYS A O 1
ATOM 4165 N N . LEU A 1 536 ? 10.348 -34.313 7.916 1.00 27.60 572 LEU A N 1
ATOM 4166 C CA . LEU A 1 536 ? 9.601 -33.629 8.967 1.00 28.73 572 LEU A CA 1
ATOM 4167 C C . LEU A 1 536 ? 8.918 -32.387 8.388 1.00 28.07 572 LEU A C 1
ATOM 4168 O O . LEU A 1 536 ? 7.764 -32.099 8.697 1.00 27.91 572 LEU A O 1
ATOM 4173 N N . LEU A 1 537 ? 9.630 -31.670 7.532 1.00 28.68 573 LEU A N 1
ATOM 4174 C CA . LEU A 1 537 ? 9.077 -30.489 6.888 1.00 29.87 573 LEU A CA 1
ATOM 4175 C C . LEU A 1 537 ? 7.890 -30.861 6.000 1.00 32.03 573 LEU A C 1
ATOM 4176 O O . LEU A 1 537 ? 6.823 -30.233 6.076 1.00 30.22 573 LEU A O 1
ATOM 4181 N N . ALA A 1 538 ? 8.063 -31.899 5.182 1.00 32.00 574 ALA A N 1
ATOM 4182 C CA . ALA A 1 538 ? 6.984 -32.375 4.314 1.00 34.42 574 ALA A CA 1
ATOM 4183 C C . ALA A 1 538 ? 5.729 -32.774 5.098 1.00 35.69 574 ALA A C 1
ATOM 4184 O O . ALA A 1 538 ? 4.616 -32.617 4.599 1.00 34.04 574 ALA A O 1
ATOM 4186 N N . GLN A 1 539 ? 5.902 -33.276 6.321 1.00 38.25 575 GLN A N 1
ATOM 4187 C CA . GLN A 1 539 ? 4.754 -33.637 7.168 1.00 40.15 575 GLN A CA 1
ATOM 4188 C C . GLN A 1 539 ? 3.909 -32.440 7.606 1.00 40.07 575 GLN A C 1
ATOM 4189 O O . GLN A 1 539 ? 2.689 -32.557 7.726 1.00 38.85 575 GLN A O 1
ATOM 4195 N N . TYR A 1 540 ? 4.556 -31.299 7.838 1.00 40.70 576 TYR A N 1
ATOM 4196 C CA . TYR A 1 540 ? 3.866 -30.089 8.291 1.00 41.39 576 TYR A CA 1
ATOM 4197 C C . TYR A 1 540 ? 3.595 -29.110 7.148 1.00 41.00 576 TYR A C 1
ATOM 4198 O O . TYR A 1 540 ? 4.117 -29.263 6.042 1.00 40.69 576 TYR A O 1
ATOM 4207 N N . GLY B 1 3 ? -13.277 -32.474 -63.487 1.00 35.62 39 GLY B N 1
ATOM 4208 C CA . GLY B 1 3 ? -12.262 -32.030 -62.480 1.00 34.90 39 GLY B CA 1
ATOM 4209 C C . GLY B 1 3 ? -12.515 -32.571 -61.079 1.00 32.39 39 GLY B C 1
ATOM 4210 O O . GLY B 1 3 ? -12.112 -31.953 -60.085 1.00 33.92 39 GLY B O 1
ATOM 4211 N N . LEU B 1 4 ? -13.192 -33.717 -60.988 1.00 28.06 40 LEU B N 1
ATOM 4212 C CA . LEU B 1 4 ? -13.489 -34.308 -59.692 1.00 24.59 40 LEU B CA 1
ATOM 4213 C C . LEU B 1 4 ? -12.701 -35.585 -59.473 1.00 22.64 40 LEU B C 1
ATOM 4214 O O . LEU B 1 4 ? -12.635 -36.461 -60.352 1.00 22.11 40 LEU B O 1
ATOM 4219 N N . GLN B 1 5 ? -12.128 -35.708 -58.280 1.00 19.63 41 GLN B N 1
ATOM 4220 C CA . GLN B 1 5 ? -11.502 -36.961 -57.872 1.00 19.35 41 GLN B CA 1
ATOM 4221 C C . GLN B 1 5 ? -12.607 -37.968 -57.702 1.00 18.60 41 GLN B C 1
ATOM 4222 O O . GLN B 1 5 ? -13.765 -37.597 -57.443 1.00 17.76 41 GLN B O 1
ATOM 4228 N N . ASP B 1 6 ? -12.247 -39.241 -57.794 1.00 19.19 42 ASP B N 1
ATOM 4229 C CA . ASP B 1 6 ? -13.217 -40.282 -57.583 1.00 19.58 42 ASP B CA 1
ATOM 4230 C C . ASP B 1 6 ? -13.734 -40.295 -56.141 1.00 17.31 42 ASP B C 1
ATOM 4231 O O . ASP B 1 6 ? -13.043 -39.906 -55.172 1.00 16.93 42 ASP B O 1
ATOM 4236 N N . GLY B 1 7 ? -14.994 -40.658 -56.017 1.00 15.17 43 GLY B N 1
ATOM 4237 C CA . GLY B 1 7 ? -15.641 -40.764 -54.735 1.00 14.31 43 GLY B CA 1
ATOM 4238 C C . GLY B 1 7 ? -17.123 -40.991 -54.883 1.00 14.00 43 GLY B C 1
ATOM 4239 O O . GLY B 1 7 ? -17.603 -41.273 -55.997 1.00 14.20 43 GLY B O 1
ATOM 4240 N N . PRO B 1 8 ? -17.868 -40.894 -53.768 1.00 13.49 44 PRO B N 1
ATOM 4241 C CA . PRO B 1 8 ? -19.281 -41.121 -53.892 1.00 13.08 44 PRO B CA 1
ATOM 4242 C C . PRO B 1 8 ? -20.005 -40.074 -54.731 1.00 13.53 44 PRO B C 1
ATOM 4243 O O . PRO B 1 8 ? -19.598 -38.908 -54.802 1.00 13.09 44 PRO B O 1
ATOM 4247 N N . GLU B 1 9 ? -21.085 -40.493 -55.371 1.00 13.97 45 GLU B N 1
ATOM 4248 C CA . GLU B 1 9 ? -22.061 -39.560 -55.896 1.00 14.88 45 GLU B CA 1
ATOM 4249 C C . GLU B 1 9 ? -22.813 -38.823 -54.774 1.00 13.98 45 GLU B C 1
ATOM 4250 O O . GLU B 1 9 ? -23.073 -39.380 -53.710 1.00 13.24 45 GLU B O 1
ATOM 4256 N N . PRO B 1 10 ? -23.175 -37.555 -55.022 1.00 14.66 46 PRO B N 1
ATOM 4257 C CA . PRO B 1 10 ? -23.963 -36.841 -54.035 1.00 14.95 46 PRO B CA 1
ATOM 4258 C C . PRO B 1 10 ? -25.415 -37.354 -53.991 1.00 14.55 46 PRO B C 1
ATOM 4259 O O . PRO B 1 10 ? -25.895 -38.067 -54.905 1.00 15.23 46 PRO B O 1
ATOM 4263 N N . THR B 1 11 ? -26.090 -37.021 -52.904 1.00 14.08 47 THR B N 1
ATOM 4264 C CA . THR B 1 11 ? -27.468 -37.424 -52.665 1.00 14.40 47 THR B CA 1
ATOM 4265 C C . THR B 1 11 ? -28.394 -36.774 -53.690 1.00 14.55 47 THR B C 1
ATOM 4266 O O . THR B 1 11 ? -28.205 -35.624 -54.108 1.00 13.81 47 THR B O 1
ATOM 4270 N N . ILE B 1 12 ? -29.390 -37.526 -54.157 1.00 14.92 48 ILE B N 1
ATOM 4271 C CA . ILE B 1 12 ? -30.432 -36.943 -54.989 1.00 15.56 48 ILE B CA 1
ATOM 4272 C C . ILE B 1 12 ? -31.428 -36.164 -54.115 1.00 14.36 48 ILE B C 1
ATOM 4273 O O . ILE B 1 12 ? -32.071 -36.723 -53.224 1.00 14.06 48 ILE B O 1
ATOM 4278 N N . HIS B 1 13 ? -31.492 -34.851 -54.339 1.00 13.64 49 HIS B N 1
ATOM 4279 C CA . HIS B 1 13 ? -32.430 -33.975 -53.680 1.00 12.82 49 HIS B CA 1
ATOM 4280 C C . HIS B 1 13 ? -33.360 -33.373 -54.732 1.00 13.00 49 HIS B C 1
ATOM 4281 O O . HIS B 1 13 ? -32.923 -33.019 -55.840 1.00 13.93 49 HIS B O 1
ATOM 4288 N N . THR B 1 14 ? -34.640 -33.231 -54.398 1.00 13.89 50 THR B N 1
ATOM 4289 C CA . THR B 1 14 ? -35.662 -32.825 -55.372 1.00 14.74 50 THR B CA 1
ATOM 4290 C C . THR B 1 14 ? -36.070 -31.355 -55.337 1.00 14.41 50 THR B C 1
ATOM 4291 O O . THR B 1 14 ? -36.765 -30.868 -56.225 1.00 14.63 50 THR B O 1
ATOM 4295 N N . GLN B 1 15 ? -35.624 -30.633 -54.307 1.00 13.81 51 GLN B N 1
ATOM 4296 C CA . GLN B 1 15 ? -36.033 -29.262 -54.083 1.00 13.67 51 GLN B CA 1
ATOM 4297 C C . GLN B 1 15 ? -37.512 -29.027 -53.803 1.00 14.11 51 GLN B C 1
ATOM 4298 O O . GLN B 1 15 ? -37.948 -27.883 -53.643 1.00 12.97 51 GLN B O 1
ATOM 4304 N N . GLN B 1 16 ? -38.292 -30.101 -53.717 1.00 15.22 52 GLN B N 1
ATOM 4305 C CA . GLN B 1 16 ? -39.716 -29.930 -53.496 1.00 17.98 52 GLN B CA 1
ATOM 4306 C C . GLN B 1 16 ? -40.043 -29.249 -52.168 1.00 16.50 52 GLN B C 1
ATOM 4307 O O . GLN B 1 16 ? -39.415 -29.498 -51.126 1.00 16.13 52 GLN B O 1
ATOM 4313 N N . ALA B 1 17 ? -41.029 -28.367 -52.244 1.00 16.31 53 ALA B N 1
ATOM 4314 C CA . ALA B 1 17 ? -41.467 -27.565 -51.116 1.00 15.91 53 ALA B CA 1
ATOM 4315 C C . ALA B 1 17 ? -42.562 -28.243 -50.307 1.00 16.19 53 ALA B C 1
ATOM 4316 O O . ALA B 1 17 ? -43.409 -28.985 -50.850 1.00 15.82 53 ALA B O 1
ATOM 4318 N N . TYR B 1 18 ? -42.537 -27.964 -49.010 1.00 15.55 54 TYR B N 1
ATOM 4319 C CA . TYR B 1 18 ? -43.559 -28.376 -48.063 1.00 15.14 54 TYR B CA 1
ATOM 4320 C C . TYR B 1 18 ? -44.129 -27.126 -47.386 1.00 14.56 54 TYR B C 1
ATOM 4321 O O . TYR B 1 18 ? -43.590 -26.010 -47.565 1.00 15.14 54 TYR B O 1
ATOM 4330 N N . ALA B 1 19 ? -45.210 -27.283 -46.612 1.00 13.90 55 ALA B N 1
ATOM 4331 C CA . ALA B 1 19 ? -45.683 -26.183 -45.775 1.00 13.79 55 ALA B CA 1
ATOM 4332 C C . ALA B 1 19 ? -44.607 -25.847 -44.758 1.00 13.29 55 ALA B C 1
ATOM 4333 O O . ALA B 1 19 ? -43.951 -26.724 -44.219 1.00 13.78 55 ALA B O 1
ATOM 4335 N N . PRO B 1 20 ? -44.456 -24.564 -44.438 1.00 13.27 56 PRO B N 1
ATOM 4336 C CA . PRO B 1 20 ? -43.514 -24.269 -43.378 1.00 13.72 56 PRO B CA 1
ATOM 4337 C C . PRO B 1 20 ? -43.757 -24.997 -42.037 1.00 14.48 56 PRO B C 1
ATOM 4338 O O . PRO B 1 20 ? -42.808 -25.266 -41.299 1.00 15.24 56 PRO B O 1
ATOM 4342 N N . GLU B 1 21 ? -45.011 -25.357 -41.735 1.00 13.94 57 GLU B N 1
ATOM 4343 C CA . GLU B 1 21 ? -45.367 -26.024 -40.501 1.00 14.79 57 GLU B CA 1
ATOM 4344 C C . GLU B 1 21 ? -45.240 -27.556 -40.570 1.00 14.38 57 GLU B C 1
ATOM 4345 O O . GLU B 1 21 ? -45.385 -28.219 -39.557 1.00 15.22 57 GLU B O 1
ATOM 4351 N N . ASP B 1 22 ? -44.962 -28.093 -41.757 1.00 15.12 58 ASP B N 1
ATOM 4352 C CA . ASP B 1 22 ? -44.791 -29.544 -41.970 1.00 16.58 58 ASP B CA 1
ATOM 4353 C C . ASP B 1 22 ? -43.510 -30.082 -41.276 1.00 16.71 58 ASP B C 1
ATOM 4354 O O . ASP B 1 22 ? -42.630 -29.313 -40.862 1.00 16.97 58 ASP B O 1
ATOM 4359 N N . ASP B 1 23 ? -43.411 -31.398 -41.142 1.00 17.82 59 ASP B N 1
ATOM 4360 C CA A ASP B 1 23 ? -42.351 -32.072 -40.379 0.50 18.86 59 ASP B CA 1
ATOM 4361 C CA B ASP B 1 23 ? -42.306 -31.975 -40.368 0.50 18.53 59 ASP B CA 1
ATOM 4362 C C . ASP B 1 23 ? -41.105 -32.443 -41.211 1.00 18.72 59 ASP B C 1
ATOM 4363 O O . ASP B 1 23 ? -40.160 -33.045 -40.687 1.00 22.01 59 ASP B O 1
ATOM 4372 N N . PHE B 1 24 ? -41.095 -32.116 -42.494 1.00 16.61 60 PHE B N 1
ATOM 4373 C CA . PHE B 1 24 ? -39.997 -32.502 -43.357 1.00 15.03 60 PHE B CA 1
ATOM 4374 C C . PHE B 1 24 ? -38.741 -31.719 -42.981 1.00 14.05 60 PHE B C 1
ATOM 4375 O O . PHE B 1 24 ? -38.808 -30.489 -42.916 1.00 14.65 60 PHE B O 1
ATOM 4383 N N . THR B 1 25 ? -37.636 -32.431 -42.781 1.00 13.19 61 THR B N 1
ATOM 4384 C CA . THR B 1 25 ? -36.314 -31.815 -42.517 1.00 12.62 61 THR B CA 1
ATOM 4385 C C . THR B 1 25 ? -35.349 -32.262 -43.587 1.00 12.62 61 THR B C 1
ATOM 4386 O O . THR B 1 25 ? -35.133 -33.470 -43.762 1.00 13.32 61 THR B O 1
ATOM 4390 N N . ALA B 1 26 ? -34.774 -31.317 -44.324 1.00 12.29 62 ALA B N 1
ATOM 4391 C CA . ALA B 1 26 ? -33.772 -31.670 -45.325 1.00 12.30 62 ALA B CA 1
ATOM 4392 C C . ALA B 1 26 ? -32.482 -32.100 -44.641 1.00 12.78 62 ALA B C 1
ATOM 4393 O O . ALA B 1 26 ? -32.166 -31.629 -43.539 1.00 12.71 62 ALA B O 1
ATOM 4395 N N . LYS B 1 27 ? -31.722 -32.946 -45.318 1.00 12.25 63 LYS B N 1
ATOM 4396 C CA . LYS B 1 27 ? -30.427 -33.416 -44.808 1.00 12.54 63 LYS B CA 1
ATOM 4397 C C . LYS B 1 27 ? -29.282 -32.980 -45.716 1.00 11.96 63 LYS B C 1
ATOM 4398 O O . LYS B 1 27 ? -29.346 -33.124 -46.929 1.00 12.49 63 LYS B O 1
ATOM 4404 N N . TRP B 1 28 ? -28.256 -32.359 -45.124 1.00 10.74 64 TRP B N 1
ATOM 4405 C CA . TRP B 1 28 ? -26.963 -32.201 -45.766 1.00 10.49 64 TRP B CA 1
ATOM 4406 C C . TRP B 1 28 ? -26.227 -33.475 -45.407 1.00 10.99 64 TRP B C 1
ATOM 4407 O O . TRP B 1 28 ? -25.767 -33.641 -44.278 1.00 11.01 64 TRP B O 1
ATOM 4418 N N . THR B 1 29 ? -26.180 -34.414 -46.364 1.00 10.92 65 THR B N 1
ATOM 4419 C CA . THR B 1 29 ? -25.754 -35.766 -46.078 1.00 11.04 65 THR B CA 1
ATOM 4420 C C . THR B 1 29 ? -24.232 -35.971 -46.118 1.00 10.68 65 THR B C 1
ATOM 4421 O O . THR B 1 29 ? -23.483 -35.126 -46.617 1.00 10.56 65 THR B O 1
ATOM 4425 N N . ARG B 1 30 ? -23.770 -37.114 -45.607 1.00 10.38 66 ARG B N 1
ATOM 4426 C CA . ARG B 1 30 ? -22.366 -37.468 -45.766 1.00 10.51 66 ARG B CA 1
ATOM 4427 C C . ARG B 1 30 ? -21.944 -37.610 -47.239 1.00 10.95 66 ARG B C 1
ATOM 4428 O O . ARG B 1 30 ? -20.875 -37.184 -47.643 1.00 11.25 66 ARG B O 1
ATOM 4436 N N . ALA B 1 31 ? -22.786 -38.213 -48.078 1.00 10.90 67 ALA B N 1
ATOM 4437 C CA . ALA B 1 31 ? -22.480 -38.260 -49.501 1.00 10.84 67 ALA B CA 1
ATOM 4438 C C . ALA B 1 31 ? -22.287 -36.871 -50.111 1.00 10.44 67 ALA B C 1
ATOM 4439 O O . ALA B 1 31 ? -21.360 -36.653 -50.910 1.00 10.84 67 ALA B O 1
ATOM 4441 N N . ASP B 1 32 ? -23.160 -35.952 -49.719 1.00 10.26 68 ASP B N 1
ATOM 4442 C CA . ASP B 1 32 ? -23.104 -34.565 -50.150 1.00 10.22 68 ASP B CA 1
ATOM 4443 C C . ASP B 1 32 ? -21.769 -33.941 -49.675 1.00 9.73 68 ASP B C 1
ATOM 4444 O O . ASP B 1 32 ? -20.998 -33.401 -50.480 1.00 9.09 68 ASP B O 1
ATOM 4449 N N . ALA B 1 33 ? -21.493 -34.066 -48.386 1.00 9.58 69 ALA B N 1
ATOM 4450 C CA . ALA B 1 33 ? -20.304 -33.408 -47.822 1.00 10.20 69 ALA B CA 1
ATOM 4451 C C . ALA B 1 33 ? -19.016 -33.963 -48.420 1.00 10.29 69 ALA B C 1
ATOM 4452 O O . ALA B 1 33 ? -18.006 -33.288 -48.539 1.00 10.88 69 ALA B O 1
ATOM 4454 N N . ARG B 1 34 ? -19.025 -35.232 -48.812 1.00 10.21 70 ARG B N 1
ATOM 4455 C CA . ARG B 1 34 ? -17.814 -35.816 -49.373 1.00 10.88 70 ARG B CA 1
ATOM 4456 C C . ARG B 1 34 ? -17.469 -35.250 -50.750 1.00 10.83 70 ARG B C 1
ATOM 4457 O O . ARG B 1 34 ? -16.357 -35.430 -51.229 1.00 11.40 70 ARG B O 1
ATOM 4465 N N . GLN B 1 35 ? -18.407 -34.532 -51.375 1.00 10.72 71 GLN B N 1
ATOM 4466 C CA . GLN B 1 35 ? -18.124 -33.830 -52.625 1.00 10.56 71 GLN B CA 1
ATOM 4467 C C . GLN B 1 35 ? -17.021 -32.801 -52.446 1.00 11.06 71 GLN B C 1
ATOM 4468 O O . GLN B 1 35 ? -16.283 -32.509 -53.395 1.00 12.00 71 GLN B O 1
ATOM 4474 N N . LEU B 1 36 ? -16.910 -32.289 -51.231 1.00 11.06 72 LEU B N 1
ATOM 4475 C CA . LEU B 1 36 ? -15.902 -31.276 -50.932 1.00 11.16 72 LEU B CA 1
ATOM 4476 C C . LEU B 1 36 ? -14.495 -31.818 -51.184 1.00 11.90 72 LEU B C 1
ATOM 4477 O O . LEU B 1 36 ? -13.640 -31.114 -51.721 1.00 12.56 72 LEU B O 1
ATOM 4482 N N . GLN B 1 37 ? -14.287 -33.091 -50.837 1.00 12.14 73 GLN B N 1
ATOM 4483 C CA . GLN B 1 37 ? -13.016 -33.770 -51.096 1.00 12.28 73 GLN B CA 1
ATOM 4484 C C . GLN B 1 37 ? -12.821 -34.046 -52.579 1.00 12.70 73 GLN B C 1
ATOM 4485 O O . GLN B 1 37 ? -11.739 -33.894 -53.114 1.00 13.09 73 GLN B O 1
ATOM 4491 N N . ARG B 1 38 ? -13.884 -34.454 -53.274 1.00 13.46 74 ARG B N 1
ATOM 4492 C CA . ARG B 1 38 ? -13.791 -34.666 -54.702 1.00 14.15 74 ARG B CA 1
ATOM 4493 C C . ARG B 1 38 ? -13.383 -33.401 -55.487 1.00 14.73 74 ARG B C 1
ATOM 4494 O O . ARG B 1 38 ? -12.661 -33.486 -56.486 1.00 13.92 74 ARG B O 1
ATOM 4502 N N . MET B 1 39 ? -13.793 -32.234 -54.993 1.00 14.33 75 MET B N 1
ATOM 4503 C CA . MET B 1 39 ? -13.508 -30.956 -55.630 1.00 14.97 75 MET B CA 1
ATOM 4504 C C . MET B 1 39 ? -12.096 -30.410 -55.361 1.00 14.72 75 MET B C 1
ATOM 4505 O O . MET B 1 39 ? -11.651 -29.498 -56.062 1.00 15.75 75 MET B O 1
ATOM 4510 N N . SER B 1 40 ? -11.430 -30.950 -54.353 1.00 13.52 76 SER B N 1
ATOM 4511 C CA . SER B 1 40 ? -10.116 -30.465 -53.928 1.00 13.61 76 SER B CA 1
ATOM 4512 C C . SER B 1 40 ? -9.029 -31.067 -54.818 1.00 14.32 76 SER B C 1
ATOM 4513 O O . SER B 1 40 ? -9.106 -32.227 -55.213 1.00 14.39 76 SER B O 1
ATOM 4516 N N . ASP B 1 41 ? -8.030 -30.272 -55.130 1.00 13.88 77 ASP B N 1
ATOM 4517 C CA . ASP B 1 41 ? -6.897 -30.722 -55.943 1.00 14.48 77 ASP B CA 1
ATOM 4518 C C . ASP B 1 41 ? -5.864 -31.440 -55.080 1.00 14.07 77 ASP B C 1
ATOM 4519 O O . ASP B 1 41 ? -5.176 -30.809 -54.281 1.00 13.12 77 ASP B O 1
ATOM 4524 N N . PRO B 1 42 ? -5.714 -32.758 -55.230 1.00 14.52 78 PRO B N 1
ATOM 4525 C CA . PRO B 1 42 ? -4.767 -33.485 -54.374 1.00 15.03 78 PRO B CA 1
ATOM 4526 C C . PRO B 1 42 ? -3.279 -33.158 -54.594 1.00 15.41 78 PRO B C 1
ATOM 4527 O O . PRO B 1 42 ? -2.464 -33.551 -53.768 1.00 15.91 78 PRO B O 1
ATOM 4531 N N . THR B 1 43 ? -2.958 -32.443 -55.676 1.00 16.06 79 THR B N 1
ATOM 4532 C CA . THR B 1 43 ? -1.590 -32.060 -56.010 1.00 16.33 79 THR B CA 1
ATOM 4533 C C . THR B 1 43 ? -1.211 -30.674 -55.480 1.00 16.55 79 THR B C 1
ATOM 4534 O O . THR B 1 43 ? -0.068 -30.257 -55.646 1.00 16.85 79 THR B O 1
ATOM 4538 N N . ALA B 1 44 ? -2.160 -29.976 -54.857 1.00 15.21 80 ALA B N 1
ATOM 4539 C CA . ALA B 1 44 ? -1.916 -28.571 -54.496 1.00 15.15 80 ALA B CA 1
ATOM 4540 C C . ALA B 1 44 ? -0.808 -28.546 -53.456 1.00 15.61 80 ALA B C 1
ATOM 4541 O O . ALA B 1 44 ? -0.936 -29.161 -52.408 1.00 14.71 80 ALA B O 1
ATOM 4543 N N . PRO B 1 45 ? 0.293 -27.836 -53.745 1.00 16.57 81 PRO B N 1
ATOM 4544 C CA . PRO B 1 45 ? 1.394 -27.891 -52.793 1.00 17.00 81 PRO B CA 1
ATOM 4545 C C . PRO B 1 45 ? 1.208 -27.041 -51.547 1.00 16.77 81 PRO B C 1
ATOM 4546 O O . PRO B 1 45 ? 0.263 -26.239 -51.460 1.00 15.14 81 PRO B O 1
ATOM 4550 N N . SER B 1 46 ? 2.107 -27.273 -50.597 1.00 15.48 82 SER B N 1
ATOM 4551 C CA . SER B 1 46 ? 2.209 -26.492 -49.353 1.00 15.57 82 SER B CA 1
ATOM 4552 C C . SER B 1 46 ? 1.826 -25.029 -49.531 1.00 15.18 82 SER B C 1
ATOM 4553 O O . SER B 1 46 ? 2.314 -24.346 -50.423 1.00 15.03 82 SER B O 1
ATOM 4556 N N . ARG B 1 47 ? 0.894 -24.592 -48.686 1.00 15.70 83 ARG B N 1
ATOM 4557 C CA . ARG B 1 47 ? 0.427 -23.210 -48.605 1.00 15.57 83 ARG B CA 1
ATOM 4558 C C . ARG B 1 47 ? -0.410 -22.686 -49.766 1.00 15.26 83 ARG B C 1
ATOM 4559 O O . ARG B 1 47 ? -0.849 -21.537 -49.739 1.00 14.09 83 ARG B O 1
ATOM 4567 N N . GLU B 1 48 ? -0.675 -23.522 -50.773 1.00 14.07 84 GLU B N 1
ATOM 4568 C CA . GLU B 1 48 ? -1.532 -23.124 -51.875 1.00 14.96 84 GLU B CA 1
ATOM 4569 C C . GLU B 1 48 ? -2.950 -23.614 -51.645 1.00 13.38 84 GLU B C 1
ATOM 4570 O O . GLU B 1 48 ? -3.179 -24.608 -50.960 1.00 13.31 84 GLU B O 1
ATOM 4576 N N . ASN B 1 49 ? -3.889 -22.906 -52.242 1.00 12.54 85 ASN B N 1
ATOM 4577 C CA . ASN B 1 49 ? -5.292 -23.268 -52.198 1.00 12.40 85 ASN B CA 1
ATOM 4578 C C . ASN B 1 49 ? -5.497 -24.532 -53.020 1.00 11.98 85 ASN B C 1
ATOM 4579 O O . ASN B 1 49 ? -4.950 -24.629 -54.099 1.00 12.80 85 ASN B O 1
ATOM 4584 N N . SER B 1 50 ? -6.249 -25.479 -52.484 1.00 11.31 86 SER B N 1
ATOM 4585 C CA . SER B 1 50 ? -6.621 -26.707 -53.224 1.00 10.76 86 SER B CA 1
ATOM 4586 C C . SER B 1 50 ? -8.050 -26.700 -53.743 1.00 11.43 86 SER B C 1
ATOM 4587 O O . SER B 1 50 ? -8.445 -27.621 -54.481 1.00 10.95 86 SER B O 1
ATOM 4590 N N . MET B 1 51 ? -8.849 -25.712 -53.346 1.00 11.43 87 MET B N 1
ATOM 4591 C CA . MET B 1 51 ? -10.262 -25.657 -53.729 1.00 11.72 87 MET B CA 1
ATOM 4592 C C . MET B 1 51 ? -10.453 -24.843 -55.009 1.00 11.90 87 MET B C 1
ATOM 4593 O O . MET B 1 51 ? -9.630 -24.004 -55.346 1.00 13.06 87 MET B O 1
ATOM 4598 N N . PRO B 1 52 ? -11.550 -25.093 -55.745 1.00 12.45 88 PRO B N 1
ATOM 4599 C CA . PRO B 1 52 ? -11.786 -24.310 -56.949 1.00 12.35 88 PRO B CA 1
ATOM 4600 C C . PRO B 1 52 ? -11.907 -22.820 -56.695 1.00 12.09 88 PRO B C 1
ATOM 4601 O O . PRO B 1 52 ? -12.581 -22.399 -55.750 1.00 11.55 88 PRO B O 1
ATOM 4605 N N . ALA B 1 53 ? -11.328 -22.038 -57.595 1.00 12.40 89 ALA B N 1
ATOM 4606 C CA . ALA B 1 53 ? -11.344 -20.579 -57.442 1.00 12.51 89 ALA B CA 1
ATOM 4607 C C . ALA B 1 53 ? -12.778 -20.033 -57.373 1.00 12.23 89 ALA B C 1
ATOM 4608 O O . ALA B 1 53 ? -13.043 -19.038 -56.709 1.00 12.62 89 ALA B O 1
ATOM 4610 N N . SER B 1 54 ? -13.711 -20.674 -58.060 1.00 11.67 90 SER B N 1
ATOM 4611 C CA . SER B 1 54 ? -15.042 -20.148 -58.163 1.00 11.24 90 SER B CA 1
ATOM 4612 C C . SER B 1 54 ? -15.839 -20.237 -56.877 1.00 10.61 90 SER B C 1
ATOM 4613 O O . SER B 1 54 ? -16.877 -19.580 -56.782 1.00 11.29 90 SER B O 1
ATOM 4616 N N . VAL B 1 55 ? -15.367 -21.046 -55.919 1.00 10.46 91 VAL B N 1
ATOM 4617 C CA . VAL B 1 55 ? -16.011 -21.189 -54.618 1.00 10.49 91 VAL B CA 1
ATOM 4618 C C . VAL B 1 55 ? -15.052 -20.843 -53.470 1.00 10.22 91 VAL B C 1
ATOM 4619 O O . VAL B 1 55 ? -15.310 -21.204 -52.314 1.00 9.73 91 VAL B O 1
ATOM 4623 N N . THR B 1 56 ? -13.984 -20.132 -53.813 1.00 10.04 92 THR B N 1
ATOM 4624 C CA . THR B 1 56 ? -13.023 -19.632 -52.816 1.00 10.03 92 THR B CA 1
ATOM 4625 C C . THR B 1 56 ? -13.066 -18.103 -52.732 1.00 10.34 92 THR B C 1
ATOM 4626 O O . THR B 1 56 ? -12.924 -17.380 -53.736 1.00 10.15 92 THR B O 1
ATOM 4630 N N . MET B 1 57 ? -13.204 -17.615 -51.504 1.00 10.20 93 MET B N 1
ATOM 4631 C CA . MET B 1 57 ? -13.084 -16.177 -51.259 1.00 10.57 93 MET B CA 1
ATOM 4632 C C . MET B 1 57 ? -11.721 -15.627 -51.686 1.00 11.13 93 MET B C 1
ATOM 4633 O O . MET B 1 57 ? -10.691 -16.206 -51.397 1.00 10.87 93 MET B O 1
ATOM 4638 N N . PRO B 1 58 ? -11.718 -14.446 -52.340 1.00 11.07 94 PRO B N 1
ATOM 4639 C CA . PRO B 1 58 ? -10.462 -13.820 -52.706 1.00 11.50 94 PRO B CA 1
ATOM 4640 C C . PRO B 1 58 ? -9.600 -13.625 -51.489 1.00 11.26 94 PRO B C 1
ATOM 4641 O O . PRO B 1 58 ? -10.128 -13.415 -50.408 1.00 11.49 94 PRO B O 1
ATOM 4645 N N . THR B 1 59 ? -8.292 -13.725 -51.665 1.00 11.61 95 THR B N 1
ATOM 4646 C CA . THR B 1 59 ? -7.347 -13.639 -50.563 1.00 12.01 95 THR B CA 1
ATOM 4647 C C . THR B 1 59 ? -7.229 -12.228 -50.020 1.00 11.86 95 THR B C 1
ATOM 4648 O O . THR B 1 59 ? -6.984 -11.305 -50.781 1.00 12.79 95 THR B O 1
ATOM 4652 N N . VAL B 1 60 ? -7.416 -12.104 -48.706 1.00 11.22 96 VAL B N 1
ATOM 4653 C CA . VAL B 1 60 ? -7.399 -10.830 -47.999 1.00 11.04 96 VAL B CA 1
ATOM 4654 C C . VAL B 1 60 ? -5.977 -10.501 -47.604 1.00 11.54 96 VAL B C 1
ATOM 4655 O O . VAL B 1 60 ? -5.301 -11.326 -47.019 1.00 11.01 96 VAL B O 1
ATOM 4659 N N . PRO B 1 61 ? -5.544 -9.252 -47.846 1.00 12.37 97 PRO B N 1
ATOM 4660 C CA . PRO B 1 61 ? -4.181 -8.932 -47.413 1.00 13.15 97 PRO B CA 1
ATOM 4661 C C . PRO B 1 61 ? -3.990 -8.892 -45.901 1.00 13.62 97 PRO B C 1
ATOM 4662 O O . PRO B 1 61 ? -4.907 -8.532 -45.158 1.00 12.00 97 PRO B O 1
ATOM 4666 N N . GLN B 1 62 ? -2.775 -9.247 -45.481 1.00 13.35 98 GLN B N 1
ATOM 4667 C CA . GLN B 1 62 ? -2.422 -9.379 -44.087 1.00 14.27 98 GLN B CA 1
ATOM 4668 C C . GLN B 1 62 ? -2.248 -8.007 -43.458 1.00 14.05 98 GLN B C 1
ATOM 4669 O O . GLN B 1 62 ? -2.373 -7.879 -42.240 1.00 14.76 98 GLN B O 1
ATOM 4675 N N . ASP B 1 63 ? -1.966 -7.014 -44.286 1.00 14.51 99 ASP B N 1
ATOM 4676 C CA . ASP B 1 63 ? -1.867 -5.622 -43.836 0.50 14.81 99 ASP B CA 1
ATOM 4677 C C . ASP B 1 63 ? -3.232 -5.012 -44.091 1.00 15.42 99 ASP B C 1
ATOM 4678 O O . ASP B 1 63 ? -3.498 -4.498 -45.166 1.00 20.59 99 ASP B O 1
ATOM 4683 N N . PHE B 1 64 ? -4.124 -5.152 -43.120 1.00 13.65 100 PHE B N 1
ATOM 4684 C CA . PHE B 1 64 ? -5.481 -4.659 -43.218 1.00 12.99 100 PHE B CA 1
ATOM 4685 C C . PHE B 1 64 ? -5.717 -3.507 -42.256 1.00 13.11 100 PHE B C 1
ATOM 4686 O O . PHE B 1 64 ? -5.047 -3.433 -41.210 1.00 13.39 100 PHE B O 1
ATOM 4694 N N . PRO B 1 65 ? -6.651 -2.604 -42.614 1.00 12.94 101 PRO B N 1
ATOM 4695 C CA . PRO B 1 65 ? -7.027 -1.533 -41.723 1.00 12.38 101 PRO B CA 1
ATOM 4696 C C . PRO B 1 65 ? -7.970 -2.063 -40.640 1.00 12.41 101 PRO B C 1
ATOM 4697 O O . PRO B 1 65 ? -8.521 -3.173 -40.760 1.00 12.35 101 PRO B O 1
ATOM 4701 N N . ASP B 1 66 ? -8.115 -1.298 -39.567 1.00 12.19 102 ASP B N 1
ATOM 4702 C CA . ASP B 1 66 ? -9.024 -1.639 -38.475 1.00 11.94 102 ASP B CA 1
ATOM 4703 C C . ASP B 1 66 ? -10.159 -0.624 -38.383 1.00 12.14 102 ASP B C 1
ATOM 4704 O O . ASP B 1 66 ? -9.941 0.591 -38.282 1.00 12.65 102 ASP B O 1
ATOM 4709 N N . MET B 1 67 ? -11.389 -1.133 -38.425 1.00 11.73 103 MET B N 1
ATOM 4710 C CA . MET B 1 67 ? -12.588 -0.311 -38.569 1.00 11.26 103 MET B CA 1
ATOM 4711 C C . MET B 1 67 ? -12.924 0.549 -37.356 1.00 12.17 103 MET B C 1
ATOM 4712 O O . MET B 1 67 ? -13.646 1.549 -37.496 1.00 11.48 103 MET B O 1
ATOM 4717 N N . SER B 1 68 ? -12.437 0.145 -36.173 1.00 12.52 104 SER B N 1
ATOM 4718 C CA . SER B 1 68 ? -12.734 0.861 -34.933 1.00 13.41 104 SER B CA 1
ATOM 4719 C C . SER B 1 68 ? -11.498 1.593 -34.443 1.00 14.41 104 SER B C 1
ATOM 4720 O O . SER B 1 68 ? -11.485 2.072 -33.322 1.00 15.33 104 SER B O 1
ATOM 4723 N N . ASN B 1 69 ? -10.462 1.681 -35.278 1.00 16.12 105 ASN B N 1
ATOM 4724 C CA . ASN B 1 69 ? -9.161 2.217 -34.853 1.00 18.42 105 ASN B CA 1
ATOM 4725 C C . ASN B 1 69 ? -8.643 1.542 -33.583 1.00 18.03 105 ASN B C 1
ATOM 4726 O O . ASN B 1 69 ? -8.082 2.184 -32.685 1.00 18.07 105 ASN B O 1
ATOM 4731 N N . GLU B 1 70 ? -8.865 0.231 -33.518 1.00 16.96 106 GLU B N 1
ATOM 4732 C CA . GLU B 1 70 ? -8.465 -0.631 -32.399 1.00 17.91 106 GLU B CA 1
ATOM 4733 C C . GLU B 1 70 ? -9.114 -0.306 -31.049 1.00 16.75 106 GLU B C 1
ATOM 4734 O O . GLU B 1 70 ? -8.622 -0.737 -29.995 1.00 17.45 106 GLU B O 1
ATOM 4740 N N . GLN B 1 71 ? -10.237 0.399 -31.084 1.00 15.99 107 GLN B N 1
ATOM 4741 C CA . GLN B 1 71 ? -11.015 0.673 -29.881 1.00 16.36 107 GLN B CA 1
ATOM 4742 C C . GLN B 1 71 ? -11.564 -0.582 -29.251 1.00 15.57 107 GLN B C 1
ATOM 4743 O O . GLN B 1 71 ? -11.578 -0.697 -28.045 1.00 16.72 107 GLN B O 1
ATOM 4749 N N . VAL B 1 72 ? -12.053 -1.506 -30.086 1.00 13.83 108 VAL B N 1
ATOM 4750 C CA . VAL B 1 72 ? -12.665 -2.754 -29.633 1.00 12.73 108 VAL B CA 1
ATOM 4751 C C . VAL B 1 72 ? -12.303 -3.853 -30.619 1.00 11.78 108 VAL B C 1
ATOM 4752 O O . VAL B 1 72 ? -11.796 -3.579 -31.708 1.00 11.31 108 VAL B O 1
ATOM 4756 N N . TRP B 1 73 ? -12.479 -5.093 -30.184 1.00 10.82 109 TRP B N 1
ATOM 4757 C CA . TRP B 1 73 ? -12.555 -6.221 -31.087 1.00 10.17 109 TRP B CA 1
ATOM 4758 C C . TRP B 1 73 ? -13.963 -6.252 -31.664 1.00 9.91 109 TRP B C 1
ATOM 4759 O O . TRP B 1 73 ? -14.941 -6.081 -30.930 1.00 10.02 109 TRP B O 1
ATOM 4770 N N . VAL B 1 74 ? -14.064 -6.470 -32.970 1.00 9.64 110 VAL B N 1
ATOM 4771 C CA . VAL B 1 74 ? -15.367 -6.525 -33.662 1.00 9.10 110 VAL B CA 1
ATOM 4772 C C . VAL B 1 74 ? -15.448 -7.842 -34.421 1.00 8.96 110 VAL B C 1
ATOM 4773 O O . VAL B 1 74 ? -14.493 -8.227 -35.098 1.00 9.32 110 VAL B O 1
ATOM 4777 N N . TRP B 1 75 ? -16.565 -8.534 -34.311 1.00 9.09 111 TRP B N 1
ATOM 4778 C CA . TRP B 1 75 ? -16.781 -9.705 -35.162 1.00 9.34 111 TRP B CA 1
ATOM 4779 C C . TRP B 1 75 ? -18.180 -9.700 -35.790 1.00 9.59 111 TRP B C 1
ATOM 4780 O O . TRP B 1 75 ? -18.447 -8.798 -36.589 1.00 9.89 111 TRP B O 1
ATOM 4791 N N . ASP B 1 76 ? -19.013 -10.712 -35.531 1.00 9.77 112 ASP B N 1
ATOM 4792 C CA . ASP B 1 76 ? -20.315 -10.833 -36.195 1.00 10.29 112 ASP B CA 1
ATOM 4793 C C . ASP B 1 76 ? -20.999 -9.472 -36.335 1.00 10.06 112 ASP B C 1
ATOM 4794 O O . ASP B 1 76 ? -21.212 -8.772 -35.334 1.00 10.68 112 ASP B O 1
ATOM 4799 N N . THR B 1 77 ? -21.348 -9.106 -37.562 1.00 9.62 113 THR B N 1
ATOM 4800 C CA . THR B 1 77 ? -21.978 -7.832 -37.866 1.00 9.37 113 THR B CA 1
ATOM 4801 C C . THR B 1 77 ? -23.254 -8.031 -38.684 1.00 9.86 113 THR B C 1
ATOM 4802 O O . THR B 1 77 ? -23.337 -8.954 -39.496 1.00 10.08 113 THR B O 1
ATOM 4806 N N . TRP B 1 78 ? -24.258 -7.194 -38.423 1.00 10.10 114 TRP B N 1
ATOM 4807 C CA . TRP B 1 78 ? -25.467 -7.208 -39.249 1.00 9.83 114 TRP B CA 1
ATOM 4808 C C . TRP B 1 78 ? -25.997 -5.825 -39.524 1.00 10.00 114 TRP B C 1
ATOM 4809 O O . TRP B 1 78 ? -25.874 -4.909 -38.684 1.00 9.56 114 TRP B O 1
ATOM 4820 N N . PRO B 1 79 ? -26.620 -5.656 -40.694 1.00 9.79 115 PRO B N 1
ATOM 4821 C CA . PRO B 1 79 ? -27.272 -4.413 -41.058 1.00 10.02 115 PRO B CA 1
ATOM 4822 C C . PRO B 1 79 ? -28.682 -4.258 -40.455 1.00 10.31 115 PRO B C 1
ATOM 4823 O O . PRO B 1 79 ? -29.169 -5.150 -39.777 1.00 11.07 115 PRO B O 1
ATOM 4827 N N . LEU B 1 80 ? -29.305 -3.115 -40.723 1.00 10.88 116 LEU B N 1
ATOM 4828 C CA . LEU B 1 80 ? -30.727 -2.879 -40.449 1.00 11.31 116 LEU B CA 1
ATOM 4829 C C . LEU B 1 80 ? -31.483 -3.348 -41.662 1.00 11.02 116 LEU B C 1
ATOM 4830 O O . LEU B 1 80 ? -31.176 -2.913 -42.796 1.00 10.60 116 LEU B O 1
ATOM 4835 N N . THR B 1 81 ? -32.466 -4.205 -41.445 1.00 11.18 117 THR B N 1
ATOM 4836 C CA . THR B 1 81 ? -33.190 -4.832 -42.531 1.00 10.61 117 THR B CA 1
ATOM 4837 C C . THR B 1 81 ? -34.694 -4.663 -42.454 1.00 11.23 117 THR B C 1
ATOM 4838 O O . THR B 1 81 ? -35.254 -4.363 -41.404 1.00 11.05 117 THR B O 1
ATOM 4842 N N . ASP B 1 82 ? -35.349 -4.965 -43.575 1.00 11.49 118 ASP B N 1
ATOM 4843 C CA . ASP B 1 82 ? -36.797 -5.106 -43.619 1.00 11.62 118 ASP B CA 1
ATOM 4844 C C . ASP B 1 82 ? -37.106 -6.582 -43.818 1.00 11.95 118 ASP B C 1
ATOM 4845 O O . ASP B 1 82 ? -36.217 -7.421 -43.703 1.00 11.68 118 ASP B O 1
ATOM 4850 N N . GLU B 1 83 ? -38.361 -6.896 -44.082 1.00 12.87 119 GLU B N 1
ATOM 4851 C CA . GLU B 1 83 ? -38.786 -8.288 -44.220 1.00 13.90 119 GLU B CA 1
ATOM 4852 C C . GLU B 1 83 ? -38.232 -9.003 -45.437 1.00 13.85 119 GLU B C 1
ATOM 4853 O O . GLU B 1 83 ? -38.275 -10.247 -45.487 1.00 12.76 119 GLU B O 1
ATOM 4859 N N . ASP B 1 84 ? -37.694 -8.238 -46.388 1.00 14.01 120 ASP B N 1
ATOM 4860 C CA . ASP B 1 84 ? -37.108 -8.760 -47.617 1.00 14.16 120 ASP B CA 1
ATOM 4861 C C . ASP B 1 84 ? -35.573 -8.757 -47.527 1.00 13.01 120 ASP B C 1
ATOM 4862 O O . ASP B 1 84 ? -34.893 -9.007 -48.515 1.00 12.54 120 ASP B O 1
ATOM 4867 N N . ALA B 1 85 ? -35.040 -8.395 -46.345 1.00 12.14 121 ALA B N 1
ATOM 4868 C CA . ALA B 1 85 ? -33.591 -8.291 -46.110 1.00 11.87 121 ALA B CA 1
ATOM 4869 C C . ALA B 1 85 ? -32.896 -7.177 -46.880 1.00 11.96 121 ALA B C 1
ATOM 4870 O O . ALA B 1 85 ? -31.675 -7.217 -47.069 1.00 11.61 121 ALA B O 1
ATOM 4872 N N . ASN B 1 86 ? -33.673 -6.176 -47.322 1.00 11.74 122 ASN B N 1
ATOM 4873 C CA . ASN B 1 86 ? -33.097 -4.979 -47.876 1.00 11.80 122 ASN B CA 1
ATOM 4874 C C . ASN B 1 86 ? -32.395 -4.330 -46.706 1.00 11.05 122 ASN B C 1
ATOM 4875 O O . ASN B 1 86 ? -32.838 -4.525 -45.563 1.00 10.36 122 ASN B O 1
ATOM 4880 N N . GLN B 1 87 ? -31.325 -3.604 -47.006 1.00 10.44 123 GLN B N 1
ATOM 4881 C CA . GLN B 1 87 ? -30.494 -2.966 -45.986 1.00 10.67 123 GLN B CA 1
ATOM 4882 C C . GLN B 1 87 ? -30.720 -1.468 -46.007 1.00 11.37 123 GLN B C 1
ATOM 4883 O O . GLN B 1 87 ? -30.767 -0.868 -47.075 1.00 11.18 123 GLN B O 1
ATOM 4889 N N . TYR B 1 88 ? -30.791 -0.877 -44.810 1.00 12.23 124 TYR B N 1
ATOM 4890 C CA . TYR B 1 88 ? -31.304 0.477 -44.626 1.00 12.25 124 TYR B CA 1
ATOM 4891 C C . TYR B 1 88 ? -30.342 1.508 -44.068 1.00 12.55 124 TYR B C 1
ATOM 4892 O O . TYR B 1 88 ? -29.549 1.216 -43.179 1.00 13.37 124 TYR B O 1
ATOM 4901 N N . SER B 1 89 ? -30.423 2.717 -44.628 1.00 12.17 125 SER B N 1
ATOM 4902 C CA . SER B 1 89 ? -29.948 3.913 -43.949 1.00 12.48 125 SER B CA 1
ATOM 4903 C C . SER B 1 89 ? -31.184 4.562 -43.347 1.00 12.34 125 SER B C 1
ATOM 4904 O O . SER B 1 89 ? -32.318 4.299 -43.765 1.00 12.02 125 SER B O 1
ATOM 4907 N N . VAL B 1 90 ? -30.967 5.437 -42.370 1.00 12.63 126 VAL B N 1
ATOM 4908 C CA . VAL B 1 90 ? -32.060 6.176 -41.735 1.00 13.13 126 VAL B CA 1
ATOM 4909 C C . VAL B 1 90 ? -31.646 7.632 -41.653 1.00 13.76 126 VAL B C 1
ATOM 4910 O O . VAL B 1 90 ? -30.606 7.949 -41.075 1.00 12.89 126 VAL B O 1
ATOM 4914 N N . ASN B 1 91 ? -32.454 8.496 -42.272 1.00 14.05 127 ASN B N 1
ATOM 4915 C CA . ASN B 1 91 ? -32.158 9.933 -42.338 1.00 14.92 127 ASN B CA 1
ATOM 4916 C C . ASN B 1 91 ? -30.692 10.257 -42.669 1.00 14.79 127 ASN B C 1
ATOM 4917 O O . ASN B 1 91 ? -30.063 11.117 -42.048 1.00 15.74 127 ASN B O 1
ATOM 4922 N N . GLY B 1 92 ? -30.165 9.561 -43.663 1.00 13.79 128 GLY B N 1
ATOM 4923 C CA . GLY B 1 92 ? -28.854 9.829 -44.211 1.00 13.83 128 GLY B CA 1
ATOM 4924 C C . GLY B 1 92 ? -27.685 9.049 -43.636 1.00 13.31 128 GLY B C 1
ATOM 4925 O O . GLY B 1 92 ? -26.553 9.295 -44.023 1.00 14.16 128 GLY B O 1
ATOM 4926 N N . TRP B 1 93 ? -27.963 8.092 -42.745 1.00 13.19 129 TRP B N 1
ATOM 4927 C CA . TRP B 1 93 ? -26.934 7.328 -42.051 1.00 13.09 129 TRP B CA 1
ATOM 4928 C C . TRP B 1 93 ? -27.114 5.810 -42.189 1.00 12.20 129 TRP B C 1
ATOM 4929 O O . TRP B 1 93 ? -28.157 5.282 -41.829 1.00 13.16 129 TRP B O 1
ATOM 4940 N N . GLU B 1 94 ? -26.075 5.143 -42.668 1.00 11.78 130 GLU B N 1
ATOM 4941 C CA . GLU B 1 94 ? -25.994 3.671 -42.601 1.00 11.83 130 GLU B CA 1
ATOM 4942 C C . GLU B 1 94 ? -25.703 3.294 -41.159 1.00 11.51 130 GLU B C 1
ATOM 4943 O O . GLU B 1 94 ? -24.901 3.977 -40.470 1.00 11.67 130 GLU B O 1
ATOM 4949 N N . ILE B 1 95 ? -26.370 2.251 -40.685 1.00 10.77 131 ILE B N 1
ATOM 4950 C CA . ILE B 1 95 ? -26.266 1.811 -39.311 1.00 11.14 131 ILE B CA 1
ATOM 4951 C C . ILE B 1 95 ? -26.054 0.312 -39.320 1.00 10.61 131 ILE B C 1
ATOM 4952 O O . ILE B 1 95 ? -26.797 -0.432 -39.996 1.00 10.57 131 ILE B O 1
ATOM 4957 N N . ILE B 1 96 ? -25.071 -0.131 -38.539 1.00 10.28 132 ILE B N 1
ATOM 4958 C CA . ILE B 1 96 ? -24.850 -1.574 -38.353 1.00 10.26 132 ILE B CA 1
ATOM 4959 C C . ILE B 1 96 ? -24.708 -1.922 -36.882 1.00 10.30 132 ILE B C 1
ATOM 4960 O O . ILE B 1 96 ? -24.349 -1.060 -36.031 1.00 10.39 132 ILE B O 1
ATOM 4965 N N . PHE B 1 97 ? -24.972 -3.187 -36.579 1.00 10.66 133 PHE B N 1
ATOM 4966 C CA . PHE B 1 97 ? -24.757 -3.738 -35.257 1.00 10.93 133 PHE B CA 1
ATOM 4967 C C . PHE B 1 97 ? -23.640 -4.758 -35.345 1.00 10.58 133 PHE B C 1
ATOM 4968 O O . PHE B 1 97 ? -23.546 -5.517 -36.325 1.00 9.97 133 PHE B O 1
ATOM 4976 N N . SER B 1 98 ? -22.823 -4.809 -34.297 1.00 9.84 134 SER B N 1
ATOM 4977 C CA . SER B 1 98 ? -21.725 -5.778 -34.215 1.00 10.18 134 SER B CA 1
ATOM 4978 C C . SER B 1 98 ? -21.542 -6.332 -32.809 1.00 10.29 134 SER B C 1
ATOM 4979 O O . SER B 1 98 ? -21.688 -5.606 -31.809 1.00 10.04 134 SER B O 1
ATOM 4982 N N . LEU B 1 99 ? -21.110 -7.587 -32.726 1.00 9.52 135 LEU B N 1
ATOM 4983 C CA . LEU B 1 99 ? -20.508 -8.090 -31.495 1.00 9.57 135 LEU B CA 1
ATOM 4984 C C . LEU B 1 99 ? -19.170 -7.393 -31.286 1.00 9.37 135 LEU B C 1
ATOM 4985 O O . LEU B 1 99 ? -18.344 -7.297 -32.217 1.00 8.86 135 LEU B O 1
ATOM 4990 N N . VAL B 1 100 ? -18.987 -6.876 -30.081 1.00 9.75 136 VAL B N 1
ATOM 4991 C CA . VAL B 1 100 ? -17.740 -6.207 -29.709 1.00 10.04 136 VAL B CA 1
ATOM 4992 C C . VAL B 1 100 ? -17.238 -6.724 -28.371 1.00 10.60 136 VAL B C 1
ATOM 4993 O O . VAL B 1 100 ? -18.024 -7.196 -27.543 1.00 10.84 136 VAL B O 1
ATOM 4997 N N . ALA B 1 101 ? -15.929 -6.615 -28.151 1.00 10.71 137 ALA B N 1
ATOM 4998 C CA . ALA B 1 101 ? -15.337 -6.945 -26.855 1.00 11.09 137 ALA B CA 1
ATOM 4999 C C . ALA B 1 101 ? -14.179 -5.996 -26.573 1.00 10.94 137 ALA B C 1
ATOM 5000 O O . ALA B 1 101 ? -13.560 -5.436 -27.489 1.00 10.96 137 ALA B O 1
ATOM 5002 N N . ASP B 1 102 ? -13.877 -5.860 -25.296 1.00 11.50 138 ASP B N 1
ATOM 5003 C CA . ASP B 1 102 ? -12.783 -4.989 -24.887 1.00 11.66 138 ASP B CA 1
ATOM 5004 C C . ASP B 1 102 ? -11.461 -5.434 -25.526 1.00 10.98 138 ASP B C 1
ATOM 5005 O O . ASP B 1 102 ? -11.072 -6.607 -25.459 1.00 11.29 138 ASP B O 1
ATOM 5010 N N . ARG B 1 103 ? -10.753 -4.476 -26.115 1.00 11.77 139 ARG B N 1
ATOM 5011 C CA . ARG B 1 103 ? -9.554 -4.752 -26.892 1.00 12.00 139 ARG B CA 1
ATOM 5012 C C . ARG B 1 103 ? -8.394 -5.300 -26.036 1.00 12.97 139 ARG B C 1
ATOM 5013 O O . ARG B 1 103 ? -7.511 -5.989 -26.540 1.00 12.03 139 ARG B O 1
ATOM 5021 N N . ASN B 1 104 ? -8.412 -4.982 -24.743 1.00 13.85 140 ASN B N 1
ATOM 5022 C CA . ASN B 1 104 ? -7.405 -5.480 -23.809 1.00 14.49 140 ASN B CA 1
ATOM 5023 C C . ASN B 1 104 ? -7.477 -6.973 -23.578 1.00 15.14 140 ASN B C 1
ATOM 5024 O O . ASN B 1 104 ? -6.514 -7.576 -23.145 1.00 17.16 140 ASN B O 1
ATOM 5029 N N . LEU B 1 105 ? -8.632 -7.574 -23.865 1.00 14.82 141 LEU B N 1
ATOM 5030 C CA . LEU B 1 105 ? -8.811 -9.006 -23.731 1.00 16.31 141 LEU B CA 1
ATOM 5031 C C . LEU B 1 105 ? -8.169 -9.783 -24.876 1.00 15.99 141 LEU B C 1
ATOM 5032 O O . LEU B 1 105 ? -8.019 -9.264 -25.985 1.00 16.18 141 LEU B O 1
ATOM 5037 N N . GLY B 1 106 ? -7.782 -11.027 -24.589 1.00 16.69 142 GLY B N 1
ATOM 5038 C CA . GLY B 1 106 ? -7.309 -11.935 -25.612 1.00 17.50 142 GLY B CA 1
ATOM 5039 C C . GLY B 1 106 ? -8.461 -12.155 -26.574 1.00 18.02 142 GLY B C 1
ATOM 5040 O O . GLY B 1 106 ? -9.605 -12.304 -26.131 1.00 19.84 142 GLY B O 1
ATOM 5041 N N . PHE B 1 107 ? -8.169 -12.140 -27.869 1.00 18.19 143 PHE B N 1
ATOM 5042 C CA . PHE B 1 107 ? -9.212 -12.208 -28.891 1.00 16.88 143 PHE B CA 1
ATOM 5043 C C . PHE B 1 107 ? -9.994 -13.509 -28.738 1.00 16.51 143 PHE B C 1
ATOM 5044 O O . PHE B 1 107 ? -11.200 -13.511 -28.998 1.00 16.19 143 PHE B O 1
ATOM 5052 N N . ASP B 1 108 ? -9.342 -14.586 -28.286 1.00 16.02 144 ASP B N 1
ATOM 5053 C CA . ASP B 1 108 ? -10.025 -15.895 -28.160 1.00 17.57 144 ASP B CA 1
ATOM 5054 C C . ASP B 1 108 ? -10.837 -15.996 -26.866 1.00 18.84 144 ASP B C 1
ATOM 5055 O O . ASP B 1 108 ? -11.613 -16.916 -26.706 1.00 17.72 144 ASP B O 1
ATOM 5060 N N . ASP B 1 109 ? -10.650 -15.032 -25.971 1.00 20.52 145 ASP B N 1
ATOM 5061 C CA . ASP B 1 109 ? -11.450 -14.913 -24.762 1.00 22.76 145 ASP B CA 1
ATOM 5062 C C . ASP B 1 109 ? -12.625 -13.938 -24.920 1.00 21.72 145 ASP B C 1
ATOM 5063 O O . ASP B 1 109 ? -13.305 -13.642 -23.942 1.00 25.62 145 ASP B O 1
ATOM 5068 N N . ARG B 1 110 ? -12.898 -13.495 -26.146 1.00 20.09 146 ARG B N 1
ATOM 5069 C CA . ARG B 1 110 ? -13.939 -12.507 -26.433 1.00 19.59 146 ARG B CA 1
ATOM 5070 C C . ARG B 1 110 ? -15.358 -13.017 -26.120 1.00 18.37 146 ARG B C 1
ATOM 5071 O O . ARG B 1 110 ?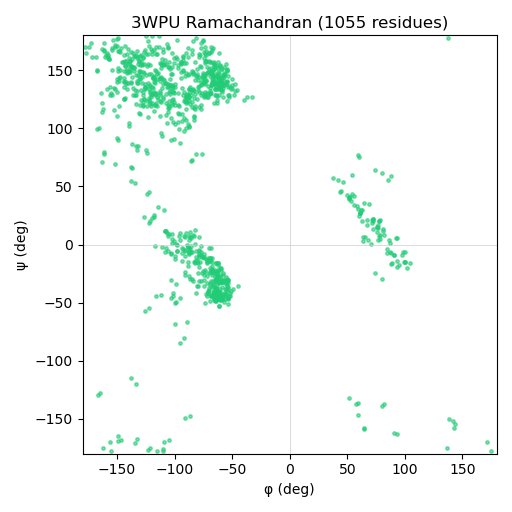 -16.246 -12.243 -25.761 1.00 18.05 146 ARG B O 1
ATOM 5079 N N . HIS B 1 111 ? -15.567 -14.320 -26.257 1.00 16.33 147 HIS B N 1
ATOM 5080 C CA . HIS B 1 111 ? -16.901 -14.833 -26.440 1.00 15.53 147 HIS B CA 1
ATOM 5081 C C . HIS B 1 111 ? -17.748 -14.709 -25.186 1.00 14.73 147 HIS B C 1
ATOM 5082 O O . HIS B 1 111 ? -18.940 -14.403 -25.266 1.00 13.08 147 HIS B O 1
ATOM 5089 N N . VAL B 1 112 ? -17.134 -14.922 -24.024 1.00 14.19 148 VAL B N 1
ATOM 5090 C CA . VAL B 1 112 ? -17.901 -14.841 -22.783 1.00 14.39 148 VAL B CA 1
ATOM 5091 C C . VAL B 1 112 ? -17.990 -13.407 -22.271 1.00 13.87 148 VAL B C 1
ATOM 5092 O O . VAL B 1 112 ? -18.674 -13.167 -21.276 1.00 14.51 148 VAL B O 1
ATOM 5096 N N . PHE B 1 113 ? -17.355 -12.459 -22.970 1.00 13.22 149 PHE B N 1
ATOM 5097 C CA . PHE B 1 113 ? -17.458 -11.038 -22.634 1.00 12.81 149 PHE B CA 1
ATOM 5098 C C . PHE B 1 113 ? -18.042 -10.208 -23.772 1.00 11.96 149 PHE B C 1
ATOM 5099 O O . PHE B 1 113 ? -17.860 -9.002 -23.852 1.00 12.41 149 PHE B O 1
ATOM 5107 N N . ALA B 1 114 ? -18.782 -10.858 -24.670 1.00 11.05 150 ALA B N 1
ATOM 5108 C CA . ALA B 1 114 ? -19.309 -10.181 -25.818 1.00 10.30 150 ALA B CA 1
ATOM 5109 C C . ALA B 1 114 ? -20.504 -9.293 -25.498 1.00 10.37 150 ALA B C 1
ATOM 5110 O O . ALA B 1 114 ? -21.333 -9.622 -24.661 1.00 11.22 150 ALA B O 1
ATOM 5112 N N . LYS B 1 115 ? -20.592 -8.183 -26.211 1.00 10.87 151 LYS B N 1
ATOM 5113 C CA . LYS B 1 115 ? -21.712 -7.262 -26.132 1.00 11.04 151 LYS B CA 1
ATOM 5114 C C . LYS B 1 115 ? -22.051 -6.779 -27.539 1.00 10.81 151 LYS B C 1
ATOM 5115 O O . LYS B 1 115 ? -21.202 -6.860 -28.450 1.00 10.94 151 LYS B O 1
ATOM 5121 N N . ILE B 1 116 ? -23.264 -6.265 -27.722 1.00 10.18 152 ILE B N 1
ATOM 5122 C CA . ILE B 1 116 ? -23.659 -5.703 -29.001 1.00 10.24 152 ILE B CA 1
ATOM 5123 C C . ILE B 1 116 ? -23.362 -4.216 -28.995 1.00 10.18 152 ILE B C 1
ATOM 5124 O O . ILE B 1 116 ? -23.843 -3.484 -28.141 1.00 10.53 152 ILE B O 1
ATOM 5129 N N . GLY B 1 117 ? -22.569 -3.789 -29.961 1.00 9.74 153 GLY B N 1
ATOM 5130 C CA . GLY B 1 117 ? -22.378 -2.382 -30.228 1.00 10.44 153 GLY B CA 1
ATOM 5131 C C . GLY B 1 117 ? -22.942 -1.969 -31.559 1.00 10.45 153 GLY B C 1
ATOM 5132 O O . GLY B 1 117 ? -23.519 -2.791 -32.306 1.00 9.64 153 GLY B O 1
ATOM 5133 N N . TYR B 1 118 ? -22.814 -0.686 -31.873 1.00 10.68 154 TYR B N 1
ATOM 5134 C CA . TYR B 1 118 ? -23.252 -0.195 -33.169 1.00 11.43 154 TYR B CA 1
ATOM 5135 C C . TYR B 1 118 ? -22.254 0.787 -33.767 1.00 11.29 154 TYR B C 1
ATOM 5136 O O . TYR B 1 118 ? -21.442 1.418 -33.056 1.00 11.23 154 TYR B O 1
ATOM 5145 N N . PHE B 1 119 ? -22.290 0.839 -35.089 1.00 11.00 155 PHE B N 1
ATOM 5146 C CA . PHE B 1 119 ? -21.532 1.779 -35.896 1.00 11.35 155 PHE B CA 1
ATOM 5147 C C . PHE B 1 119 ? -22.476 2.478 -36.861 1.00 11.77 155 PHE B C 1
ATOM 5148 O O . PHE B 1 119 ? -23.547 1.921 -37.256 1.00 11.03 155 PHE B O 1
ATOM 5156 N N . TYR B 1 120 ? -22.073 3.684 -37.273 1.00 11.70 156 TYR B N 1
ATOM 5157 C CA . TYR B 1 120 ? -22.777 4.434 -38.303 1.00 12.68 156 TYR B CA 1
ATOM 5158 C C . TYR B 1 120 ? -21.816 5.217 -39.212 1.00 11.87 156 TYR B C 1
ATOM 5159 O O . TYR B 1 120 ? -20.668 5.489 -38.845 1.00 11.37 156 TYR B O 1
ATOM 5168 N N . ARG B 1 121 ? -22.299 5.532 -40.410 1.00 11.81 157 ARG B N 1
ATOM 5169 C CA . ARG B 1 121 ? -21.556 6.336 -41.372 1.00 11.91 157 ARG B CA 1
ATOM 5170 C C . ARG B 1 121 ? -22.526 6.980 -42.369 1.00 12.31 157 ARG B C 1
ATOM 5171 O O . ARG B 1 121 ? -23.667 6.530 -42.520 1.00 12.35 157 ARG B O 1
ATOM 5179 N N . PRO B 1 122 ? -22.090 8.052 -43.058 1.00 13.69 158 PRO B N 1
ATOM 5180 C CA . PRO B 1 122 ? -22.987 8.655 -44.052 1.00 13.92 158 PRO B CA 1
ATOM 5181 C C . PRO B 1 122 ? -23.389 7.681 -45.178 1.00 13.44 158 PRO B C 1
ATOM 5182 O O . PRO B 1 122 ? -22.549 6.972 -45.705 1.00 13.89 158 PRO B O 1
ATOM 5186 N N . ALA B 1 123 ? -24.671 7.685 -45.515 1.00 13.98 159 ALA B N 1
ATOM 5187 C CA . ALA B 1 123 ? -25.196 6.939 -46.656 1.00 14.65 159 ALA B CA 1
ATOM 5188 C C . ALA B 1 123 ? -24.723 7.565 -47.963 1.00 15.71 159 ALA B C 1
ATOM 5189 O O . ALA B 1 123 ? -24.357 8.743 -48.027 1.00 15.84 159 ALA B O 1
ATOM 5191 N N . GLY B 1 124 ? -24.732 6.760 -49.013 1.00 16.45 160 GLY B N 1
ATOM 5192 C CA . GLY B 1 124 ? -24.638 7.265 -50.374 1.00 17.99 160 GLY B CA 1
ATOM 5193 C C . GLY B 1 124 ? -23.250 7.610 -50.853 1.00 19.18 160 GLY B C 1
ATOM 5194 O O . GLY B 1 124 ? -23.089 8.281 -51.883 1.00 21.62 160 GLY B O 1
ATOM 5195 N N . VAL B 1 125 ? -22.228 7.175 -50.131 1.00 18.65 161 VAL B N 1
ATOM 5196 C CA . VAL B 1 125 ? -20.857 7.411 -50.565 1.00 19.00 161 VAL B CA 1
ATOM 5197 C C . VAL B 1 125 ? -20.287 6.128 -51.195 1.00 18.12 161 VAL B C 1
ATOM 5198 O O . VAL B 1 125 ? -20.238 5.081 -50.544 1.00 18.57 161 VAL B O 1
ATOM 5202 N N . PRO B 1 126 ? -19.790 6.218 -52.444 1.00 18.55 162 PRO B N 1
ATOM 5203 C CA . PRO B 1 126 ? -19.082 5.084 -53.036 1.00 18.81 162 PRO B CA 1
ATOM 5204 C C . PRO B 1 126 ? -17.962 4.590 -52.131 1.00 18.02 162 PRO B C 1
ATOM 5205 O O . PRO B 1 126 ? -17.216 5.391 -51.551 1.00 16.69 162 PRO B O 1
ATOM 5209 N N . ALA B 1 127 ? -17.842 3.282 -51.991 1.00 18.31 163 ALA B N 1
ATOM 5210 C CA . ALA B 1 127 ? -16.828 2.697 -51.116 1.00 18.99 163 ALA B CA 1
ATOM 5211 C C . ALA B 1 127 ? -15.429 3.272 -51.347 1.00 19.69 163 ALA B C 1
ATOM 5212 O O . ALA B 1 127 ? -14.696 3.522 -50.388 1.00 19.07 163 ALA B O 1
ATOM 5214 N N . ALA B 1 128 ? -15.061 3.539 -52.613 1.00 20.15 164 ALA B N 1
ATOM 5215 C CA . ALA B 1 128 ? -13.722 4.048 -52.919 1.00 20.20 164 ALA B CA 1
ATOM 5216 C C . ALA B 1 128 ? -13.478 5.485 -52.434 1.00 20.45 164 ALA B C 1
ATOM 5217 O O . ALA B 1 128 ? -12.329 5.886 -52.267 1.00 22.39 164 ALA B O 1
ATOM 5219 N N . GLU B 1 129 ? -14.545 6.245 -52.193 1.00 19.94 165 GLU B N 1
ATOM 5220 C CA . GLU B 1 129 ? -14.426 7.627 -51.705 1.00 20.83 165 GLU B CA 1
ATOM 5221 C C . GLU B 1 129 ? -14.507 7.705 -50.192 1.00 20.25 165 GLU B C 1
ATOM 5222 O O . GLU B 1 129 ? -14.302 8.777 -49.606 1.00 20.38 165 GLU B O 1
ATOM 5228 N N . ARG B 1 130 ? -14.819 6.579 -49.559 1.00 18.26 166 ARG B N 1
ATOM 5229 C CA . ARG B 1 130 ? -14.800 6.517 -48.109 1.00 17.73 166 ARG B CA 1
ATOM 5230 C C . ARG B 1 130 ? -13.368 6.359 -47.619 1.00 16.99 166 ARG B C 1
ATOM 5231 O O . ARG B 1 130 ? -12.467 5.994 -48.389 1.00 16.40 166 ARG B O 1
ATOM 5239 N N . PRO B 1 131 ? -13.140 6.621 -46.323 1.00 17.22 167 PRO B N 1
ATOM 5240 C CA . PRO B 1 131 ? -11.852 6.313 -45.747 1.00 17.23 167 PRO B CA 1
ATOM 5241 C C . PRO B 1 131 ? -11.533 4.834 -45.926 1.00 17.05 167 PRO B C 1
ATOM 5242 O O . PRO B 1 131 ? -12.462 4.004 -46.053 1.00 15.78 167 PRO B O 1
ATOM 5246 N N . GLU B 1 132 ? -10.245 4.515 -45.975 1.00 16.90 168 GLU B N 1
ATOM 5247 C CA . GLU B 1 132 ? -9.792 3.123 -46.227 1.00 17.78 168 GLU B CA 1
ATOM 5248 C C . GLU B 1 132 ? -10.444 2.112 -45.297 1.00 15.98 168 GLU B C 1
ATOM 5249 O O . GLU B 1 132 ? -10.803 1.002 -45.718 1.00 15.26 168 GLU B O 1
ATOM 5255 N N . ASN B 1 133 ? -10.569 2.462 -44.028 1.00 14.77 169 ASN B N 1
ATOM 5256 C CA . ASN B 1 133 ? -11.127 1.536 -43.043 1.00 13.98 169 ASN B CA 1
ATOM 5257 C C . ASN B 1 133 ? -12.673 1.428 -43.059 1.00 12.92 169 ASN B C 1
ATOM 5258 O O . ASN B 1 133 ? -13.254 0.773 -42.187 1.00 12.84 169 ASN B O 1
ATOM 5263 N N . GLY B 1 134 ? -13.318 2.064 -44.034 1.00 12.35 170 GLY B N 1
ATOM 5264 C CA . GLY B 1 134 ? -14.776 2.041 -44.183 1.00 12.42 170 GLY B CA 1
ATOM 5265 C C . GLY B 1 134 ? -15.502 3.253 -43.644 1.00 12.01 170 GLY B C 1
ATOM 5266 O O . GLY B 1 134 ? -16.645 3.526 -43.983 1.00 12.36 170 GLY B O 1
ATOM 5267 N N . GLY B 1 135 ? -14.807 4.051 -42.840 1.00 12.08 171 GLY B N 1
ATOM 5268 C CA . GLY B 1 135 ? -15.392 5.294 -42.354 1.00 12.07 171 GLY B CA 1
ATOM 5269 C C . GLY B 1 135 ? -16.505 5.222 -41.323 1.00 11.93 171 GLY B C 1
ATOM 5270 O O . GLY B 1 135 ? -17.310 6.146 -41.196 1.00 11.93 171 GLY B O 1
ATOM 5271 N N . TRP B 1 136 ? -16.579 4.102 -40.615 1.00 11.27 172 TRP B N 1
ATOM 5272 C CA . TRP B 1 136 ? -17.573 3.906 -39.561 1.00 11.64 172 TRP B CA 1
ATOM 5273 C C . TRP B 1 136 ? -17.173 4.680 -38.302 1.00 12.70 172 TRP B C 1
ATOM 5274 O O . TRP B 1 136 ? -16.009 4.676 -37.905 1.00 14.55 172 TRP B O 1
ATOM 5285 N N . THR B 1 137 ? -18.167 5.313 -37.682 1.00 12.55 173 THR B N 1
ATOM 5286 C CA . THR B 1 137 ? -18.042 5.860 -36.341 1.00 12.99 173 THR B CA 1
ATOM 5287 C C . THR B 1 137 ? -18.621 4.846 -35.353 1.00 13.08 173 THR B C 1
ATOM 5288 O O . THR B 1 137 ? -19.734 4.335 -35.553 1.00 12.99 173 THR B O 1
ATOM 5292 N N . TYR B 1 138 ? -17.857 4.539 -34.313 1.00 12.10 174 TYR B N 1
ATOM 5293 C CA . TYR B 1 138 ? -18.305 3.646 -33.261 1.00 12.27 174 TYR B CA 1
ATOM 5294 C C . TYR B 1 138 ? -19.270 4.388 -32.335 1.00 12.84 174 TYR B C 1
ATOM 5295 O O . TYR B 1 138 ? -18.923 5.434 -31.734 1.00 13.27 174 TYR B O 1
ATOM 5304 N N . GLY B 1 139 ? -20.493 3.871 -32.249 1.00 13.38 175 GLY B N 1
ATOM 5305 C CA . GLY B 1 139 ? -21.523 4.458 -31.382 1.00 13.63 175 GLY B CA 1
ATOM 5306 C C . GLY B 1 139 ? -21.548 3.963 -29.947 1.00 13.51 175 GLY B C 1
ATOM 5307 O O . GLY B 1 139 ? -22.281 4.536 -29.098 1.00 14.99 175 GLY B O 1
ATOM 5308 N N . GLY B 1 140 ? -20.742 2.938 -29.649 1.00 12.53 176 GLY B N 1
ATOM 5309 C CA . GLY B 1 140 ? -20.700 2.320 -28.319 1.00 12.43 176 GLY B CA 1
ATOM 5310 C C . GLY B 1 140 ? -21.678 1.176 -28.207 1.00 12.95 176 GLY B C 1
ATOM 5311 O O . GLY B 1 140 ? -22.193 0.667 -29.214 1.00 12.55 176 GLY B O 1
ATOM 5312 N N . LEU B 1 141 ? -21.969 0.804 -26.964 1.00 13.32 177 LEU B N 1
ATOM 5313 C CA . LEU B 1 141 ? -22.837 -0.328 -26.689 1.00 13.09 177 LEU B CA 1
ATOM 5314 C C . LEU B 1 141 ? -24.315 0.016 -26.816 1.00 12.82 177 LEU B C 1
ATOM 5315 O O . LEU B 1 141 ? -24.744 1.125 -26.535 1.00 12.97 177 LEU B O 1
ATOM 5320 N N . VAL B 1 142 ? -25.099 -0.962 -27.257 1.00 11.55 178 VAL B N 1
ATOM 5321 C CA . VAL B 1 142 ? -26.522 -0.800 -27.385 1.00 11.85 178 VAL B CA 1
ATOM 5322 C C . VAL B 1 142 ? -27.217 -0.792 -26.036 1.00 12.69 178 VAL B C 1
ATOM 5323 O O . VAL B 1 142 ? -28.138 -0.007 -25.812 1.00 13.65 178 VAL B O 1
ATOM 5327 N N . PHE B 1 143 ? -26.803 -1.697 -25.160 1.00 12.80 179 PHE B N 1
ATOM 5328 C CA . PHE B 1 143 ? -27.481 -1.909 -23.880 1.00 13.68 179 PHE B CA 1
ATOM 5329 C C . PHE B 1 143 ? -26.694 -1.331 -22.707 1.00 15.28 179 PHE B C 1
ATOM 5330 O O . PHE B 1 143 ? -25.482 -1.528 -22.591 1.00 14.87 179 PHE B O 1
ATOM 5338 N N . LYS B 1 144 ? -27.405 -0.654 -21.813 1.00 16.80 180 LYS B N 1
ATOM 5339 C CA . LYS B 1 144 ? -26.826 -0.268 -20.520 1.00 18.59 180 LYS B CA 1
ATOM 5340 C C . LYS B 1 144 ? -26.539 -1.525 -19.697 1.00 20.08 180 LYS B C 1
ATOM 5341 O O . LYS B 1 144 ? -27.107 -2.605 -19.941 1.00 18.68 180 LYS B O 1
ATOM 5347 N N . GLU B 1 145 ? -25.621 -1.399 -18.745 1.00 21.87 181 GLU B N 1
ATOM 5348 C CA . GLU B 1 145 ? -25.173 -2.559 -17.967 1.00 24.92 181 GLU B CA 1
ATOM 5349 C C . GLU B 1 145 ? -26.352 -3.172 -17.249 1.00 22.19 181 GLU B C 1
ATOM 5350 O O . GLU B 1 145 ? -27.156 -2.463 -16.664 1.00 22.23 181 GLU B O 1
ATOM 5356 N N . GLY B 1 146 ? -26.470 -4.494 -17.335 1.00 22.32 182 GLY B N 1
ATOM 5357 C CA . GLY B 1 146 ? -27.473 -5.236 -16.580 1.00 21.81 182 GLY B CA 1
ATOM 5358 C C . GLY B 1 146 ? -28.777 -5.483 -17.308 1.00 20.71 182 GLY B C 1
ATOM 5359 O O . GLY B 1 146 ? -29.547 -6.388 -16.933 1.00 20.72 182 GLY B O 1
ATOM 5360 N N . VAL B 1 147 ? -29.041 -4.693 -18.349 1.00 17.09 183 VAL B N 1
ATOM 5361 C CA . VAL B 1 147 ? -30.336 -4.703 -19.017 1.00 15.11 183 VAL B CA 1
ATOM 5362 C C . VAL B 1 147 ? -30.644 -6.079 -19.577 1.00 13.92 183 VAL B C 1
ATOM 5363 O O . VAL B 1 147 ? -31.727 -6.587 -19.377 1.00 13.44 183 VAL B O 1
ATOM 5367 N N . THR B 1 148 ? -29.677 -6.693 -20.243 1.00 12.05 184 THR B N 1
ATOM 5368 C CA . THR B 1 148 ? -29.959 -8.002 -20.870 1.00 11.23 184 THR B CA 1
ATOM 5369 C C . THR B 1 148 ? -30.114 -9.160 -19.879 1.00 11.98 184 THR B C 1
ATOM 5370 O O . THR B 1 148 ? -30.620 -10.220 -20.243 1.00 11.52 184 THR B O 1
ATOM 5374 N N . GLY B 1 149 ? -29.730 -8.959 -18.634 1.00 11.19 185 GLY B N 1
ATOM 5375 C CA . GLY B 1 149 ? -29.929 -9.983 -17.626 1.00 11.65 185 GLY B CA 1
ATOM 5376 C C . GLY B 1 149 ? -31.372 -10.130 -17.157 1.00 11.52 185 GLY B C 1
ATOM 5377 O O . GLY B 1 149 ? -31.693 -11.083 -16.452 1.00 11.83 185 GLY B O 1
ATOM 5378 N N . GLN B 1 150 ? -32.249 -9.225 -17.574 1.00 12.40 186 GLN B N 1
ATOM 5379 C CA . GLN B 1 150 ? -33.586 -9.148 -16.979 1.00 12.88 186 GLN B CA 1
ATOM 5380 C C . GLN B 1 150 ? -34.430 -10.393 -17.189 1.00 12.71 186 GLN B C 1
ATOM 5381 O O . GLN B 1 150 ? -35.311 -10.671 -16.379 1.00 13.41 186 GLN B O 1
ATOM 5387 N N . ILE B 1 151 ? -34.146 -11.137 -18.247 1.00 12.86 187 ILE B N 1
ATOM 5388 C CA . ILE B 1 151 ? -34.976 -12.305 -18.594 1.00 12.59 187 ILE B CA 1
ATOM 5389 C C . ILE B 1 151 ? -34.677 -13.582 -17.852 1.00 13.36 187 ILE B C 1
ATOM 5390 O O . ILE B 1 151 ? -35.475 -14.521 -17.923 1.00 13.49 187 ILE B O 1
ATOM 5395 N N . PHE B 1 152 ? -33.540 -13.662 -17.179 1.00 12.62 188 PHE B N 1
ATOM 5396 C CA . PHE B 1 152 ? -33.128 -14.899 -16.538 1.00 13.14 188 PHE B CA 1
ATOM 5397 C C . PHE B 1 152 ? -33.716 -15.021 -15.139 1.00 15.41 188 PHE B C 1
ATOM 5398 O O . PHE B 1 152 ? -33.463 -14.180 -14.265 1.00 15.60 188 PHE B O 1
ATOM 5406 N N . GLU B 1 153 ? -34.481 -16.094 -14.950 1.00 16.99 189 GLU B N 1
ATOM 5407 C CA . GLU B 1 153 ? -35.042 -16.428 -13.647 1.00 19.57 189 GLU B CA 1
ATOM 5408 C C . GLU B 1 153 ? -33.909 -16.638 -12.645 1.00 19.57 189 GLU B C 1
ATOM 5409 O O . GLU B 1 153 ? -33.958 -16.097 -11.541 1.00 22.23 189 GLU B O 1
ATOM 5415 N N . ASP B 1 154 ? -32.861 -17.349 -13.068 1.00 19.18 190 ASP B N 1
ATOM 5416 C CA . ASP B 1 154 ? -31.682 -17.622 -12.254 1.00 19.89 190 ASP B CA 1
ATOM 5417 C C . ASP B 1 154 ? -30.621 -16.541 -12.434 1.00 20.59 190 ASP B C 1
ATOM 5418 O O . ASP B 1 154 ? -29.876 -16.531 -13.411 1.00 19.27 190 ASP B O 1
ATOM 5423 N N . GLN B 1 155 ? -30.571 -15.624 -11.472 1.00 20.22 191 GLN B N 1
ATOM 5424 C CA . GLN B 1 155 ? -29.724 -14.440 -11.561 1.00 20.19 191 GLN B CA 1
ATOM 5425 C C . GLN B 1 155 ? -28.302 -14.672 -11.056 1.00 20.04 191 GLN B C 1
ATOM 5426 O O . GLN B 1 155 ? -27.525 -13.715 -10.912 1.00 21.02 191 GLN B O 1
ATOM 5432 N N . SER B 1 156 ? -27.933 -15.930 -10.818 1.00 19.89 192 SER B N 1
ATOM 5433 C CA . SER B 1 156 ? -26.638 -16.248 -10.221 1.00 19.24 192 SER B CA 1
ATOM 5434 C C . SER B 1 156 ? -25.517 -16.452 -11.252 1.00 18.16 192 SER B C 1
ATOM 5435 O O . SER B 1 156 ? -24.434 -16.926 -10.927 1.00 17.96 192 SER B O 1
ATOM 5438 N N . PHE B 1 157 ? -25.794 -16.116 -12.514 1.00 16.74 193 PHE B N 1
ATOM 5439 C CA . PHE B 1 157 ? -24.822 -16.299 -13.583 1.00 16.18 193 PHE B CA 1
ATOM 5440 C C . PHE B 1 157 ? -23.468 -15.662 -13.306 1.00 17.24 193 PHE B C 1
ATOM 5441 O O . PHE B 1 157 ? -23.383 -14.572 -12.703 1.00 18.40 193 PHE B O 1
ATOM 5449 N N . SER B 1 158 ? -22.419 -16.331 -13.773 1.00 17.68 194 SER B N 1
ATOM 5450 C CA . SER B 1 158 ? -21.033 -15.832 -13.661 1.00 18.22 194 SER B CA 1
ATOM 5451 C C . SER B 1 158 ? -20.675 -14.920 -14.840 1.00 18.05 194 SER B C 1
ATOM 5452 O O . SER B 1 158 ? -19.822 -14.016 -14.721 1.00 18.02 194 SER B O 1
ATOM 5455 N N . HIS B 1 159 ? -21.302 -15.177 -15.989 1.00 16.62 195 HIS B N 1
ATOM 5456 C CA . HIS B 1 159 ? -21.109 -14.361 -17.197 1.00 15.95 195 HIS B CA 1
ATOM 5457 C C . HIS B 1 159 ? -22.469 -14.159 -17.841 1.00 15.02 195 HIS B C 1
ATOM 5458 O O . HIS B 1 159 ? -23.381 -14.986 -17.689 1.00 14.53 195 HIS B O 1
ATOM 5465 N N . GLN B 1 160 ? -22.599 -13.078 -18.575 1.00 13.87 196 GLN B N 1
ATOM 5466 C CA . GLN B 1 160 ? -23.842 -12.764 -19.234 1.00 13.99 196 GLN B CA 1
ATOM 5467 C C . GLN B 1 160 ? -23.495 -11.990 -20.499 1.00 13.93 196 GLN B C 1
ATOM 5468 O O . GLN B 1 160 ? -23.050 -10.838 -20.462 1.00 13.79 196 GLN B O 1
ATOM 5474 N N . THR B 1 161 ? -23.710 -12.624 -21.633 1.00 12.78 197 THR B N 1
ATOM 5475 C CA . THR B 1 161 ? -23.253 -12.038 -22.890 1.00 13.59 197 THR B CA 1
ATOM 5476 C C . THR B 1 161 ? -24.370 -11.848 -23.868 1.00 13.39 197 THR B C 1
ATOM 5477 O O . THR B 1 161 ? -25.452 -12.417 -23.725 1.00 12.25 197 THR B O 1
ATOM 5481 N N . GLN B 1 162 ? -24.075 -11.034 -24.875 1.00 12.76 198 GLN B N 1
ATOM 5482 C CA . GLN B 1 162 ? -24.955 -10.794 -25.997 1.00 12.33 198 GLN B CA 1
ATOM 5483 C C . GLN B 1 162 ? -24.263 -11.322 -27.243 1.00 11.53 198 GLN B C 1
ATOM 5484 O O . GLN B 1 162 ? -23.156 -10.915 -27.574 1.00 10.92 198 GLN B O 1
ATOM 5490 N N . TRP B 1 163 ? -24.914 -12.301 -27.879 1.00 10.60 199 TRP B N 1
ATOM 5491 C CA . TRP B 1 163 ? -24.450 -12.911 -29.125 1.00 10.37 199 TRP B CA 1
ATOM 5492 C C . TRP B 1 163 ? -25.370 -12.525 -30.303 1.00 10.37 199 TRP B C 1
ATOM 5493 O O . TRP B 1 163 ? -26.315 -11.754 -30.135 1.00 10.19 199 TRP B O 1
ATOM 5504 N N . SER B 1 164 ? -25.070 -13.076 -31.486 1.00 10.15 200 SER B N 1
ATOM 5505 C CA B SER B 1 164 ? -25.513 -12.549 -32.777 0.50 10.46 200 SER B CA 1
ATOM 5506 C CA C SER B 1 164 ? -25.541 -12.469 -32.721 0.50 10.47 200 SER B CA 1
ATOM 5507 C C . SER B 1 164 ? -27.020 -12.668 -33.038 1.00 9.97 200 SER B C 1
ATOM 5508 O O . SER B 1 164 ? -27.725 -13.474 -32.419 1.00 9.75 200 SER B O 1
ATOM 5513 N N . GLY B 1 165 ? -27.487 -11.848 -33.950 1.00 9.57 201 GLY B N 1
ATOM 5514 C CA . GLY B 1 165 ? -28.859 -11.864 -34.375 1.00 9.16 201 GLY B CA 1
ATOM 5515 C C . GLY B 1 165 ? -29.050 -11.068 -35.648 1.00 9.02 201 GLY B C 1
ATOM 5516 O O . GLY B 1 165 ? -28.324 -11.270 -36.627 1.00 8.46 201 GLY B O 1
ATOM 5517 N N . SER B 1 166 ? -30.031 -10.178 -35.616 1.00 8.82 202 SER B N 1
ATOM 5518 C CA . SER B 1 166 ? -30.477 -9.417 -36.760 1.00 9.12 202 SER B CA 1
ATOM 5519 C C . SER B 1 166 ? -31.275 -8.202 -36.222 1.00 9.69 202 SER B C 1
ATOM 5520 O O . SER B 1 166 ? -31.592 -8.111 -35.021 1.00 9.99 202 SER B O 1
ATOM 5523 N N . ALA B 1 167 ? -31.560 -7.246 -37.087 1.00 9.62 203 ALA B N 1
ATOM 5524 C CA . ALA B 1 167 ? -32.276 -6.069 -36.670 1.00 10.27 203 ALA B CA 1
ATOM 5525 C C . ALA B 1 167 ? -33.222 -5.595 -37.745 1.00 11.18 203 ALA B C 1
ATOM 5526 O O . ALA B 1 167 ? -32.797 -5.342 -38.868 1.00 12.16 203 ALA B O 1
ATOM 5528 N N . ARG B 1 168 ? -34.498 -5.456 -37.377 1.00 11.75 204 ARG B N 1
ATOM 5529 C CA . ARG B 1 168 ? -35.547 -5.053 -38.306 1.00 12.69 204 ARG B CA 1
ATOM 5530 C C . ARG B 1 168 ? -35.909 -3.590 -38.050 1.00 13.19 204 ARG B C 1
ATOM 5531 O O . ARG B 1 168 ? -36.122 -3.206 -36.908 1.00 13.56 204 ARG B O 1
ATOM 5539 N N . VAL B 1 169 ? -35.980 -2.790 -39.112 1.00 13.47 205 VAL B N 1
ATOM 5540 C CA . VAL B 1 169 ? -36.334 -1.382 -38.983 1.00 15.23 205 VAL B CA 1
ATOM 5541 C C . VAL B 1 169 ? -37.797 -1.157 -39.385 1.00 17.01 205 VAL B C 1
ATOM 5542 O O . VAL B 1 169 ? -38.327 -1.862 -40.255 1.00 17.67 205 VAL B O 1
ATOM 5546 N N . SER B 1 170 ? -38.453 -0.197 -38.731 1.00 17.72 206 SER B N 1
ATOM 5547 C CA . SER B 1 170 ? -39.827 0.187 -39.078 1.00 19.07 206 SER B CA 1
ATOM 5548 C C . SER B 1 170 ? -39.802 1.563 -39.708 1.00 20.23 206 SER B C 1
ATOM 5549 O O . SER B 1 170 ? -38.800 2.277 -39.594 1.00 18.85 206 SER B O 1
ATOM 5552 N N . LYS B 1 171 ? -40.925 1.961 -40.307 1.00 21.75 207 LYS B N 1
ATOM 5553 C CA . LYS B 1 171 ? -41.015 3.268 -40.981 1.00 23.44 207 LYS B CA 1
ATOM 5554 C C . LYS B 1 171 ? -40.826 4.448 -40.041 1.00 23.82 207 LYS B C 1
ATOM 5555 O O . LYS B 1 171 ? -40.493 5.532 -40.502 1.00 25.56 207 LYS B O 1
ATOM 5561 N N . ASN B 1 172 ? -41.044 4.254 -38.741 1.00 24.87 208 ASN B N 1
ATOM 5562 C CA . ASN B 1 172 ? -40.846 5.354 -37.775 1.00 26.87 208 ASN B CA 1
ATOM 5563 C C . ASN B 1 172 ? -39.431 5.430 -37.181 1.00 25.39 208 ASN B C 1
ATOM 5564 O O . ASN B 1 172 ? -39.175 6.240 -36.288 1.00 26.53 208 ASN B O 1
ATOM 5569 N N . GLY B 1 173 ? -38.517 4.607 -37.693 1.00 22.12 209 GLY B N 1
ATOM 5570 C CA . GLY B 1 173 ? -37.137 4.572 -37.200 1.00 21.07 209 GLY B CA 1
ATOM 5571 C C . GLY B 1 173 ? -36.923 3.642 -36.009 1.00 19.39 209 GLY B C 1
ATOM 5572 O O . GLY B 1 173 ? -35.808 3.568 -35.471 1.00 18.23 209 GLY B O 1
ATOM 5573 N N . GLU B 1 174 ? -37.980 2.957 -35.585 1.00 18.55 210 GLU B N 1
ATOM 5574 C CA . GLU B 1 174 ? -37.864 1.955 -34.529 1.00 18.73 210 GLU B CA 1
ATOM 5575 C C . GLU B 1 174 ? -37.059 0.765 -35.052 1.00 16.90 210 GLU B C 1
ATOM 5576 O O . GLU B 1 174 ? -37.160 0.399 -36.233 1.00 16.92 210 GLU B O 1
ATOM 5582 N N . ILE B 1 175 ? -36.304 0.150 -34.158 1.00 14.35 211 ILE B N 1
ATOM 5583 C CA . ILE B 1 175 ? -35.524 -1.043 -34.468 1.00 13.51 211 ILE B CA 1
ATOM 5584 C C . ILE B 1 175 ? -35.931 -2.173 -33.542 1.00 12.86 211 ILE B C 1
ATOM 5585 O O . ILE B 1 175 ? -35.910 -2.024 -32.344 1.00 12.27 211 ILE B O 1
ATOM 5590 N N . LYS B 1 176 ? -36.329 -3.312 -34.116 1.00 11.76 212 LYS B N 1
ATOM 5591 C CA . LYS B 1 176 ? -36.467 -4.548 -33.365 1.00 11.90 212 LYS B CA 1
ATOM 5592 C C . LYS B 1 176 ? -35.170 -5.343 -33.476 1.00 11.35 212 LYS B C 1
ATOM 5593 O O . LYS B 1 176 ? -34.829 -5.855 -34.542 1.00 11.40 212 LYS B O 1
ATOM 5599 N N . LEU B 1 177 ? -34.408 -5.363 -32.391 1.00 10.39 213 LEU B N 1
ATOM 5600 C CA . LEU B 1 177 ? -33.121 -6.072 -32.339 1.00 9.66 213 LEU B CA 1
ATOM 5601 C C . LEU B 1 177 ? -33.337 -7.478 -31.830 1.00 9.70 213 LEU B C 1
ATOM 5602 O O . LEU B 1 177 ? -33.728 -7.681 -30.660 1.00 9.73 213 LEU B O 1
ATOM 5607 N N . PHE B 1 178 ? -33.200 -8.453 -32.724 1.00 9.54 214 PHE B N 1
ATOM 5608 C CA . PHE B 1 178 ? -33.246 -9.836 -32.333 1.00 9.41 214 PHE B CA 1
ATOM 5609 C C . PHE B 1 178 ? -31.831 -10.305 -32.061 1.00 8.90 214 PHE B C 1
ATOM 5610 O O . PHE B 1 178 ? -30.951 -10.120 -32.906 1.00 9.32 214 PHE B O 1
ATOM 5618 N N . PHE B 1 179 ? -31.610 -10.910 -30.901 1.00 9.29 215 PHE B N 1
ATOM 5619 C CA . PHE B 1 179 ? -30.272 -11.375 -30.545 1.00 9.13 215 PHE B CA 1
ATOM 5620 C C . PHE B 1 179 ? -30.316 -12.609 -29.652 1.00 9.73 215 PHE B C 1
ATOM 5621 O O . PHE B 1 179 ? -31.398 -13.110 -29.318 1.00 9.75 215 PHE B O 1
ATOM 5629 N N . THR B 1 180 ? -29.134 -13.104 -29.340 1.00 9.69 216 THR B N 1
ATOM 5630 C CA . THR B 1 180 ? -28.976 -14.270 -28.510 1.00 9.63 216 THR B CA 1
ATOM 5631 C C . THR B 1 180 ? -28.500 -13.753 -27.166 1.00 10.18 216 THR B C 1
ATOM 5632 O O . THR B 1 180 ? -27.375 -13.263 -27.066 1.00 10.35 216 THR B O 1
ATOM 5636 N N . ASP B 1 181 ? -29.331 -13.919 -26.141 1.00 10.01 217 ASP B N 1
ATOM 5637 C CA . ASP B 1 181 ? -29.066 -13.417 -24.780 1.00 10.13 217 ASP B CA 1
ATOM 5638 C C . ASP B 1 181 ? -28.609 -14.653 -23.977 1.00 9.94 217 ASP B C 1
ATOM 5639 O O . ASP B 1 181 ? -29.358 -15.625 -23.867 1.00 9.90 217 ASP B O 1
ATOM 5644 N N . VAL B 1 182 ? -27.392 -14.629 -23.428 1.00 9.72 218 VAL B N 1
ATOM 5645 C CA . VAL B 1 182 ? -26.749 -15.855 -22.927 1.00 10.20 218 VAL B CA 1
ATOM 5646 C C . VAL B 1 182 ? -26.275 -15.715 -21.494 1.00 10.67 218 VAL B C 1
ATOM 5647 O O . VAL B 1 182 ? -25.617 -14.722 -21.138 1.00 10.74 218 VAL B O 1
ATOM 5651 N N . ALA B 1 183 ? -26.615 -16.692 -20.667 1.00 11.17 219 ALA B N 1
ATOM 5652 C CA . ALA B 1 183 ? -26.141 -16.716 -19.285 1.00 11.12 219 ALA B CA 1
ATOM 5653 C C . ALA B 1 183 ? -25.333 -17.973 -19.029 1.00 11.77 219 ALA B C 1
ATOM 5654 O O . ALA B 1 183 ? -25.702 -19.074 -19.452 1.00 10.97 219 ALA B O 1
ATOM 5656 N N . PHE B 1 184 ? -24.199 -17.778 -18.358 1.00 12.61 220 PHE B N 1
ATOM 5657 C CA . PHE B 1 184 ? -23.297 -18.857 -17.987 1.00 13.93 220 PHE B CA 1
ATOM 5658 C C . PHE B 1 184 ? -23.238 -18.985 -16.479 1.00 14.53 220 PHE B C 1
ATOM 5659 O O . PHE B 1 184 ? -23.303 -17.976 -15.755 1.00 14.06 220 PHE B O 1
ATOM 5667 N N . TYR B 1 185 ? -23.074 -20.217 -16.009 1.00 16.03 221 TYR B N 1
ATOM 5668 C CA . TYR B 1 185 ? -23.118 -20.517 -14.585 1.00 17.94 221 TYR B CA 1
ATOM 5669 C C . TYR B 1 185 ? -21.932 -21.398 -14.260 1.00 21.29 221 TYR B C 1
ATOM 5670 O O . TYR B 1 185 ? -22.040 -22.630 -14.183 1.00 21.93 221 TYR B O 1
ATOM 5679 N N . ARG B 1 186 ? -20.783 -20.756 -14.094 1.00 25.02 222 ARG B N 1
ATOM 5680 C CA . ARG B 1 186 ? -19.552 -21.483 -13.891 1.00 27.98 222 ARG B CA 1
ATOM 5681 C C . ARG B 1 186 ? -19.086 -21.447 -12.428 1.00 28.83 222 ARG B C 1
ATOM 5682 O O . ARG B 1 186 ? -19.242 -20.441 -11.710 1.00 26.82 222 ARG B O 1
ATOM 5690 N N . ASN B 1 187 ? -18.535 -22.582 -12.005 1.00 27.54 223 ASN B N 1
ATOM 5691 C CA . ASN B 1 187 ? -17.869 -22.714 -10.718 1.00 29.17 223 ASN B CA 1
ATOM 5692 C C . ASN B 1 187 ? -16.554 -21.952 -10.702 1.00 28.89 223 ASN B C 1
ATOM 5693 O O . ASN B 1 187 ? -16.009 -21.626 -11.757 1.00 27.58 223 ASN B O 1
ATOM 5698 N N . SER B 1 188 ? -16.012 -21.726 -9.506 1.00 30.90 224 SER B N 1
ATOM 5699 C CA . SER B 1 188 ? -14.697 -21.082 -9.388 1.00 33.49 224 SER B CA 1
ATOM 5700 C C . SER B 1 188 ? -13.582 -21.854 -10.122 1.00 35.98 224 SER B C 1
ATOM 5701 O O . SER B 1 188 ? -12.601 -21.248 -10.557 1.00 35.74 224 SER B O 1
ATOM 5704 N N . ASP B 1 189 ? -13.740 -23.170 -10.287 1.00 38.97 225 ASP B N 1
ATOM 5705 C CA . ASP B 1 189 ? -12.771 -23.969 -11.066 1.00 41.64 225 ASP B CA 1
ATOM 5706 C C . ASP B 1 189 ? -13.033 -23.987 -12.590 1.00 42.10 225 ASP B C 1
ATOM 5707 O O . ASP B 1 189 ? -12.369 -24.718 -13.333 1.00 44.67 225 ASP B O 1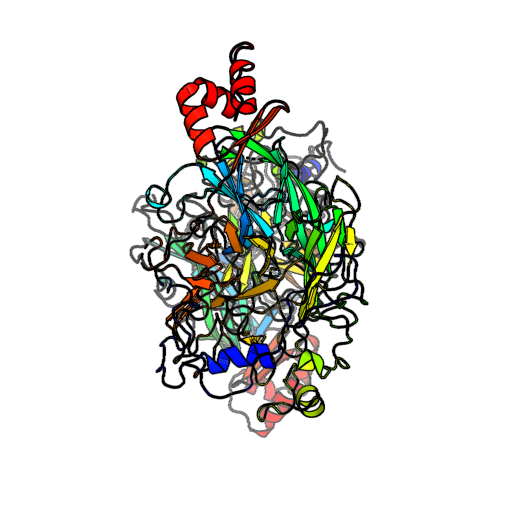
ATOM 5712 N N . GLY B 1 190 ? -14.007 -23.205 -13.054 1.00 41.26 226 GLY B N 1
ATOM 5713 C CA . GLY B 1 190 ? -14.273 -23.072 -14.490 1.00 40.12 226 GLY B CA 1
ATOM 5714 C C . GLY B 1 190 ? -15.213 -24.108 -15.080 1.00 40.17 226 GLY B C 1
ATOM 5715 O O . GLY B 1 190 ? -15.583 -24.005 -16.250 1.00 40.10 226 GLY B O 1
ATOM 5716 N N . THR B 1 191 ? -15.596 -25.110 -14.290 1.00 38.98 227 THR B N 1
ATOM 5717 C CA . THR B 1 191 ? -16.602 -26.076 -14.728 1.00 39.13 227 THR B CA 1
ATOM 5718 C C . THR B 1 191 ? -17.990 -25.473 -14.596 1.00 37.11 227 THR B C 1
ATOM 5719 O O . THR B 1 191 ? -18.191 -24.508 -13.848 1.00 36.43 227 THR B O 1
ATOM 5723 N N . ASN B 1 192 ? -18.947 -26.071 -15.299 1.00 33.18 228 ASN B N 1
ATOM 5724 C CA . ASN B 1 192 ? -20.330 -25.618 -15.246 1.00 31.73 228 ASN B CA 1
ATOM 5725 C C . ASN B 1 192 ? -21.059 -26.104 -13.998 1.00 29.74 228 ASN B C 1
ATOM 5726 O O . ASN B 1 192 ? -21.018 -27.299 -13.675 1.00 31.90 228 ASN B O 1
ATOM 5731 N N . ILE B 1 193 ? -21.739 -25.190 -13.310 1.00 25.88 229 ILE B N 1
ATOM 5732 C CA . ILE B 1 193 ? -22.716 -25.557 -12.289 1.00 25.99 229 ILE B CA 1
ATOM 5733 C C . ILE B 1 193 ? -23.916 -26.218 -12.961 1.00 24.44 229 ILE B C 1
ATOM 5734 O O . ILE B 1 193 ? -24.451 -27.215 -12.479 1.00 25.62 229 ILE B O 1
ATOM 5739 N N . LYS B 1 194 ? -24.338 -25.631 -14.073 1.00 22.04 230 LYS B N 1
ATOM 5740 C CA . LYS B 1 194 ? -25.356 -26.214 -14.935 1.00 19.89 230 LYS B CA 1
ATOM 5741 C C . LYS B 1 194 ? -25.026 -25.745 -16.361 1.00 17.91 230 LYS B C 1
ATOM 5742 O O . LYS B 1 194 ? -24.210 -24.854 -16.551 1.00 17.18 230 LYS B O 1
ATOM 5748 N N . PRO B 1 195 ? -25.639 -26.363 -17.369 1.00 16.50 231 PRO B N 1
ATOM 5749 C CA . PRO B 1 195 ? -25.347 -25.920 -18.720 1.00 15.30 231 PRO B CA 1
ATOM 5750 C C . PRO B 1 195 ? -25.700 -24.449 -18.925 1.00 13.27 231 PRO B C 1
ATOM 5751 O O . PRO B 1 195 ? -26.638 -23.926 -18.300 1.00 13.01 231 PRO B O 1
ATOM 5755 N N . TYR B 1 196 ? -24.976 -23.812 -19.832 1.00 12.60 232 TYR B N 1
ATOM 5756 C CA . TYR B 1 196 ? -25.259 -22.427 -20.185 1.00 12.04 232 TYR B CA 1
ATOM 5757 C C . TYR B 1 196 ? -26.658 -22.280 -20.776 1.00 11.82 232 TYR B C 1
ATOM 5758 O O . TYR B 1 196 ? -27.299 -23.276 -21.199 1.00 10.76 232 TYR B O 1
ATOM 5767 N N . ASP B 1 197 ? -27.124 -21.043 -20.833 1.00 11.78 233 ASP B N 1
ATOM 5768 C CA . ASP B 1 197 ? -28.522 -20.746 -21.106 1.00 11.92 233 ASP B CA 1
ATOM 5769 C C . ASP B 1 197 ? -28.609 -19.647 -22.162 1.00 11.62 233 ASP B C 1
ATOM 5770 O O . ASP B 1 197 ? -28.708 -18.455 -21.824 1.00 11.68 233 ASP B O 1
ATOM 5775 N N . PRO B 1 198 ? -28.535 -20.037 -23.449 1.00 11.34 234 PRO B N 1
ATOM 5776 C CA . PRO B 1 198 ? -28.722 -19.110 -24.560 1.00 11.09 234 PRO B CA 1
ATOM 5777 C C . PRO B 1 198 ? -30.180 -19.016 -24.978 1.00 11.27 234 PRO B C 1
ATOM 5778 O O . PRO B 1 198 ? -30.813 -20.055 -25.270 1.00 11.68 234 PRO B O 1
ATOM 5782 N N . ARG B 1 199 ? -30.683 -17.795 -25.086 1.00 11.17 235 ARG B N 1
ATOM 5783 C CA . ARG B 1 199 ? -32.086 -17.574 -25.459 1.00 10.96 235 ARG B CA 1
ATOM 5784 C C . ARG B 1 199 ? -32.200 -16.575 -26.596 1.00 10.77 235 ARG B C 1
ATOM 5785 O O . ARG B 1 199 ? -31.432 -15.613 -26.681 1.00 10.63 235 ARG B O 1
ATOM 5793 N N . ILE B 1 200 ? -33.135 -16.824 -27.497 1.00 9.83 236 ILE B N 1
ATOM 5794 C CA . ILE B 1 200 ? -33.430 -15.886 -28.561 1.00 10.13 236 ILE B CA 1
ATOM 5795 C C . ILE B 1 200 ? -34.330 -14.819 -27.956 1.00 10.24 236 ILE B C 1
ATOM 5796 O O . ILE B 1 200 ? -35.337 -15.116 -27.293 1.00 10.41 236 ILE B O 1
ATOM 5801 N N . ALA B 1 201 ? -33.896 -13.573 -28.098 1.00 10.47 237 ALA B N 1
ATOM 5802 C CA . ALA B 1 201 ? -34.526 -12.443 -27.434 1.00 9.91 237 ALA B CA 1
ATOM 5803 C C . ALA B 1 201 ? -34.725 -11.264 -28.376 1.00 9.59 237 ALA B C 1
ATOM 5804 O O . ALA B 1 201 ? -34.083 -11.177 -29.425 1.00 9.28 237 ALA B O 1
ATOM 5806 N N . LEU B 1 202 ? -35.603 -10.347 -27.967 1.00 9.41 238 LEU B N 1
ATOM 5807 C CA . LEU B 1 202 ? -35.927 -9.142 -28.691 1.00 9.55 238 LEU B CA 1
ATOM 5808 C C . LEU B 1 202 ? -35.782 -7.941 -27.746 1.00 9.89 238 LEU B C 1
ATOM 5809 O O . LEU B 1 202 ? -36.225 -7.991 -26.612 1.00 10.38 238 LEU B O 1
ATOM 5814 N N . SER B 1 203 ? -35.225 -6.862 -28.245 1.00 10.05 239 SER B N 1
ATOM 5815 C CA . SER B 1 203 ? -35.337 -5.574 -27.577 1.00 10.00 239 SER B CA 1
ATOM 5816 C C . SER B 1 203 ? -35.612 -4.501 -28.626 1.00 10.19 239 SER B C 1
ATOM 5817 O O . SER B 1 203 ? -35.018 -4.508 -29.712 1.00 9.68 239 SER B O 1
ATOM 5820 N N . VAL B 1 204 ? -36.501 -3.563 -28.288 1.00 11.13 240 VAL B N 1
ATOM 5821 C CA . VAL B 1 204 ? -36.897 -2.497 -29.191 1.00 11.65 240 VAL B CA 1
ATOM 5822 C C . VAL B 1 204 ? -36.247 -1.179 -28.798 1.00 12.11 240 VAL B C 1
ATOM 5823 O O . VAL B 1 204 ? -36.161 -0.856 -27.615 1.00 12.28 240 VAL B O 1
ATOM 5827 N N . GLY B 1 205 ? -35.773 -0.459 -29.807 1.00 12.20 241 GLY B N 1
ATOM 5828 C CA . GLY B 1 205 ? -35.172 0.873 -29.615 1.00 13.09 241 GLY B CA 1
ATOM 5829 C C . GLY B 1 205 ? -35.489 1.731 -30.819 1.00 13.49 241 GLY B C 1
ATOM 5830 O O . GLY B 1 205 ? -36.319 1.377 -31.663 1.00 13.51 241 GLY B O 1
ATOM 5831 N N . LYS B 1 206 ? -34.824 2.871 -30.908 1.00 14.89 242 LYS B N 1
ATOM 5832 C CA . LYS B 1 206 ? -35.098 3.825 -31.968 1.00 16.74 242 LYS B CA 1
ATOM 5833 C C . LYS B 1 206 ? -33.854 4.595 -32.402 1.00 16.28 242 LYS B C 1
ATOM 5834 O O . LYS B 1 206 ? -32.961 4.866 -31.595 1.00 16.65 242 LYS B O 1
ATOM 5840 N N . VAL B 1 207 ? -33.840 4.976 -33.679 1.00 16.97 243 VAL B N 1
ATOM 5841 C CA . VAL B 1 207 ? -32.796 5.831 -34.229 1.00 17.34 243 VAL B CA 1
ATOM 5842 C C . VAL B 1 207 ? -33.099 7.292 -33.929 1.00 17.05 243 VAL B C 1
ATOM 5843 O O . VAL B 1 207 ? -34.190 7.770 -34.188 1.00 17.39 243 VAL B O 1
ATOM 5847 N N . LYS B 1 208 ? -32.120 7.991 -33.386 1.00 17.28 244 LYS B N 1
ATOM 5848 C CA . LYS B 1 208 ? -32.167 9.448 -33.287 1.00 19.17 244 LYS B CA 1
ATOM 5849 C C . LYS B 1 208 ? -30.990 9.942 -34.111 1.00 19.05 244 LYS B C 1
ATOM 5850 O O . LYS B 1 208 ? -29.842 9.678 -33.758 1.00 20.44 244 LYS B O 1
ATOM 5856 N N . ALA B 1 209 ? -31.271 10.643 -35.204 1.00 18.16 245 ALA B N 1
ATOM 5857 C CA . ALA B 1 209 ? -30.226 11.036 -36.133 1.00 18.90 245 ALA B CA 1
ATOM 5858 C C . ALA B 1 209 ? -30.277 12.530 -36.387 1.00 19.18 245 ALA B C 1
ATOM 5859 O O . ALA B 1 209 ? -31.342 13.136 -36.352 1.00 19.41 245 ALA B O 1
ATOM 5861 N N . ASN B 1 210 ? -29.112 13.119 -36.630 1.00 20.89 246 ASN B N 1
ATOM 5862 C CA . ASN B 1 210 ? -29.022 14.496 -37.114 1.00 21.19 246 ASN B CA 1
ATOM 5863 C C . ASN B 1 210 ? -27.687 14.689 -37.835 1.00 21.89 246 ASN B C 1
ATOM 5864 O O . ASN B 1 210 ? -26.990 13.706 -38.111 1.00 19.67 246 ASN B O 1
ATOM 5869 N N . LYS B 1 211 ? -27.327 15.930 -38.167 1.00 23.76 247 LYS B N 1
ATOM 5870 C CA . LYS B 1 211 ? -26.096 16.154 -38.921 1.00 26.60 247 LYS B CA 1
ATOM 5871 C C . LYS B 1 211 ? -24.857 15.621 -38.220 1.00 25.71 247 LYS B C 1
ATOM 5872 O O . LYS B 1 211 ? -23.900 15.261 -38.882 1.00 26.09 247 LYS B O 1
ATOM 5878 N N . LYS B 1 212 ? -24.863 15.613 -36.892 1.00 26.28 248 LYS B N 1
ATOM 5879 C CA . LYS B 1 212 ? -23.701 15.193 -36.115 1.00 28.84 248 LYS B CA 1
ATOM 5880 C C . LYS B 1 212 ? -23.537 13.685 -35.977 1.00 27.04 248 LYS B C 1
ATOM 5881 O O . LYS B 1 212 ? -22.459 13.238 -35.606 1.00 29.83 248 LYS B O 1
ATOM 5887 N N . GLY B 1 213 ? -24.575 12.903 -36.275 1.00 22.37 249 GLY B N 1
ATOM 5888 C CA . GLY B 1 213 ? -24.472 11.436 -36.198 1.00 21.75 249 GLY B CA 1
ATOM 5889 C C . GLY B 1 213 ? -25.730 10.757 -35.693 1.00 20.15 249 GLY B C 1
ATOM 5890 O O . GLY B 1 213 ? -26.829 11.307 -35.799 1.00 18.12 249 GLY B O 1
ATOM 5891 N N . VAL B 1 214 ? -25.548 9.542 -35.170 1.00 18.21 250 VAL B N 1
ATOM 5892 C CA . VAL B 1 214 ? -26.626 8.676 -34.729 1.00 17.60 250 VAL B CA 1
ATOM 5893 C C . VAL B 1 214 ? -26.470 8.293 -33.250 1.00 16.31 250 VAL B C 1
ATOM 5894 O O . VAL B 1 214 ? -25.380 7.936 -32.783 1.00 15.73 250 VAL B O 1
ATOM 5898 N N . THR B 1 215 ? -27.575 8.391 -32.518 1.00 15.15 251 THR B N 1
ATOM 5899 C CA B THR B 1 215 ? -27.701 7.832 -31.181 0.50 15.17 251 THR B CA 1
ATOM 5900 C C . THR B 1 215 ? -28.853 6.864 -31.242 1.00 16.35 251 THR B C 1
ATOM 5901 O O . THR B 1 215 ? -29.882 7.148 -31.857 1.00 17.92 251 THR B O 1
ATOM 5905 N N . LEU B 1 216 ? -28.682 5.704 -30.619 1.00 17.19 252 LEU B N 1
ATOM 5906 C CA . LEU B 1 216 ? -29.797 4.801 -30.442 1.00 18.06 252 LEU B CA 1
ATOM 5907 C C . LEU B 1 216 ? -30.406 5.086 -29.070 1.00 18.90 252 LEU B C 1
ATOM 5908 O O . LEU B 1 216 ? -29.688 5.310 -28.093 1.00 23.03 252 LEU B O 1
ATOM 5913 N N . THR B 1 217 ? -31.727 5.165 -29.025 1.00 16.75 253 THR B N 1
ATOM 5914 C CA . THR B 1 217 ? -32.469 5.284 -27.778 1.00 16.34 253 THR B CA 1
ATOM 5915 C C . THR B 1 217 ? -33.299 4.036 -27.550 1.00 14.87 253 THR B C 1
ATOM 5916 O O . THR B 1 217 ? -33.456 3.188 -28.442 1.00 14.89 253 THR B O 1
ATOM 5920 N N . GLY B 1 218 ? -33.856 3.922 -26.353 1.00 14.18 254 GLY B N 1
ATOM 5921 C CA . GLY B 1 218 ? -34.629 2.746 -26.017 1.00 13.85 254 GLY B CA 1
ATOM 5922 C C . GLY B 1 218 ? -33.741 1.578 -25.622 1.00 12.80 254 GLY B C 1
ATOM 5923 O O . GLY B 1 218 ? -32.746 1.734 -24.910 1.00 12.80 254 GLY B O 1
ATOM 5924 N N . PHE B 1 219 ? -34.091 0.380 -26.080 1.00 12.52 255 PHE B N 1
ATOM 5925 C CA . PHE B 1 219 ? -33.364 -0.822 -25.686 1.00 12.19 255 PHE B CA 1
ATOM 5926 C C . PHE B 1 219 ? -33.268 -0.989 -24.162 1.00 12.43 255 PHE B C 1
ATOM 5927 O O . PHE B 1 219 ? -32.231 -1.367 -23.617 1.00 12.36 255 PHE B O 1
ATOM 5935 N N . ASN B 1 220 ? -34.408 -0.735 -23.517 1.00 13.22 256 ASN B N 1
ATOM 5936 C CA A ASN B 1 220 ? -34.564 -0.785 -22.060 0.50 13.78 256 ASN B CA 1
ATOM 5937 C CA B ASN B 1 220 ? -34.532 -0.809 -22.064 0.50 14.59 256 ASN B CA 1
ATOM 5938 C C . ASN B 1 220 ? -35.222 -2.076 -21.596 1.00 14.19 256 ASN B C 1
ATOM 5939 O O . ASN B 1 220 ? -35.067 -2.491 -20.444 1.00 14.59 256 ASN B O 1
ATOM 5948 N N . LYS B 1 221 ? -35.951 -2.725 -22.500 1.00 14.69 257 LYS B N 1
ATOM 5949 C CA . LYS B 1 221 ? -36.687 -3.911 -22.149 1.00 15.25 257 LYS B CA 1
ATOM 5950 C C . LYS B 1 221 ? -36.286 -5.040 -23.087 1.00 13.31 257 LYS B C 1
ATOM 5951 O O . LYS B 1 221 ? -36.145 -4.823 -24.277 1.00 12.54 257 LYS B O 1
ATOM 5957 N N . VAL B 1 222 ? -36.110 -6.224 -22.523 1.00 12.09 258 VAL B N 1
ATOM 5958 C CA . VAL B 1 222 ? -35.761 -7.405 -23.282 1.00 12.29 258 VAL B CA 1
ATOM 5959 C C . VAL B 1 222 ? -36.847 -8.449 -23.116 1.00 11.85 258 VAL B C 1
ATOM 5960 O O . VAL B 1 222 ? -37.239 -8.788 -21.992 1.00 11.21 258 VAL B O 1
ATOM 5964 N N . THR B 1 223 ? -37.314 -8.985 -24.249 1.00 11.79 259 THR B N 1
ATOM 5965 C CA . THR B 1 223 ? -38.362 -9.990 -24.269 1.00 12.33 259 THR B CA 1
ATOM 5966 C C . THR B 1 223 ? -37.741 -11.322 -24.636 1.00 11.75 259 THR B C 1
ATOM 5967 O O . THR B 1 223 ? -36.961 -11.402 -25.584 1.00 11.64 259 THR B O 1
ATOM 5971 N N . ASP B 1 224 ? -38.045 -12.330 -23.830 1.00 11.73 260 ASP B N 1
ATOM 5972 C CA . ASP B 1 224 ? -37.565 -13.687 -24.006 1.00 11.87 260 ASP B CA 1
ATOM 5973 C C . ASP B 1 224 ? -38.454 -14.367 -25.030 1.00 11.72 260 ASP B C 1
ATOM 5974 O O . ASP B 1 224 ? -39.651 -14.493 -24.780 1.00 12.81 260 ASP B O 1
ATOM 5979 N N . LEU B 1 225 ? -37.897 -14.771 -26.174 1.00 10.96 261 LEU B N 1
ATOM 5980 C CA . LEU B 1 225 ? -38.716 -15.347 -27.261 1.00 11.05 261 LEU B CA 1
ATOM 5981 C C . LEU B 1 225 ? -38.684 -16.854 -27.313 1.00 11.68 261 LEU B C 1
ATOM 5982 O O . LEU B 1 225 ? -39.746 -17.478 -27.425 1.00 11.99 261 LEU B O 1
ATOM 5987 N N . LEU B 1 226 ? -37.491 -17.442 -27.303 1.00 11.66 262 LEU B N 1
ATOM 5988 C CA . LEU B 1 226 ? -37.353 -18.884 -27.500 1.00 12.18 262 LEU B CA 1
ATOM 5989 C C . LEU B 1 226 ? -36.170 -19.445 -26.743 1.00 13.36 262 LEU B C 1
ATOM 5990 O O . LEU B 1 226 ? -35.138 -18.784 -26.618 1.00 12.05 262 LEU B O 1
ATOM 5995 N N . GLN B 1 227 ? -36.335 -20.663 -26.218 1.00 13.67 263 GLN B N 1
ATOM 5996 C CA . GLN B 1 227 ? -35.222 -21.424 -25.673 1.00 15.56 263 GLN B CA 1
ATOM 5997 C C . GLN B 1 227 ? -35.405 -22.851 -26.158 1.00 14.56 263 GLN B C 1
ATOM 5998 O O . GLN B 1 227 ? -36.532 -23.246 -26.450 1.00 13.22 263 GLN B O 1
ATOM 6004 N N . ALA B 1 228 ? -34.299 -23.569 -26.279 1.00 14.35 264 ALA B N 1
ATOM 6005 C CA . ALA B 1 228 ? -34.307 -24.926 -26.861 1.00 13.73 264 ALA B CA 1
ATOM 6006 C C . ALA B 1 228 ? -35.312 -25.800 -26.128 1.00 13.83 264 ALA B C 1
ATOM 6007 O O . ALA B 1 228 ? -35.407 -25.742 -24.916 1.00 13.92 264 ALA B O 1
ATOM 6009 N N . ASP B 1 229 ? -36.037 -26.637 -26.882 1.00 14.32 265 ASP B N 1
ATOM 6010 C CA . ASP B 1 229 ? -37.203 -27.348 -26.367 1.00 14.28 265 ASP B CA 1
ATOM 6011 C C . ASP B 1 229 ? -36.961 -28.834 -26.046 1.00 14.39 265 ASP B C 1
ATOM 6012 O O . ASP B 1 229 ? -37.628 -29.393 -25.169 1.00 15.43 265 ASP B O 1
ATOM 6017 N N . GLY B 1 230 ? -36.054 -29.473 -26.784 1.00 13.68 266 GLY B N 1
ATOM 6018 C CA . GLY B 1 230 ? -35.699 -30.871 -26.563 1.00 13.23 266 GLY B CA 1
ATOM 6019 C C . GLY B 1 230 ? -36.376 -31.892 -27.452 1.00 13.48 266 GLY B C 1
ATOM 6020 O O . GLY B 1 230 ? -35.999 -33.049 -27.400 1.00 13.61 266 GLY B O 1
ATOM 6021 N N . THR B 1 231 ? -37.364 -31.470 -28.225 1.00 13.65 267 THR B N 1
ATOM 6022 C CA . THR B 1 231 ? -37.996 -32.338 -29.252 1.00 14.30 267 THR B CA 1
ATOM 6023 C C . THR B 1 231 ? -37.505 -31.978 -30.654 1.00 14.07 267 THR B C 1
ATOM 6024 O O . THR B 1 231 ? -37.178 -32.862 -31.449 1.00 14.20 267 THR B O 1
ATOM 6028 N N . TYR B 1 232 ? -37.477 -30.683 -30.968 1.00 13.41 268 TYR B N 1
ATOM 6029 C CA . TYR B 1 232 ? -36.901 -30.205 -32.235 1.00 13.25 268 TYR B CA 1
ATOM 6030 C C . TYR B 1 232 ? -35.432 -29.771 -32.108 1.00 12.38 268 TYR B C 1
ATOM 6031 O O . TYR B 1 232 ? -34.621 -30.071 -32.990 1.00 12.89 268 TYR B O 1
ATOM 6040 N N . TYR B 1 233 ? -35.133 -28.999 -31.053 1.00 11.61 269 TYR B N 1
ATOM 6041 C CA . TYR B 1 233 ? -33.807 -28.414 -30.801 1.00 11.16 269 TYR B CA 1
ATOM 6042 C C . TYR B 1 233 ? -33.220 -28.917 -29.482 1.00 11.07 269 TYR B C 1
ATOM 6043 O O . TYR B 1 233 ? -33.886 -28.920 -28.441 1.00 11.13 269 TYR B O 1
ATOM 6052 N N . GLN B 1 234 ? -31.975 -29.367 -29.561 1.00 11.45 270 GLN B N 1
ATOM 6053 C CA . GLN B 1 234 ? -31.267 -29.976 -28.447 1.00 11.96 270 GLN B CA 1
ATOM 6054 C C . GLN B 1 234 ? -31.136 -29.011 -27.288 1.00 12.91 270 GLN B C 1
ATOM 6055 O O . GLN B 1 234 ? -30.929 -27.838 -27.509 1.00 12.90 270 GLN B O 1
ATOM 6061 N N . THR B 1 235 ? -31.279 -29.527 -26.072 1.00 13.02 271 THR B N 1
ATOM 6062 C CA . THR B 1 235 ? -31.176 -28.725 -24.844 1.00 13.65 271 THR B CA 1
ATOM 6063 C C . THR B 1 235 ? -29.864 -28.991 -24.117 1.00 14.19 271 THR B C 1
ATOM 6064 O O . THR B 1 235 ? -29.115 -29.910 -24.437 1.00 13.55 271 THR B O 1
ATOM 6068 N N . GLY B 1 236 ? -29.582 -28.174 -23.110 1.00 14.01 272 GLY B N 1
ATOM 6069 C CA . GLY B 1 236 ? -28.425 -28.398 -22.245 1.00 15.17 272 GLY B CA 1
ATOM 6070 C C . GLY B 1 236 ? -28.405 -29.741 -21.505 1.00 15.55 272 GLY B C 1
ATOM 6071 O O . GLY B 1 236 ? -27.335 -30.301 -21.252 1.00 16.23 272 GLY B O 1
ATOM 6072 N N . ALA B 1 237 ? -29.580 -30.247 -21.158 1.00 16.65 273 ALA B N 1
ATOM 6073 C CA . ALA B 1 237 ? -29.687 -31.566 -20.524 1.00 17.72 273 ALA B CA 1
ATOM 6074 C C . ALA B 1 237 ? -29.260 -32.672 -21.495 1.00 18.37 273 ALA B C 1
ATOM 6075 O O . ALA B 1 237 ? -28.636 -33.655 -21.094 1.00 18.04 273 ALA B O 1
ATOM 6077 N N . GLN B 1 238 ? -29.583 -32.498 -22.778 1.00 16.87 274 GLN B N 1
ATOM 6078 C CA . GLN B 1 238 ? -29.152 -33.430 -23.817 1.00 15.96 274 GLN B CA 1
ATOM 6079 C C . GLN B 1 238 ? -27.673 -33.275 -24.167 1.00 15.65 274 GLN B C 1
ATOM 6080 O O . GLN B 1 238 ? -27.013 -34.227 -24.537 1.00 16.73 274 GLN B O 1
ATOM 6086 N N . ASN B 1 239 ? -27.133 -32.062 -24.033 1.00 15.02 275 ASN B N 1
ATOM 6087 C CA . ASN B 1 239 ? -25.756 -31.799 -24.383 1.00 14.82 275 ASN B CA 1
ATOM 6088 C C . ASN B 1 239 ? -25.358 -30.494 -23.728 1.00 15.27 275 ASN B C 1
ATOM 6089 O O . ASN B 1 239 ? -25.887 -29.463 -24.097 1.00 12.99 275 ASN B O 1
ATOM 6094 N N . GLU B 1 240 ? -24.435 -30.554 -22.772 1.00 17.15 276 GLU B N 1
ATOM 6095 C CA . GLU B 1 240 ? -23.990 -29.360 -22.048 1.00 18.63 276 GLU B CA 1
ATOM 6096 C C . GLU B 1 240 ? -23.510 -28.238 -22.987 1.00 18.45 276 GLU B C 1
ATOM 6097 O O . GLU B 1 240 ? -23.623 -27.054 -22.657 1.00 19.65 276 GLU B O 1
ATOM 6103 N N . PHE B 1 241 ? -22.965 -28.615 -24.138 1.00 17.37 277 PHE B N 1
ATOM 6104 C CA . PHE B 1 241 ? -22.412 -27.661 -25.088 1.00 17.43 277 PHE B CA 1
ATOM 6105 C C . PHE B 1 241 ? -23.270 -27.526 -26.349 1.00 14.55 277 PHE B C 1
ATOM 6106 O O . PHE B 1 241 ? -22.769 -27.203 -27.436 1.00 13.50 277 PHE B O 1
ATOM 6114 N N . PHE B 1 242 ? -24.573 -27.747 -26.183 1.00 13.43 278 PHE B N 1
ATOM 6115 C CA . PHE B 1 242 ? -25.540 -27.557 -27.269 1.00 12.73 278 PHE B CA 1
ATOM 6116 C C . PHE B 1 242 ? -25.443 -26.160 -27.874 1.00 12.23 278 PHE B C 1
ATOM 6117 O O . PHE B 1 242 ? -25.044 -25.193 -27.209 1.00 13.00 278 PHE B O 1
ATOM 6125 N N . ASN B 1 243 ? -25.765 -26.075 -29.140 1.00 11.43 279 ASN B N 1
ATOM 6126 C CA . ASN B 1 243 ? -25.808 -24.809 -29.875 1.00 11.19 279 ASN B CA 1
ATOM 6127 C C . ASN B 1 243 ? -27.250 -24.337 -30.055 1.00 10.84 279 ASN B C 1
ATOM 6128 O O . ASN B 1 243 ? -28.103 -25.128 -30.458 1.00 10.69 279 ASN B O 1
ATOM 6133 N N . PHE B 1 244 ? -27.498 -23.048 -29.848 1.00 10.40 280 PHE B N 1
ATOM 6134 C CA . PHE B 1 244 ? -28.815 -22.447 -29.982 1.00 9.85 280 PHE B CA 1
ATOM 6135 C C . PHE B 1 244 ? -28.640 -20.930 -30.032 1.00 9.88 280 PHE B C 1
ATOM 6136 O O . PHE B 1 244 ? -28.363 -20.293 -29.003 1.00 9.63 280 PHE B O 1
ATOM 6144 N N . ARG B 1 245 ? -28.688 -20.362 -31.230 1.00 9.92 281 ARG B N 1
ATOM 6145 C CA . ARG B 1 245 ? -28.354 -18.947 -31.401 1.00 9.61 281 ARG B CA 1
ATOM 6146 C C . ARG B 1 245 ? -28.588 -18.432 -32.825 1.00 9.83 281 ARG B C 1
ATOM 6147 O O . ARG B 1 245 ? -28.872 -19.202 -33.757 1.00 9.71 281 ARG B O 1
ATOM 6155 N N . ASP B 1 246 ? -28.488 -17.115 -32.963 1.00 9.61 282 ASP B N 1
ATOM 6156 C CA . ASP B 1 246 ? -28.344 -16.424 -34.252 1.00 10.25 282 ASP B CA 1
ATOM 6157 C C . ASP B 1 246 ? -29.677 -16.257 -35.009 1.00 10.28 282 ASP B C 1
ATOM 6158 O O . ASP B 1 246 ? -29.833 -16.801 -36.117 1.00 9.78 282 ASP B O 1
ATOM 6163 N N . PRO B 1 247 ? -30.642 -15.532 -34.412 1.00 9.64 283 PRO B N 1
ATOM 6164 C CA . PRO B 1 247 ? -31.933 -15.365 -35.097 1.00 9.19 283 PRO B CA 1
ATOM 6165 C C . PRO B 1 247 ? -31.907 -14.425 -36.295 1.00 9.25 283 PRO B C 1
ATOM 6166 O O . PRO B 1 247 ? -31.406 -13.314 -36.195 1.00 8.94 283 PRO B O 1
ATOM 6170 N N . PHE B 1 248 ? -32.437 -14.880 -37.424 1.00 8.79 284 PHE B N 1
ATOM 6171 C CA . PHE B 1 248 ? -32.629 -14.106 -38.636 1.00 9.51 284 PHE B CA 1
ATOM 6172 C C . PHE B 1 248 ? -34.122 -14.164 -39.021 1.00 10.17 284 PHE B C 1
ATOM 6173 O O . PHE B 1 248 ? -34.647 -15.258 -39.265 1.00 10.06 284 PHE B O 1
ATOM 6181 N N . THR B 1 249 ? -34.792 -13.014 -39.059 1.00 10.36 285 THR B N 1
ATOM 6182 C CA . THR B 1 249 ? -36.242 -12.964 -39.363 1.00 11.01 285 THR B CA 1
ATOM 6183 C C . THR B 1 249 ? -36.515 -12.465 -40.786 1.00 10.85 285 THR B C 1
ATOM 6184 O O . THR B 1 249 ? -35.695 -11.767 -41.361 1.00 10.68 285 THR B O 1
ATOM 6188 N N . PHE B 1 250 ? -37.659 -12.878 -41.374 1.00 11.11 286 PHE B N 1
ATOM 6189 C CA . PHE B 1 250 ? -37.931 -12.584 -42.760 1.00 10.55 286 PHE B CA 1
ATOM 6190 C C . PHE B 1 250 ? -39.394 -12.920 -43.068 1.00 10.52 286 PHE B C 1
ATOM 6191 O O . PHE B 1 250 ? -40.053 -13.602 -42.279 1.00 10.23 286 PHE B O 1
ATOM 6199 N N . GLU B 1 251 ? -39.873 -12.346 -44.153 1.00 11.14 287 GLU B N 1
ATOM 6200 C CA . GLU B 1 251 ? -41.106 -12.795 -44.802 1.00 12.70 287 GLU B CA 1
ATOM 6201 C C . GLU B 1 251 ? -40.704 -13.650 -45.976 1.00 12.76 287 GLU B C 1
ATOM 6202 O O . GLU B 1 251 ? -39.800 -13.311 -46.724 1.00 12.93 287 GLU B O 1
ATOM 6208 N N . ASP B 1 252 ? -41.424 -14.761 -46.163 1.00 13.41 288 ASP B N 1
ATOM 6209 C CA . ASP B 1 252 ? -41.289 -15.621 -47.327 1.00 14.40 288 ASP B CA 1
ATOM 6210 C C . ASP B 1 252 ? -42.260 -15.079 -48.384 1.00 14.87 288 ASP B C 1
ATOM 6211 O O . ASP B 1 252 ? -43.450 -14.922 -48.071 1.00 14.00 288 ASP B O 1
ATOM 6216 N N . PRO B 1 253 ? -41.764 -14.737 -49.599 1.00 15.20 289 PRO B N 1
ATOM 6217 C CA . PRO B 1 253 ? -42.661 -14.201 -50.605 1.00 16.72 289 PRO B CA 1
ATOM 6218 C C . PRO B 1 253 ? -43.810 -15.148 -50.925 1.00 17.04 289 PRO B C 1
ATOM 6219 O O . PRO B 1 253 ? -44.864 -14.696 -51.363 1.00 18.56 289 PRO B O 1
ATOM 6223 N N . ALA B 1 254 ? -43.611 -16.442 -50.695 1.00 17.78 290 ALA B N 1
ATOM 6224 C CA . ALA B 1 254 ? -44.691 -17.439 -50.895 1.00 18.55 290 ALA B CA 1
ATOM 6225 C C . ALA B 1 254 ? -45.759 -17.417 -49.780 1.00 18.96 290 ALA B C 1
ATOM 6226 O O . ALA B 1 254 ? -46.811 -18.037 -49.921 1.00 19.44 290 ALA B O 1
ATOM 6228 N N . HIS B 1 255 ? -45.497 -16.698 -48.678 1.00 18.23 291 HIS B N 1
ATOM 6229 C CA . HIS B 1 255 ? -46.440 -16.591 -47.541 1.00 17.95 291 HIS B CA 1
ATOM 6230 C C . HIS B 1 255 ? -46.504 -15.135 -47.044 1.00 18.51 291 HIS B C 1
ATOM 6231 O O . HIS B 1 255 ? -46.074 -14.816 -45.938 1.00 18.07 291 HIS B O 1
ATOM 6238 N N . PRO B 1 256 ? -47.018 -14.226 -47.879 1.00 18.99 292 PRO B N 1
ATOM 6239 C CA . PRO B 1 256 ? -47.020 -12.804 -47.492 1.00 18.85 292 PRO B CA 1
ATOM 6240 C C . PRO B 1 256 ? -47.802 -12.540 -46.183 1.00 18.66 292 PRO B C 1
ATOM 6241 O O . PRO B 1 256 ? -48.837 -13.152 -45.935 1.00 19.15 292 PRO B O 1
ATOM 6245 N N . GLY B 1 257 ? -47.252 -11.671 -45.345 1.00 18.95 293 GLY B N 1
ATOM 6246 C CA . GLY B 1 257 ? -47.838 -11.308 -44.066 1.00 18.98 293 GLY B CA 1
ATOM 6247 C C . GLY B 1 257 ? -47.453 -12.157 -42.873 1.00 18.77 293 GLY B C 1
ATOM 6248 O O . GLY B 1 257 ? -47.706 -11.758 -41.743 1.00 20.00 293 GLY B O 1
ATOM 6249 N N . GLU B 1 258 ? -46.882 -13.340 -43.125 1.00 16.11 294 GLU B N 1
ATOM 6250 C CA . GLU B 1 258 ? -46.423 -14.225 -42.071 1.00 15.49 294 GLU B CA 1
ATOM 6251 C C . GLU B 1 258 ? -44.938 -13.929 -41.851 1.00 14.41 294 GLU B C 1
ATOM 6252 O O . GLU B 1 258 ? -44.246 -13.535 -42.791 1.00 14.90 294 GLU B O 1
ATOM 6258 N N . THR B 1 259 ? -44.467 -14.080 -40.618 1.00 13.37 295 THR B N 1
ATOM 6259 C CA . THR B 1 259 ? -43.067 -13.789 -40.308 1.00 12.00 295 THR B CA 1
ATOM 6260 C C . THR B 1 259 ? -42.410 -15.026 -39.739 1.00 11.26 295 THR B C 1
ATOM 6261 O O . THR B 1 259 ? -42.950 -15.647 -38.829 1.00 11.19 295 THR B O 1
ATOM 6265 N N . PHE B 1 260 ? -41.241 -15.373 -40.293 1.00 10.45 296 PHE B N 1
ATOM 6266 C CA . PHE B 1 260 ? -40.482 -16.532 -39.889 1.00 10.72 296 PHE B CA 1
ATOM 6267 C C . PHE B 1 260 ? -39.118 -16.130 -39.383 1.00 10.58 296 PHE B C 1
ATOM 6268 O O . PHE B 1 260 ? -38.705 -14.991 -39.551 1.00 10.47 296 PHE B O 1
ATOM 6276 N N . MET B 1 261 ? -38.453 -17.082 -38.739 1.00 10.55 297 MET B N 1
ATOM 6277 C CA . MET B 1 261 ? -37.094 -16.900 -38.230 1.00 10.16 297 MET B CA 1
ATOM 6278 C C . MET B 1 261 ? -36.340 -18.199 -38.423 1.00 10.66 297 MET B C 1
ATOM 6279 O O . MET B 1 261 ? -36.909 -19.285 -38.203 1.00 10.33 297 MET B O 1
ATOM 6284 N N . VAL B 1 262 ? -35.087 -18.103 -38.857 1.00 9.69 298 VAL B N 1
ATOM 6285 C CA . VAL B 1 262 ? -34.164 -19.229 -38.810 1.00 9.85 298 VAL B CA 1
ATOM 6286 C C . VAL B 1 262 ? -33.104 -18.931 -37.771 1.00 9.47 298 VAL B C 1
ATOM 6287 O O . VAL B 1 262 ? -32.855 -17.776 -37.443 1.00 9.86 298 VAL B O 1
ATOM 6291 N N . PHE B 1 263 ? -32.526 -19.985 -37.228 1.00 9.53 299 PHE B N 1
ATOM 6292 C CA . PHE B 1 263 ? -31.504 -19.906 -36.178 1.00 9.59 299 PHE B CA 1
ATOM 6293 C C . PHE B 1 263 ? -30.735 -21.221 -36.167 1.00 10.00 299 PHE B C 1
ATOM 6294 O O . PHE B 1 263 ? -31.148 -22.216 -36.784 1.00 9.49 299 PHE B O 1
ATOM 6302 N N . GLU B 1 264 ? -29.575 -21.203 -35.538 1.00 9.95 300 GLU B N 1
ATOM 6303 C CA . GLU B 1 264 ? -28.771 -22.413 -35.378 1.00 10.18 300 GLU B CA 1
ATOM 6304 C C . GLU B 1 264 ? -29.266 -23.207 -34.174 1.00 9.97 300 GLU B C 1
ATOM 6305 O O . GLU B 1 264 ? -29.462 -22.651 -33.099 1.00 9.99 300 GLU B O 1
ATOM 6311 N N . GLY B 1 265 ? -29.452 -24.517 -34.370 1.00 9.68 301 GLY B N 1
ATOM 6312 C CA . GLY B 1 265 ? -29.641 -25.456 -33.266 1.00 9.98 301 GLY B CA 1
ATOM 6313 C C . GLY B 1 265 ? -28.769 -26.698 -33.403 1.00 10.04 301 GLY B C 1
ATOM 6314 O O . GLY B 1 265 ? -27.820 -26.729 -34.206 1.00 9.69 301 GLY B O 1
ATOM 6315 N N . ASN B 1 266 ? -29.078 -27.700 -32.581 1.00 10.65 302 ASN B N 1
ATOM 6316 C CA . ASN B 1 266 ? -28.610 -29.058 -32.839 1.00 11.49 302 ASN B CA 1
ATOM 6317 C C . ASN B 1 266 ? -29.830 -29.953 -32.885 1.00 10.70 302 ASN B C 1
ATOM 6318 O O . ASN B 1 266 ? -30.849 -29.679 -32.272 1.00 9.89 302 ASN B O 1
ATOM 6323 N N . SER B 1 267 ? -29.717 -31.049 -33.602 1.00 10.66 303 SER B N 1
ATOM 6324 C CA . SER B 1 267 ? -30.756 -32.047 -33.547 1.00 10.98 303 SER B CA 1
ATOM 6325 C C . SER B 1 267 ? -30.977 -32.518 -32.099 1.00 11.38 303 SER B C 1
ATOM 6326 O O . SER B 1 267 ? -30.036 -32.690 -31.308 1.00 11.42 303 SER B O 1
ATOM 6329 N N . ALA B 1 268 ? -32.235 -32.793 -31.790 1.00 12.05 304 ALA B N 1
ATOM 6330 C CA . ALA B 1 268 ? -32.660 -33.065 -30.427 1.00 12.90 304 ALA B CA 1
ATOM 6331 C C . ALA B 1 268 ? -32.466 -34.532 -30.049 1.00 14.19 304 ALA B C 1
ATOM 6332 O O . ALA B 1 268 ? -33.426 -35.289 -29.952 1.00 15.20 304 ALA B O 1
ATOM 6334 N N . MET B 1 269 ? -31.213 -34.915 -29.853 1.00 14.82 305 MET B N 1
ATOM 6335 C CA . MET B 1 269 ? -30.855 -36.254 -29.381 1.00 15.64 305 MET B CA 1
ATOM 6336 C C . MET B 1 269 ? -29.903 -36.095 -28.208 1.00 16.25 305 MET B C 1
ATOM 6337 O O . MET B 1 269 ? -29.117 -35.140 -28.153 1.00 15.59 305 MET B O 1
ATOM 6342 N N . GLN B 1 270 ? -29.973 -37.034 -27.268 1.00 16.17 306 GLN B N 1
ATOM 6343 C CA . GLN B 1 270 ? -29.052 -37.062 -26.160 1.00 16.47 306 GLN B CA 1
ATOM 6344 C C . GLN B 1 270 ? -27.677 -37.301 -26.736 1.00 15.60 306 GLN B C 1
ATOM 6345 O O . GLN B 1 270 ? -27.512 -38.141 -27.589 1.00 16.15 306 GLN B O 1
ATOM 6351 N N . ARG B 1 271 ? -26.680 -36.559 -26.277 1.00 15.64 307 ARG B N 1
ATOM 6352 C CA . ARG B 1 271 ? -25.375 -36.592 -26.895 1.00 17.05 307 ARG B CA 1
ATOM 6353 C C . ARG B 1 271 ? -24.802 -37.998 -27.030 1.00 16.89 307 ARG B C 1
ATOM 6354 O O . ARG B 1 271 ? -24.245 -38.361 -28.057 1.00 16.38 307 ARG B O 1
ATOM 6362 N N . GLU B 1 272 ? -24.937 -38.765 -25.953 1.00 16.44 308 GLU B N 1
ATOM 6363 C CA . GLU B 1 272 ? -24.242 -40.019 -25.808 1.00 17.40 308 GLU B CA 1
ATOM 6364 C C . GLU B 1 272 ? -24.952 -41.138 -26.531 1.00 17.64 308 GLU B C 1
ATOM 6365 O O . GLU B 1 272 ? -24.360 -42.201 -26.749 1.00 19.65 308 GLU B O 1
ATOM 6371 N N . THR B 1 273 ? -26.204 -40.923 -26.885 1.00 16.94 309 THR B N 1
ATOM 6372 C CA . THR B 1 273 ? -26.958 -41.975 -27.574 1.00 17.88 309 THR B CA 1
ATOM 6373 C C . THR B 1 273 ? -27.388 -41.594 -28.983 1.00 18.17 309 THR B C 1
ATOM 6374 O O . THR B 1 273 ? -28.036 -42.397 -29.663 1.00 16.14 309 THR B O 1
ATOM 6378 N N . ALA B 1 274 ? -27.058 -40.376 -29.412 1.00 16.63 310 ALA B N 1
ATOM 6379 C CA . ALA B 1 274 ? -27.351 -39.942 -30.785 1.00 17.20 310 ALA B CA 1
ATOM 6380 C C . ALA B 1 274 ? -26.853 -40.975 -31.791 1.00 17.01 310 ALA B C 1
ATOM 6381 O O . ALA B 1 274 ? -25.751 -41.540 -31.636 1.00 17.07 310 ALA B O 1
ATOM 6383 N N . THR B 1 275 ? -27.673 -41.244 -32.803 1.00 17.81 311 THR B N 1
ATOM 6384 C CA . THR B 1 275 ? -27.266 -42.101 -33.900 1.00 18.34 311 THR B CA 1
ATOM 6385 C C . THR B 1 275 ? -27.640 -41.479 -35.233 1.00 18.35 311 THR B C 1
ATOM 6386 O O . THR B 1 275 ? -28.459 -40.559 -35.294 1.00 17.46 311 THR B O 1
ATOM 6390 N N . CYS B 1 276 ? -27.032 -41.985 -36.300 1.00 17.86 312 CYS B N 1
ATOM 6391 C CA . CYS B 1 276 ? -27.388 -41.543 -37.624 1.00 18.66 312 CYS B CA 1
ATOM 6392 C C . CYS B 1 276 ? -28.089 -42.681 -38.323 1.00 18.78 312 CYS B C 1
ATOM 6393 O O . CYS B 1 276 ? -27.988 -43.824 -37.877 1.00 19.27 312 CYS B O 1
ATOM 6396 N N . ASN B 1 277 ? -28.844 -42.360 -39.359 1.00 17.88 313 ASN B N 1
ATOM 6397 C CA . ASN B 1 277 ? -29.489 -43.400 -40.173 1.00 18.75 313 ASN B CA 1
ATOM 6398 C C . ASN B 1 277 ? -29.079 -43.326 -41.645 1.00 20.01 313 ASN B C 1
ATOM 6399 O O . ASN B 1 277 ? -28.224 -42.532 -42.044 1.00 19.02 313 ASN B O 1
ATOM 6404 N N . GLU B 1 278 ? -29.697 -44.164 -42.468 1.00 20.39 314 GLU B N 1
ATOM 6405 C CA . GLU B 1 278 ? -29.290 -44.289 -43.855 1.00 22.44 314 GLU B CA 1
ATOM 6406 C C . GLU B 1 278 ? -29.444 -42.966 -44.595 1.00 19.80 314 GLU B C 1
ATOM 6407 O O . GLU B 1 278 ? -28.647 -42.643 -45.482 1.00 19.47 314 GLU B O 1
ATOM 6413 N N . ALA B 1 279 ? -30.453 -42.198 -44.206 1.00 18.68 315 ALA B N 1
ATOM 6414 C CA . ALA B 1 279 ? -30.766 -40.935 -44.853 1.00 17.63 315 ALA B CA 1
ATOM 6415 C C . ALA B 1 279 ? -29.729 -39.849 -44.528 1.00 16.02 315 ALA B C 1
ATOM 6416 O O . ALA B 1 279 ? -29.444 -39.006 -45.363 1.00 16.29 315 ALA B O 1
ATOM 6418 N N . ASP B 1 280 ? -29.167 -39.882 -43.333 1.00 15.56 316 ASP B N 1
ATOM 6419 C CA . ASP B 1 280 ? -28.075 -38.952 -42.997 1.00 15.70 316 ASP B CA 1
ATOM 6420 C C . ASP B 1 280 ? -26.835 -39.253 -43.855 1.00 15.67 316 ASP B C 1
ATOM 6421 O O . ASP B 1 280 ? -26.048 -38.379 -44.176 1.00 14.44 316 ASP B O 1
ATOM 6426 N N . LEU B 1 281 ? -26.622 -40.527 -44.165 1.00 15.74 317 LEU B N 1
ATOM 6427 C CA . LEU B 1 281 ? -25.494 -40.931 -44.988 1.00 15.96 317 LEU B CA 1
ATOM 6428 C C . LEU B 1 281 ? -25.759 -40.525 -46.447 1.00 16.47 317 LEU B C 1
ATOM 6429 O O . LEU B 1 281 ? -24.909 -39.914 -47.112 1.00 15.38 317 LEU B O 1
ATOM 6434 N N . GLY B 1 282 ? -26.936 -40.901 -46.943 1.00 16.09 318 GLY B N 1
ATOM 6435 C CA . GLY B 1 282 ? -27.485 -40.405 -48.192 1.00 16.31 318 GLY B CA 1
ATOM 6436 C C . GLY B 1 282 ? -26.953 -40.989 -49.497 1.00 15.78 318 GLY B C 1
ATOM 6437 O O . GLY B 1 282 ? -27.089 -40.367 -50.545 1.00 15.68 318 GLY B O 1
ATOM 6438 N N . TYR B 1 283 ? -26.365 -42.188 -49.426 1.00 15.45 319 TYR B N 1
ATOM 6439 C CA . TYR B 1 283 ? -25.701 -42.780 -50.579 1.00 15.54 319 TYR B CA 1
ATOM 6440 C C . TYR B 1 283 ? -26.744 -43.364 -51.499 1.00 16.70 319 TYR B C 1
ATOM 6441 O O . TYR B 1 283 ? -27.772 -43.873 -51.039 1.00 16.92 319 TYR B O 1
ATOM 6450 N N . ARG B 1 284 ? -26.463 -43.247 -52.793 1.00 16.89 320 ARG B N 1
ATOM 6451 C CA . ARG B 1 284 ? -27.290 -43.846 -53.831 1.00 18.49 320 ARG B CA 1
ATOM 6452 C C . ARG B 1 284 ? -27.085 -45.325 -53.768 1.00 19.25 320 ARG B C 1
ATOM 6453 O O . ARG B 1 284 ? -26.011 -45.816 -53.412 1.00 19.11 320 ARG B O 1
ATOM 6461 N N . GLN B 1 285 ? -28.134 -46.050 -54.120 1.00 21.39 321 GLN B N 1
ATOM 6462 C CA . GLN B 1 285 ? -28.071 -47.506 -54.140 1.00 24.40 321 GLN B CA 1
ATOM 6463 C C . GLN B 1 285 ? -26.903 -47.968 -54.970 1.00 21.05 321 GLN B C 1
ATOM 6464 O O . GLN B 1 285 ? -26.753 -47.537 -56.100 1.00 21.77 321 GLN B O 1
ATOM 6470 N N . GLY B 1 286 ? -26.091 -48.848 -54.392 1.00 21.41 322 GLY B N 1
ATOM 6471 C CA . GLY B 1 286 ? -24.974 -49.479 -55.093 1.00 22.05 322 GLY B CA 1
ATOM 6472 C C . GLY B 1 286 ? -23.726 -48.647 -55.279 1.00 21.57 322 GLY B C 1
ATOM 6473 O O . GLY B 1 286 ? -22.798 -49.059 -55.957 1.00 21.45 322 GLY B O 1
ATOM 6474 N N . ASP B 1 287 ? -23.676 -47.462 -54.676 1.00 20.33 323 ASP B N 1
ATOM 6475 C CA . ASP B 1 287 ? -22.468 -46.679 -54.755 1.00 19.08 323 ASP B CA 1
ATOM 6476 C C . ASP B 1 287 ? -21.313 -47.420 -54.062 1.00 17.88 323 ASP B C 1
ATOM 6477 O O . ASP B 1 287 ? -21.403 -47.758 -52.879 1.00 17.15 323 ASP B O 1
ATOM 6482 N N . PRO B 1 288 ? -20.209 -47.655 -54.785 1.00 17.37 324 PRO B N 1
ATOM 6483 C CA . PRO B 1 288 ? -19.127 -48.401 -54.173 1.00 17.75 324 PRO B CA 1
ATOM 6484 C C . PRO B 1 288 ? -18.407 -47.634 -53.065 1.00 16.68 324 PRO B C 1
ATOM 6485 O O . PRO B 1 288 ? -17.633 -48.225 -52.339 1.00 17.21 324 PRO B O 1
ATOM 6489 N N . TYR B 1 289 ? -18.663 -46.332 -52.952 1.00 16.10 325 TYR B N 1
ATOM 6490 C CA . TYR B 1 289 ? -18.069 -45.520 -51.881 1.00 16.19 325 TYR B CA 1
ATOM 6491 C C . TYR B 1 289 ? -19.002 -45.392 -50.677 1.00 16.52 325 TYR B C 1
ATOM 6492 O O . TYR B 1 289 ? -18.689 -44.704 -49.701 1.00 16.76 325 TYR B O 1
ATOM 6501 N N . ALA B 1 290 ? -20.139 -46.070 -50.716 1.00 16.09 326 ALA B N 1
ATOM 6502 C CA . ALA B 1 290 ? -21.115 -45.989 -49.616 1.00 16.76 326 ALA B CA 1
ATOM 6503 C C . ALA B 1 290 ? -20.519 -46.448 -48.304 1.00 17.05 326 ALA B C 1
ATOM 6504 O O . ALA B 1 290 ? -19.663 -47.343 -48.277 1.00 17.80 326 ALA B O 1
ATOM 6506 N N . GLU B 1 291 ? -20.904 -45.770 -47.226 1.00 17.57 327 GLU B N 1
ATOM 6507 C CA . GLU B 1 291 ? -20.547 -46.187 -45.878 1.00 18.13 327 GLU B CA 1
ATOM 6508 C C . GLU B 1 291 ? -21.708 -46.960 -45.280 1.00 18.85 327 GLU B C 1
ATOM 6509 O O . GLU B 1 291 ? -22.836 -46.805 -45.718 1.00 20.03 327 GLU B O 1
ATOM 6515 N N . THR B 1 292 ? -21.426 -47.759 -44.254 1.00 20.75 328 THR B N 1
ATOM 6516 C CA . THR B 1 292 ? -22.468 -48.403 -43.469 1.00 21.98 328 THR B CA 1
ATOM 6517 C C . THR B 1 292 ? -22.871 -47.533 -42.274 1.00 20.89 328 THR B C 1
ATOM 6518 O O . THR B 1 292 ? -22.037 -46.859 -41.659 1.00 19.73 328 THR B O 1
ATOM 6522 N N . VAL B 1 293 ? -24.151 -47.580 -41.939 1.00 21.96 329 VAL B N 1
ATOM 6523 C CA . VAL B 1 293 ? -24.664 -46.920 -40.728 1.00 23.01 329 VAL B CA 1
ATOM 6524 C C . VAL B 1 293 ? -23.859 -47.312 -39.475 1.00 23.01 329 VAL B C 1
ATOM 6525 O O . VAL B 1 293 ? -23.502 -46.449 -38.663 1.00 21.76 329 VAL B O 1
ATOM 6529 N N . ASP B 1 294 ? -23.554 -48.605 -39.317 1.00 23.59 330 ASP B N 1
ATOM 6530 C CA . ASP B 1 294 ? -22.767 -49.060 -38.156 1.00 24.36 330 ASP B CA 1
ATOM 6531 C C . ASP B 1 294 ? -21.372 -48.438 -38.092 1.00 22.47 330 ASP B C 1
ATOM 6532 O O . ASP B 1 294 ? -20.928 -48.031 -37.013 1.00 22.56 330 ASP B O 1
ATOM 6537 N N . ASP B 1 295 ? -20.673 -48.376 -39.233 1.00 21.27 331 ASP B N 1
ATOM 6538 C CA . ASP B 1 295 ? -19.342 -47.790 -39.272 1.00 20.99 331 ASP B CA 1
ATOM 6539 C C . ASP B 1 295 ? -19.410 -46.311 -38.919 1.00 19.47 331 ASP B C 1
ATOM 6540 O O . ASP B 1 295 ? -18.554 -45.810 -38.175 1.00 19.40 331 ASP B O 1
ATOM 6545 N N . VAL B 1 296 ? -20.407 -45.602 -39.456 1.00 18.20 332 VAL B N 1
ATOM 6546 C CA . VAL B 1 296 ? -20.531 -44.166 -39.135 1.00 17.58 332 VAL B CA 1
ATOM 6547 C C . VAL B 1 296 ? -20.879 -43.965 -37.660 1.00 18.41 332 VAL B C 1
ATOM 6548 O O . VAL B 1 296 ? -20.270 -43.119 -36.994 1.00 18.76 332 VAL B O 1
ATOM 6552 N N . ASN B 1 297 ? -21.814 -44.753 -37.144 1.00 19.10 333 ASN B N 1
ATOM 6553 C CA . ASN B 1 297 ? -22.190 -44.669 -35.727 1.00 21.44 333 ASN B CA 1
ATOM 6554 C C . ASN B 1 297 ? -21.054 -44.996 -34.776 1.00 22.17 333 ASN B C 1
ATOM 6555 O O . ASN B 1 297 ? -20.990 -44.441 -33.683 1.00 21.83 333 ASN B O 1
ATOM 6560 N N . ALA B 1 298 ? -20.143 -45.859 -35.213 1.00 22.89 334 ALA B N 1
ATOM 6561 C CA . ALA B 1 298 ? -18.959 -46.201 -34.426 1.00 23.23 334 ALA B CA 1
ATOM 6562 C C . ALA B 1 298 ? -17.814 -45.176 -34.462 1.00 22.98 334 ALA B C 1
ATOM 6563 O O . ALA B 1 298 ? -16.874 -45.296 -33.672 1.00 22.98 334 ALA B O 1
ATOM 6565 N N . SER B 1 299 ? -17.893 -44.178 -35.356 1.00 21.19 335 SER B N 1
ATOM 6566 C CA . SER B 1 299 ? -16.747 -43.337 -35.715 1.00 20.06 335 SER B CA 1
ATOM 6567 C C . SER B 1 299 ? -16.538 -42.111 -34.843 1.00 19.59 335 SER B C 1
ATOM 6568 O O . SER B 1 299 ? -15.475 -41.504 -34.906 1.00 21.61 335 SER B O 1
ATOM 6571 N N . GLY B 1 300 ? -17.554 -41.743 -34.067 1.00 18.03 336 GLY B N 1
ATOM 6572 C CA . GLY B 1 300 ? -17.545 -40.465 -33.343 1.00 17.22 336 GLY B CA 1
ATOM 6573 C C . GLY B 1 300 ? -18.338 -39.396 -34.099 1.00 16.03 336 GLY B C 1
ATOM 6574 O O . GLY B 1 300 ? -18.564 -38.310 -33.578 1.00 16.61 336 GLY B O 1
ATOM 6575 N N . ALA B 1 301 ? -18.796 -39.713 -35.308 1.00 14.73 337 ALA B N 1
ATOM 6576 C CA . ALA B 1 301 ? -19.513 -38.726 -36.143 1.00 13.72 337 ALA B CA 1
ATOM 6577 C C . ALA B 1 301 ? -20.826 -38.322 -35.500 1.00 13.89 337 ALA B C 1
ATOM 6578 O O . ALA B 1 301 ? -21.361 -37.234 -35.758 1.00 13.47 337 ALA B O 1
ATOM 6580 N N . THR B 1 302 ? -21.352 -39.168 -34.616 1.00 14.46 338 THR B N 1
ATOM 6581 C CA . THR B 1 302 ? -22.640 -38.898 -33.978 1.00 14.78 338 THR B CA 1
ATOM 6582 C C . THR B 1 302 ? -22.617 -37.737 -32.996 1.00 14.29 338 THR B C 1
ATOM 6583 O O . THR B 1 302 ? -23.670 -37.309 -32.560 1.00 14.10 338 THR B O 1
ATOM 6587 N N . TYR B 1 303 ? -21.431 -37.256 -32.652 1.00 14.16 339 TYR B N 1
ATOM 6588 C CA . TYR B 1 303 ? -21.295 -36.061 -31.846 1.00 15.38 339 TYR B CA 1
ATOM 6589 C C . TYR B 1 303 ? -21.426 -34.764 -32.672 1.00 14.29 339 TYR B C 1
ATOM 6590 O O . TYR B 1 303 ? -21.387 -33.660 -32.111 1.00 14.23 339 TYR B O 1
ATOM 6599 N N . GLN B 1 304 ? -21.530 -34.887 -33.993 1.00 12.73 340 GLN B N 1
ATOM 6600 C CA . GLN B 1 304 ? -21.704 -33.733 -34.887 1.00 12.44 340 GLN B CA 1
ATOM 6601 C C . GLN B 1 304 ? -23.117 -33.779 -35.471 1.00 12.33 340 GLN B C 1
ATOM 6602 O O . GLN B 1 304 ? -23.371 -34.492 -36.476 1.00 12.04 340 GLN B O 1
ATOM 6608 N N . ILE B 1 305 ? -24.039 -33.087 -34.806 1.00 11.48 341 ILE B N 1
ATOM 6609 C CA . ILE B 1 305 ? -25.461 -33.146 -35.158 1.00 11.69 341 ILE B CA 1
ATOM 6610 C C . ILE B 1 305 ? -26.101 -31.749 -35.202 1.00 10.85 341 ILE B C 1
ATOM 6611 O O . ILE B 1 305 ? -27.126 -31.478 -34.581 1.00 10.61 341 ILE B O 1
ATOM 6616 N N . GLY B 1 306 ? -25.482 -30.865 -35.967 1.00 10.13 342 GLY B N 1
ATOM 6617 C CA . GLY B 1 306 ? -25.990 -29.520 -36.183 1.00 10.01 342 GLY B CA 1
ATOM 6618 C C . GLY B 1 306 ? -27.305 -29.480 -36.913 1.00 9.89 342 GLY B C 1
ATOM 6619 O O . GLY B 1 306 ? -27.599 -30.370 -37.712 1.00 10.37 342 GLY B O 1
ATOM 6620 N N . ASN B 1 307 ? -28.109 -28.459 -36.670 1.00 9.80 343 ASN B N 1
ATOM 6621 C CA . ASN B 1 307 ? -29.296 -28.227 -37.507 1.00 9.84 343 ASN B CA 1
ATOM 6622 C C . ASN B 1 307 ? -29.597 -26.742 -37.661 1.00 9.70 343 ASN B C 1
ATOM 6623 O O . ASN B 1 307 ? -28.972 -25.878 -36.975 1.00 9.57 343 ASN B O 1
ATOM 6628 N N . VAL B 1 308 ? -30.511 -26.450 -38.578 1.00 9.45 344 VAL B N 1
ATOM 6629 C CA . VAL B 1 308 ? -31.058 -25.129 -38.770 1.00 9.49 344 VAL B CA 1
ATOM 6630 C C . VAL B 1 308 ? -32.535 -25.188 -38.459 1.00 9.64 344 VAL B C 1
ATOM 6631 O O . VAL B 1 308 ? -33.289 -25.983 -39.057 1.00 9.39 344 VAL B O 1
ATOM 6635 N N . GLY B 1 309 ? -32.920 -24.367 -37.510 1.00 9.52 345 GLY B N 1
ATOM 6636 C CA . GLY B 1 309 ? -34.284 -24.286 -37.024 1.00 9.41 345 GLY B CA 1
ATOM 6637 C C . GLY B 1 309 ? -35.118 -23.235 -37.724 1.00 9.56 345 GLY B C 1
ATOM 6638 O O . GLY B 1 309 ? -34.596 -22.319 -38.402 1.00 9.82 345 GLY B O 1
ATOM 6639 N N . LEU B 1 310 ? -36.439 -23.392 -37.592 1.00 9.21 346 LEU B N 1
ATOM 6640 C CA . LEU B 1 310 ? -37.421 -22.466 -38.101 1.00 9.39 346 LEU B CA 1
ATOM 6641 C C . LEU B 1 310 ? -38.417 -22.202 -36.979 1.00 9.45 346 LEU B C 1
ATOM 6642 O O . LEU B 1 310 ? -38.771 -23.103 -36.234 1.00 9.92 346 LEU B O 1
ATOM 6647 N N . ALA B 1 311 ? -38.828 -20.942 -36.839 1.00 9.29 347 ALA B N 1
ATOM 6648 C CA . ALA B 1 311 ? -39.894 -20.551 -35.939 1.00 9.54 347 ALA B CA 1
ATOM 6649 C C . ALA B 1 311 ? -40.782 -19.559 -36.654 1.00 9.72 347 ALA B C 1
ATOM 6650 O O . ALA B 1 311 ? -40.373 -18.912 -37.624 1.00 9.60 347 ALA B O 1
ATOM 6652 N N . LYS B 1 312 ? -42.009 -19.430 -36.153 1.00 10.24 348 LYS B N 1
ATOM 6653 C CA . LYS B 1 312 ? -43.015 -18.552 -36.727 1.00 11.02 348 LYS B CA 1
ATOM 6654 C C . LYS B 1 312 ? -43.577 -17.594 -35.682 1.00 10.88 348 LYS B C 1
ATOM 6655 O O . LYS B 1 312 ? -43.880 -18.001 -34.548 1.00 10.79 348 LYS B O 1
ATOM 6661 N N . ALA B 1 313 ? -43.706 -16.322 -36.063 1.00 12.23 349 ALA B N 1
ATOM 6662 C CA . ALA B 1 313 ? -44.221 -15.316 -35.163 1.00 13.00 349 ALA B CA 1
ATOM 6663 C C . ALA B 1 313 ? -45.715 -15.513 -34.996 1.00 13.69 349 ALA B C 1
ATOM 6664 O O . ALA B 1 313 ? -46.407 -15.927 -35.945 1.00 13.00 349 ALA B O 1
ATOM 6666 N N . LYS B 1 314 ? -46.188 -15.228 -33.795 1.00 15.21 350 LYS B N 1
ATOM 6667 C CA . LYS B 1 314 ? -47.603 -15.398 -33.451 1.00 16.66 350 LYS B CA 1
ATOM 6668 C C . LYS B 1 314 ? -48.353 -14.074 -33.300 1.00 17.56 350 LYS B C 1
ATOM 6669 O O . LYS B 1 314 ? -49.573 -14.076 -33.096 1.00 17.51 350 LYS B O 1
ATOM 6675 N N . ASN B 1 315 ? -47.638 -12.953 -33.362 1.00 18.20 351 ASN B N 1
ATOM 6676 C CA . ASN B 1 315 ? -48.266 -11.648 -33.328 1.00 18.46 351 ASN B CA 1
ATOM 6677 C C . ASN B 1 315 ? -47.487 -10.643 -34.168 1.00 18.62 351 ASN B C 1
ATOM 6678 O O . ASN B 1 315 ? -46.339 -10.883 -34.556 1.00 17.50 351 ASN B O 1
ATOM 6683 N N . LYS B 1 316 ? -48.121 -9.515 -34.438 1.00 19.58 352 LYS B N 1
ATOM 6684 C CA . LYS B 1 316 ? -47.554 -8.504 -35.293 1.00 21.59 352 LYS B CA 1
ATOM 6685 C C . LYS B 1 316 ? -46.371 -7.809 -34.612 1.00 19.57 352 LYS B C 1
ATOM 6686 O O . LYS B 1 316 ? -45.494 -7.296 -35.299 1.00 18.79 352 LYS B O 1
ATOM 6692 N N . GLN B 1 317 ? -46.341 -7.828 -33.281 1.00 19.57 353 GLN B N 1
ATOM 6693 C CA . GLN B 1 317 ? -45.243 -7.176 -32.546 1.00 19.73 353 GLN B CA 1
ATOM 6694 C C . GLN B 1 317 ? -43.980 -8.036 -32.537 1.00 18.03 353 GLN B C 1
ATOM 6695 O O . GLN B 1 317 ? -42.934 -7.595 -32.055 1.00 16.60 353 GLN B O 1
ATOM 6701 N N . LEU B 1 318 ? -44.084 -9.272 -33.021 1.00 15.22 354 LEU B N 1
ATOM 6702 C CA . LEU B 1 318 ? -42.973 -10.214 -33.014 1.00 14.55 354 LEU B CA 1
ATOM 6703 C C . LEU B 1 318 ? -42.408 -10.532 -31.622 1.00 14.21 354 LEU B C 1
ATOM 6704 O O . LEU B 1 318 ? -41.249 -10.900 -31.480 1.00 13.55 354 LEU B O 1
ATOM 6709 N N . THR B 1 319 ? -43.284 -10.485 -30.617 1.00 14.84 355 THR B N 1
ATOM 6710 C CA . THR B 1 319 ? -42.930 -10.794 -29.247 1.00 15.19 355 THR B CA 1
ATOM 6711 C C . THR B 1 319 ? -43.283 -12.203 -28.817 1.00 13.96 355 THR B C 1
ATOM 6712 O O . THR B 1 319 ? -42.928 -12.613 -27.714 1.00 14.49 355 THR B O 1
ATOM 6716 N N . GLU B 1 320 ? -43.971 -12.950 -29.682 1.00 14.16 356 GLU B N 1
ATOM 6717 C CA . GLU B 1 320 ? -44.314 -14.330 -29.388 1.00 14.79 356 GLU B CA 1
ATOM 6718 C C . GLU B 1 320 ? -44.055 -15.172 -30.626 1.00 13.21 356 GLU B C 1
ATOM 6719 O O . GLU B 1 320 ? -44.394 -14.742 -31.722 1.00 13.11 356 GLU B O 1
ATOM 6725 N N . TRP B 1 321 ? -43.418 -16.322 -30.412 1.00 13.25 357 TRP B N 1
ATOM 6726 C CA . TRP B 1 321 ? -42.989 -17.233 -31.467 1.00 12.50 357 TRP B CA 1
ATOM 6727 C C . TRP B 1 321 ? -43.306 -18.688 -31.130 1.00 12.91 357 TRP B C 1
ATOM 6728 O O . TRP B 1 321 ? -43.353 -19.080 -29.972 1.00 14.06 357 TRP B O 1
ATOM 6739 N N . GLU B 1 322 ? -43.505 -19.471 -32.188 1.00 13.19 358 GLU B N 1
ATOM 6740 C CA . GLU B 1 322 ? -43.734 -20.899 -32.131 1.00 14.27 358 GLU B CA 1
ATOM 6741 C C . GLU B 1 322 ? -42.568 -21.607 -32.846 1.00 12.85 358 GLU B C 1
ATOM 6742 O O . GLU B 1 322 ? -42.280 -21.265 -33.979 1.00 12.64 358 GLU B O 1
ATOM 6748 N N . PHE B 1 323 ? -41.950 -22.612 -32.230 1.00 12.39 359 PHE B N 1
ATOM 6749 C CA . PHE B 1 323 ? -40.980 -23.463 -32.946 1.00 11.79 359 PHE B CA 1
ATOM 6750 C C . PHE B 1 323 ? -41.703 -24.292 -33.999 1.00 12.21 359 PHE B C 1
ATOM 6751 O O . PHE B 1 323 ? -42.795 -24.799 -33.745 1.00 12.50 359 PHE B O 1
ATOM 6759 N N . LEU B 1 324 ? -41.077 -24.410 -35.148 1.00 10.77 360 LEU B N 1
ATOM 6760 C CA . LEU B 1 324 ? -41.508 -25.377 -36.150 1.00 11.16 360 LEU B CA 1
ATOM 6761 C C . LEU B 1 324 ? -40.387 -26.381 -36.317 1.00 11.07 360 LEU B C 1
ATOM 6762 O O . LEU B 1 324 ? -39.303 -26.211 -35.767 1.00 10.73 360 LEU B O 1
ATOM 6767 N N . PRO B 1 325 ? -40.632 -27.487 -37.037 1.00 10.25 361 PRO B N 1
ATOM 6768 C CA . PRO B 1 325 ? -39.586 -28.472 -37.159 1.00 10.36 361 PRO B CA 1
ATOM 6769 C C . PRO B 1 325 ? -38.302 -27.935 -37.870 1.00 9.78 361 PRO B C 1
ATOM 6770 O O . PRO B 1 325 ? -38.363 -26.964 -38.632 1.00 9.39 361 PRO B O 1
ATOM 6774 N N . PRO B 1 326 ? -37.151 -28.572 -37.623 1.00 11.11 362 PRO B N 1
ATOM 6775 C CA . PRO B 1 326 ? -35.919 -28.099 -38.264 1.00 11.00 362 PRO B CA 1
ATOM 6776 C C . PRO B 1 326 ? -36.049 -28.159 -39.767 1.00 11.52 362 PRO B C 1
ATOM 6777 O O . PRO B 1 326 ? -36.697 -29.093 -40.305 1.00 11.05 362 PRO B O 1
ATOM 6781 N N . ILE B 1 327 ? -35.471 -27.185 -40.461 1.00 10.19 363 ILE B N 1
ATOM 6782 C CA . ILE B 1 327 ? -35.474 -27.197 -41.940 1.00 10.13 363 ILE B CA 1
ATOM 6783 C C . ILE B 1 327 ? -34.258 -27.902 -42.555 1.00 10.61 363 ILE B C 1
ATOM 6784 O O . ILE B 1 327 ? -34.327 -28.376 -43.693 1.00 11.52 363 ILE B O 1
ATOM 6789 N N . LEU B 1 328 ? -33.141 -27.929 -41.832 1.00 10.46 364 LEU B N 1
ATOM 6790 C CA . LEU B 1 328 ? -31.953 -28.636 -42.278 1.00 11.01 364 LEU B CA 1
ATOM 6791 C C . LEU B 1 328 ? -31.277 -29.316 -41.112 1.00 10.83 364 LEU B C 1
ATOM 6792 O O . LEU B 1 328 ? -31.102 -28.691 -40.035 1.00 10.93 364 LEU B O 1
ATOM 6797 N N . SER B 1 329 ? -30.898 -30.584 -41.310 1.00 10.68 365 SER B N 1
ATOM 6798 C CA . SER B 1 329 ? -30.015 -31.277 -40.394 1.00 10.74 365 SER B CA 1
ATOM 6799 C C . SER B 1 329 ? -28.701 -31.705 -41.044 1.00 10.44 365 SER B C 1
ATOM 6800 O O . SER B 1 329 ? -28.639 -32.024 -42.221 1.00 10.45 365 SER B O 1
ATOM 6803 N N . ALA B 1 330 ? -27.628 -31.661 -40.257 1.00 9.97 366 ALA B N 1
ATOM 6804 C CA . ALA B 1 330 ? -26.308 -32.072 -40.700 1.00 10.14 366 ALA B CA 1
ATOM 6805 C C . ALA B 1 330 ? -25.788 -33.195 -39.780 1.00 10.58 366 ALA B C 1
ATOM 6806 O O . ALA B 1 330 ? -24.634 -33.204 -39.382 1.00 10.21 366 ALA B O 1
ATOM 6808 N N . ASN B 1 331 ? -26.658 -34.170 -39.488 1.00 10.88 367 ASN B N 1
ATOM 6809 C CA . ASN B 1 331 ? -26.307 -35.255 -38.586 1.00 11.50 367 ASN B CA 1
ATOM 6810 C C . ASN B 1 331 ? -25.184 -36.119 -39.139 1.00 11.73 367 ASN B C 1
ATOM 6811 O O . ASN B 1 331 ? -25.248 -36.578 -40.288 1.00 11.17 367 ASN B O 1
ATOM 6816 N N . CYS B 1 332 ? -24.152 -36.321 -38.315 1.00 12.10 368 CYS B N 1
ATOM 6817 C CA . CYS B 1 332 ? -22.911 -36.978 -38.727 1.00 12.33 368 CYS B CA 1
ATOM 6818 C C . CYS B 1 332 ? -22.178 -36.234 -39.840 1.00 11.39 368 CYS B C 1
ATOM 6819 O O . CYS B 1 332 ? -21.395 -36.821 -40.545 1.00 10.98 368 CYS B O 1
ATOM 6822 N N . VAL B 1 333 ? -22.369 -34.905 -39.922 1.00 10.87 369 VAL B N 1
ATOM 6823 C CA . VAL B 1 333 ? -21.687 -34.093 -40.921 1.00 10.16 369 VAL B CA 1
ATOM 6824 C C . VAL B 1 333 ? -20.959 -32.946 -40.224 1.00 10.42 369 VAL B C 1
ATOM 6825 O O . VAL B 1 333 ? -19.744 -32.833 -40.341 1.00 10.46 369 VAL B O 1
ATOM 6829 N N . THR B 1 334 ? -21.696 -32.151 -39.482 1.00 10.62 370 THR B N 1
ATOM 6830 C CA . THR B 1 334 ? -21.057 -31.054 -38.700 1.00 11.01 370 THR B CA 1
ATOM 6831 C C . THR B 1 334 ? -21.827 -30.759 -37.430 1.00 11.95 370 THR B C 1
ATOM 6832 O O . THR B 1 334 ? -23.048 -30.911 -37.387 1.00 11.13 370 THR B O 1
ATOM 6836 N N . ASP B 1 335 ? -21.096 -30.272 -36.415 1.00 13.54 371 ASP B N 1
ATOM 6837 C CA . ASP B 1 335 ? -21.658 -29.828 -35.149 1.00 16.12 371 ASP B CA 1
ATOM 6838 C C . ASP B 1 335 ? -22.370 -28.485 -35.286 1.00 14.20 371 ASP B C 1
ATOM 6839 O O . ASP B 1 335 ? -23.262 -28.196 -34.500 1.00 12.31 371 ASP B O 1
ATOM 6844 N N . GLN B 1 336 ? -21.952 -27.678 -36.265 1.00 13.84 372 GLN B N 1
ATOM 6845 C CA . GLN B 1 336 ? -22.303 -26.264 -36.307 1.00 14.21 372 GLN B CA 1
ATOM 6846 C C . GLN B 1 336 ? -22.639 -25.730 -37.706 1.00 13.11 372 GLN B C 1
ATOM 6847 O O . GLN B 1 336 ? -21.768 -25.550 -38.548 1.00 13.26 372 GLN B O 1
ATOM 6853 N N . THR B 1 337 ? -23.930 -25.523 -37.941 1.00 11.90 373 THR B N 1
ATOM 6854 C CA . THR B 1 337 ? -24.443 -24.815 -39.111 1.00 12.06 373 THR B CA 1
ATOM 6855 C C . THR B 1 337 ? -24.807 -23.447 -38.556 1.00 12.20 373 THR B C 1
ATOM 6856 O O . THR B 1 337 ? -25.919 -23.240 -38.018 1.00 12.43 373 THR B O 1
ATOM 6860 N N . GLU B 1 338 ? -23.842 -22.542 -38.589 1.00 12.51 374 GLU B N 1
ATOM 6861 C CA . GLU B 1 338 ? -23.983 -21.292 -37.893 1.00 11.97 374 GLU B CA 1
ATOM 6862 C C . GLU B 1 338 ? -24.613 -20.213 -38.759 1.00 12.38 374 GLU B C 1
ATOM 6863 O O . GLU B 1 338 ? -24.631 -20.308 -39.999 1.00 11.10 374 GLU B O 1
ATOM 6869 N N . ARG B 1 339 ? -25.053 -19.155 -38.080 1.00 11.41 375 ARG B N 1
ATOM 6870 C CA . ARG B 1 339 ? -25.586 -17.960 -38.694 1.00 11.92 375 ARG B CA 1
ATOM 6871 C C . ARG B 1 339 ? -26.452 -18.172 -39.956 1.00 11.29 375 ARG B C 1
ATOM 6872 O O . ARG B 1 339 ? -26.162 -17.625 -41.044 1.00 11.07 375 ARG B O 1
ATOM 6880 N N . PRO B 1 340 ? -27.524 -18.961 -39.821 1.00 10.58 376 PRO B N 1
ATOM 6881 C CA . PRO B 1 340 ? -28.310 -19.233 -41.021 1.00 10.17 376 PRO B CA 1
ATOM 6882 C C . PRO B 1 340 ? -29.111 -18.014 -41.469 1.00 9.92 376 PRO B C 1
ATOM 6883 O O . PRO B 1 340 ? -29.507 -17.177 -40.642 1.00 9.97 376 PRO B O 1
ATOM 6887 N N . GLN B 1 341 ? -29.289 -17.888 -42.783 1.00 9.99 377 GLN B N 1
ATOM 6888 C CA . GLN B 1 341 ? -30.171 -16.882 -43.350 1.00 10.26 377 GLN B CA 1
ATOM 6889 C C . GLN B 1 341 ? -30.847 -17.480 -44.546 1.00 10.31 377 GLN B C 1
ATOM 6890 O O . GLN B 1 341 ? -30.298 -18.397 -45.132 1.00 10.16 377 GLN B O 1
ATOM 6896 N N . ILE B 1 342 ? -32.030 -16.958 -44.856 1.00 10.72 378 ILE B N 1
ATOM 6897 C CA . ILE B 1 342 ? -32.768 -17.323 -46.069 1.00 11.92 378 ILE B CA 1
ATOM 6898 C C . ILE B 1 342 ? -32.740 -16.115 -47.002 1.00 11.27 378 ILE B C 1
ATOM 6899 O O . ILE B 1 342 ? -33.068 -14.992 -46.593 1.00 11.76 378 ILE B O 1
ATOM 6904 N N . TYR B 1 343 ? -32.275 -16.371 -48.219 1.00 10.71 379 TYR B N 1
ATOM 6905 C CA . TYR B 1 343 ? -32.054 -15.398 -49.285 1.00 10.88 379 TYR B CA 1
ATOM 6906 C C . TYR B 1 343 ? -32.915 -15.822 -50.460 1.00 11.39 379 TYR B C 1
ATOM 6907 O O . TYR B 1 343 ? -32.852 -16.984 -50.890 1.00 11.88 379 TYR B O 1
ATOM 6916 N N . PHE B 1 344 ? -33.735 -14.893 -50.956 1.00 11.47 380 PHE B N 1
ATOM 6917 C CA . PHE B 1 344 ? -34.700 -15.214 -52.014 1.00 12.03 380 PHE B CA 1
ATOM 6918 C C . PHE B 1 344 ? -34.241 -14.678 -53.360 1.00 12.11 380 PHE B C 1
ATOM 6919 O O . PHE B 1 344 ? -33.885 -13.523 -53.479 1.00 13.12 380 PHE B O 1
ATOM 6927 N N . LYS B 1 345 ? -34.284 -15.524 -54.385 1.00 12.90 381 LYS B N 1
ATOM 6928 C CA . LYS B 1 345 ? -33.863 -15.131 -55.723 1.00 13.89 381 LYS B CA 1
ATOM 6929 C C . LYS B 1 345 ? -34.499 -16.065 -56.750 1.00 15.46 381 LYS B C 1
ATOM 6930 O O . LYS B 1 345 ? -34.476 -17.270 -56.560 1.00 15.00 381 LYS B O 1
ATOM 6936 N N . ASP B 1 346 ? -35.055 -15.481 -57.818 1.00 18.61 382 ASP B N 1
ATOM 6937 C CA . ASP B 1 346 ? -35.581 -16.236 -58.980 1.00 20.04 382 ASP B CA 1
ATOM 6938 C C . ASP B 1 346 ? -36.537 -17.340 -58.571 1.00 19.76 382 ASP B C 1
ATOM 6939 O O . ASP B 1 346 ? -36.499 -18.459 -59.123 1.00 19.44 382 ASP B O 1
ATOM 6944 N N . GLY B 1 347 ? -37.399 -17.029 -57.597 1.00 17.54 383 GLY B N 1
ATOM 6945 C CA . GLY B 1 347 ? -38.409 -17.954 -57.124 1.00 17.28 383 GLY B CA 1
ATOM 6946 C C . GLY B 1 347 ? -37.884 -19.117 -56.294 1.00 16.32 383 GLY B C 1
ATOM 6947 O O . GLY B 1 347 ? -38.599 -20.084 -56.053 1.00 16.56 383 GLY B O 1
ATOM 6948 N N . LYS B 1 348 ? -36.632 -19.023 -55.851 1.00 14.34 384 LYS B N 1
ATOM 6949 C CA . LYS B 1 348 ? -36.014 -20.033 -54.999 1.00 13.49 384 LYS B CA 1
ATOM 6950 C C . LYS B 1 348 ? -35.777 -19.506 -53.596 1.00 13.15 384 LYS B C 1
ATOM 6951 O O . LYS B 1 348 ? -35.624 -18.291 -53.392 1.00 12.35 384 LYS B O 1
ATOM 6957 N N . SER B 1 349 ? -35.697 -20.445 -52.657 1.00 12.59 385 SER B N 1
ATOM 6958 C CA . SER B 1 349 ? -35.198 -20.187 -51.312 1.00 12.59 385 SER B CA 1
ATOM 6959 C C . SER B 1 349 ? -33.766 -20.672 -51.247 1.00 12.06 385 SER B C 1
ATOM 6960 O O . SER B 1 349 ? -33.505 -21.857 -51.482 1.00 11.82 385 SER B O 1
ATOM 6963 N N . TYR B 1 350 ? -32.856 -19.756 -50.904 1.00 12.06 386 TYR B N 1
ATOM 6964 C CA . TYR B 1 350 ? -31.462 -20.102 -50.636 1.00 11.82 386 TYR B CA 1
ATOM 6965 C C . TYR B 1 350 ? -31.246 -20.024 -49.151 1.00 11.94 386 TYR B C 1
ATOM 6966 O O . TYR B 1 350 ? -31.399 -18.948 -48.539 1.00 12.58 386 TYR B O 1
ATOM 6975 N N . LEU B 1 351 ? -30.867 -21.146 -48.574 1.00 10.71 387 LEU B N 1
ATOM 6976 C CA . LEU B 1 351 ? -30.436 -21.167 -47.181 1.00 10.29 387 LEU B CA 1
ATOM 6977 C C . LEU B 1 351 ? -28.923 -21.099 -47.177 1.00 9.72 387 LEU B C 1
ATOM 6978 O O . LEU B 1 351 ? -28.253 -21.953 -47.715 1.00 9.28 387 LEU B O 1
ATOM 6983 N N . PHE B 1 352 ? -28.359 -20.065 -46.545 1.00 9.49 388 PHE B N 1
ATOM 6984 C CA . PHE B 1 352 ? -26.909 -19.974 -46.383 1.00 10.05 388 PHE B CA 1
ATOM 6985 C C . PHE B 1 352 ? -26.554 -20.111 -44.906 1.00 10.15 388 PHE B C 1
ATOM 6986 O O . PHE B 1 352 ? -27.296 -19.646 -44.039 1.00 11.01 388 PHE B O 1
ATOM 6994 N N . THR B 1 353 ? -25.435 -20.773 -44.635 1.00 10.95 389 THR B N 1
ATOM 6995 C CA A THR B 1 353 ? -24.976 -20.965 -43.274 0.50 11.65 389 THR B CA 1
ATOM 6996 C CA B THR B 1 353 ? -24.963 -21.097 -43.291 0.50 11.20 389 THR B CA 1
ATOM 6997 C C . THR B 1 353 ? -23.456 -21.026 -43.316 1.00 11.89 389 THR B C 1
ATOM 6998 O O . THR B 1 353 ? -22.870 -21.111 -44.391 1.00 13.52 389 THR B O 1
ATOM 7005 N N . ILE B 1 354 ? -22.837 -20.873 -42.155 1.00 11.90 390 ILE B N 1
ATOM 7006 C CA . ILE B 1 354 ? -21.380 -20.881 -42.088 1.00 12.73 390 ILE B CA 1
ATOM 7007 C C . ILE B 1 354 ? -20.887 -21.996 -41.170 1.00 11.39 390 ILE B C 1
ATOM 7008 O O . ILE B 1 354 ? -21.538 -22.349 -40.191 1.00 11.18 390 ILE B O 1
ATOM 7013 N N . SER B 1 355 ? -19.739 -22.569 -41.507 1.00 10.74 391 SER B N 1
ATOM 7014 C CA A SER B 1 355 ? -19.168 -23.604 -40.701 0.50 10.49 391 SER B CA 1
ATOM 7015 C CA B SER B 1 355 ? -19.152 -23.633 -40.717 0.50 10.54 391 SER B CA 1
ATOM 7016 C C . SER B 1 355 ? -17.636 -23.529 -40.689 1.00 10.80 391 SER B C 1
ATOM 7017 O O . SER B 1 355 ? -17.023 -22.937 -41.592 1.00 10.83 391 SER B O 1
ATOM 7022 N N . HIS B 1 356 ? -17.063 -24.154 -39.675 1.00 10.98 392 HIS B N 1
ATOM 7023 C CA . HIS B 1 356 ? -15.610 -24.261 -39.505 1.00 11.46 392 HIS B CA 1
ATOM 7024 C C . HIS B 1 356 ? -15.112 -25.565 -40.085 1.00 12.17 392 HIS B C 1
ATOM 7025 O O . HIS B 1 356 ? -15.865 -26.537 -40.183 1.00 13.36 392 HIS B O 1
ATOM 7032 N N . ARG B 1 357 ? -13.834 -25.623 -40.444 1.00 10.98 393 ARG B N 1
ATOM 7033 C CA . ARG B 1 357 ? -13.263 -26.873 -40.919 1.00 10.61 393 ARG B CA 1
ATOM 7034 C C . ARG B 1 357 ? -13.236 -27.923 -39.830 1.00 11.02 393 ARG B C 1
ATOM 7035 O O . ARG B 1 357 ? -13.571 -29.074 -40.065 1.00 9.90 393 ARG B O 1
ATOM 7043 N N . GLY B 1 358 ? -12.794 -27.526 -38.650 1.00 11.36 394 GLY B N 1
ATOM 7044 C CA . GLY B 1 358 ? -12.654 -28.425 -37.523 1.00 12.01 394 GLY B CA 1
ATOM 7045 C C . GLY B 1 358 ? -13.922 -29.077 -37.009 1.00 12.49 394 GLY B C 1
ATOM 7046 O O . GLY B 1 358 ? -13.837 -30.059 -36.273 1.00 13.34 394 GLY B O 1
ATOM 7047 N N . THR B 1 359 ? -15.083 -28.553 -37.396 1.00 12.75 395 THR B N 1
ATOM 7048 C CA . THR B 1 359 ? -16.365 -29.043 -36.905 1.00 13.33 395 THR B CA 1
ATOM 7049 C C . THR B 1 359 ? -16.929 -30.148 -37.809 1.00 12.30 395 THR B C 1
ATOM 7050 O O . THR B 1 359 ? -17.954 -30.732 -37.467 1.00 12.43 395 THR B O 1
ATOM 7054 N N . PHE B 1 360 ? -16.265 -30.432 -38.920 1.00 11.97 396 PHE B N 1
ATOM 7055 C CA . PHE B 1 360 ? -16.683 -31.590 -39.743 1.00 11.51 396 PHE B CA 1
ATOM 7056 C C . PHE B 1 360 ? -16.447 -32.909 -38.987 1.00 12.70 396 PHE B C 1
ATOM 7057 O O . PHE B 1 360 ? -15.440 -33.096 -38.296 1.00 12.66 396 PHE B O 1
ATOM 7065 N N . ALA B 1 361 ? -17.359 -33.850 -39.208 1.00 11.99 397 ALA B N 1
ATOM 7066 C CA . ALA B 1 361 ? -17.304 -35.153 -38.569 1.00 12.75 397 ALA B CA 1
ATOM 7067 C C . ALA B 1 361 ? -16.192 -36.032 -39.158 1.00 12.70 397 ALA B C 1
ATOM 7068 O O . ALA B 1 361 ? -15.624 -35.731 -40.224 1.00 12.83 397 ALA B O 1
ATOM 7070 N N . ALA B 1 362 ? -15.888 -37.116 -38.450 1.00 13.06 398 ALA B N 1
ATOM 7071 C CA . ALA B 1 362 ? -14.925 -38.110 -38.925 1.00 13.36 398 ALA B CA 1
ATOM 7072 C C . ALA B 1 362 ? -15.161 -38.475 -40.376 1.00 13.40 398 ALA B C 1
ATOM 7073 O O . ALA B 1 362 ? -16.303 -38.735 -40.798 1.00 13.86 398 ALA B O 1
ATOM 7075 N N . GLY B 1 363 ? -14.088 -38.491 -41.148 1.00 13.57 399 GLY B N 1
ATOM 7076 C CA . GLY B 1 363 ? -14.173 -38.866 -42.549 1.00 14.16 399 GLY B CA 1
ATOM 7077 C C . GLY B 1 363 ? -14.568 -37.741 -43.502 1.00 13.80 399 GLY B C 1
ATOM 7078 O O . GLY B 1 363 ? -14.561 -37.922 -44.723 1.00 15.20 399 GLY B O 1
ATOM 7079 N N . LEU B 1 364 ? -14.865 -36.565 -42.949 1.00 12.85 400 LEU B N 1
ATOM 7080 C CA . LEU B 1 364 ? -15.257 -35.413 -43.750 1.00 12.10 400 LEU B CA 1
ATOM 7081 C C . LEU B 1 364 ? -14.281 -34.278 -43.541 1.00 12.17 400 LEU B C 1
ATOM 7082 O O . LEU B 1 364 ? -13.503 -34.293 -42.588 1.00 11.59 400 LEU B O 1
ATOM 7087 N N . ASP B 1 365 ? -14.329 -33.303 -44.447 1.00 11.52 401 ASP B N 1
ATOM 7088 C CA . ASP B 1 365 ? -13.377 -32.183 -44.439 1.00 11.38 401 ASP B CA 1
ATOM 7089 C C . ASP B 1 365 ? -13.904 -31.125 -45.398 1.00 10.83 401 ASP B C 1
ATOM 7090 O O . ASP B 1 365 ? -14.559 -31.434 -46.403 1.00 11.36 401 ASP B O 1
ATOM 7095 N N . GLY B 1 366 ? -13.613 -29.863 -45.100 1.00 10.54 402 GLY B N 1
ATOM 7096 C CA . GLY B 1 366 ? -14.021 -28.812 -45.973 1.00 10.20 402 GLY B CA 1
ATOM 7097 C C . GLY B 1 366 ? -13.487 -27.508 -45.427 1.00 10.21 402 GLY B C 1
ATOM 7098 O O . GLY B 1 366 ? -13.079 -27.453 -44.288 1.00 10.85 402 GLY B O 1
ATOM 7099 N N . PRO B 1 367 ? -13.494 -26.461 -46.256 1.00 10.45 403 PRO B N 1
ATOM 7100 C CA . PRO B 1 367 ? -12.995 -25.176 -45.766 1.00 10.16 403 PRO B CA 1
ATOM 7101 C C . PRO B 1 367 ? -13.915 -24.454 -44.801 1.00 9.89 403 PRO B C 1
ATOM 7102 O O . PRO B 1 367 ? -15.121 -24.683 -44.757 1.00 9.63 403 PRO B O 1
ATOM 7106 N N . GLU B 1 368 ? -13.316 -23.564 -44.013 1.00 9.60 404 GLU B N 1
ATOM 7107 C CA . GLU B 1 368 ? -14.051 -22.544 -43.320 1.00 9.49 404 GLU B CA 1
ATOM 7108 C C . GLU B 1 368 ? -14.849 -21.695 -44.287 1.00 9.07 404 GLU B C 1
ATOM 7109 O O . GLU B 1 368 ? -14.354 -21.331 -45.368 1.00 9.01 404 GLU B O 1
ATOM 7115 N N . GLY B 1 369 ? -16.092 -21.372 -43.937 1.00 9.13 405 GLY B N 1
ATOM 7116 C CA . GLY B 1 369 ? -16.831 -20.394 -44.719 1.00 9.15 405 GLY B CA 1
ATOM 7117 C C . GLY B 1 369 ? -18.284 -20.717 -44.987 1.00 9.20 405 GLY B C 1
ATOM 7118 O O . GLY B 1 369 ? -18.959 -21.324 -44.134 1.00 10.39 405 GLY B O 1
ATOM 7119 N N . VAL B 1 370 ? -18.770 -20.228 -46.128 1.00 9.67 406 VAL B N 1
ATOM 7120 C CA . VAL B 1 370 ? -20.189 -20.207 -46.436 1.00 9.15 406 VAL B CA 1
ATOM 7121 C C . VAL B 1 370 ? -20.598 -21.468 -47.161 1.00 8.90 406 VAL B C 1
ATOM 7122 O O . VAL B 1 370 ? -20.040 -21.774 -48.196 1.00 9.50 406 VAL B O 1
ATOM 7126 N N . TYR B 1 371 ? -21.585 -22.118 -46.594 1.00 9.24 407 TYR B N 1
ATOM 7127 C CA . TYR B 1 371 ? -22.255 -23.267 -47.230 1.00 9.15 407 TYR B CA 1
ATOM 7128 C C . TYR B 1 371 ? -23.666 -22.829 -47.582 1.00 9.78 407 TYR B C 1
ATOM 7129 O O . TYR B 1 371 ? -24.242 -21.925 -46.967 1.00 11.30 407 TYR B O 1
ATOM 7138 N N . GLY B 1 372 ? -24.261 -23.477 -48.572 1.00 9.44 408 GLY B N 1
ATOM 7139 C CA . GLY B 1 372 ? -25.546 -23.011 -49.039 1.00 9.33 408 GLY B CA 1
ATOM 7140 C C . GLY B 1 372 ? -26.328 -24.099 -49.722 1.00 9.33 408 GLY B C 1
ATOM 7141 O O . GLY B 1 372 ? -25.764 -25.110 -50.175 1.00 10.09 408 GLY B O 1
ATOM 7142 N N . PHE B 1 373 ? -27.630 -23.866 -49.776 1.00 9.98 409 PHE B N 1
ATOM 7143 C CA . PHE B 1 373 ? -28.613 -24.896 -50.168 1.00 10.15 409 PHE B CA 1
ATOM 7144 C C . PHE B 1 373 ? -29.759 -24.192 -50.888 1.00 10.95 409 PHE B C 1
ATOM 7145 O O . PHE B 1 373 ? -30.117 -23.085 -50.525 1.00 10.97 409 PHE B O 1
ATOM 7153 N N . VAL B 1 374 ? -30.356 -24.816 -51.910 1.00 10.66 410 VAL B N 1
ATOM 7154 C CA . VAL B 1 374 ? -31.400 -24.150 -52.671 1.00 11.09 410 VAL B CA 1
ATOM 7155 C C . VAL B 1 374 ? -32.587 -25.061 -52.823 1.00 11.75 410 VAL B C 1
ATOM 7156 O O . VAL B 1 374 ? -32.409 -26.278 -52.996 1.00 11.28 410 VAL B O 1
ATOM 7160 N N . GLY B 1 375 ? -33.776 -24.486 -52.685 1.00 12.27 411 GLY B N 1
ATOM 7161 C CA . GLY B 1 375 ? -34.989 -25.270 -52.944 1.00 12.15 411 GLY B CA 1
ATOM 7162 C C . GLY B 1 375 ? -36.165 -24.392 -53.341 1.00 12.40 411 GLY B C 1
ATOM 7163 O O . GLY B 1 375 ? -36.047 -23.165 -53.475 1.00 11.79 411 GLY B O 1
ATOM 7164 N N . ASP B 1 376 ? -37.312 -25.035 -53.549 1.00 12.83 412 ASP B N 1
ATOM 7165 C CA . ASP B 1 376 ? -38.497 -24.311 -53.991 1.00 13.37 412 ASP B CA 1
ATOM 7166 C C . ASP B 1 376 ? -39.371 -23.715 -52.890 1.00 13.86 412 ASP B C 1
ATOM 7167 O O . ASP B 1 376 ? -40.451 -23.171 -53.189 1.00 15.38 412 ASP B O 1
ATOM 7172 N N . GLY B 1 377 ? -38.936 -23.833 -51.635 1.00 12.77 413 GLY B N 1
ATOM 7173 C CA . GLY B 1 377 ? -39.618 -23.212 -50.495 1.00 12.90 413 GLY B CA 1
ATOM 7174 C C . GLY B 1 377 ? -38.702 -23.162 -49.289 1.00 12.46 413 GLY B C 1
ATOM 7175 O O . GLY B 1 377 ? -37.663 -23.814 -49.284 1.00 11.72 413 GLY B O 1
ATOM 7176 N N . ILE B 1 378 ? -39.098 -22.404 -48.260 1.00 12.14 414 ILE B N 1
ATOM 7177 C CA . ILE B 1 378 ? -38.252 -22.273 -47.061 1.00 11.83 414 ILE B CA 1
ATOM 7178 C C . ILE B 1 378 ? -38.105 -23.627 -46.344 1.00 11.63 414 ILE B C 1
ATOM 7179 O O . ILE B 1 378 ? -37.074 -23.933 -45.760 1.00 10.47 414 ILE B O 1
ATOM 7184 N N . ARG B 1 379 ? -39.129 -24.479 -46.462 1.00 11.32 415 ARG B N 1
ATOM 7185 C CA . ARG B 1 379 ? -39.014 -25.866 -46.090 1.00 11.94 415 ARG B CA 1
ATOM 7186 C C . ARG B 1 379 ? -39.126 -26.668 -47.371 1.00 12.23 415 ARG B C 1
ATOM 7187 O O . ARG B 1 379 ? -40.189 -26.719 -48.007 1.00 12.97 415 ARG B O 1
ATOM 7195 N N . SER B 1 380 ? -38.012 -27.266 -47.765 1.00 12.73 416 SER B N 1
ATOM 7196 C CA . SER B 1 380 ? -37.971 -28.048 -48.994 1.00 13.51 416 SER B CA 1
ATOM 7197 C C . SER B 1 380 ? -36.868 -29.102 -48.911 1.00 14.00 416 SER B C 1
ATOM 7198 O O . SER B 1 380 ? -36.036 -29.107 -48.000 1.00 12.97 416 SER B O 1
ATOM 7201 N N . ASP B 1 381 ? -36.863 -30.029 -49.854 1.00 12.95 417 ASP B N 1
ATOM 7202 C CA . ASP B 1 381 ? -35.742 -30.953 -49.939 1.00 12.66 417 ASP B CA 1
ATOM 7203 C C . ASP B 1 381 ? -34.547 -30.264 -50.564 1.00 12.08 417 ASP B C 1
ATOM 7204 O O . ASP B 1 381 ? -34.233 -30.413 -51.735 1.00 11.85 417 ASP B O 1
ATOM 7209 N N . TYR B 1 382 ? -33.880 -29.447 -49.747 1.00 11.69 418 TYR B N 1
ATOM 7210 C CA . TYR B 1 382 ? -32.832 -28.583 -50.236 1.00 11.23 418 TYR B CA 1
ATOM 7211 C C . TYR B 1 382 ? -31.711 -29.294 -50.992 1.00 10.20 418 TYR B C 1
ATOM 7212 O O . TYR B 1 382 ? -31.256 -30.362 -50.588 1.00 11.02 418 TYR B O 1
ATOM 7221 N N . GLN B 1 383 ? -31.255 -28.664 -52.063 1.00 10.29 419 GLN B N 1
ATOM 7222 C CA . GLN B 1 383 ? -30.107 -29.107 -52.851 1.00 10.47 419 GLN B CA 1
ATOM 7223 C C . GLN B 1 383 ? -28.872 -28.343 -52.376 1.00 9.99 419 GLN B C 1
ATOM 7224 O O . GLN B 1 383 ? -28.791 -27.132 -52.636 1.00 9.93 419 GLN B O 1
ATOM 7230 N N . PRO B 1 384 ? -27.916 -29.032 -51.743 1.00 9.89 420 PRO B N 1
ATOM 7231 C CA . PRO B 1 384 ? -26.636 -28.340 -51.447 1.00 10.02 420 PRO B CA 1
ATOM 7232 C C . PRO B 1 384 ? -26.012 -27.800 -52.727 1.00 10.23 420 PRO B C 1
ATOM 7233 O O . PRO B 1 384 ? -26.023 -28.474 -53.744 1.00 11.14 420 PRO B O 1
ATOM 7237 N N . LEU B 1 385 ? -25.497 -26.576 -52.690 1.00 9.47 421 LEU B N 1
ATOM 7238 C CA . LEU B 1 385 ? -24.973 -25.928 -53.863 1.00 9.35 421 LEU B CA 1
ATOM 7239 C C . LEU B 1 385 ? -23.667 -26.552 -54.377 1.00 9.08 421 LEU B C 1
ATOM 7240 O O . LEU B 1 385 ? -22.946 -27.232 -53.654 1.00 9.07 421 LEU B O 1
ATOM 7245 N N . ASN B 1 386 ? -23.416 -26.323 -55.663 1.00 10.15 422 ASN B N 1
ATOM 7246 C CA . ASN B 1 386 ? -22.156 -26.624 -56.325 1.00 10.52 422 ASN B CA 1
ATOM 7247 C C . ASN B 1 386 ? -21.787 -28.098 -56.265 1.00 11.48 422 ASN B C 1
ATOM 7248 O O . ASN B 1 386 ? -20.975 -28.555 -55.473 1.00 11.53 422 ASN B O 1
ATOM 7253 N N . GLY B 1 387 ? -22.456 -28.865 -57.122 1.00 12.16 423 GLY B N 1
ATOM 7254 C CA . GLY B 1 387 ? -22.189 -30.284 -57.208 1.00 13.28 423 GLY B CA 1
ATOM 7255 C C . GLY B 1 387 ? -22.685 -31.100 -56.036 1.00 12.97 423 GLY B C 1
ATOM 7256 O O . GLY B 1 387 ? -22.181 -32.199 -55.796 1.00 13.64 423 GLY B O 1
ATOM 7257 N N . GLY B 1 388 ? -23.663 -30.596 -55.286 1.00 12.46 424 GLY B N 1
ATOM 7258 C CA . GLY B 1 388 ? -24.130 -31.305 -54.124 1.00 13.24 424 GLY B CA 1
ATOM 7259 C C . GLY B 1 388 ? -23.272 -31.192 -52.891 1.00 12.98 424 GLY B C 1
ATOM 7260 O O . GLY B 1 388 ? -23.574 -31.818 -51.880 1.00 14.32 424 GLY B O 1
ATOM 7261 N N . SER B 1 389 ? -22.217 -30.371 -52.949 1.00 13.20 425 SER B N 1
ATOM 7262 C CA . SER B 1 389 ? -21.258 -30.245 -51.859 1.00 12.75 425 SER B CA 1
ATOM 7263 C C . SER B 1 389 ? -21.741 -29.327 -50.733 1.00 12.33 425 SER B C 1
ATOM 7264 O O . SER B 1 389 ? -21.445 -29.572 -49.576 1.00 12.02 425 SER B O 1
ATOM 7267 N N . GLY B 1 390 ? -22.464 -28.272 -51.126 1.00 11.97 426 GLY B N 1
ATOM 7268 C CA . GLY B 1 390 ? -22.913 -27.218 -50.262 1.00 11.70 426 GLY B CA 1
ATOM 7269 C C . GLY B 1 390 ? -21.947 -26.067 -50.171 1.00 11.71 426 GLY B C 1
ATOM 7270 O O . GLY B 1 390 ? -22.308 -25.048 -49.607 1.00 12.18 426 GLY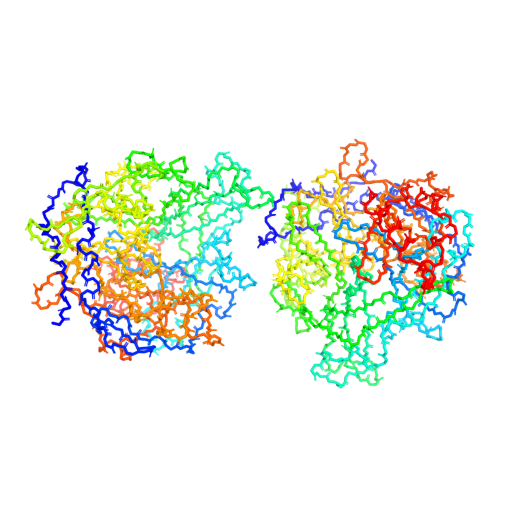 B O 1
ATOM 7271 N N . LEU B 1 391 ? -20.735 -26.187 -50.721 1.00 11.46 427 LEU B N 1
ATOM 7272 C CA . LEU B 1 391 ? -19.780 -25.076 -50.568 1.00 11.51 427 LEU B CA 1
ATOM 7273 C C . LEU B 1 391 ? -20.163 -23.945 -51.503 1.00 11.82 427 LEU B C 1
ATOM 7274 O O . LEU B 1 391 ? -20.333 -24.164 -52.687 1.00 13.09 427 LEU B O 1
ATOM 7279 N N . ALA B 1 392 ? -20.230 -22.728 -50.964 1.00 11.13 428 ALA B N 1
ATOM 7280 C CA . ALA B 1 392 ? -20.449 -21.528 -51.756 1.00 11.02 428 ALA B CA 1
ATOM 7281 C C . ALA B 1 392 ? -19.232 -20.580 -51.692 1.00 10.97 428 ALA B C 1
ATOM 7282 O O . ALA B 1 392 ? -18.797 -20.032 -52.705 1.00 10.78 428 ALA B O 1
ATOM 7284 N N . LEU B 1 393 ? -18.678 -20.381 -50.514 1.00 10.90 429 LEU B N 1
ATOM 7285 C CA . LEU B 1 393 ? -17.581 -19.418 -50.398 1.00 10.97 429 LEU B CA 1
ATOM 7286 C C . LEU B 1 393 ? -16.633 -19.845 -49.281 1.00 10.45 429 LEU B C 1
ATOM 7287 O O . LEU B 1 393 ? -16.825 -19.465 -48.128 1.00 10.73 429 LEU B O 1
ATOM 7292 N N . GLY B 1 394 ? -15.633 -20.649 -49.636 1.00 9.68 430 GLY B N 1
ATOM 7293 C CA . GLY B 1 394 ? -14.635 -21.152 -48.718 1.00 9.49 430 GLY B CA 1
ATOM 7294 C C . GLY B 1 394 ? -13.450 -20.198 -48.598 1.00 9.54 430 GLY B C 1
ATOM 7295 O O . GLY B 1 394 ? -13.059 -19.559 -49.585 1.00 9.05 430 GLY B O 1
ATOM 7296 N N . ASN B 1 395 ? -12.857 -20.116 -47.419 1.00 9.70 431 ASN B N 1
ATOM 7297 C CA . ASN B 1 395 ? -11.551 -19.472 -47.312 1.00 10.00 431 ASN B CA 1
ATOM 7298 C C . ASN B 1 395 ? -10.551 -20.264 -48.146 1.00 10.40 431 ASN B C 1
ATOM 7299 O O . ASN B 1 395 ? -10.710 -21.502 -48.324 1.00 10.11 431 ASN B O 1
ATOM 7304 N N . PRO B 1 396 ? -9.547 -19.587 -48.715 1.00 10.90 432 PRO B N 1
ATOM 7305 C CA . PRO B 1 396 ? -8.486 -20.377 -49.348 1.00 11.20 432 PRO B CA 1
ATOM 7306 C C . PRO B 1 396 ? -7.896 -21.449 -48.396 1.00 11.26 432 PRO B C 1
ATOM 7307 O O . PRO B 1 396 ? -7.503 -21.135 -47.278 1.00 10.70 432 PRO B O 1
ATOM 7311 N N . THR B 1 397 ? -7.870 -22.699 -48.851 1.00 10.71 433 THR B N 1
ATOM 7312 C CA . THR B 1 397 ? -7.668 -23.854 -48.016 1.00 11.19 433 THR B CA 1
ATOM 7313 C C . THR B 1 397 ? -6.989 -24.947 -48.812 1.00 11.61 433 THR B C 1
ATOM 7314 O O . THR B 1 397 ? -7.426 -25.232 -49.918 1.00 10.94 433 THR B O 1
ATOM 7318 N N . ASN B 1 398 ? -5.936 -25.535 -48.252 1.00 11.66 434 ASN B N 1
ATOM 7319 C CA . ASN B 1 398 ? -5.374 -26.760 -48.817 1.00 11.65 434 ASN B CA 1
ATOM 7320 C C . ASN B 1 398 ? -5.847 -27.951 -47.991 1.00 11.03 434 ASN B C 1
ATOM 7321 O O . ASN B 1 398 ? -5.390 -28.176 -46.879 1.00 11.70 434 ASN B O 1
ATOM 7326 N N . LEU B 1 399 ? -6.791 -28.741 -48.526 1.00 10.94 435 LEU B N 1
ATOM 7327 C CA . LEU B 1 399 ? -7.326 -29.846 -47.753 1.00 10.94 435 LEU B CA 1
ATOM 7328 C C . LEU B 1 399 ? -6.313 -30.969 -47.567 1.00 10.92 435 LEU B C 1
ATOM 7329 O O . LEU B 1 399 ? -6.524 -31.860 -46.764 1.00 11.47 435 LEU B O 1
ATOM 7334 N N . ASN B 1 400 ? -5.228 -30.934 -48.340 1.00 11.20 436 ASN B N 1
ATOM 7335 C CA . ASN B 1 400 ? -4.152 -31.928 -48.208 1.00 12.37 436 ASN B CA 1
ATOM 7336 C C . ASN B 1 400 ? -3.263 -31.741 -46.973 1.00 12.54 436 ASN B C 1
ATOM 7337 O O . ASN B 1 400 ? -2.430 -32.602 -46.656 1.00 13.47 436 ASN B O 1
ATOM 7342 N N . PHE B 1 401 ? -3.404 -30.609 -46.288 1.00 13.02 437 PHE B N 1
ATOM 7343 C CA . PHE B 1 401 ? -2.671 -30.350 -45.068 1.00 12.87 437 PHE B CA 1
ATOM 7344 C C . PHE B 1 401 ? -3.632 -30.045 -43.926 1.00 12.56 437 PHE B C 1
ATOM 7345 O O . PHE B 1 401 ? -4.770 -29.630 -44.138 1.00 12.21 437 PHE B O 1
ATOM 7353 N N . LEU B 1 402 ? -3.160 -30.284 -42.710 1.00 12.89 438 LEU B N 1
ATOM 7354 C CA . LEU B 1 402 ? -3.917 -30.016 -41.498 1.00 12.66 438 LEU B CA 1
ATOM 7355 C C . LEU B 1 402 ? -4.376 -28.549 -41.474 1.00 12.64 438 LEU B C 1
ATOM 7356 O O . LEU B 1 402 ? -3.717 -27.685 -42.028 1.00 12.28 438 LEU B O 1
ATOM 7361 N N . GLY B 1 403 ? -5.522 -28.309 -40.847 1.00 11.64 439 GLY B N 1
ATOM 7362 C CA . GLY B 1 403 ? -6.144 -27.007 -40.869 1.00 11.35 439 GLY B CA 1
ATOM 7363 C C . GLY B 1 403 ? -5.492 -26.073 -39.865 1.00 11.52 439 GLY B C 1
ATOM 7364 O O . GLY B 1 403 ? -5.604 -24.862 -40.023 1.00 11.92 439 GLY B O 1
ATOM 7365 N N . GLY B 1 404 ? -4.864 -26.614 -38.822 1.00 11.89 440 GLY B N 1
ATOM 7366 C CA . GLY B 1 404 ? -4.335 -25.738 -37.736 1.00 12.15 440 GLY B CA 1
ATOM 7367 C C . GLY B 1 404 ? -5.476 -25.019 -37.019 1.00 12.10 440 GLY B C 1
ATOM 7368 O O . GLY B 1 404 ? -6.633 -25.443 -37.094 1.00 12.14 440 GLY B O 1
ATOM 7369 N N . GLN B 1 405 ? -5.164 -23.905 -36.353 1.00 12.77 441 GLN B N 1
ATOM 7370 C CA . GLN B 1 405 ? -6.140 -23.153 -35.587 1.00 13.23 441 GLN B CA 1
ATOM 7371 C C . GLN B 1 405 ? -5.841 -21.683 -35.761 1.00 12.97 441 GLN B C 1
ATOM 7372 O O . GLN B 1 405 ? -4.717 -21.339 -36.097 1.00 12.39 441 GLN B O 1
ATOM 7378 N N . PRO B 1 406 ? -6.835 -20.832 -35.531 1.00 12.55 442 PRO B N 1
ATOM 7379 C CA . PRO B 1 406 ? -6.642 -19.400 -35.740 1.00 12.65 442 PRO B CA 1
ATOM 7380 C C . PRO B 1 406 ? -5.569 -18.841 -34.816 1.00 13.02 442 PRO B C 1
ATOM 7381 O O . PRO B 1 406 ? -4.987 -17.809 -35.141 1.00 12.93 442 PRO B O 1
ATOM 7385 N N . PHE B 1 407 ? -5.311 -19.533 -33.703 1.00 13.29 443 PHE B N 1
ATOM 7386 C CA . PHE B 1 407 ? -4.252 -19.104 -32.745 1.00 14.39 443 PHE B CA 1
ATOM 7387 C C . PHE B 1 407 ? -2.940 -19.877 -32.955 1.00 14.57 443 PHE B C 1
ATOM 7388 O O . PHE B 1 407 ? -1.951 -19.664 -32.229 1.00 15.23 443 PHE B O 1
ATOM 7396 N N . ALA B 1 408 ? -2.930 -20.777 -33.942 1.00 13.22 444 ALA B N 1
ATOM 7397 C CA . ALA B 1 408 ? -1.750 -21.592 -34.267 1.00 13.36 444 ALA B CA 1
ATOM 7398 C C . ALA B 1 408 ? -1.848 -22.179 -35.680 1.00 12.76 444 ALA B C 1
ATOM 7399 O O . ALA B 1 408 ? -2.206 -23.356 -35.866 1.00 12.90 444 ALA B O 1
ATOM 7401 N N . PRO B 1 409 ? -1.540 -21.363 -36.689 1.00 12.65 445 PRO B N 1
ATOM 7402 C CA . PRO B 1 409 ? -1.603 -21.837 -38.066 1.00 12.48 445 PRO B CA 1
ATOM 7403 C C . PRO B 1 409 ? -0.629 -22.972 -38.349 1.00 12.53 445 PRO B C 1
ATOM 7404 O O . PRO B 1 409 ? 0.458 -23.036 -37.784 1.00 12.26 445 PRO B O 1
ATOM 7408 N N . ASP B 1 410 ? -1.047 -23.904 -39.191 1.00 11.75 446 ASP B N 1
ATOM 7409 C CA . ASP B 1 410 ? -0.166 -24.961 -39.611 1.00 12.17 446 ASP B CA 1
ATOM 7410 C C . ASP B 1 410 ? 0.787 -24.471 -40.694 1.00 11.45 446 ASP B C 1
ATOM 7411 O O . ASP B 1 410 ? 0.382 -23.765 -41.615 1.00 10.73 446 ASP B O 1
ATOM 7416 N N . PHE B 1 411 ? 2.067 -24.843 -40.586 1.00 12.33 447 PHE B N 1
ATOM 7417 C CA . PHE B 1 411 ? 3.056 -24.302 -41.508 1.00 12.25 447 PHE B CA 1
ATOM 7418 C C . PHE B 1 411 ? 2.910 -24.660 -42.976 1.00 12.09 447 PHE B C 1
ATOM 7419 O O . PHE B 1 411 ? 3.525 -24.038 -43.828 1.00 13.14 447 PHE B O 1
ATOM 7427 N N . ASN B 1 412 ? 2.100 -25.689 -43.290 1.00 11.56 448 ASN B N 1
ATOM 7428 C CA . ASN B 1 412 ? 1.825 -26.057 -44.673 1.00 12.01 448 ASN B CA 1
ATOM 7429 C C . ASN B 1 412 ? 0.474 -25.552 -45.205 1.00 12.09 448 ASN B C 1
ATOM 7430 O O . ASN B 1 412 ? 0.089 -25.854 -46.343 1.00 12.01 448 ASN B O 1
ATOM 7435 N N . GLN B 1 413 ? -0.247 -24.792 -44.384 1.00 11.95 449 GLN B N 1
ATOM 7436 C CA . GLN B 1 413 ? -1.601 -24.382 -44.730 1.00 11.26 449 GLN B CA 1
ATOM 7437 C C . GLN B 1 413 ? -1.617 -23.011 -45.396 1.00 11.89 449 GLN B C 1
ATOM 7438 O O . GLN B 1 413 ? -0.697 -22.193 -45.179 1.00 11.81 449 GLN B O 1
ATOM 7444 N N . HIS B 1 414 ? -2.633 -22.728 -46.193 1.00 11.29 450 HIS B N 1
ATOM 7445 C CA . HIS B 1 414 ? -2.776 -21.416 -46.803 1.00 11.30 450 HIS B CA 1
ATOM 7446 C C . HIS B 1 414 ? -2.930 -20.372 -45.709 1.00 11.21 450 HIS B C 1
ATOM 7447 O O . HIS B 1 414 ? -3.689 -20.601 -44.760 1.00 10.95 450 HIS B O 1
ATOM 7454 N N . PRO B 1 415 ? -2.199 -19.240 -45.804 1.00 10.86 451 PRO B N 1
ATOM 7455 C CA . PRO B 1 415 ? -2.280 -18.214 -44.740 1.00 11.56 451 PRO B CA 1
ATOM 7456 C C . PRO B 1 415 ? -3.627 -17.474 -44.642 1.00 10.55 451 PRO B C 1
ATOM 7457 O O . PRO B 1 415 ? -3.820 -16.708 -43.716 1.00 11.11 451 PRO B O 1
ATOM 7461 N N . GLY B 1 416 ? -4.569 -17.772 -45.539 1.00 9.96 452 GLY B N 1
ATOM 7462 C CA . GLY B 1 416 ? -5.920 -17.207 -45.521 1.00 9.84 452 GLY B CA 1
ATOM 7463 C C . GLY B 1 416 ? -7.008 -18.193 -45.083 1.00 9.31 452 GLY B C 1
ATOM 7464 O O . GLY B 1 416 ? -8.182 -17.892 -45.201 1.00 8.98 452 GLY B O 1
ATOM 7465 N N . HIS B 1 417 ? -6.593 -19.338 -44.556 1.00 9.35 453 HIS B N 1
ATOM 7466 C CA . HIS B 1 417 ? -7.494 -20.406 -44.093 1.00 9.58 453 HIS B CA 1
ATOM 7467 C C . HIS B 1 417 ? -8.506 -19.907 -43.075 1.00 9.35 453 HIS B C 1
ATOM 7468 O O . HIS B 1 417 ? -9.637 -20.370 -43.057 1.00 10.03 453 HIS B O 1
ATOM 7475 N N . PHE B 1 418 ? -8.118 -18.928 -42.255 1.00 9.11 454 PHE B N 1
ATOM 7476 C CA . PHE B 1 418 ? -9.016 -18.328 -41.254 1.00 9.82 454 PHE B CA 1
ATOM 7477 C C . PHE B 1 418 ? -9.277 -16.829 -41.488 1.00 9.70 454 PHE B C 1
ATOM 7478 O O . PHE B 1 418 ? -9.637 -16.100 -40.559 1.00 9.51 454 PHE B O 1
ATOM 7486 N N . GLN B 1 419 ? -9.119 -16.372 -42.724 1.00 9.52 455 GLN B N 1
ATOM 7487 C CA . GLN B 1 419 ? -9.169 -14.936 -43.031 1.00 9.06 455 GLN B CA 1
ATOM 7488 C C . GLN B 1 419 ? -10.535 -14.297 -42.813 1.00 9.72 455 GLN B C 1
ATOM 7489 O O . GLN B 1 419 ? -10.645 -13.094 -42.705 1.00 9.72 455 GLN B O 1
ATOM 7495 N N . ALA B 1 420 ? -11.570 -15.114 -42.849 1.00 9.26 456 ALA B N 1
ATOM 7496 C CA . ALA B 1 420 ? -12.955 -14.651 -42.770 1.00 9.47 456 ALA B CA 1
ATOM 7497 C C . ALA B 1 420 ? -13.842 -15.607 -42.001 1.00 9.86 456 ALA B C 1
ATOM 7498 O O . ALA B 1 420 ? -13.722 -16.863 -42.109 1.00 9.37 456 ALA B O 1
ATOM 7500 N N . TYR B 1 421 ? -14.766 -15.029 -41.249 1.00 10.14 457 TYR B N 1
ATOM 7501 C CA . TYR B 1 421 ? -15.828 -15.819 -40.632 1.00 10.33 457 TYR B CA 1
ATOM 7502 C C . TYR B 1 421 ? -17.071 -14.976 -40.389 1.00 10.05 457 TYR B C 1
ATOM 7503 O O . TYR B 1 421 ? -17.078 -13.741 -40.632 1.00 9.27 457 TYR B O 1
ATOM 7512 N N . SER B 1 422 ? -18.125 -15.646 -39.910 1.00 10.14 458 SER B N 1
ATOM 7513 C CA A SER B 1 422 ? -19.432 -15.031 -39.670 0.50 10.06 458 SER B CA 1
ATOM 7514 C CA B SER B 1 422 ? -19.425 -14.995 -39.658 0.50 10.79 458 SER B CA 1
ATOM 7515 C C . SER B 1 422 ? -19.943 -14.228 -40.871 1.00 10.49 458 SER B C 1
ATOM 7516 O O . SER B 1 422 ? -20.557 -13.165 -40.746 1.00 11.29 458 SER B O 1
ATOM 7521 N N . HIS B 1 423 ? -19.757 -14.814 -42.047 1.00 9.99 459 HIS B N 1
ATOM 7522 C CA . HIS B 1 423 ? -20.166 -14.215 -43.297 1.00 9.69 459 HIS B CA 1
ATOM 7523 C C . HIS B 1 423 ? -21.680 -13.958 -43.294 1.00 9.65 459 HIS B C 1
ATOM 7524 O O . HIS B 1 423 ? -22.470 -14.668 -42.656 1.00 10.57 459 HIS B O 1
ATOM 7531 N N . TYR B 1 424 ? -22.070 -12.941 -44.043 1.00 9.05 460 TYR B N 1
ATOM 7532 C CA . TYR B 1 424 ? -23.475 -12.589 -44.208 1.00 8.70 460 TYR B CA 1
ATOM 7533 C C . TYR B 1 424 ? -23.691 -12.103 -45.631 1.00 9.01 460 TYR B C 1
ATOM 7534 O O . TYR B 1 424 ? -22.970 -11.232 -46.126 1.00 9.00 460 TYR B O 1
ATOM 7543 N N . VAL B 1 425 ? -24.640 -12.734 -46.330 1.00 9.21 461 VAL B N 1
ATOM 7544 C CA . VAL B 1 425 ? -24.895 -12.474 -47.723 1.00 9.81 461 VAL B CA 1
ATOM 7545 C C . VAL B 1 425 ? -25.919 -11.350 -47.826 1.00 9.60 461 VAL B C 1
ATOM 7546 O O . VAL B 1 425 ? -27.013 -11.446 -47.266 1.00 10.25 461 VAL B O 1
ATOM 7550 N N . MET B 1 426 ? -25.532 -10.285 -48.516 1.00 10.24 462 MET B N 1
ATOM 7551 C CA . MET B 1 426 ? -26.292 -9.067 -48.693 1.00 9.92 462 MET B CA 1
ATOM 7552 C C . MET B 1 426 ? -26.953 -9.015 -50.080 1.00 10.31 462 MET B C 1
ATOM 7553 O O . MET B 1 426 ? -26.602 -9.818 -50.959 1.00 10.33 462 MET B O 1
ATOM 7558 N N . PRO B 1 427 ? -27.942 -8.109 -50.275 1.00 10.91 463 PRO B N 1
ATOM 7559 C CA . PRO B 1 427 ? -28.555 -7.977 -51.600 1.00 11.42 463 PRO B CA 1
ATOM 7560 C C . PRO B 1 427 ? -27.523 -7.896 -52.726 1.00 11.25 463 PRO B C 1
ATOM 7561 O O . PRO B 1 427 ? -26.474 -7.262 -52.603 1.00 11.72 463 PRO B O 1
ATOM 7565 N N . GLY B 1 428 ? -27.802 -8.595 -53.818 1.00 11.17 464 GLY B N 1
ATOM 7566 C CA . GLY B 1 428 ? -26.906 -8.593 -54.961 1.00 11.21 464 GLY B CA 1
ATOM 7567 C C . GLY B 1 428 ? -25.728 -9.536 -54.828 1.00 11.12 464 GLY B C 1
ATOM 7568 O O . GLY B 1 428 ? -24.792 -9.473 -55.630 1.00 12.74 464 GLY B O 1
ATOM 7569 N N . GLY B 1 429 ? -25.757 -10.415 -53.829 1.00 10.60 465 GLY B N 1
ATOM 7570 C CA . GLY B 1 429 ? -24.693 -11.400 -53.631 1.00 10.46 465 GLY B CA 1
ATOM 7571 C C . GLY B 1 429 ? -23.419 -10.860 -53.026 1.00 10.65 465 GLY B C 1
ATOM 7572 O O . GLY B 1 429 ? -22.404 -11.551 -53.028 1.00 11.48 465 GLY B O 1
ATOM 7573 N N . LEU B 1 430 ? -23.481 -9.658 -52.467 1.00 10.83 466 LEU B N 1
ATOM 7574 C CA . LEU B 1 430 ? -22.317 -9.128 -51.756 1.00 10.44 466 LEU B CA 1
ATOM 7575 C C . LEU B 1 430 ? -22.192 -9.861 -50.416 1.00 10.38 466 LEU B C 1
ATOM 7576 O O . LEU B 1 430 ? -23.198 -10.136 -49.769 1.00 11.45 466 LEU B O 1
ATOM 7581 N N . VAL B 1 431 ? -20.964 -10.144 -49.990 1.00 9.60 467 VAL B N 1
ATOM 7582 C CA . VAL B 1 431 ? -20.752 -10.919 -48.784 1.00 8.96 467 VAL B CA 1
ATOM 7583 C C . VAL B 1 431 ? -19.801 -10.166 -47.861 1.00 9.23 467 VAL B C 1
ATOM 7584 O O . VAL B 1 431 ? -18.684 -9.865 -48.255 1.00 9.82 467 VAL B O 1
ATOM 7588 N N . GLN B 1 432 ? -20.294 -9.861 -46.668 1.00 8.83 468 GLN B N 1
ATOM 7589 C CA . GLN B 1 432 ? -19.452 -9.252 -45.636 1.00 8.92 468 GLN B CA 1
ATOM 7590 C C . GLN B 1 432 ? -19.042 -10.287 -44.596 1.00 8.77 468 GLN B C 1
ATOM 7591 O O . GLN B 1 432 ? -19.743 -11.244 -44.382 1.00 8.85 468 GLN B O 1
ATOM 7597 N N . SER B 1 433 ? -17.889 -10.080 -43.957 1.00 8.76 469 SER B N 1
ATOM 7598 C CA . SER B 1 433 ? -17.361 -11.055 -43.016 1.00 8.71 469 SER B CA 1
ATOM 7599 C C . SER B 1 433 ? -16.341 -10.391 -42.133 1.00 8.81 469 SER B C 1
ATOM 7600 O O . SER B 1 433 ? -15.952 -9.269 -42.443 1.00 9.04 469 SER B O 1
ATOM 7603 N N . PHE B 1 434 ? -15.965 -11.050 -41.042 1.00 8.44 470 PHE B N 1
ATOM 7604 C CA . PHE B 1 434 ? -14.911 -10.474 -40.156 1.00 8.62 470 PHE B CA 1
ATOM 7605 C C . PHE B 1 434 ? -13.649 -11.298 -40.286 1.00 9.19 470 PHE B C 1
ATOM 7606 O O . PHE B 1 434 ? -13.688 -12.501 -40.602 1.00 9.07 470 PHE B O 1
ATOM 7614 N N . ILE B 1 435 ? -12.523 -10.667 -39.988 1.00 9.44 471 ILE B N 1
ATOM 7615 C CA . ILE B 1 435 ? -11.224 -11.316 -40.079 1.00 10.49 471 ILE B CA 1
ATOM 7616 C C . ILE B 1 435 ? -10.901 -11.972 -38.746 1.00 10.44 471 ILE B C 1
ATOM 7617 O O . ILE B 1 435 ? -10.844 -11.301 -37.705 1.00 10.60 471 ILE B O 1
ATOM 7622 N N . ASP B 1 436 ? -10.675 -13.283 -38.760 1.00 10.48 472 ASP B N 1
ATOM 7623 C CA . ASP B 1 436 ? -10.200 -13.980 -37.571 1.00 10.81 472 ASP B CA 1
ATOM 7624 C C . ASP B 1 436 ? -8.673 -13.980 -37.516 1.00 10.57 472 ASP B C 1
ATOM 7625 O O . ASP B 1 436 ? -8.094 -13.298 -36.679 1.00 11.23 472 ASP B O 1
ATOM 7630 N N . THR B 1 437 ? -8.026 -14.672 -38.435 1.00 10.23 473 THR B N 1
ATOM 7631 C CA . THR B 1 437 ? -6.566 -14.720 -38.522 1.00 9.96 473 THR B CA 1
ATOM 7632 C C . THR B 1 437 ? -6.108 -14.620 -39.967 1.00 10.13 473 THR B C 1
ATOM 7633 O O . THR B 1 437 ? -6.682 -15.262 -40.857 1.00 9.90 473 THR B O 1
ATOM 7637 N N . ILE B 1 438 ? -5.055 -13.858 -40.198 1.00 10.61 474 ILE B N 1
ATOM 7638 C CA . ILE B 1 438 ? -4.324 -13.915 -41.454 1.00 10.33 474 ILE B CA 1
ATOM 7639 C C . ILE B 1 438 ? -2.862 -14.117 -41.165 1.00 11.45 474 ILE B C 1
ATOM 7640 O O . ILE B 1 438 ? -2.266 -13.321 -40.422 1.00 11.48 474 ILE B O 1
ATOM 7645 N N . GLY B 1 439 ? -2.286 -15.120 -41.816 1.00 11.87 475 GLY B N 1
ATOM 7646 C CA . GLY B 1 439 ? -0.852 -15.395 -41.699 1.00 12.21 475 GLY B CA 1
ATOM 7647 C C . GLY B 1 439 ? -0.486 -16.847 -41.541 1.00 13.33 475 GLY B C 1
ATOM 7648 O O . GLY B 1 439 ? -1.320 -17.738 -41.606 1.00 12.19 475 GLY B O 1
ATOM 7649 N N . THR B 1 440 ? 0.804 -17.078 -41.335 1.00 14.39 476 THR B N 1
ATOM 7650 C CA . THR B 1 440 ? 1.331 -18.430 -41.243 1.00 14.32 476 THR B CA 1
ATOM 7651 C C . THR B 1 440 ? 1.895 -18.703 -39.847 1.00 13.53 476 THR B C 1
ATOM 7652 O O . THR B 1 440 ? 1.827 -17.846 -38.946 1.00 14.04 476 THR B O 1
ATOM 7656 N N . HIS B 1 441 ? 2.446 -19.891 -39.653 1.00 13.34 477 HIS B N 1
ATOM 7657 C CA . HIS B 1 441 ? 3.093 -20.296 -38.426 0.50 11.92 477 HIS B CA 1
ATOM 7658 C C . HIS B 1 441 ? 4.154 -19.238 -38.052 1.00 12.85 477 HIS B C 1
ATOM 7659 O O . HIS B 1 441 ? 4.956 -18.828 -38.900 1.00 12.27 477 HIS B O 1
ATOM 7666 N N . ASP B 1 442 ? 4.072 -18.793 -36.809 1.00 13.51 478 ASP B N 1
ATOM 7667 C CA . ASP B 1 442 ? 4.982 -17.780 -36.220 1.00 14.54 478 ASP B CA 1
ATOM 7668 C C . ASP B 1 442 ? 4.888 -16.395 -36.854 1.00 15.45 478 ASP B C 1
ATOM 7669 O O . ASP B 1 442 ? 5.691 -15.500 -36.507 1.00 15.85 478 ASP B O 1
ATOM 7674 N N . ASP B 1 443 ? 3.932 -16.184 -37.754 1.00 15.21 479 ASP B N 1
ATOM 7675 C CA . ASP B 1 443 ? 3.813 -14.913 -38.464 1.00 15.56 479 ASP B CA 1
ATOM 7676 C C . ASP B 1 443 ? 2.371 -14.662 -38.865 1.00 14.53 479 ASP B C 1
ATOM 7677 O O . ASP B 1 443 ? 2.021 -14.726 -40.032 1.00 15.95 479 ASP B O 1
ATOM 7682 N N . PHE B 1 444 ? 1.540 -14.401 -37.873 1.00 13.64 480 PHE B N 1
ATOM 7683 C CA . PHE B 1 444 ? 0.127 -14.142 -38.133 1.00 13.34 480 PHE B CA 1
ATOM 7684 C C . PHE B 1 444 ? -0.412 -13.047 -37.250 1.00 13.15 480 PHE B C 1
ATOM 7685 O O . PHE B 1 444 ? 0.190 -12.712 -36.225 1.00 13.54 480 PHE B O 1
ATOM 7693 N N . VAL B 1 445 ? -1.568 -12.514 -37.641 1.00 12.69 481 VAL B N 1
ATOM 7694 C CA . VAL B 1 445 ? -2.235 -11.465 -36.880 1.00 13.08 481 VAL B CA 1
ATOM 7695 C C . VAL B 1 445 ? -3.695 -11.796 -36.745 1.00 13.39 481 VAL B C 1
ATOM 7696 O O . VAL B 1 445 ? -4.270 -12.410 -37.639 1.00 13.10 481 VAL B O 1
ATOM 7700 N N . ARG B 1 446 ? -4.277 -11.422 -35.613 1.00 12.67 482 ARG B N 1
ATOM 7701 C CA . ARG B 1 446 ? -5.721 -11.525 -35.413 1.00 12.24 482 ARG B CA 1
ATOM 7702 C C . ARG B 1 446 ? -6.425 -10.272 -35.919 1.00 12.23 482 ARG B C 1
ATOM 7703 O O . ARG B 1 446 ? -5.905 -9.152 -35.874 1.00 12.07 482 ARG B O 1
ATOM 7711 N N . GLY B 1 447 ? -7.632 -10.441 -36.431 1.00 11.69 483 GLY B N 1
ATOM 7712 C CA . GLY B 1 447 ? -8.343 -9.311 -37.009 1.00 11.47 483 GLY B CA 1
ATOM 7713 C C . GLY B 1 447 ? -9.249 -8.577 -36.045 1.00 11.44 483 GLY B C 1
ATOM 7714 O O . GLY B 1 447 ? -8.909 -7.498 -35.530 1.00 11.22 483 GLY B O 1
ATOM 7715 N N . GLY B 1 448 ? -10.437 -9.119 -35.820 1.00 11.27 484 GLY B N 1
ATOM 7716 C CA . GLY B 1 448 ? -11.436 -8.411 -35.007 1.00 10.46 484 GLY B CA 1
ATOM 7717 C C . GLY B 1 448 ? -11.866 -7.110 -35.680 1.00 10.38 484 GLY B C 1
ATOM 7718 O O . GLY B 1 448 ? -12.060 -6.059 -35.022 1.00 10.06 484 GLY B O 1
ATOM 7719 N N . THR B 1 449 ? -11.944 -7.154 -37.006 1.00 9.84 485 THR B N 1
ATOM 7720 C CA . THR B 1 449 ? -12.400 -6.058 -37.839 1.00 9.94 485 THR B CA 1
ATOM 7721 C C . THR B 1 449 ? -12.924 -6.706 -39.118 1.00 10.21 485 THR B C 1
ATOM 7722 O O . THR B 1 449 ? -12.639 -7.881 -39.365 1.00 9.97 485 THR B O 1
ATOM 7726 N N . LEU B 1 450 ? -13.633 -5.945 -39.934 1.00 10.34 486 LEU B N 1
ATOM 7727 C CA . LEU B 1 450 ? -14.290 -6.580 -41.087 1.00 10.37 486 LEU B CA 1
ATOM 7728 C C . LEU B 1 450 ? -13.323 -6.718 -42.265 1.00 10.44 486 LEU B C 1
ATOM 7729 O O . LEU B 1 450 ? -12.431 -5.929 -42.476 1.00 10.56 486 LEU B O 1
ATOM 7734 N N . ALA B 1 451 ? -13.517 -7.785 -43.025 1.00 9.44 487 ALA B N 1
ATOM 7735 C CA . ALA B 1 451 ? -12.782 -7.986 -44.240 1.00 9.31 487 ALA B CA 1
ATOM 7736 C C . ALA B 1 451 ? -13.283 -7.080 -45.358 1.00 9.21 487 ALA B C 1
ATOM 7737 O O . ALA B 1 451 ? -14.326 -6.421 -45.220 1.00 9.65 487 ALA B O 1
ATOM 7739 N N . PRO B 1 452 ? -12.607 -7.103 -46.524 1.00 9.22 488 PRO B N 1
ATOM 7740 C CA . PRO B 1 452 ? -13.216 -6.488 -47.670 1.00 9.42 488 PRO B CA 1
ATOM 7741 C C . PRO B 1 452 ? -14.455 -7.281 -48.098 1.00 9.37 488 PRO B C 1
ATOM 7742 O O . PRO B 1 452 ? -14.453 -8.528 -48.043 1.00 9.89 488 PRO B O 1
ATOM 7746 N N . THR B 1 453 ? -15.496 -6.556 -48.441 1.00 9.45 489 THR B N 1
ATOM 7747 C CA . THR B 1 453 ? -16.701 -7.165 -48.987 1.00 9.42 489 THR B CA 1
ATOM 7748 C C . THR B 1 453 ? -16.412 -7.753 -50.344 1.00 9.48 489 THR B C 1
ATOM 7749 O O . THR B 1 453 ? -15.687 -7.176 -51.149 1.00 10.15 489 THR B O 1
ATOM 7753 N N . VAL B 1 454 ? -16.979 -8.933 -50.613 1.00 9.74 490 VAL B N 1
ATOM 7754 C CA . VAL B 1 454 ? -16.711 -9.630 -51.854 1.00 10.02 490 VAL B CA 1
ATOM 7755 C C . VAL B 1 454 ? -18.068 -9.911 -52.517 1.00 10.23 490 VAL B C 1
ATOM 7756 O O . VAL B 1 454 ? -19.105 -9.542 -51.972 1.00 9.83 490 VAL B O 1
ATOM 7760 N N . LYS B 1 455 ? -18.060 -10.539 -53.693 1.00 11.19 491 LYS B N 1
ATOM 7761 C CA . LYS B 1 455 ? -19.286 -10.704 -54.449 1.00 11.67 491 LYS B CA 1
ATOM 7762 C C . LYS B 1 455 ? -19.389 -12.106 -55.002 1.00 11.44 491 LYS B C 1
ATOM 7763 O O . LYS B 1 455 ? -18.485 -12.585 -55.664 1.00 10.95 491 LYS B O 1
ATOM 7769 N N . MET B 1 456 ? -20.524 -12.723 -54.734 1.00 12.48 492 MET B N 1
ATOM 7770 C CA . MET B 1 456 ? -20.797 -14.069 -55.191 1.00 14.57 492 MET B CA 1
ATOM 7771 C C . MET B 1 456 ? -21.965 -13.987 -56.161 1.00 15.25 492 MET B C 1
ATOM 7772 O O . MET B 1 456 ? -23.020 -13.444 -55.834 1.00 15.72 492 MET B O 1
ATOM 7777 N N . ASP B 1 457 ? -21.797 -14.529 -57.356 1.00 16.09 493 ASP B N 1
ATOM 7778 C CA . ASP B 1 457 ? -22.920 -14.616 -58.301 1.00 16.68 493 ASP B CA 1
ATOM 7779 C C . ASP B 1 457 ? -23.709 -15.868 -57.997 1.00 15.36 493 ASP B C 1
ATOM 7780 O O . ASP B 1 457 ? -23.160 -16.950 -58.006 1.00 14.79 493 ASP B O 1
ATOM 7785 N N . ILE B 1 458 ? -24.998 -15.701 -57.715 1.00 15.01 494 ILE B N 1
ATOM 7786 C CA . ILE B 1 458 ? -25.830 -16.802 -57.296 1.00 15.54 494 ILE B CA 1
ATOM 7787 C C . ILE B 1 458 ? -26.671 -17.218 -58.494 1.00 16.29 494 ILE B C 1
ATOM 7788 O O . ILE B 1 458 ? -27.400 -16.400 -59.027 1.00 15.40 494 ILE B O 1
ATOM 7793 N N . GLY B 1 459 ? -26.572 -18.472 -58.910 1.00 17.91 495 GLY B N 1
ATOM 7794 C CA . GLY B 1 459 ? -27.330 -18.950 -60.066 1.00 19.27 495 GLY B CA 1
ATOM 7795 C C . GLY B 1 459 ? -26.670 -18.771 -61.434 1.00 22.56 495 GLY B C 1
ATOM 7796 O O . GLY B 1 459 ? -27.267 -18.184 -62.357 1.00 27.52 495 GLY B O 1
ATOM 7797 N N . VAL B 1 460 ? -25.492 -19.359 -61.585 1.00 23.90 496 VAL B N 1
ATOM 7798 C CA . VAL B 1 460 ? -24.641 -19.274 -62.795 1.00 26.03 496 VAL B CA 1
ATOM 7799 C C . VAL B 1 460 ? -25.181 -19.998 -64.017 1.00 25.94 496 VAL B C 1
ATOM 7800 O O . VAL B 1 460 ? -25.518 -21.179 -63.954 1.00 26.16 496 VAL B O 1
ATOM 7804 N N . GLY B 1 461 ? -25.200 -19.295 -65.151 1.00 26.92 497 GLY B N 1
ATOM 7805 C CA . GLY B 1 461 ? -25.555 -19.908 -66.442 1.00 27.75 497 GLY B CA 1
ATOM 7806 C C . GLY B 1 461 ? -26.952 -20.490 -66.512 1.00 26.58 497 GLY B C 1
ATOM 7807 O O . GLY B 1 461 ? -27.197 -21.437 -67.268 1.00 29.40 497 GLY B O 1
ATOM 7808 N N . GLY B 1 462 ? -27.865 -19.942 -65.722 1.00 24.78 498 GLY B N 1
ATOM 7809 C CA . GLY B 1 462 ? -29.230 -20.446 -65.637 1.00 24.74 498 GLY B CA 1
ATOM 7810 C C . GLY B 1 462 ? -29.420 -21.642 -64.709 1.00 23.24 498 GLY B C 1
ATOM 7811 O O . GLY B 1 462 ? -30.503 -22.231 -64.678 1.00 22.35 498 GLY B O 1
ATOM 7812 N N . ASP B 1 463 ? -28.377 -21.988 -63.948 1.00 20.86 499 ASP B N 1
ATOM 7813 C CA . ASP B 1 463 ? -28.416 -23.130 -63.023 1.00 18.55 499 ASP B CA 1
ATOM 7814 C C . ASP B 1 463 ? -28.491 -22.573 -61.606 1.00 17.07 499 ASP B C 1
ATOM 7815 O O . ASP B 1 463 ? -27.489 -22.072 -61.096 1.00 16.29 499 ASP B O 1
ATOM 7820 N N . PRO B 1 464 ? -29.664 -22.634 -60.977 1.00 16.44 500 PRO B N 1
ATOM 7821 C CA . PRO B 1 464 ? -29.828 -22.083 -59.625 1.00 16.57 500 PRO B CA 1
ATOM 7822 C C . PRO B 1 464 ? -28.963 -22.750 -58.553 1.00 15.41 500 PRO B C 1
ATOM 7823 O O . PRO B 1 464 ? -28.799 -22.181 -57.454 1.00 14.88 500 PRO B O 1
ATOM 7827 N N . THR B 1 465 ? -28.419 -23.936 -58.850 1.00 14.12 501 THR B N 1
ATOM 7828 C CA . THR B 1 465 ? -27.635 -24.696 -57.891 1.00 13.57 501 THR B CA 1
ATOM 7829 C C . THR B 1 465 ? -26.161 -24.335 -57.908 1.00 13.83 501 THR B C 1
ATOM 7830 O O . THR B 1 465 ? -25.405 -24.870 -57.105 1.00 14.21 501 THR B O 1
ATOM 7834 N N . LYS B 1 466 ? -25.750 -23.432 -58.799 1.00 13.93 502 LYS B N 1
ATOM 7835 C CA . LYS B 1 466 ? -24.343 -23.050 -58.916 1.00 14.47 502 LYS B CA 1
ATOM 7836 C C . LYS B 1 466 ? -24.127 -21.609 -58.464 1.00 13.25 502 LYS B C 1
ATOM 7837 O O . LYS B 1 466 ? -24.976 -20.748 -58.674 1.00 13.45 502 LYS B O 1
ATOM 7843 N N . THR B 1 467 ? -22.988 -21.369 -57.835 1.00 12.76 503 THR B N 1
ATOM 7844 C CA . THR B 1 467 ? -22.530 -20.008 -57.524 1.00 12.41 503 THR B CA 1
ATOM 7845 C C . THR B 1 467 ? -21.114 -19.825 -58.051 1.00 12.41 503 THR B C 1
ATOM 7846 O O . THR B 1 467 ? -20.400 -20.799 -58.266 1.00 12.65 503 THR B O 1
ATOM 7850 N N . ALA B 1 468 ? -20.683 -18.566 -58.206 1.00 11.58 504 ALA B N 1
ATOM 7851 C CA . ALA B 1 468 ? -19.317 -18.287 -58.658 1.00 11.01 504 ALA B CA 1
ATOM 7852 C C . ALA B 1 468 ? -18.871 -16.958 -58.101 1.00 10.79 504 ALA B C 1
ATOM 7853 O O . ALA B 1 468 ? -19.594 -15.982 -58.205 1.00 11.84 504 ALA B O 1
ATOM 7855 N N . VAL B 1 469 ? -17.665 -16.927 -57.565 1.00 11.25 505 VAL B N 1
ATOM 7856 C CA . VAL B 1 469 ? -17.079 -15.675 -57.070 1.00 11.29 505 VAL B CA 1
ATOM 7857 C C . VAL B 1 469 ? -16.858 -14.756 -58.264 1.00 11.98 505 VAL B C 1
ATOM 7858 O O . VAL B 1 469 ? -16.416 -15.205 -59.325 1.00 12.26 505 VAL B O 1
ATOM 7862 N N . ASP B 1 470 ? -17.163 -13.475 -58.086 1.00 12.11 506 ASP B N 1
ATOM 7863 C CA . ASP B 1 470 ? -16.981 -12.495 -59.145 1.00 12.92 506 ASP B CA 1
ATOM 7864 C C . ASP B 1 470 ? -15.647 -11.811 -58.929 1.00 12.74 506 ASP B C 1
ATOM 7865 O O . ASP B 1 470 ? -15.520 -10.894 -58.091 1.00 12.44 506 ASP B O 1
ATOM 7870 N N . TYR B 1 471 ? -14.627 -12.244 -59.670 1.00 12.94 507 TYR B N 1
ATOM 7871 C CA . TYR B 1 471 ? -13.290 -11.666 -59.505 1.00 13.81 507 TYR B CA 1
ATOM 7872 C C . TYR B 1 471 ? -13.159 -10.307 -60.226 1.00 14.34 507 TYR B C 1
ATOM 7873 O O . TYR B 1 471 ? -12.131 -9.653 -60.059 1.00 16.76 507 TYR B O 1
ATOM 7882 N N . SER B 1 472 ? -14.191 -9.882 -60.955 1.00 14.69 508 SER B N 1
ATOM 7883 C CA A SER B 1 472 ? -14.224 -8.526 -61.540 0.50 15.07 508 SER B CA 1
ATOM 7884 C CA B SER B 1 472 ? -14.252 -8.530 -61.545 0.50 15.10 508 SER B CA 1
ATOM 7885 C C . SER B 1 472 ? -14.751 -7.495 -60.537 1.00 15.27 508 SER B C 1
ATOM 7886 O O . SER B 1 472 ? -14.762 -6.287 -60.822 1.00 15.39 508 SER B O 1
ATOM 7891 N N . TYR B 1 473 ? -15.196 -7.959 -59.363 1.00 13.54 509 TYR B N 1
ATOM 7892 C CA . TYR B 1 473 ? -15.655 -7.057 -58.319 1.00 12.71 509 TYR B CA 1
ATOM 7893 C C . TYR B 1 473 ? -14.463 -6.430 -57.620 1.00 12.00 509 TYR B C 1
ATOM 7894 O O . TYR B 1 473 ? -13.572 -7.118 -57.131 1.00 11.80 509 TYR B O 1
ATOM 7903 N N . GLY B 1 474 ? -14.471 -5.114 -57.524 1.00 11.52 510 GLY B N 1
ATOM 7904 C CA . GLY B 1 474 ? -13.391 -4.432 -56.847 1.00 11.89 510 GLY B CA 1
ATOM 7905 C C . GLY B 1 474 ? -12.033 -4.732 -57.448 1.00 12.78 510 GLY B C 1
ATOM 7906 O O . GLY B 1 474 ? -11.876 -4.759 -58.687 1.00 13.68 510 GLY B O 1
ATOM 7907 N N . SER B 1 475 ? -11.065 -4.949 -56.558 1.00 13.42 511 SER B N 1
ATOM 7908 C CA B SER B 1 475 ? -9.692 -5.276 -56.938 0.50 13.33 511 SER B CA 1
ATOM 7909 C CA C SER B 1 475 ? -9.700 -5.269 -56.939 0.50 13.76 511 SER B CA 1
ATOM 7910 C C . SER B 1 475 ? -9.507 -6.778 -56.861 1.00 13.71 511 SER B C 1
ATOM 7911 O O . SER B 1 475 ? -9.323 -7.332 -55.775 1.00 12.81 511 SER B O 1
ATOM 7916 N N . GLU B 1 476 ? -9.598 -7.435 -58.018 1.00 14.29 512 GLU B N 1
ATOM 7917 C CA . GLU B 1 476 ? -9.450 -8.889 -58.115 1.00 16.17 512 GLU B CA 1
ATOM 7918 C C . GLU B 1 476 ? -10.379 -9.588 -57.121 1.00 14.22 512 GLU B C 1
ATOM 7919 O O . GLU B 1 476 ? -10.002 -10.570 -56.483 1.00 14.22 512 GLU B O 1
ATOM 7925 N N . GLY B 1 477 ? -11.604 -9.072 -57.000 1.00 12.77 513 GLY B N 1
ATOM 7926 C CA . GLY B 1 477 ? -12.642 -9.647 -56.131 1.00 11.82 513 GLY B CA 1
ATOM 7927 C C . GLY B 1 477 ? -12.850 -8.969 -54.790 1.00 11.88 513 GLY B C 1
ATOM 7928 O O . GLY B 1 477 ? -13.854 -9.201 -54.119 1.00 11.63 513 GLY B O 1
ATOM 7929 N N . LEU B 1 478 ? -11.900 -8.130 -54.385 1.00 11.71 514 LEU B N 1
ATOM 7930 C CA . LEU B 1 478 ? -11.973 -7.470 -53.093 1.00 11.47 514 LEU B CA 1
ATOM 7931 C C . LEU B 1 478 ? -12.574 -6.068 -53.206 1.00 11.23 514 LEU B C 1
ATOM 7932 O O . LEU B 1 478 ? -12.019 -5.198 -53.864 1.00 10.85 514 LEU B O 1
ATOM 7937 N N . GLY B 1 479 ? -13.694 -5.857 -52.534 1.00 10.89 515 GLY B N 1
ATOM 7938 C CA . GLY B 1 479 ? -14.344 -4.576 -52.491 1.00 10.76 515 GLY B CA 1
ATOM 7939 C C . GLY B 1 479 ? -13.854 -3.760 -51.308 1.00 10.75 515 GLY B C 1
ATOM 7940 O O . GLY B 1 479 ? -12.707 -3.903 -50.888 1.00 12.23 515 GLY B O 1
ATOM 7941 N N . GLY B 1 480 ? -14.738 -2.916 -50.776 1.00 11.50 516 GLY B N 1
ATOM 7942 C CA . GLY B 1 480 ? -14.357 -2.006 -49.696 1.00 11.12 516 GLY B CA 1
ATOM 7943 C C . GLY B 1 480 ? -14.248 -2.734 -48.371 1.00 11.28 516 GLY B C 1
ATOM 7944 O O . GLY B 1 480 ? -15.018 -3.658 -48.081 1.00 11.58 516 GLY B O 1
ATOM 7945 N N . TRP B 1 481 ? -13.283 -2.311 -47.557 1.00 11.47 517 TRP B N 1
ATOM 7946 C CA . TRP B 1 481 ? -13.153 -2.795 -46.210 1.00 10.73 517 TRP B CA 1
ATOM 7947 C C . TRP B 1 481 ? -14.427 -2.421 -45.456 1.00 10.73 517 TRP B C 1
ATOM 7948 O O . TRP B 1 481 ? -14.829 -1.240 -45.422 1.00 10.11 517 TRP B O 1
ATOM 7959 N N . ALA B 1 482 ? -15.026 -3.414 -44.813 1.00 10.03 518 ALA B N 1
ATOM 7960 C CA . ALA B 1 482 ? -16.190 -3.197 -43.979 1.00 10.40 518 ALA B CA 1
ATOM 7961 C C . ALA B 1 482 ? -17.350 -2.514 -44.721 1.00 10.65 518 ALA B C 1
ATOM 7962 O O . ALA B 1 482 ? -18.133 -1.780 -44.124 1.00 10.73 518 ALA B O 1
ATOM 7964 N N . ASP B 1 483 ? -17.514 -2.813 -46.015 1.00 11.48 519 ASP B N 1
ATOM 7965 C CA . ASP B 1 483 ? -18.573 -2.216 -46.795 1.00 11.64 519 ASP B CA 1
ATOM 7966 C C . ASP B 1 483 ? -19.894 -2.954 -46.624 1.00 11.94 519 ASP B C 1
ATOM 7967 O O . ASP B 1 483 ? -20.069 -4.069 -47.127 1.00 12.06 519 ASP B O 1
ATOM 7972 N N . ILE B 1 484 ? -20.821 -2.334 -45.908 1.00 11.43 520 ILE B N 1
ATOM 7973 C CA . ILE B 1 484 ? -22.134 -2.901 -45.653 1.00 11.33 520 ILE B CA 1
ATOM 7974 C C . ILE B 1 484 ? -23.153 -1.881 -46.154 1.00 12.14 520 ILE B C 1
ATOM 7975 O O . ILE B 1 484 ? -23.688 -1.061 -45.374 1.00 12.30 520 ILE B O 1
ATOM 7980 N N . PRO B 1 485 ? -23.355 -1.867 -47.482 1.00 12.94 521 PRO B N 1
ATOM 7981 C CA . PRO B 1 485 ? -24.103 -0.774 -48.085 1.00 12.38 521 PRO B CA 1
ATOM 7982 C C . PRO B 1 485 ? -25.630 -0.907 -47.967 1.00 12.53 521 PRO B C 1
ATOM 7983 O O . PRO B 1 485 ? -26.196 -2.013 -48.096 1.00 11.39 521 PRO B O 1
ATOM 7987 N N . ALA B 1 486 ? -26.295 0.230 -47.812 1.00 12.90 522 ALA B N 1
ATOM 7988 C CA . ALA B 1 486 ? -27.751 0.280 -47.807 1.00 13.19 522 ALA B CA 1
ATOM 7989 C C . ALA B 1 486 ? -28.282 0.348 -49.236 1.00 13.84 522 ALA B C 1
ATOM 7990 O O . ALA B 1 486 ? -27.769 1.112 -50.053 1.00 14.22 522 ALA B O 1
ATOM 7992 N N . ASN B 1 487 ? -29.289 -0.457 -49.559 1.00 13.67 523 ASN B N 1
ATOM 7993 C CA . ASN B 1 487 ? -30.006 -0.303 -50.824 1.00 14.49 523 ASN B CA 1
ATOM 7994 C C . ASN B 1 487 ? -31.406 0.315 -50.670 1.00 14.46 523 ASN B C 1
ATOM 7995 O O . ASN B 1 487 ? -32.089 0.567 -51.676 1.00 15.46 523 ASN B O 1
ATOM 8000 N N . LYS B 1 488 ? -31.854 0.530 -49.434 1.00 14.35 524 LYS B N 1
ATOM 8001 C CA . LYS B 1 488 ? -33.088 1.269 -49.145 1.00 14.88 524 LYS B CA 1
ATOM 8002 C C . LYS B 1 488 ? -32.759 2.384 -48.168 1.00 15.17 524 LYS B C 1
ATOM 8003 O O . LYS B 1 488 ? -31.843 2.259 -47.353 1.00 14.48 524 LYS B O 1
ATOM 8009 N N . HIS B 1 489 ? -33.479 3.491 -48.292 1.00 14.77 525 HIS B N 1
ATOM 8010 C CA . HIS B 1 489 ? -33.203 4.688 -47.512 1.00 15.18 525 HIS B CA 1
ATOM 8011 C C . HIS B 1 489 ? -34.473 5.205 -46.860 1.00 16.30 525 HIS B C 1
ATOM 8012 O O . HIS B 1 489 ? -35.410 5.661 -47.539 1.00 16.34 525 HIS B O 1
ATOM 8019 N N . LEU B 1 490 ? -34.504 5.110 -45.539 1.00 15.75 526 LEU B N 1
ATOM 8020 C CA . LEU B 1 490 ? -35.647 5.528 -44.762 1.00 16.15 526 LEU B CA 1
ATOM 8021 C C . LEU B 1 490 ? -35.504 7.008 -44.452 1.00 17.57 526 LEU B C 1
ATOM 8022 O O . LEU B 1 490 ? -34.458 7.440 -43.979 1.00 17.38 526 LEU B O 1
ATOM 8027 N N . PHE B 1 491 ? -36.549 7.772 -44.779 1.00 18.44 527 PHE B N 1
ATOM 8028 C CA . PHE B 1 491 ? -36.648 9.173 -44.372 1.00 20.30 527 PHE B CA 1
ATOM 8029 C C . PHE B 1 491 ? -37.872 9.271 -43.478 1.00 21.60 527 PHE B C 1
ATOM 8030 O O . PHE B 1 491 ? -38.981 8.933 -43.900 1.00 21.65 527 PHE B O 1
ATOM 8038 N N . THR B 1 492 ? -37.660 9.695 -42.238 1.00 23.10 528 THR B N 1
ATOM 8039 C CA . THR B 1 492 ? -38.714 9.668 -41.229 1.00 25.98 528 THR B CA 1
ATOM 8040 C C . THR B 1 492 ? -38.597 10.887 -40.301 1.00 28.58 528 THR B C 1
ATOM 8041 O O . THR B 1 492 ? -37.495 11.303 -39.926 1.00 27.49 528 THR B O 1
ATOM 8045 N N . ASN B 1 493 ? -39.750 11.464 -39.961 1.00 32.52 529 ASN B N 1
ATOM 8046 C CA . ASN B 1 493 ? -39.839 12.708 -39.179 1.00 35.25 529 ASN B CA 1
ATOM 8047 C C . ASN B 1 493 ? -41.263 12.809 -38.681 1.00 36.18 529 ASN B C 1
ATOM 8048 O O . ASN B 1 493 ? -42.196 12.641 -39.465 1.00 34.51 529 ASN B O 1
ATOM 8053 N N . GLY B 1 494 ? -41.429 13.062 -37.384 1.00 40.97 530 GLY B N 1
ATOM 8054 C CA . GLY B 1 494 ? -42.755 13.276 -36.789 1.00 43.30 530 GLY B CA 1
ATOM 8055 C C . GLY B 1 494 ? -43.764 12.238 -37.242 1.00 46.50 530 GLY B C 1
ATOM 8056 O O . GLY B 1 494 ? -44.819 12.584 -37.781 1.00 48.35 530 GLY B O 1
ATOM 8057 N N . LYS B 1 495 ? -43.407 10.967 -37.057 1.00 48.03 531 LYS B N 1
ATOM 8058 C CA . LYS B 1 495 ? -44.252 9.805 -37.404 1.00 49.42 531 LYS B CA 1
ATOM 8059 C C . LYS B 1 495 ? -44.367 9.505 -38.912 1.00 44.15 531 LYS B C 1
ATOM 8060 O O . LYS B 1 495 ? -44.631 8.364 -39.297 1.00 44.40 531 LYS B O 1
ATOM 8066 N N . PHE B 1 496 ? -44.159 10.503 -39.767 1.00 38.27 532 PHE B N 1
ATOM 8067 C CA . PHE B 1 496 ? -44.100 10.247 -41.203 1.00 34.99 532 PHE B CA 1
ATOM 8068 C C . PHE B 1 496 ? -42.802 9.521 -41.543 1.00 31.76 532 PHE B C 1
ATOM 8069 O O . PHE B 1 496 ? -41.734 9.964 -41.141 1.00 33.21 532 PHE B O 1
ATOM 8077 N N . GLY B 1 497 ? -42.903 8.422 -42.288 1.00 29.84 533 GLY B N 1
ATOM 8078 C CA . GLY B 1 497 ? -41.725 7.678 -42.723 1.00 26.46 533 GLY B CA 1
ATOM 8079 C C . GLY B 1 497 ? -41.959 6.892 -43.995 1.00 25.17 533 GLY B C 1
ATOM 8080 O O . GLY B 1 497 ? -42.947 6.177 -44.098 1.00 24.84 533 GLY B O 1
ATOM 8081 N N . VAL B 1 498 ? -41.078 7.063 -44.977 1.00 23.21 534 VAL B N 1
ATOM 8082 C CA . VAL B 1 498 ? -41.087 6.252 -46.183 1.00 24.89 534 VAL B CA 1
ATOM 8083 C C . VAL B 1 498 ? -39.658 5.820 -46.512 1.00 24.16 534 VAL B C 1
ATOM 8084 O O . VAL B 1 498 ? -38.691 6.538 -46.225 1.00 23.70 534 VAL B O 1
ATOM 8088 N N . ALA B 1 499 ? -39.553 4.652 -47.129 1.00 22.76 535 ALA B N 1
ATOM 8089 C CA . ALA B 1 499 ? -38.286 4.122 -47.595 1.00 22.86 535 ALA B CA 1
ATOM 8090 C C . ALA B 1 499 ? -38.251 4.182 -49.104 1.00 21.05 535 ALA B C 1
ATOM 8091 O O . ALA B 1 499 ? -39.244 3.869 -49.753 1.00 23.23 535 ALA B O 1
ATOM 8093 N N . VAL B 1 500 ? -37.107 4.552 -49.654 1.00 19.03 536 VAL B N 1
ATOM 8094 C CA . VAL B 1 500 ? -36.929 4.702 -51.102 1.00 20.58 536 VAL B CA 1
ATOM 8095 C C . VAL B 1 500 ? -35.620 4.069 -51.575 1.00 21.33 536 VAL B C 1
ATOM 8096 O O . VAL B 1 500 ? -34.699 3.834 -50.780 1.00 20.34 536 VAL B O 1
ATOM 8100 N N . SER B 1 501 ? -35.542 3.820 -52.881 1.00 21.44 537 SER B N 1
ATOM 8101 C CA . SER B 1 501 ? -34.349 3.290 -53.539 1.00 22.03 537 SER B CA 1
ATOM 8102 C C . SER B 1 501 ? -33.183 4.271 -53.573 1.00 21.88 537 SER B C 1
ATOM 8103 O O . SER B 1 501 ? -33.355 5.450 -53.266 1.00 22.07 537 SER B O 1
ATOM 8106 N N . ASP B 1 502 ? -32.000 3.786 -53.968 1.00 21.55 538 ASP B N 1
ATOM 8107 C CA . ASP B 1 502 ? -30.834 4.644 -54.132 1.00 23.39 538 ASP B CA 1
ATOM 8108 C C . ASP B 1 502 ? -31.177 5.765 -55.115 1.00 24.26 538 ASP B C 1
ATOM 8109 O O . ASP B 1 502 ? -30.881 6.928 -54.882 1.00 23.00 538 ASP B O 1
ATOM 8114 N N . GLU B 1 503 ? -31.789 5.365 -56.226 1.00 25.55 539 GLU B N 1
ATOM 8115 C CA . GLU B 1 503 ? -32.118 6.267 -57.336 1.00 28.69 539 GLU B CA 1
ATOM 8116 C C . GLU B 1 503 ? -33.135 7.331 -56.906 1.00 28.09 539 GLU B C 1
ATOM 8117 O O . GLU B 1 503 ? -32.991 8.524 -57.210 1.00 27.70 539 GLU B O 1
ATOM 8123 N N . ALA B 1 504 ? -34.174 6.886 -56.210 1.00 28.08 540 ALA B N 1
ATOM 8124 C CA . ALA B 1 504 ? -35.187 7.789 -55.689 1.00 27.10 540 ALA B CA 1
ATOM 8125 C C . ALA B 1 504 ? -34.587 8.754 -54.672 1.00 27.52 540 ALA B C 1
ATOM 8126 O O . ALA B 1 504 ? -34.921 9.944 -54.674 1.00 25.81 540 ALA B O 1
ATOM 8128 N N . ALA B 1 505 ? -33.696 8.250 -53.811 1.00 26.03 541 ALA B N 1
ATOM 8129 C CA . ALA B 1 505 ? -33.050 9.099 -52.803 1.00 25.91 541 ALA B CA 1
ATOM 8130 C C . ALA B 1 505 ? -32.265 10.251 -53.423 1.00 27.77 541 ALA B C 1
ATOM 8131 O O . ALA B 1 505 ? -32.364 11.391 -52.957 1.00 27.87 541 ALA B O 1
ATOM 8133 N N . GLN B 1 506 ? -31.479 9.962 -54.456 1.00 29.71 542 GLN B N 1
ATOM 8134 C CA . GLN B 1 506 ? -30.711 11.016 -55.119 1.00 31.31 542 GLN B CA 1
ATOM 8135 C C . GLN B 1 506 ? -31.636 12.013 -55.844 1.00 30.43 542 GLN B C 1
ATOM 8136 O O . GLN B 1 506 ? -31.425 13.222 -55.744 1.00 30.40 542 GLN B O 1
ATOM 8142 N N . LYS B 1 507 ? -32.659 11.506 -56.533 1.00 30.86 543 LYS B N 1
ATOM 8143 C CA . LYS B 1 507 ? -33.688 12.364 -57.166 1.00 32.12 543 LYS B CA 1
ATOM 8144 C C . LYS B 1 507 ? -34.346 13.299 -56.154 1.00 29.97 543 LYS B C 1
ATOM 8145 O O . LYS B 1 507 ? -34.535 14.488 -56.430 1.00 31.13 543 LYS B O 1
ATOM 8151 N N . ILE B 1 508 ? -34.675 12.766 -54.978 1.00 26.51 544 ILE B N 1
ATOM 8152 C CA . ILE B 1 508 ? -35.347 13.543 -53.941 1.00 24.99 544 ILE B CA 1
ATOM 8153 C C . ILE B 1 508 ? -34.428 14.622 -53.370 1.00 24.79 544 ILE B C 1
ATOM 8154 O O . ILE B 1 508 ? -34.861 15.766 -53.176 1.00 24.86 544 ILE B O 1
ATOM 8159 N N . ARG B 1 509 ? -33.174 14.272 -53.094 1.00 24.80 545 ARG B N 1
ATOM 8160 C CA . ARG B 1 509 ? -32.225 15.250 -52.548 1.00 25.93 545 ARG B CA 1
ATOM 8161 C C . ARG B 1 509 ? -31.881 16.371 -53.542 1.00 27.60 545 ARG B C 1
ATOM 8162 O O . ARG B 1 509 ? -31.589 17.505 -53.140 1.00 26.58 545 ARG B O 1
ATOM 8170 N N . LYS B 1 510 ? -31.888 16.031 -54.824 1.00 29.91 546 LYS B N 1
ATOM 8171 C CA . LYS B 1 510 ? -31.594 16.987 -55.894 1.00 31.93 546 LYS B CA 1
ATOM 8172 C C . LYS B 1 510 ? -32.722 18.011 -55.994 1.00 31.47 546 LYS B C 1
ATOM 8173 O O . LYS B 1 510 ? -32.476 19.216 -55.998 1.00 32.45 546 LYS B O 1
ATOM 8179 N N . ILE B 1 511 ? -33.959 17.523 -56.028 1.00 30.69 547 ILE B N 1
ATOM 8180 C CA . ILE B 1 511 ? -35.140 18.384 -56.084 1.00 30.51 547 ILE B CA 1
ATOM 8181 C C . ILE B 1 511 ? -35.222 19.329 -54.878 1.00 29.73 547 ILE B C 1
ATOM 8182 O O . ILE B 1 511 ? -35.474 20.527 -55.044 1.00 29.61 547 ILE B O 1
ATOM 8187 N N . LEU B 1 512 ? -34.993 18.804 -53.673 1.00 27.56 548 LEU B N 1
ATOM 8188 C CA . LEU B 1 512 ? -35.210 19.576 -52.450 1.00 26.21 548 LEU B CA 1
ATOM 8189 C C . LEU B 1 512 ? -34.074 20.489 -52.008 1.00 27.14 548 LEU B C 1
ATOM 8190 O O . LEU B 1 512 ? -34.322 21.520 -51.378 1.00 27.68 548 LEU B O 1
ATOM 8195 N N . GLY B 1 513 ? -32.833 20.117 -52.289 1.00 26.93 549 GLY B N 1
ATOM 8196 C CA . GLY B 1 513 ? -31.708 20.897 -51.796 1.00 27.37 549 GLY B CA 1
ATOM 8197 C C . GLY B 1 513 ? -31.660 21.019 -50.286 1.00 29.68 549 GLY B C 1
ATOM 8198 O O . GLY B 1 513 ? -32.078 20.108 -49.558 1.00 28.49 549 GLY B O 1
ATOM 8199 N N . SER B 1 514 ? -31.177 22.170 -49.808 1.00 30.75 550 SER B N 1
ATOM 8200 C CA . SER B 1 514 ? -30.769 22.331 -48.406 1.00 32.01 550 SER B CA 1
ATOM 8201 C C . SER B 1 514 ? -31.878 22.170 -47.358 1.00 32.11 550 SER B C 1
ATOM 8202 O O . SER B 1 514 ? -31.611 21.724 -46.240 1.00 34.81 550 SER B O 1
ATOM 8205 N N . LYS B 1 515 ? -33.108 22.518 -47.713 1.00 31.70 551 LYS B N 1
ATOM 8206 C CA . LYS B 1 515 ? -34.247 22.403 -46.788 1.00 32.58 551 LYS B CA 1
ATOM 8207 C C . LYS B 1 515 ? -34.522 20.959 -46.349 1.00 31.31 551 LYS B C 1
ATOM 8208 O O . LYS B 1 515 ? -35.070 20.725 -45.264 1.00 29.22 551 LYS B O 1
ATOM 8214 N N . PHE B 1 516 ? -34.143 20.007 -47.196 1.00 28.96 552 PHE B N 1
ATOM 8215 C CA . PHE B 1 516 ? -34.210 18.595 -46.829 1.00 28.31 552 PHE B CA 1
ATOM 8216 C C . PHE B 1 516 ? -33.199 18.277 -45.723 1.00 31.47 552 PHE B C 1
ATOM 8217 O O . PHE B 1 516 ? -33.487 17.468 -44.839 1.00 32.09 552 PHE B O 1
ATOM 8225 N N . ASP B 1 517 ? -32.026 18.913 -45.768 1.00 34.18 553 ASP B N 1
ATOM 8226 C CA . ASP B 1 517 ? -31.022 18.738 -44.713 1.00 37.39 553 ASP B CA 1
ATOM 8227 C C . ASP B 1 517 ? -31.575 19.236 -43.369 1.00 37.57 553 ASP B C 1
ATOM 8228 O O . ASP B 1 517 ? -31.405 18.573 -42.348 1.00 38.88 553 ASP B O 1
ATOM 8233 N N . ASP B 1 518 ? -32.255 20.384 -43.378 1.00 35.61 554 ASP B N 1
ATOM 8234 C CA . ASP B 1 518 ? -32.949 20.885 -42.183 1.00 36.66 554 ASP B CA 1
ATOM 8235 C C . ASP B 1 518 ? -33.968 19.874 -41.666 1.00 32.50 554 ASP B C 1
ATOM 8236 O O . ASP B 1 518 ? -34.002 19.567 -40.474 1.00 32.20 554 ASP B O 1
ATOM 8241 N N . TYR B 1 519 ? -34.807 19.380 -42.572 1.00 29.31 555 TYR B N 1
ATOM 8242 C CA . TYR B 1 519 ? -35.778 18.335 -42.268 1.00 29.31 555 TYR B CA 1
ATOM 8243 C C . TYR B 1 519 ? -35.118 17.105 -41.617 1.00 29.85 555 TYR B C 1
ATOM 8244 O O . TYR B 1 519 ? -35.680 16.523 -40.698 1.00 31.17 555 TYR B O 1
ATOM 8253 N N . LEU B 1 520 ? -33.924 16.744 -42.081 1.00 30.47 556 LEU B N 1
ATOM 8254 C CA . LEU B 1 520 ? -33.193 15.577 -41.541 1.00 32.06 556 LEU B CA 1
ATOM 8255 C C . LEU B 1 520 ? -32.240 15.895 -40.372 1.00 32.43 556 LEU B C 1
ATOM 8256 O O . LEU B 1 520 ? -31.719 14.979 -39.724 1.00 31.35 556 LEU B O 1
ATOM 8261 N N . ASP B 1 521 ? -32.009 17.177 -40.096 1.00 32.39 557 ASP B N 1
ATOM 8262 C CA . ASP B 1 521 ? -31.255 17.590 -38.903 1.00 32.44 557 ASP B CA 1
ATOM 8263 C C . ASP B 1 521 ? -32.235 17.839 -37.743 1.00 31.17 557 ASP B C 1
ATOM 8264 O O . ASP B 1 521 ? -31.831 18.300 -36.672 1.00 32.60 557 ASP B O 1
ATOM 8269 N N . GLY B 1 522 ? -33.515 17.512 -37.956 1.00 29.81 558 GLY B N 1
ATOM 8270 C CA . GLY B 1 522 ? -34.570 17.696 -36.950 1.00 29.30 558 GLY B CA 1
ATOM 8271 C C . GLY B 1 522 ? -34.975 19.147 -36.694 1.00 28.86 558 GLY B C 1
ATOM 8272 O O . GLY B 1 522 ? -35.586 19.450 -35.669 1.00 29.50 558 GLY B O 1
ATOM 8273 N N . LYS B 1 523 ? -34.636 20.033 -37.626 1.00 28.00 559 LYS B N 1
ATOM 8274 C CA . LYS B 1 523 ? -34.850 21.471 -37.462 1.00 28.38 559 LYS B CA 1
ATOM 8275 C C . LYS B 1 523 ? -36.214 21.872 -38.002 1.00 25.75 559 LYS B C 1
ATOM 8276 O O . LYS B 1 523 ? -36.779 21.178 -38.857 1.00 24.25 559 LYS B O 1
ATOM 8282 N N . PRO B 1 524 ? -36.751 22.999 -37.509 1.00 23.82 560 PRO B N 1
ATOM 8283 C CA . PRO B 1 524 ? -38.072 23.414 -37.975 1.00 23.05 560 PRO B CA 1
ATOM 8284 C C . PRO B 1 524 ? -38.089 23.799 -39.449 1.00 20.54 560 PRO B C 1
ATOM 8285 O O . PRO B 1 524 ? -37.168 24.435 -39.944 1.00 20.30 560 PRO B O 1
ATOM 8289 N N . VAL B 1 525 ? -39.141 23.377 -40.142 1.00 18.98 561 VAL B N 1
ATOM 8290 C CA . VAL B 1 525 ? -39.400 23.822 -41.503 1.00 18.07 561 VAL B CA 1
ATOM 8291 C C . VAL B 1 525 ? -40.825 24.338 -41.558 1.00 15.57 561 VAL B C 1
ATOM 8292 O O . VAL B 1 525 ? -41.649 24.010 -40.712 1.00 16.39 561 VAL B O 1
ATOM 8296 N N . SER B 1 526 ? -41.123 25.139 -42.568 1.00 14.78 562 SER B N 1
ATOM 8297 C CA . SER B 1 526 ? -42.471 25.639 -42.735 1.00 13.71 562 SER B CA 1
ATOM 8298 C C . SER B 1 526 ? -43.407 24.506 -43.069 1.00 13.86 562 SER B C 1
ATOM 8299 O O . SER B 1 526 ? -42.988 23.478 -43.604 1.00 13.34 562 SER B O 1
ATOM 8302 N N . ALA B 1 527 ? -44.672 24.721 -42.762 1.00 14.25 563 ALA B N 1
ATOM 8303 C CA . ALA B 1 527 ? -45.711 23.760 -43.093 1.00 13.70 563 ALA B CA 1
ATOM 8304 C C . ALA B 1 527 ? -45.731 23.440 -44.572 1.00 13.55 563 ALA B C 1
ATOM 8305 O O . ALA B 1 527 ? -45.954 22.278 -44.970 1.00 13.24 563 ALA B O 1
ATOM 8307 N N . THR B 1 528 ? -45.501 24.455 -45.406 1.00 12.79 564 THR B N 1
ATOM 8308 C CA . THR B 1 528 ? -45.438 24.283 -46.847 1.00 13.20 564 THR B CA 1
ATOM 8309 C C . THR B 1 528 ? -44.319 23.311 -47.217 1.00 13.02 564 THR B C 1
ATOM 8310 O O . THR B 1 528 ? -44.525 22.400 -48.022 1.00 13.33 564 THR B O 1
ATOM 8314 N N . VAL B 1 529 ? -43.146 23.479 -46.611 1.00 13.36 565 VAL B N 1
ATOM 8315 C CA . VAL B 1 529 ? -42.010 22.646 -46.964 1.00 14.12 565 VAL B CA 1
ATOM 8316 C C . VAL B 1 529 ? -42.222 21.214 -46.451 1.00 14.33 565 VAL B C 1
ATOM 8317 O O . VAL B 1 529 ? -41.964 20.263 -47.179 1.00 14.75 565 VAL B O 1
ATOM 8321 N N . ARG B 1 530 ? -42.738 21.078 -45.236 1.00 15.54 566 ARG B N 1
ATOM 8322 C CA A ARG B 1 530 ? -43.033 19.743 -44.697 0.50 15.35 566 ARG B CA 1
ATOM 8323 C CA B ARG B 1 530 ? -43.068 19.771 -44.663 0.50 16.13 566 ARG B CA 1
ATOM 8324 C C . ARG B 1 530 ? -43.975 19.016 -45.641 1.00 15.83 566 ARG B C 1
ATOM 8325 O O . ARG B 1 530 ? -43.731 17.844 -45.999 1.00 15.64 566 ARG B O 1
ATOM 8340 N N . ALA B 1 531 ? -45.028 19.696 -46.079 1.00 15.52 567 ALA B N 1
ATOM 8341 C CA . ALA B 1 531 ? -46.007 19.076 -46.981 1.00 16.06 567 ALA B CA 1
ATOM 8342 C C . ALA B 1 531 ? -45.391 18.693 -48.332 1.00 17.16 567 ALA B C 1
ATOM 8343 O O . ALA B 1 531 ? -45.733 17.652 -48.892 1.00 17.29 567 ALA B O 1
ATOM 8345 N N . LEU B 1 532 ? -44.486 19.514 -48.855 1.00 17.95 568 LEU B N 1
ATOM 8346 C CA . LEU B 1 532 ? -43.810 19.204 -50.104 1.00 20.40 568 LEU B CA 1
ATOM 8347 C C . LEU B 1 532 ? -42.956 17.951 -49.924 1.00 21.44 568 LEU B C 1
ATOM 8348 O O . LEU B 1 532 ? -43.020 17.006 -50.726 1.00 21.10 568 LEU B O 1
ATOM 8353 N N . ILE B 1 533 ? -42.175 17.926 -48.853 1.00 20.66 569 ILE B N 1
ATOM 8354 C CA . ILE B 1 533 ? -41.291 16.779 -48.615 1.00 21.79 569 ILE B CA 1
ATOM 8355 C C . ILE B 1 533 ? -42.095 15.478 -48.507 1.00 22.49 569 ILE B C 1
ATOM 8356 O O . ILE B 1 533 ? -41.752 14.456 -49.134 1.00 22.79 569 ILE B O 1
ATOM 8361 N N . GLU B 1 534 ? -43.176 15.507 -47.733 1.00 22.64 570 GLU B N 1
ATOM 8362 C CA . GLU B 1 534 ? -44.001 14.321 -47.542 1.00 24.06 570 GLU B CA 1
ATOM 8363 C C . GLU B 1 534 ? -44.645 13.885 -48.849 1.00 24.17 570 GLU B C 1
ATOM 8364 O O . GLU B 1 534 ? -44.757 12.685 -49.123 1.00 22.44 570 GLU B O 1
ATOM 8370 N N . LYS B 1 535 ? -45.063 14.847 -49.672 1.00 23.47 571 LYS B N 1
ATOM 8371 C CA . LYS B 1 535 ? -45.625 14.506 -50.979 1.00 24.74 571 LYS B CA 1
ATOM 8372 C C . LYS B 1 535 ? -44.586 13.799 -51.867 1.00 24.25 571 LYS B C 1
ATOM 8373 O O . LYS B 1 535 ? -44.881 12.794 -52.521 1.00 23.43 571 LYS B O 1
ATOM 8379 N N . LEU B 1 536 ? -43.377 14.345 -51.907 1.00 23.23 572 LEU B N 1
ATOM 8380 C CA . LEU B 1 536 ? -42.297 13.794 -52.727 1.00 24.59 572 LEU B CA 1
ATOM 8381 C C . LEU B 1 536 ? -41.921 12.393 -52.280 1.00 24.82 572 LEU B C 1
ATOM 8382 O O . LEU B 1 536 ? -41.773 11.488 -53.095 1.00 24.67 572 LEU B O 1
ATOM 8387 N N . LEU B 1 537 ? -41.780 12.224 -50.979 1.00 25.49 573 LEU B N 1
ATOM 8388 C CA . LEU B 1 537 ? -41.459 10.923 -50.406 1.00 26.56 573 LEU B CA 1
ATOM 8389 C C . LEU B 1 537 ? -42.534 9.910 -50.765 1.00 28.98 573 LEU B C 1
ATOM 8390 O O . LEU B 1 537 ? -42.226 8.805 -51.218 1.00 27.63 573 LEU B O 1
ATOM 8395 N N . ALA B 1 538 ? -43.796 10.299 -50.586 1.00 29.94 574 ALA B N 1
ATOM 8396 C CA . ALA B 1 538 ? -44.924 9.430 -50.924 1.00 31.31 574 ALA B CA 1
ATOM 8397 C C . ALA B 1 538 ? -44.895 8.998 -52.393 1.00 31.71 574 ALA B C 1
ATOM 8398 O O . ALA B 1 538 ? -45.150 7.835 -52.700 1.00 30.91 574 ALA B O 1
ATOM 8400 N N . GLN B 1 539 ? -44.578 9.920 -53.297 1.00 32.74 575 GLN B N 1
ATOM 8401 C CA . GLN B 1 539 ? -44.451 9.582 -54.725 1.00 35.69 575 GLN B CA 1
ATOM 8402 C C . GLN B 1 539 ? -43.460 8.452 -54.971 1.00 36.56 575 GLN B C 1
ATOM 8403 O O . GLN B 1 539 ? -43.715 7.570 -55.784 1.00 34.65 575 GLN B O 1
ATOM 8409 N N . TYR B 1 540 ? -42.321 8.502 -54.282 1.00 36.44 576 TYR B N 1
ATOM 8410 C CA . TYR B 1 540 ? -41.202 7.600 -54.569 1.00 38.26 576 TYR B CA 1
ATOM 8411 C C . TYR B 1 540 ? -41.126 6.391 -53.640 1.00 36.71 576 TYR B C 1
ATOM 8412 O O . TYR B 1 540 ? -41.861 6.293 -52.658 1.00 36.14 576 TYR B O 1
#